Protein AF-0000000084770650 (afdb_homodimer)

Foldseek 3Di:
DLLVVLVVCLVVCVLLVLLCQLAPPPDVVSNVVSLVVLVVLLDCVVLVPDDLLNLLSSLSVLLSNLVSQQVVHPPRCSCVDPSSVSSLLSSLVSCLVRVVSDDLVVLLVRLLVVLLVLLVQQVVQVVVVHHDDPSSLVSNLSSLVSNLVSLLVVVVVVVVCVVPPDPDDPDPCVVSLVSVLVSLVSLLVVLLVLLVPQDQPAGDQSSLVSNLSSLLSSVSSCSSPVDVVSVVSNVVSLQVSLVSVQSSLVNHDLVRLCDPSNLVCLLVSQVSHDLVSLLSSLLSQFAAADDPPDDDPQPDAQEQEAEPVCLQVSLLVSVLPDDLCNLRRHHYFYDYPPDPDDPFRLLVVLLSLLVNLCVLQPCVLQQWAAFDVGRLETAGGLVLCPVPPVSLSSLLVNLQSVLSCLNSLHANQHAYQLLLLQLQLDLDNQDQDQDDLVSCCRRCVPLSVVLVCLQPQPQPPPDPQQSPDQPPDDLDVVDDSDRDGNVCSVVSSRSNCSVVRPVSCSSSSVSNLQSNLSRTPHSSSRNSSSSSDDSVSVCQSHNADPDAADLVVLVVLEAEAQDDCPDPQNVLQSVLLVVDDSLLVLLLQCQQQVRSHAHPVHQVSSVAGAYEYEDPDQDQQDAWHYDNSRSYIHHYDHDDSVSNNVSSSVSSPPVD/DLLVVLVVCLVVCVLLVLLCQLAVPPDVVSNVVSLVVLVVLLPVVVLVPDDLLNLLSSLSVLLSNLVSQQVVHPPSCSCVDPSSVSSLLSSLVSCLVRVVSDDLVVLLVRLLVVLLVLLVQQVVQVVVVHHDDPSSLVSNLSSLVSNLVSLLVVVVVVVVCVVPPDPDDPDPCVVSLVSVLVSLVSLLVVLLVLLVPQDQPAGDQSSLVSNLSSLLSSVSSCSSPVDVVSVVSNVVSLQVSLVSVQSSLVNHDLVRLCDPSNLVCLLVSQVSHDLVSLLSSLLSQFAAADDPPDDDPQPDAQEQEAEPVCLQVSLLVSVVPDDLCNLRRHHYFYDYPPDPDDPFRLLVVLLSLLVNLCVLQPCVQQQWAAFDVGRLETAGGLVLCPVPPVSLSSLLVNLQSLLSCLNSLHANQHAYQLLLLQLQLDLDNQDQDQDDLVSCCRRDVPLSVVLVCLQPQPQPPPDPQQSPDQPPDDLDDVDDSPRDGNVCSVVSSRSNCSVVRPVSCSSSSVSNLQSNLSRTPHSSSRNSSSSSDDSVSVCQSHNADPDQADLVVLVVQEAEAQDDCPDPQNVLQSVLLVVDDSLLVLLLQCQQAVRSHAHPVHQVSSVAGAYEYEDPDQDQQDAWHYDNSNSYIHHYDHDDSVSNNVSSSVSSPPVD

Sequence (1312 aa):
MVGEFLDVFVRSGLARLLVRLYLLSTWPVHHYRAKAAMECFLDSSAIVRMPLHVKAWTAPLCLSFCQAMVSDYPGNNGREDPLYKDIRGRLAVVIALHGQLLPKEWVINHLTPFAVETANEVIANYNAGFLPETDALLEFKKFFSALCREMAHVWQQADNLSLLPSRHRQPQPLQQTIVLTLTAIELLMLVDQLLSRLPPLPPSEHMVNTLWVLLATVDSWTDVRSDHILLAGLRETIRARAARLNALVLGTGAARSRQEDVVRLSPRLKRVLWFDARRHLAAAMLPMPLSGSDSEHLPQPFELLVDRTRLLENSFVCVSRASRHELLNCKLTVRFLHEEASHSQAGVTREWLVLVCRALFDPQLTLFCPCPHNRRRFFLNEASAANHRLNLQYLNFAGRIIGLALMYNVQVGVLFDRTLFVQLAMDDITEDPLLALDDIADADPLLHASCRQILEMEPVVVGSGVLGLTPTRQVSPGGRNVAVNSLNRRHFVDQLITNIFVNSTKEQLVSFAEGFSSMLVDPGMRGAFFRTLYLEDLDKMLGGSVGAIDVEEWKGNVEYRGYNEEDEQIKWFWEAVESMTAEEQRRLLFFWTSVEYLPLDGFRGLGFGLIISRALDETSDHLPSSSTCLNLLNLPSYTSFAMTLSRLKIIAQEHVMVGEFLDVFVRSGLARLLVRLYLLSTWPVHHYRAKAAMECFLDSSAIVRMPLHVKAWTAPLCLSFCQAMVSDYPGNNGREDPLYKDIRGRLAVVIALHGQLLPKEWVINHLTPFAVETANEVIANYNAGFLPETDALLEFKKFFSALCREMAHVWQQADNLSLLPSRHRQPQPLQQTIVLTLTAIELLMLVDQLLSRLPPLPPSEHMVNTLWVLLATVDSWTDVRSDHILLAGLRETIRARAARLNALVLGTGAARSRQEDVVRLSPRLKRVLWFDARRHLAAAMLPMPLSGSDSEHLPQPFELLVDRTRLLENSFVCVSRASRHELLNCKLTVRFLHEEASHSQAGVTREWLVLVCRALFDPQLTLFCPCPHNRRRFFLNEASAANHRLNLQYLNFAGRIIGLALMYNVQVGVLFDRTLFVQLAMDDITEDPLLALDDIADADPLLHASCRQILEMEPVVVGSGVLGLTPTRQVSPGGRNVAVNSLNRRHFVDQLITNIFVNSTKEQLVSFAEGFSSMLVDPGMRGAFFRTLYLEDLDKMLGGSVGAIDVEEWKGNVEYRGYNEEDEQIKWFWEAVESMTAEEQRRLLFFWTSVEYLPLDGFRGLGFGLIISRALDETSDHLPSSSTCLNLLNLPSYTSFAMTLSRLKIIAQEHV

Organism: Brachypodium distachyon (NCBI:txid15368)

Secondary structure (DSSP, 8-state):
-HHHHHHHHHHHTHHHHHHHHHHH-SSHHHHHHHHHHHHHHH-HHHHHTS-HHHHHTHHHHHHHHHHHHHHSSGGG-GGG-HHHHHHHHHHHHHHHHHGGGS-HHHHHHHHHHHHHHHHHHHHHHHHTT-PPPHHHHHHHHHHHHHHHHHHHHHHHHHHHHHTS---S---STHHHHHHHHHHHHHHHHHHHHHHHT--SSPPPHHHHHHHHHHHHHHHHHHHH---HHHHHHHHHHHHHTHHHHHHHHHTS-HHHHTSHHHHHHTGGGTTTS-HHHHHHHHHHTSPPP--TTS-S-PPPPEEEEE-GGGHHHHHHHHHHHS-HHHHHHS-EEEEETTS---S-HHHHHHHHHHHHHHHHT-GGG-SEEE-SS-TTEEEE-GGGGTTHHHHHHHHHHHHHHHHHHHHTT---S-EE-HHHHHHHT-SSTTS-----GGGGTTT-HHHHHHHHHHHH-----STT-B-S----S-SSTT------BTTTHHHHHHHHHHHHHTGGGHHHHHHHHHHHHTTSSSGGGHHHHHHHS-HHHHIIIII-B-S---HHHHHHTEEEESS-TTSHHHHHHHHHHHHS-HHHHHHHHHHHHS-SSB-TTGGGGGSS-EEEEE-SS--TTSPPEEEGGGTEEEE---S-HHHHHHHHHHHHHHT-/-HHHHHHHHHHHTHHHHHHHHHHH-SSHHHHHHHHHHHHHHH-HHHHHTS-HHHHHHHHHHHHHHHHHHHHSSGGG-GGG-HHHHHHHHHHHHHHHHHGGGS-HHHHHHHHHHHHHHHHHHHHHHHHTT-PPPHHHHHHHHHHHHHHHHHHHHHHHHHHHHHTS---S---STHHHHHHHHHHHHHHHHHHHHHHHT--SSPPPHHHHHHHHHHHHHHHHHHHH---HHHHHHHHHHHHHTHHHHHHHHHTS-HHHHTSHHHHHHTGGGTTTS-HHHHHHHHHHTSPPP--TTS-S-PPPPEEEEE-GGGHHHHHHHHHHHS-HHHHHHS-EEEEETTS---S-HHHHHHHHHHHHHHHHT-GGG-SEEE-SS-TTEEEE-GGGGTTHHHHHHHHHHHHHHHHHHHHTT---S-EE-HHHHHHHT-SSTTSPP---GGGGTTT-HHHHHHHHHHHH-----STT-B-S----S-SSTT------BTTTHHHHHHHHHHHHHTGGGHHHHHHHHHHHHTTSSSGGGHHHHHHHS-HHHHIIIII-B-S---HHHHHHTEEEESS-TTSHHHHHHHHHHHHS-HHHHHHHHHHHHS-SSB-TTGGGGGSS-EEEEE-SS--TTSPPEEEGGGTEEEE---S-HHHHHHHHHHHHHHT-

InterPro domains:
  IPR000569 HECT domain [PF00632] (355-652)
  IPR000569 HECT domain [PS50237] (324-656)
  IPR000569 HECT domain [SM00119] (322-654)
  IPR035983 HECT, E3 ligase catalytic domain [SSF56204] (298-649)
  IPR050409 E3 ubiquitin-protein ligase [PTHR11254] (231-654)

Structure (mmCIF, N/CA/C/O backbone):
data_AF-0000000084770650-model_v1
#
loop_
_entity.id
_entity.type
_entity.pdbx_description
1 polymer 'HECT-type E3 ubiquitin transferase'
#
loop_
_atom_site.group_PDB
_atom_site.id
_atom_site.type_symbol
_atom_site.label_atom_id
_atom_site.label_alt_id
_atom_site.label_comp_id
_atom_site.label_asym_id
_atom_site.label_entity_id
_atom_site.label_seq_id
_atom_site.pdbx_PDB_ins_code
_atom_site.Cartn_x
_atom_site.Cartn_y
_atom_site.Cartn_z
_atom_site.occupancy
_atom_site.B_iso_or_equiv
_atom_site.auth_seq_id
_atom_site.auth_comp_id
_atom_site.auth_asym_id
_atom_site.auth_atom_id
_atom_site.pdbx_PDB_model_num
ATOM 1 N N . MET A 1 1 ? 23.5 -6.016 -48.969 1 49.47 1 MET A N 1
ATOM 2 C CA . MET A 1 1 ? 22.984 -5.566 -50.281 1 49.47 1 MET A CA 1
ATOM 3 C C . MET A 1 1 ? 21.5 -5.23 -50.188 1 49.47 1 MET A C 1
ATOM 5 O O . MET A 1 1 ? 21.094 -4.113 -50.5 1 49.47 1 MET A O 1
ATOM 9 N N . VAL A 1 2 ? 20.719 -6.227 -49.812 1 53.16 2 VAL A N 1
ATOM 10 C CA . VAL A 1 2 ? 19.281 -6.008 -49.812 1 53.16 2 VAL A CA 1
ATOM 11 C C . VAL A 1 2 ? 18.922 -4.973 -48.75 1 53.16 2 VAL A C 1
ATOM 13 O O . VAL A 1 2 ? 18.078 -4.113 -48.969 1 53.16 2 VAL A O 1
ATOM 16 N N . GLY A 1 3 ? 19.688 -4.965 -47.688 1 56.78 3 GLY A N 1
ATOM 17 C CA . GLY A 1 3 ? 19.469 -3.969 -46.656 1 56.78 3 GLY A CA 1
ATOM 18 C C . GLY A 1 3 ? 19.703 -2.549 -47.125 1 56.78 3 GLY A C 1
ATOM 19 O O . GLY A 1 3 ? 18.938 -1.64 -46.812 1 56.78 3 GLY A O 1
ATOM 20 N N . GLU A 1 4 ? 20.672 -2.467 -48 1 61.75 4 GLU A N 1
ATOM 21 C CA . GLU A 1 4 ? 21.016 -1.161 -48.562 1 61.75 4 GLU A CA 1
ATOM 22 C C . GLU A 1 4 ? 19.938 -0.668 -49.531 1 61.75 4 GLU A C 1
ATOM 24 O O . GLU A 1 4 ? 19.625 0.523 -49.562 1 61.75 4 GLU A O 1
ATOM 29 N N . PHE A 1 5 ? 19.375 -1.653 -50.25 1 61.75 5 PHE A N 1
ATOM 30 C CA . PHE A 1 5 ? 18.344 -1.279 -51.219 1 61.75 5 PHE A CA 1
ATOM 31 C C . PHE A 1 5 ? 17.078 -0.841 -50.5 1 61.75 5 PHE A C 1
ATOM 33 O O . PHE A 1 5 ? 16.391 0.091 -50.938 1 61.75 5 PHE A O 1
ATOM 40 N N . LEU A 1 6 ? 16.828 -1.498 -49.438 1 67.5 6 LEU A N 1
ATOM 41 C CA . LEU A 1 6 ? 15.641 -1.128 -48.656 1 67.5 6 LEU A CA 1
ATOM 42 C C . LEU A 1 6 ? 15.805 0.264 -48.062 1 67.5 6 LEU A C 1
ATOM 44 O O . LEU A 1 6 ? 14.844 1.037 -48.031 1 67.5 6 LEU A O 1
ATOM 48 N N . ASP A 1 7 ? 17.016 0.504 -47.781 1 68.75 7 ASP A N 1
ATOM 49 C CA . ASP A 1 7 ? 17.297 1.833 -47.25 1 68.75 7 ASP A CA 1
ATOM 50 C C . ASP A 1 7 ? 17.094 2.908 -48.312 1 68.75 7 ASP A C 1
ATOM 52 O O . ASP A 1 7 ? 16.562 3.98 -48.031 1 68.75 7 ASP A O 1
ATOM 56 N N . VAL A 1 8 ? 17.516 2.537 -49.5 1 69.94 8 VAL A N 1
ATOM 57 C CA . VAL A 1 8 ? 17.359 3.469 -50.625 1 69.94 8 VAL A CA 1
ATOM 58 C C . VAL A 1 8 ? 15.867 3.674 -50.906 1 69.94 8 VAL A C 1
ATOM 60 O O . VAL A 1 8 ? 15.438 4.797 -51.188 1 69.94 8 VAL A O 1
ATOM 63 N N . PHE A 1 9 ? 15.188 2.652 -50.844 1 73 9 PHE A N 1
ATOM 64 C CA . PHE A 1 9 ? 13.75 2.719 -51.094 1 73 9 PHE A CA 1
ATOM 65 C C . PHE A 1 9 ? 13.078 3.619 -50.062 1 73 9 PHE A C 1
ATOM 67 O O . PHE A 1 9 ? 12.242 4.457 -50.406 1 73 9 PHE A O 1
ATOM 74 N N . VAL A 1 10 ? 13.461 3.545 -48.844 1 71.88 10 VAL A N 1
ATOM 75 C CA . VAL A 1 10 ? 12.852 4.301 -47.75 1 71.88 10 VAL A CA 1
ATOM 76 C C . VAL A 1 10 ? 13.219 5.781 -47.875 1 71.88 10 VAL A C 1
ATOM 78 O O . VAL A 1 10 ? 12.367 6.656 -47.656 1 71.88 10 VAL A O 1
ATOM 81 N N . ARG A 1 11 ? 14.367 6.023 -48.344 1 70.88 11 ARG A N 1
ATOM 82 C CA . ARG A 1 11 ? 14.844 7.398 -48.406 1 70.88 11 ARG A CA 1
ATOM 83 C C . ARG A 1 11 ? 14.305 8.102 -49.656 1 70.88 11 ARG A C 1
ATOM 85 O O . ARG A 1 11 ? 14.211 9.328 -49.688 1 70.88 11 ARG A O 1
ATOM 92 N N . SER A 1 12 ? 14.023 7.301 -50.688 1 73.88 12 SER A N 1
ATOM 93 C CA . SER A 1 12 ? 13.594 7.863 -51.969 1 73.88 12 SER A CA 1
ATOM 94 C C . SER A 1 12 ? 12.18 8.43 -51.875 1 73.88 12 SER A C 1
ATOM 96 O O . SER A 1 12 ? 11.758 9.188 -52.75 1 73.88 12 SER A O 1
ATOM 98 N N . GLY A 1 13 ? 11.469 8.148 -50.844 1 77.88 13 GLY A N 1
ATOM 99 C CA . GLY A 1 13 ? 10.102 8.625 -50.688 1 77.88 13 GLY A CA 1
ATOM 100 C C . GLY A 1 13 ? 9.094 7.801 -51.469 1 77.88 13 GLY A C 1
ATOM 101 O O . GLY A 1 13 ? 7.922 8.164 -51.562 1 77.88 13 GLY A O 1
ATOM 102 N N . LEU A 1 14 ? 9.57 6.738 -52.125 1 80.38 14 LEU A N 1
ATOM 103 C CA . LEU A 1 14 ? 8.711 5.891 -52.938 1 80.38 14 LEU A CA 1
ATOM 104 C C . LEU A 1 14 ? 7.566 5.309 -52.125 1 80.38 14 LEU A C 1
ATOM 106 O O . LEU A 1 14 ? 6.461 5.109 -52.625 1 80.38 14 LEU A O 1
ATOM 110 N N . ALA A 1 15 ? 7.867 4.957 -50.906 1 83.38 15 ALA A N 1
ATOM 111 C CA . ALA A 1 15 ? 6.812 4.426 -50.031 1 83.38 15 ALA A CA 1
ATOM 112 C C . ALA A 1 15 ? 5.648 5.406 -49.938 1 83.38 15 ALA A C 1
ATOM 114 O O . ALA A 1 15 ? 4.484 5.012 -50.031 1 83.38 15 ALA A O 1
ATOM 115 N N . ARG A 1 16 ? 5.934 6.645 -49.75 1 85.12 16 ARG A N 1
ATOM 116 C CA . ARG A 1 16 ? 4.898 7.668 -49.656 1 85.12 16 ARG A CA 1
ATOM 117 C C . ARG A 1 16 ? 4.129 7.824 -50.938 1 85.12 16 ARG A C 1
ATOM 119 O O . ARG A 1 16 ? 2.918 8.055 -50.938 1 85.12 16 ARG A O 1
ATOM 126 N N . LEU A 1 17 ? 4.867 7.652 -52.031 1 84.38 17 LEU A N 1
ATOM 127 C CA . LEU A 1 17 ? 4.234 7.766 -53.344 1 84.38 17 LEU A CA 1
ATOM 128 C C . LEU A 1 17 ? 3.248 6.625 -53.562 1 84.38 17 LEU A C 1
ATOM 130 O O . LEU A 1 17 ? 2.168 6.836 -54.125 1 84.38 17 LEU A O 1
ATOM 134 N N . LEU A 1 18 ? 3.68 5.488 -53.219 1 86.12 18 LEU A N 1
ATOM 135 C CA . LEU A 1 18 ? 2.797 4.336 -53.344 1 86.12 18 LEU A CA 1
ATOM 136 C C . LEU A 1 18 ? 1.536 4.508 -52.5 1 86.12 18 LEU A C 1
ATOM 138 O O . LEU A 1 18 ? 0.438 4.164 -52.969 1 86.12 18 LEU A O 1
ATOM 142 N N . VAL A 1 19 ? 1.672 5.07 -51.344 1 87.94 19 VAL A N 1
ATOM 143 C CA . VAL A 1 19 ? 0.54 5.281 -50.438 1 87.94 19 VAL A CA 1
ATOM 144 C C . VAL A 1 19 ? -0.391 6.34 -51.031 1 87.94 19 VAL A C 1
ATOM 146 O O . VAL A 1 19 ? -1.614 6.203 -50.969 1 87.94 19 VAL A O 1
ATOM 149 N N . ARG A 1 20 ? 0.183 7.332 -51.562 1 85 20 ARG A N 1
ATOM 150 C CA . ARG A 1 20 ? -0.626 8.383 -52.188 1 85 20 ARG A CA 1
ATOM 151 C C . ARG A 1 20 ? -1.434 7.844 -53.344 1 85 20 ARG A C 1
ATOM 153 O O . ARG A 1 20 ? -2.59 8.227 -53.531 1 85 20 ARG A O 1
ATOM 160 N N . LEU A 1 21 ? -0.774 6.996 -54.125 1 85.06 21 LEU A N 1
ATOM 161 C CA . LEU A 1 21 ? -1.467 6.367 -55.25 1 85.06 21 LEU A CA 1
ATOM 162 C C . LEU A 1 21 ? -2.598 5.473 -54.75 1 85.06 21 LEU A C 1
ATOM 164 O O . LEU A 1 21 ? -3.658 5.398 -55.375 1 85.06 21 LEU A O 1
ATOM 168 N N . TYR A 1 22 ? -2.4 4.82 -53.688 1 88.25 22 TYR A N 1
ATOM 169 C CA . TYR A 1 22 ? -3.393 3.936 -53.062 1 88.25 22 TYR A CA 1
ATOM 170 C C . TYR A 1 22 ? -4.566 4.734 -52.531 1 88.25 22 TYR A C 1
ATOM 172 O O . TYR A 1 22 ? -5.727 4.344 -52.688 1 88.25 22 TYR A O 1
ATOM 180 N N . LEU A 1 23 ? -4.297 5.906 -51.906 1 83.38 23 LEU A N 1
ATOM 181 C CA . LEU A 1 23 ? -5.332 6.629 -51.188 1 83.38 23 LEU A CA 1
ATOM 182 C C . LEU A 1 23 ? -6.055 7.613 -52.094 1 83.38 23 LEU A C 1
ATOM 184 O O . LEU A 1 23 ? -7.27 7.785 -52 1 83.38 23 LEU A O 1
ATOM 188 N N . LEU A 1 24 ? -5.301 8.328 -52.969 1 78.38 24 LEU A N 1
ATOM 189 C CA . LEU A 1 24 ? -5.855 9.5 -53.625 1 78.38 24 LEU A CA 1
ATOM 190 C C . LEU A 1 24 ? -6.188 9.195 -55.094 1 78.38 24 LEU A C 1
ATOM 192 O O . LEU A 1 24 ? -6.883 9.969 -55.75 1 78.38 24 LEU A O 1
ATOM 196 N N . SER A 1 25 ? -5.758 8.031 -55.594 1 75.75 25 SER A N 1
ATOM 197 C CA . SER A 1 25 ? -5.961 7.801 -57 1 75.75 25 SER A CA 1
ATOM 198 C C . SER A 1 25 ? -7.441 7.609 -57.344 1 75.75 25 SER A C 1
ATOM 200 O O . SER A 1 25 ? -8.148 6.883 -56.625 1 75.75 25 SER A O 1
ATOM 202 N N . THR A 1 26 ? -7.891 8.352 -58.219 1 78.62 26 THR A N 1
ATOM 203 C CA . THR A 1 26 ? -9.266 8.258 -58.688 1 78.62 26 THR A CA 1
ATOM 204 C C . THR A 1 26 ? -9.438 7.066 -59.656 1 78.62 26 THR A C 1
ATOM 206 O O . THR A 1 26 ? -10.555 6.617 -59.906 1 78.62 26 THR A O 1
ATOM 209 N N . TRP A 1 27 ? -8.273 6.512 -60.25 1 80 27 TRP A N 1
ATOM 210 C CA . TRP A 1 27 ? -8.328 5.348 -61.125 1 80 27 TRP A CA 1
ATOM 211 C C . TRP A 1 27 ? -8.164 4.059 -60.312 1 80 27 TRP A C 1
ATOM 213 O O . TRP A 1 27 ? -7.121 3.826 -59.719 1 80 27 TRP A O 1
ATOM 223 N N . PRO A 1 28 ? -9.078 3.223 -60.375 1 84.62 28 PRO A N 1
ATOM 224 C CA . PRO A 1 28 ? -9.047 1.991 -59.594 1 84.62 28 PRO A CA 1
ATOM 225 C C . PRO A 1 28 ? -7.832 1.121 -59.875 1 84.62 28 PRO A C 1
ATOM 227 O O . PRO A 1 28 ? -7.324 0.429 -59 1 84.62 28 PRO A O 1
ATOM 230 N N . VAL A 1 29 ? -7.344 1.263 -61.125 1 84.25 29 VAL A N 1
ATOM 231 C CA . VAL A 1 29 ? -6.207 0.438 -61.531 1 84.25 29 VAL A CA 1
ATOM 232 C C . VAL A 1 29 ? -4.969 0.85 -60.75 1 84.25 29 VAL A C 1
ATOM 234 O O . VAL A 1 29 ? -4.195 -0.001 -60.281 1 84.25 29 VAL A O 1
ATOM 237 N N . HIS A 1 30 ? -4.852 2.129 -60.625 1 82.06 30 HIS A N 1
ATOM 238 C CA . HIS A 1 30 ? -3.699 2.625 -59.875 1 82.06 30 HIS A CA 1
ATOM 239 C C . HIS A 1 30 ? -3.801 2.268 -58.375 1 82.06 30 HIS A C 1
ATOM 241 O O . HIS A 1 30 ? -2.793 1.957 -57.75 1 82.06 30 HIS A O 1
ATOM 247 N N . HIS A 1 31 ? -4.996 2.215 -57.906 1 85.81 31 HIS A N 1
ATOM 248 C CA . HIS A 1 31 ? -5.23 1.816 -56.5 1 85.81 31 HIS A CA 1
ATOM 249 C C . HIS A 1 31 ? -4.848 0.357 -56.281 1 85.81 31 HIS A C 1
ATOM 251 O O . HIS A 1 31 ? -4.141 0.038 -55.344 1 85.81 31 HIS A O 1
ATOM 257 N N . TYR A 1 32 ? -5.188 -0.38 -57.219 1 87.56 32 TYR A N 1
ATOM 258 C CA . TYR A 1 32 ? -4.945 -1.812 -57.094 1 87.56 32 TYR A CA 1
ATOM 259 C C . TYR A 1 32 ? -3.465 -2.131 -57.25 1 87.56 32 TYR A C 1
ATOM 261 O O . TYR A 1 32 ? -2.924 -3.002 -56.562 1 87.56 32 TYR A O 1
ATOM 269 N N . ARG A 1 33 ? -2.812 -1.401 -58.156 1 85.5 33 ARG A N 1
ATOM 270 C CA . ARG A 1 33 ? -1.392 -1.646 -58.375 1 85.5 33 ARG A CA 1
ATOM 271 C C . ARG A 1 33 ? -0.557 -1.186 -57.188 1 85.5 33 ARG A C 1
ATOM 273 O O . ARG A 1 33 ? 0.43 -1.83 -56.844 1 85.5 33 ARG A O 1
ATOM 280 N N . ALA A 1 34 ? -0.962 -0.124 -56.719 1 87.25 34 ALA A N 1
ATOM 281 C CA . ALA A 1 34 ? -0.25 0.379 -55.531 1 87.25 34 ALA A CA 1
ATOM 282 C C . ALA A 1 34 ? -0.408 -0.569 -54.344 1 87.25 34 ALA A C 1
ATOM 284 O O . ALA A 1 34 ? 0.556 -0.838 -53.625 1 87.25 34 ALA A O 1
ATOM 285 N N . LYS A 1 35 ? -1.616 -1.038 -54.156 1 88.69 35 LYS A N 1
ATOM 286 C CA . LYS A 1 35 ? -1.879 -2.006 -53.094 1 88.69 35 LYS A CA 1
ATOM 287 C C . LYS A 1 35 ? -1.054 -3.273 -53.281 1 88.69 35 LYS A C 1
ATOM 289 O O . LYS A 1 35 ? -0.43 -3.766 -52.344 1 88.69 35 LYS A O 1
ATOM 294 N N . ALA A 1 36 ? -1.021 -3.689 -54.469 1 86.5 36 ALA A N 1
ATOM 295 C CA . ALA A 1 36 ? -0.278 -4.906 -54.781 1 86.5 36 ALA A CA 1
ATOM 296 C C . ALA A 1 36 ? 1.218 -4.711 -54.562 1 86.5 36 ALA A C 1
ATOM 298 O O . ALA A 1 36 ? 1.906 -5.621 -54.094 1 86.5 36 ALA A O 1
ATOM 299 N N . ALA A 1 37 ? 1.667 -3.594 -54.938 1 84.62 37 ALA A N 1
ATOM 300 C CA . ALA A 1 37 ? 3.084 -3.289 -54.75 1 84.62 37 ALA A CA 1
ATOM 301 C C . ALA A 1 37 ? 3.457 -3.268 -53.281 1 84.62 37 ALA A C 1
ATOM 303 O O . ALA A 1 37 ? 4.512 -3.779 -52.906 1 84.62 37 ALA A O 1
ATOM 304 N N . MET A 1 38 ? 2.623 -2.732 -52.5 1 84.88 38 MET A N 1
ATOM 305 C CA . MET A 1 38 ? 2.891 -2.666 -51.062 1 84.88 38 MET A CA 1
ATOM 306 C C . MET A 1 38 ? 2.807 -4.051 -50.406 1 84.88 38 MET A C 1
ATOM 308 O O . MET A 1 38 ? 3.623 -4.398 -49.562 1 84.88 38 MET A O 1
ATOM 312 N N . GLU A 1 39 ? 1.879 -4.816 -50.906 1 85.19 39 GLU A N 1
ATOM 313 C CA . GLU A 1 39 ? 1.684 -6.16 -50.375 1 85.19 39 GLU A CA 1
ATOM 314 C C . GLU A 1 39 ? 2.848 -7.074 -50.75 1 85.19 39 GLU A C 1
ATOM 316 O O . GLU A 1 39 ? 3.143 -8.039 -50.031 1 85.19 39 GLU A O 1
ATOM 321 N N . CYS A 1 40 ? 3.477 -6.723 -51.812 1 78.56 40 CYS A N 1
ATOM 322 C CA . CYS A 1 40 ? 4.629 -7.512 -52.219 1 78.56 40 CYS A CA 1
ATOM 323 C C . CYS A 1 40 ? 5.766 -7.395 -51.219 1 78.56 40 CYS A C 1
ATOM 325 O O . CYS A 1 40 ? 6.52 -8.344 -51.031 1 78.56 40 CYS A O 1
ATOM 327 N N . PHE A 1 41 ? 5.832 -6.262 -50.656 1 73.69 41 PHE A N 1
ATOM 328 C CA . PHE A 1 41 ? 6.887 -6.047 -49.656 1 73.69 41 PHE A CA 1
ATOM 329 C C . PHE A 1 41 ? 6.566 -6.766 -48.375 1 73.69 41 PHE A C 1
ATOM 331 O O . PHE A 1 41 ? 7.453 -7.004 -47.562 1 73.69 41 PHE A O 1
ATOM 338 N N . LEU A 1 42 ? 5.25 -7.09 -48.219 1 73.62 42 LEU A N 1
ATOM 339 C CA . LEU A 1 42 ? 4.797 -7.688 -46.969 1 73.62 42 LEU A CA 1
ATOM 340 C C . LEU A 1 42 ? 4.809 -9.211 -47.062 1 73.62 42 LEU A C 1
ATOM 342 O O . LEU A 1 42 ? 4.648 -9.898 -46.031 1 73.62 42 LEU A O 1
ATOM 346 N N . ASP A 1 43 ? 4.965 -9.688 -48.219 1 69.88 43 ASP A N 1
ATOM 347 C CA . ASP A 1 43 ? 4.891 -11.125 -48.438 1 69.88 43 ASP A CA 1
ATOM 348 C C . ASP A 1 43 ? 6 -11.859 -47.688 1 69.88 43 ASP A C 1
ATOM 350 O O . ASP A 1 43 ? 7.184 -11.625 -47.938 1 69.88 43 ASP A O 1
ATOM 354 N N . SER A 1 44 ? 5.605 -12.625 -46.656 1 65.44 44 SER A N 1
ATOM 355 C CA . SER A 1 44 ? 6.449 -13.367 -45.719 1 65.44 44 SER A CA 1
ATOM 356 C C . SER A 1 44 ? 7.301 -14.398 -46.469 1 65.44 44 SER A C 1
ATOM 358 O O . SER A 1 44 ? 8.422 -14.703 -46.031 1 65.44 44 SER A O 1
ATOM 360 N N . SER A 1 45 ? 6.781 -14.898 -47.531 1 64.44 45 SER A N 1
ATOM 361 C CA . SER A 1 45 ? 7.496 -15.953 -48.219 1 64.44 45 SER A CA 1
ATOM 362 C C . SER A 1 45 ? 8.812 -15.445 -48.812 1 64.44 45 SER A C 1
ATOM 364 O O . SER A 1 45 ? 9.82 -16.156 -48.812 1 64.44 45 SER A O 1
ATOM 366 N N . ALA A 1 46 ? 8.82 -14.219 -49.219 1 61.66 46 ALA A N 1
ATOM 367 C CA . ALA A 1 46 ? 10.047 -13.648 -49.781 1 61.66 46 ALA A CA 1
ATOM 368 C C . ALA A 1 46 ? 11.008 -13.227 -48.656 1 61.66 46 ALA A C 1
ATOM 370 O O . ALA A 1 46 ? 12.227 -13.344 -48.812 1 61.66 46 ALA A O 1
ATOM 371 N N . ILE A 1 47 ? 10.422 -12.844 -47.531 1 66.06 47 ILE A N 1
ATOM 372 C CA . ILE A 1 47 ? 11.227 -12.289 -46.469 1 66.06 47 ILE A CA 1
ATOM 373 C C . ILE A 1 47 ? 11.906 -13.422 -45.688 1 66.06 47 ILE A C 1
ATOM 375 O O . ILE A 1 47 ? 13.039 -13.273 -45.219 1 66.06 47 ILE A O 1
ATOM 379 N N . VAL A 1 48 ? 11.156 -14.562 -45.594 1 63.94 48 VAL A N 1
ATOM 380 C CA . VAL A 1 48 ? 11.664 -15.688 -44.812 1 63.94 48 VAL A CA 1
ATOM 381 C C . VAL A 1 48 ? 13 -16.156 -45.375 1 63.94 48 VAL A C 1
ATOM 383 O O . VAL A 1 48 ? 13.875 -16.609 -44.625 1 63.94 48 VAL A O 1
ATOM 386 N N . ARG A 1 49 ? 13.227 -15.938 -46.688 1 68.12 49 ARG A N 1
ATOM 387 C CA . ARG A 1 49 ? 14.43 -16.438 -47.344 1 68.12 49 ARG A CA 1
ATOM 388 C C . ARG A 1 49 ? 15.555 -15.414 -47.281 1 68.12 49 ARG A C 1
ATOM 390 O O . ARG A 1 49 ? 16.703 -15.711 -47.656 1 68.12 49 ARG A O 1
ATOM 397 N N . MET A 1 50 ? 15.273 -14.367 -46.781 1 72.62 50 MET A N 1
ATOM 398 C CA . MET A 1 50 ? 16.266 -13.297 -46.719 1 72.62 50 MET A CA 1
ATOM 399 C C . MET A 1 50 ? 17.156 -13.438 -45.5 1 72.62 50 MET A C 1
ATOM 401 O O . MET A 1 50 ? 16.781 -14.07 -44.531 1 72.62 50 MET A O 1
ATOM 405 N N . PRO A 1 51 ? 18.375 -13.078 -45.625 1 74.19 51 PRO A N 1
ATOM 406 C CA . PRO A 1 51 ? 19.266 -13.094 -44.469 1 74.19 51 PRO A CA 1
ATOM 407 C C . PRO A 1 51 ? 18.688 -12.312 -43.281 1 74.19 51 PRO A C 1
ATOM 409 O O . PRO A 1 51 ? 17.844 -11.43 -43.469 1 74.19 51 PRO A O 1
ATOM 412 N N . LEU A 1 52 ? 19.109 -12.664 -42.156 1 73.94 52 LEU A N 1
ATOM 413 C CA . LEU A 1 52 ? 18.578 -12.164 -40.906 1 73.94 52 LEU A CA 1
ATOM 414 C C . LEU A 1 52 ? 18.656 -10.641 -40.844 1 73.94 52 LEU A C 1
ATOM 416 O O . LEU A 1 52 ? 17.719 -9.984 -40.375 1 73.94 52 LEU A O 1
ATOM 420 N N . HIS A 1 53 ? 19.734 -10.086 -41.312 1 70.38 53 HIS A N 1
ATOM 421 C CA . HIS A 1 53 ? 19.938 -8.648 -41.25 1 70.38 53 HIS A CA 1
ATOM 422 C C . HIS A 1 53 ? 18.984 -7.898 -42.156 1 70.38 53 HIS A C 1
ATOM 424 O O . HIS A 1 53 ? 18.578 -6.773 -41.844 1 70.38 53 HIS A O 1
ATOM 430 N N . VAL A 1 54 ? 18.641 -8.578 -43.219 1 74.44 54 VAL A N 1
ATOM 431 C CA . VAL A 1 54 ? 17.703 -7.965 -44.156 1 74.44 54 VAL A CA 1
ATOM 432 C C . VAL A 1 54 ? 16.281 -8.031 -43.594 1 74.44 54 VAL A C 1
ATOM 434 O O . VAL A 1 54 ? 15.5 -7.094 -43.781 1 74.44 54 VAL A O 1
ATOM 437 N N . LYS A 1 55 ? 16.047 -9.047 -42.875 1 77.38 55 LYS A N 1
ATOM 438 C CA . LYS A 1 55 ? 14.719 -9.211 -42.281 1 77.38 55 LYS A CA 1
ATOM 439 C C . LYS A 1 55 ? 14.414 -8.109 -41.281 1 77.38 55 LYS A C 1
ATOM 441 O O . LYS A 1 55 ? 13.312 -7.562 -41.281 1 77.38 55 LYS A O 1
ATOM 446 N N . ALA A 1 56 ? 15.383 -7.73 -40.594 1 79.81 56 ALA A N 1
ATOM 447 C CA . ALA A 1 56 ? 15.203 -6.695 -39.562 1 79.81 56 ALA A CA 1
ATOM 448 C C . ALA A 1 56 ? 14.953 -5.336 -40.219 1 79.81 56 ALA A C 1
ATOM 450 O O . ALA A 1 56 ? 14.195 -4.52 -39.688 1 79.81 56 ALA A O 1
ATOM 451 N N . TRP A 1 57 ? 15.484 -5.191 -41.375 1 76.75 57 TRP A N 1
ATOM 452 C CA . TRP A 1 57 ? 15.445 -3.859 -41.969 1 76.75 57 TRP A CA 1
ATOM 453 C C . TRP A 1 57 ? 14.172 -3.67 -42.812 1 76.75 57 TRP A C 1
ATOM 455 O O . TRP A 1 57 ? 13.93 -2.586 -43.344 1 76.75 57 TRP A O 1
ATOM 465 N N . THR A 1 58 ? 13.359 -4.715 -42.781 1 83.44 58 THR A N 1
ATOM 466 C CA . THR A 1 58 ? 12.031 -4.523 -43.375 1 83.44 58 THR A CA 1
ATOM 467 C C . THR A 1 58 ? 11.156 -3.684 -42.438 1 83.44 58 THR A C 1
ATOM 469 O O . THR A 1 58 ? 10.133 -3.143 -42.844 1 83.44 58 THR A O 1
ATOM 472 N N . ALA A 1 59 ? 11.602 -3.543 -41.25 1 87.81 59 ALA A N 1
ATOM 473 C CA . ALA A 1 59 ? 10.836 -2.799 -40.25 1 87.81 59 ALA A CA 1
ATOM 474 C C . ALA A 1 59 ? 10.766 -1.318 -40.594 1 87.81 59 ALA A C 1
ATOM 476 O O . ALA A 1 59 ? 9.68 -0.726 -40.594 1 87.81 59 ALA A O 1
ATOM 477 N N . PRO A 1 60 ? 11.852 -0.681 -41 1 85.19 60 PRO A N 1
ATOM 478 C CA . PRO A 1 60 ? 11.773 0.729 -41.406 1 85.19 60 PRO A CA 1
ATOM 479 C C . PRO A 1 60 ? 10.867 0.953 -42.594 1 85.19 60 PRO A C 1
ATOM 481 O O . PRO A 1 60 ? 10.227 2.002 -42.719 1 85.19 60 PRO A O 1
ATOM 484 N N . LEU A 1 61 ? 10.859 -0.092 -43.438 1 84.81 61 LEU A N 1
ATOM 485 C CA . LEU A 1 61 ? 9.984 0.003 -44.594 1 84.81 61 LEU A CA 1
ATOM 486 C C . LEU A 1 61 ? 8.516 -0.015 -44.188 1 84.81 61 LEU A C 1
ATOM 488 O O . LEU A 1 61 ? 7.727 0.814 -44.625 1 84.81 61 LEU A O 1
ATOM 492 N N . CYS A 1 62 ? 8.172 -0.948 -43.406 1 88.62 62 CYS A N 1
ATOM 493 C CA . CYS A 1 62 ? 6.809 -1.024 -42.875 1 88.62 62 CYS A CA 1
ATOM 494 C C . CYS A 1 62 ? 6.434 0.251 -42.125 1 88.62 62 CYS A C 1
ATOM 496 O O . CYS A 1 62 ? 5.301 0.73 -42.25 1 88.62 62 CYS A O 1
ATOM 498 N N . LEU A 1 63 ? 7.387 0.797 -41.406 1 90.25 63 LEU A N 1
ATOM 499 C CA . LEU A 1 63 ? 7.16 2.025 -40.656 1 90.25 63 LEU A CA 1
ATOM 500 C C . LEU A 1 63 ? 6.844 3.188 -41.594 1 90.25 63 LEU A C 1
ATOM 502 O O . LEU A 1 63 ? 5.938 3.98 -41.312 1 90.25 63 LEU A O 1
ATOM 506 N N . SER A 1 64 ? 7.566 3.254 -42.656 1 87.12 64 SER A N 1
ATOM 507 C CA . SER A 1 64 ? 7.363 4.328 -43.625 1 87.12 64 SER A CA 1
ATOM 508 C C . SER A 1 64 ? 5.973 4.25 -44.25 1 87.12 64 SER A C 1
ATOM 510 O O . SER A 1 64 ? 5.332 5.277 -44.469 1 87.12 64 SER A O 1
ATOM 512 N N . PHE A 1 65 ? 5.559 3.012 -44.531 1 88.12 65 PHE A N 1
ATOM 513 C CA . PHE A 1 65 ? 4.219 2.82 -45.094 1 88.12 65 PHE A CA 1
ATOM 514 C C . PHE A 1 65 ? 3.16 3.264 -44.094 1 88.12 65 PHE A C 1
ATOM 516 O O . PHE A 1 65 ? 2.219 3.977 -44.438 1 88.12 65 PHE A O 1
ATOM 523 N N . CYS A 1 66 ? 3.348 2.896 -42.812 1 89.69 66 CYS A N 1
ATOM 524 C CA . CYS A 1 66 ? 2.377 3.219 -41.781 1 89.69 66 CYS A CA 1
ATOM 525 C C . CYS A 1 66 ? 2.295 4.727 -41.562 1 89.69 66 CYS A C 1
ATOM 527 O O . CYS A 1 66 ? 1.201 5.281 -41.469 1 89.69 66 CYS A O 1
ATOM 529 N N . GLN A 1 67 ? 3.416 5.355 -41.5 1 86.75 67 GLN A N 1
ATOM 530 C CA . GLN A 1 67 ? 3.453 6.793 -41.25 1 86.75 67 GLN A CA 1
ATOM 531 C C . GLN A 1 67 ? 2.791 7.562 -42.406 1 86.75 67 GLN A C 1
ATOM 533 O O . GLN A 1 67 ? 2.051 8.523 -42.156 1 86.75 67 GLN A O 1
ATOM 538 N N . ALA A 1 68 ? 3.047 7.094 -43.562 1 86 68 ALA A N 1
ATOM 539 C CA . ALA A 1 68 ? 2.471 7.746 -44.75 1 86 68 ALA A CA 1
ATOM 540 C C . ALA A 1 68 ? 0.957 7.555 -44.781 1 86 68 ALA A C 1
ATOM 542 O O . ALA A 1 68 ? 0.22 8.469 -45.156 1 86 68 ALA A O 1
ATOM 543 N N . MET A 1 69 ? 0.553 6.418 -44.406 1 87.5 69 MET A N 1
ATOM 544 C CA . MET A 1 69 ? -0.875 6.117 -44.438 1 87.5 69 MET A CA 1
ATOM 545 C C . MET A 1 69 ? -1.632 6.945 -43.406 1 87.5 69 MET A C 1
ATOM 547 O O . MET A 1 69 ? -2.795 7.297 -43.625 1 87.5 69 MET A O 1
ATOM 551 N N . VAL A 1 70 ? -1.007 7.305 -42.312 1 85.12 70 VAL A N 1
ATOM 552 C CA . VAL A 1 70 ? -1.658 8.078 -41.25 1 85.12 70 VAL A CA 1
ATOM 553 C C . VAL A 1 70 ? -1.623 9.562 -41.625 1 85.12 70 VAL A C 1
ATOM 555 O O . VAL A 1 70 ? -2.617 10.273 -41.438 1 85.12 70 VAL A O 1
ATOM 558 N N . SER A 1 71 ? -0.503 10.039 -42.094 1 79.75 71 SER A N 1
ATOM 559 C CA . SER A 1 71 ? -0.322 11.469 -42.344 1 79.75 71 SER A CA 1
ATOM 560 C C . SER A 1 71 ? -1.094 11.898 -43.594 1 79.75 71 SER A C 1
ATOM 562 O O . SER A 1 71 ? -1.644 13 -43.625 1 79.75 71 SER A O 1
ATOM 564 N N . ASP A 1 72 ? -1.167 10.992 -44.594 1 75.56 72 ASP A N 1
ATOM 565 C CA . ASP A 1 72 ? -1.682 11.422 -45.875 1 75.56 72 ASP A CA 1
ATOM 566 C C . ASP A 1 72 ? -3.133 10.992 -46.062 1 75.56 72 ASP A C 1
ATOM 568 O O . ASP A 1 72 ? -3.75 11.289 -47.094 1 75.56 72 ASP A O 1
ATOM 572 N N . TYR A 1 73 ? -3.652 10.312 -45.062 1 71.25 73 TYR A N 1
ATOM 573 C CA . TYR A 1 73 ? -5.027 9.852 -45.188 1 71.25 73 TYR A CA 1
ATOM 574 C C . TYR A 1 73 ? -6.008 11.008 -45.094 1 71.25 73 TYR A C 1
ATOM 576 O O . TYR A 1 73 ? -5.914 11.828 -44.156 1 71.25 73 TYR A O 1
ATOM 584 N N . PRO A 1 74 ? -6.871 11.062 -46 1 64.88 74 PRO A N 1
ATOM 585 C CA . PRO A 1 74 ? -7.895 12.102 -45.906 1 64.88 74 PRO A CA 1
ATOM 586 C C . PRO A 1 74 ? -8.836 11.891 -44.719 1 64.88 74 PRO A C 1
ATOM 588 O O . PRO A 1 74 ? -9.32 10.773 -44.5 1 64.88 74 PRO A O 1
ATOM 591 N N . GLY A 1 75 ? -9.219 12.82 -43.844 1 60.12 75 GLY A N 1
ATOM 592 C CA . GLY A 1 75 ? -10.172 12.789 -42.75 1 60.12 75 GLY A CA 1
ATOM 593 C C . GLY A 1 75 ? -9.641 12.102 -41.5 1 60.12 75 GLY A C 1
ATOM 594 O O . GLY A 1 75 ? -10.406 11.734 -40.594 1 60.12 75 GLY A O 1
ATOM 595 N N . ASN A 1 76 ? -8.375 11.797 -41.344 1 61.16 76 ASN A N 1
ATOM 596 C CA . ASN A 1 76 ? -7.691 11.242 -40.156 1 61.16 76 ASN A CA 1
ATOM 597 C C . ASN A 1 76 ? -8.164 9.828 -39.844 1 61.16 76 ASN A C 1
ATOM 599 O O . ASN A 1 76 ? -8.219 9.43 -38.688 1 61.16 76 ASN A O 1
ATOM 603 N N . ASN A 1 77 ? -8.633 9.102 -40.906 1 70.31 77 ASN A N 1
ATOM 604 C CA . ASN A 1 77 ? -9.141 7.754 -40.688 1 70.31 77 ASN A CA 1
ATOM 605 C C . ASN A 1 77 ? -8.164 6.699 -41.219 1 70.31 77 ASN A C 1
ATOM 607 O O . ASN A 1 77 ? -8.57 5.578 -41.531 1 70.31 77 ASN A O 1
ATOM 611 N N . GLY A 1 78 ? -6.996 7.086 -41.375 1 77.06 78 GLY A N 1
ATOM 612 C CA . GLY A 1 78 ? -5.996 6.172 -41.906 1 77.06 78 GLY A CA 1
ATOM 613 C C . GLY A 1 78 ? -5.77 4.957 -41.031 1 77.06 78 GLY A C 1
ATOM 614 O O . GLY A 1 78 ? -5.449 3.875 -41.531 1 77.06 78 GLY A O 1
ATOM 615 N N . ARG A 1 79 ? -6.082 5.035 -39.875 1 84.81 79 ARG A N 1
ATOM 616 C CA . ARG A 1 79 ? -5.805 3.963 -38.906 1 84.81 79 ARG A CA 1
ATOM 617 C C . ARG A 1 79 ? -6.867 2.871 -39 1 84.81 79 ARG A C 1
ATOM 619 O O . ARG A 1 79 ? -6.652 1.752 -38.531 1 84.81 79 ARG A O 1
ATOM 626 N N . GLU A 1 80 ? -7.918 3.172 -39.688 1 84.81 80 GLU A N 1
ATOM 627 C CA . GLU A 1 80 ? -9 2.195 -39.812 1 84.81 80 GLU A CA 1
ATOM 628 C C . GLU A 1 80 ? -8.914 1.433 -41.125 1 84.81 80 GLU A C 1
ATOM 630 O O . GLU A 1 80 ? -9.648 0.467 -41.344 1 84.81 80 GLU A O 1
ATOM 635 N N . ASP A 1 81 ? -7.941 1.803 -41.969 1 87.81 81 ASP A N 1
ATOM 636 C CA . ASP A 1 81 ? -7.758 1.127 -43.25 1 87.81 81 ASP A CA 1
ATOM 637 C C . ASP A 1 81 ? -7.23 -0.292 -43.062 1 87.81 81 ASP A C 1
ATOM 639 O O . ASP A 1 81 ? -6.301 -0.511 -42.281 1 87.81 81 ASP A O 1
ATOM 643 N N . PRO A 1 82 ? -7.82 -1.244 -43.781 1 87.94 82 PRO A N 1
ATOM 644 C CA . PRO A 1 82 ? -7.391 -2.635 -43.625 1 87.94 82 PRO A CA 1
ATOM 645 C C . PRO A 1 82 ? -5.934 -2.852 -44.031 1 87.94 82 PRO A C 1
ATOM 647 O O . PRO A 1 82 ? -5.242 -3.682 -43.438 1 87.94 82 PRO A O 1
ATOM 650 N N . LEU A 1 83 ? -5.488 -2.139 -45.031 1 88.81 83 LEU A N 1
ATOM 651 C CA . LEU A 1 83 ? -4.102 -2.297 -45.438 1 88.81 83 LEU A CA 1
ATOM 652 C C . LEU A 1 83 ? -3.145 -1.77 -44.375 1 88.81 83 LEU A C 1
ATOM 654 O O . LEU A 1 83 ? -2.059 -2.322 -44.188 1 88.81 83 LEU A O 1
ATOM 658 N N . TYR A 1 84 ? -3.521 -0.681 -43.75 1 91.69 84 TYR A N 1
ATOM 659 C CA . TYR A 1 84 ? -2.725 -0.161 -42.656 1 91.69 84 TYR A CA 1
ATOM 660 C C . TYR A 1 84 ? -2.572 -1.204 -41.562 1 91.69 84 TYR A C 1
ATOM 662 O O . TYR A 1 84 ? -1.468 -1.427 -41.062 1 91.69 84 TYR A O 1
ATOM 670 N N . LYS A 1 85 ? -3.645 -1.898 -41.25 1 91.5 85 LYS A N 1
ATOM 671 C CA . LYS A 1 85 ? -3.637 -2.895 -40.188 1 91.5 85 LYS A CA 1
ATOM 672 C C . LYS A 1 85 ? -2.768 -4.094 -40.562 1 91.5 85 LYS A C 1
ATOM 674 O O . LYS A 1 85 ? -2.086 -4.66 -39.688 1 91.5 85 LYS A O 1
ATOM 679 N N . ASP A 1 86 ? -2.791 -4.391 -41.812 1 90.25 86 ASP A N 1
ATOM 680 C CA . ASP A 1 86 ? -1.971 -5.504 -42.281 1 90.25 86 ASP A CA 1
ATOM 681 C C . ASP A 1 86 ? -0.484 -5.172 -42.188 1 90.25 86 ASP A C 1
ATOM 683 O O . ASP A 1 86 ? 0.322 -6.016 -41.781 1 90.25 86 ASP A O 1
ATOM 687 N N . ILE A 1 87 ? -0.169 -3.992 -42.594 1 91 87 ILE A N 1
ATOM 688 C CA . ILE A 1 87 ? 1.228 -3.57 -42.562 1 91 87 ILE A CA 1
ATOM 689 C C . ILE A 1 87 ? 1.703 -3.445 -41.125 1 91 87 ILE A C 1
ATOM 691 O O . ILE A 1 87 ? 2.822 -3.846 -40.812 1 91 87 ILE A O 1
ATOM 695 N N . ARG A 1 88 ? 0.862 -2.893 -40.312 1 93.31 88 ARG A N 1
ATOM 696 C CA . ARG A 1 88 ? 1.201 -2.771 -38.906 1 93.31 88 ARG A CA 1
ATOM 697 C C . ARG A 1 88 ? 1.422 -4.145 -38.281 1 93.31 88 ARG A C 1
ATOM 699 O O . ARG A 1 88 ? 2.344 -4.324 -37.469 1 93.31 88 ARG A O 1
ATOM 706 N N . GLY A 1 89 ? 0.534 -5.094 -38.656 1 92 89 GLY A N 1
ATOM 707 C CA . GLY A 1 89 ? 0.69 -6.453 -38.156 1 92 89 GLY A CA 1
ATOM 708 C C . GLY A 1 89 ? 2.008 -7.086 -38.562 1 92 89 GLY A C 1
ATOM 709 O O . GLY A 1 89 ? 2.635 -7.789 -37.781 1 92 89 GLY A O 1
ATOM 710 N N . ARG A 1 90 ? 2.402 -6.785 -39.75 1 89.69 90 ARG A N 1
ATOM 711 C CA . ARG A 1 90 ? 3.682 -7.293 -40.219 1 89.69 90 ARG A CA 1
ATOM 712 C C . ARG A 1 90 ? 4.844 -6.648 -39.469 1 89.69 90 ARG A C 1
ATOM 714 O O . ARG A 1 90 ? 5.867 -7.293 -39.219 1 89.69 90 ARG A O 1
ATOM 721 N N . LEU A 1 91 ? 4.719 -5.367 -39.312 1 91.19 91 LEU A N 1
ATOM 722 C CA . LEU A 1 91 ? 5.738 -4.664 -38.531 1 91.19 91 LEU A CA 1
ATOM 723 C C . LEU A 1 91 ? 5.895 -5.293 -37.156 1 91.19 91 LEU A C 1
ATOM 725 O O . LEU A 1 91 ? 7.016 -5.484 -36.688 1 91.19 91 LEU A O 1
ATOM 729 N N . ALA A 1 92 ? 4.77 -5.652 -36.5 1 93.31 92 ALA A N 1
ATOM 730 C CA . ALA A 1 92 ? 4.789 -6.258 -35.188 1 93.31 92 ALA A CA 1
ATOM 731 C C . ALA A 1 92 ? 5.539 -7.586 -35.188 1 93.31 92 ALA A C 1
ATOM 733 O O . ALA A 1 92 ? 6.324 -7.871 -34.281 1 93.31 92 ALA A O 1
ATOM 734 N N . VAL A 1 93 ? 5.336 -8.375 -36.219 1 89.38 93 VAL A N 1
ATOM 735 C CA . VAL A 1 93 ? 5.961 -9.688 -36.312 1 89.38 93 VAL A CA 1
ATOM 736 C C . VAL A 1 93 ? 7.469 -9.531 -36.5 1 89.38 93 VAL A C 1
ATOM 738 O O . VAL A 1 93 ? 8.258 -10.242 -35.875 1 89.38 93 VAL A O 1
ATOM 741 N N . VAL A 1 94 ? 7.867 -8.602 -37.344 1 88 94 VAL A N 1
ATOM 742 C CA . VAL A 1 94 ? 9.281 -8.391 -37.625 1 88 94 VAL A CA 1
ATOM 743 C C . VAL A 1 94 ? 10 -7.914 -36.375 1 88 94 VAL A C 1
ATOM 745 O O . VAL A 1 94 ? 11.117 -8.352 -36.094 1 88 94 VAL A O 1
ATOM 748 N N . ILE A 1 95 ? 9.32 -7.074 -35.688 1 90.62 95 ILE A N 1
ATOM 749 C CA . ILE A 1 95 ? 9.938 -6.508 -34.5 1 90.62 95 ILE A CA 1
ATOM 750 C C . ILE A 1 95 ? 10.047 -7.586 -33.406 1 90.62 95 ILE A C 1
ATOM 752 O O . ILE A 1 95 ? 11.023 -7.617 -32.656 1 90.62 95 ILE A O 1
ATOM 756 N N . ALA A 1 96 ? 9.086 -8.43 -33.281 1 89.44 96 ALA A N 1
ATOM 757 C CA . ALA A 1 96 ? 9.102 -9.492 -32.25 1 89.44 96 ALA A CA 1
ATOM 758 C C . ALA A 1 96 ? 10.234 -10.477 -32.531 1 89.44 96 ALA A C 1
ATOM 760 O O . ALA A 1 96 ? 10.875 -10.969 -31.594 1 89.44 96 ALA A O 1
ATOM 761 N N . LEU A 1 97 ? 10.5 -10.68 -33.75 1 85.81 97 LEU A N 1
ATOM 762 C CA . LEU A 1 97 ? 11.461 -11.711 -34.125 1 85.81 97 LEU A CA 1
ATOM 763 C C . LEU A 1 97 ? 12.867 -11.125 -34.25 1 85.81 97 LEU A C 1
ATOM 765 O O . LEU A 1 97 ? 13.852 -11.773 -33.875 1 85.81 97 LEU A O 1
ATOM 769 N N . HIS A 1 98 ? 12.945 -9.859 -34.781 1 85.25 98 HIS A N 1
ATOM 770 C CA . HIS A 1 98 ? 14.258 -9.352 -35.156 1 85.25 98 HIS A CA 1
ATOM 771 C C . HIS A 1 98 ? 14.5 -7.961 -34.594 1 85.25 98 HIS A C 1
ATOM 773 O O . HIS A 1 98 ? 15.453 -7.285 -34.969 1 85.25 98 HIS A O 1
ATOM 779 N N . GLY A 1 99 ? 13.695 -7.52 -33.75 1 84.69 99 GLY A N 1
ATOM 780 C CA . GLY A 1 99 ? 13.797 -6.172 -33.219 1 84.69 99 GLY A CA 1
ATOM 781 C C . GLY A 1 99 ? 15.125 -5.906 -32.531 1 84.69 99 GLY A C 1
ATOM 782 O O . GLY A 1 99 ? 15.578 -4.762 -32.438 1 84.69 99 GLY A O 1
ATOM 783 N N . GLN A 1 100 ? 15.781 -6.949 -32.031 1 84.69 100 GLN A N 1
ATOM 784 C CA . GLN A 1 100 ? 17.031 -6.801 -31.281 1 84.69 100 GLN A CA 1
ATOM 785 C C . GLN A 1 100 ? 18.172 -6.359 -32.188 1 84.69 100 GLN A C 1
ATOM 787 O O . GLN A 1 100 ? 19.188 -5.836 -31.719 1 84.69 100 GLN A O 1
ATOM 792 N N . LEU A 1 101 ? 17.953 -6.539 -33.531 1 84.5 101 LEU A N 1
ATOM 793 C CA . LEU A 1 101 ? 19 -6.211 -34.469 1 84.5 101 LEU A CA 1
ATOM 794 C C . LEU A 1 101 ? 18.938 -4.738 -34.875 1 84.5 101 LEU A C 1
ATOM 796 O O . LEU A 1 101 ? 19.828 -4.234 -35.562 1 84.5 101 LEU A O 1
ATOM 800 N N . LEU A 1 102 ? 17.938 -4.039 -34.469 1 86.12 102 LEU A N 1
ATOM 801 C CA . LEU A 1 102 ? 17.766 -2.621 -34.75 1 86.12 102 LEU A CA 1
ATOM 802 C C . LEU A 1 102 ? 18.312 -1.766 -33.625 1 86.12 102 LEU A C 1
ATOM 804 O O . LEU A 1 102 ? 18.422 -2.236 -32.5 1 86.12 102 LEU A O 1
ATOM 808 N N . PRO A 1 103 ? 18.734 -0.525 -33.938 1 84.44 103 PRO A N 1
ATOM 809 C CA . PRO A 1 103 ? 19.172 0.35 -32.844 1 84.44 103 PRO A CA 1
ATOM 810 C C . PRO A 1 103 ? 18.078 0.576 -31.797 1 84.44 103 PRO A C 1
ATOM 812 O O . PRO A 1 103 ? 16.922 0.837 -32.156 1 84.44 103 PRO A O 1
ATOM 815 N N . LYS A 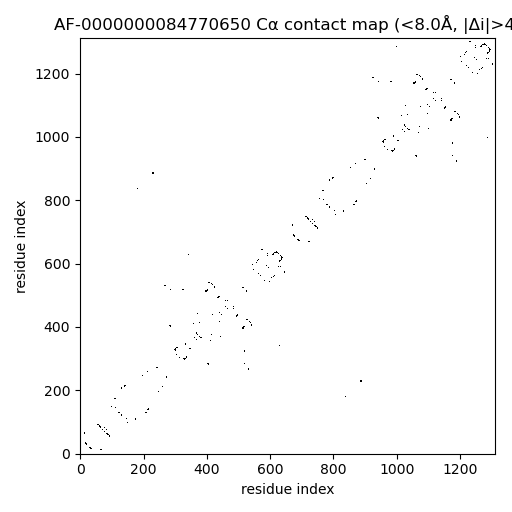1 104 ? 18.484 0.504 -30.594 1 85.62 104 LYS A N 1
ATOM 816 C CA . LYS A 1 104 ? 17.547 0.56 -29.469 1 85.62 104 LYS A CA 1
ATOM 817 C C . LYS A 1 104 ? 16.781 1.879 -29.453 1 85.62 104 LYS A C 1
ATOM 819 O O . LYS A 1 104 ? 15.578 1.897 -29.234 1 85.62 104 LYS A O 1
ATOM 824 N N . GLU A 1 105 ? 17.406 2.977 -29.734 1 82.88 105 GLU A N 1
ATOM 825 C CA . GLU A 1 105 ? 16.766 4.285 -29.719 1 82.88 105 GLU A CA 1
ATOM 826 C C . GLU A 1 105 ? 15.734 4.406 -30.844 1 82.88 105 GLU A C 1
ATOM 828 O O . GLU A 1 105 ? 14.695 5.047 -30.672 1 82.88 105 GLU A O 1
ATOM 833 N N . TRP A 1 106 ? 16.094 3.779 -31.891 1 85.5 106 TRP A N 1
ATOM 834 C CA . TRP A 1 106 ? 15.164 3.787 -33.031 1 85.5 106 TRP A CA 1
ATOM 835 C C . TRP A 1 106 ? 13.875 3.049 -32.656 1 85.5 106 TRP A C 1
ATOM 837 O O . TRP A 1 106 ? 12.773 3.537 -32.938 1 85.5 106 TRP A O 1
ATOM 847 N N . VAL A 1 107 ? 14.039 1.911 -32.094 1 87.5 107 VAL A N 1
ATOM 848 C CA . VAL A 1 107 ? 12.898 1.07 -31.734 1 87.5 107 VAL A CA 1
ATOM 849 C C . VAL A 1 107 ? 12.008 1.804 -30.734 1 87.5 107 VAL A C 1
ATOM 851 O O . VAL A 1 107 ? 10.789 1.854 -30.891 1 87.5 107 VAL A O 1
ATOM 854 N N . ILE A 1 108 ? 12.586 2.416 -29.781 1 88.88 108 ILE A N 1
ATOM 855 C CA . ILE A 1 108 ? 11.844 3.07 -28.703 1 88.88 108 ILE A CA 1
ATOM 856 C C . ILE A 1 108 ? 11.078 4.266 -29.266 1 88.88 108 ILE A C 1
ATOM 858 O O . ILE A 1 108 ? 9.883 4.426 -29.016 1 88.88 108 ILE A O 1
ATOM 862 N N . ASN A 1 109 ? 11.672 5.039 -30.078 1 87.31 109 ASN A N 1
ATOM 863 C CA . ASN A 1 109 ? 11.07 6.273 -30.578 1 87.31 109 ASN A CA 1
ATOM 864 C C . ASN A 1 109 ? 9.977 5.992 -31.594 1 87.31 109 ASN A C 1
ATOM 866 O O . ASN A 1 109 ? 8.938 6.652 -31.594 1 87.31 109 ASN A O 1
ATOM 870 N N . HIS A 1 110 ? 10.219 4.969 -32.344 1 88.75 110 HIS A N 1
ATOM 871 C CA . HIS A 1 110 ? 9.312 4.773 -33.469 1 88.75 110 HIS A CA 1
ATOM 872 C C . HIS A 1 110 ? 8.211 3.775 -33.125 1 88.75 110 HIS A C 1
ATOM 874 O O . HIS A 1 110 ? 7.152 3.77 -33.75 1 88.75 110 HIS A O 1
ATOM 880 N N . LEU A 1 111 ? 8.422 2.936 -32.188 1 92 111 LEU A N 1
ATOM 881 C CA . LEU A 1 111 ? 7.445 1.89 -31.906 1 92 111 LEU A CA 1
ATOM 882 C C . LEU A 1 111 ? 6.504 2.305 -30.781 1 92 111 LEU A C 1
ATOM 884 O O . LEU A 1 111 ? 5.441 1.707 -30.594 1 92 111 LEU A O 1
ATOM 888 N N . THR A 1 112 ? 6.801 3.314 -29.984 1 92.06 112 THR A N 1
ATOM 889 C CA . THR A 1 112 ? 5.996 3.74 -28.859 1 92.06 112 THR A CA 1
ATOM 890 C C . THR A 1 112 ? 4.586 4.117 -29.297 1 92.06 112 THR A C 1
ATOM 892 O O . THR A 1 112 ? 3.6 3.672 -28.703 1 92.06 112 THR A O 1
ATOM 895 N N . PRO A 1 113 ? 4.488 4.859 -30.406 1 91.62 113 PRO A N 1
ATOM 896 C CA . PRO A 1 113 ? 3.131 5.219 -30.828 1 91.62 113 PRO A CA 1
ATOM 897 C C . PRO A 1 113 ? 2.291 4.008 -31.219 1 91.62 113 PRO A C 1
ATOM 899 O O . PRO A 1 113 ? 1.076 3.998 -31.016 1 91.62 113 PRO A O 1
ATOM 902 N N . PHE A 1 114 ? 2.947 3.002 -31.75 1 93.75 114 PHE A N 1
ATOM 903 C CA . PHE A 1 114 ? 2.227 1.803 -32.156 1 93.75 114 PHE A CA 1
ATOM 904 C C . PHE A 1 114 ? 1.794 0.987 -30.953 1 93.75 114 PHE A C 1
ATOM 906 O O . PHE A 1 114 ? 0.72 0.381 -30.953 1 93.75 114 PHE A O 1
ATOM 913 N N . ALA A 1 115 ? 2.668 0.942 -29.984 1 94.06 115 ALA A N 1
ATOM 914 C CA . ALA A 1 115 ? 2.299 0.255 -28.75 1 94.06 115 ALA A CA 1
ATOM 915 C C . ALA A 1 115 ? 1.09 0.918 -28.094 1 94.06 115 ALA A C 1
ATOM 917 O O . ALA A 1 115 ? 0.182 0.234 -27.609 1 94.06 115 ALA A O 1
ATOM 918 N N . VAL A 1 116 ? 1.054 2.26 -28.109 1 93.38 116 VAL A N 1
ATOM 919 C CA . VAL A 1 116 ? -0.046 3.014 -27.516 1 93.38 116 VAL A CA 1
ATOM 920 C C . VAL A 1 116 ? -1.315 2.812 -28.344 1 93.38 116 VAL A C 1
ATOM 922 O O . VAL A 1 116 ? -2.398 2.611 -27.781 1 93.38 116 VAL A O 1
ATOM 925 N N . GLU A 1 117 ? -1.114 2.854 -29.625 1 92.88 117 GLU A N 1
ATOM 926 C CA . GLU A 1 117 ? -2.25 2.682 -30.531 1 92.88 117 GLU A CA 1
ATOM 927 C C . GLU A 1 117 ? -2.896 1.312 -30.344 1 92.88 117 GLU A C 1
ATOM 929 O O . GLU A 1 117 ? -4.121 1.203 -30.281 1 92.88 117 GLU A O 1
ATOM 934 N N . THR A 1 118 ? -2.123 0.302 -30.344 1 94.56 118 THR A N 1
ATOM 935 C CA . THR A 1 118 ? -2.654 -1.05 -30.219 1 94.56 118 THR A CA 1
ATOM 936 C C . THR A 1 118 ? -3.246 -1.264 -28.828 1 94.56 118 THR A C 1
ATOM 938 O O . THR A 1 118 ? -4.227 -1.993 -28.672 1 94.56 118 THR A O 1
ATOM 941 N N . ALA A 1 119 ? -2.656 -0.694 -27.766 1 94.44 119 ALA A N 1
ATOM 942 C CA . ALA A 1 119 ? -3.236 -0.752 -26.438 1 94.44 119 ALA A CA 1
ATOM 943 C C . ALA A 1 119 ? -4.613 -0.099 -26.406 1 94.44 119 ALA A C 1
ATOM 945 O O . ALA A 1 119 ? -5.551 -0.636 -25.812 1 94.44 119 ALA A O 1
ATOM 946 N N . ASN A 1 120 ? -4.691 1.047 -27.047 1 91.56 120 ASN A N 1
ATOM 947 C CA . ASN A 1 120 ? -5.961 1.762 -27.109 1 91.56 120 ASN A CA 1
ATOM 948 C C . ASN A 1 120 ? -7.031 0.944 -27.828 1 91.56 120 ASN A C 1
ATOM 950 O O . ASN A 1 120 ? -8.211 1.024 -27.5 1 91.56 120 ASN A O 1
ATOM 954 N N . GLU A 1 121 ? -6.605 0.25 -28.844 1 91.62 121 GLU A N 1
ATOM 955 C CA . GLU A 1 121 ? -7.547 -0.617 -29.531 1 91.62 121 GLU A CA 1
ATOM 956 C C . GLU A 1 121 ? -8.094 -1.697 -28.609 1 91.62 121 GLU A C 1
ATOM 958 O O . GLU A 1 121 ? -9.289 -2.008 -28.641 1 91.62 121 GLU A O 1
ATOM 963 N N . VAL A 1 122 ? -7.219 -2.271 -27.812 1 92.75 122 VAL A N 1
ATOM 964 C CA . VAL A 1 122 ? -7.625 -3.295 -26.859 1 92.75 122 VAL A CA 1
ATOM 965 C C . VAL A 1 122 ? -8.617 -2.703 -25.859 1 92.75 122 VAL A C 1
ATOM 967 O O . VAL A 1 122 ? -9.648 -3.307 -25.562 1 92.75 122 VAL A O 1
ATOM 970 N N . ILE A 1 123 ? -8.367 -1.5 -25.422 1 89.62 123 ILE A N 1
ATOM 971 C CA . ILE A 1 123 ? -9.195 -0.828 -24.422 1 89.62 123 ILE A CA 1
ATOM 972 C C . ILE A 1 123 ? -10.531 -0.419 -25.047 1 89.62 123 ILE A C 1
ATOM 974 O O . ILE A 1 123 ? -11.586 -0.578 -24.438 1 89.62 123 ILE A O 1
ATOM 978 N N . ALA A 1 124 ? -10.453 0.052 -26.266 1 87.38 124 ALA A N 1
ATOM 979 C CA . ALA A 1 124 ? -11.656 0.485 -26.969 1 87.38 124 ALA A CA 1
ATOM 980 C C . ALA A 1 124 ? -12.609 -0.686 -27.203 1 87.38 124 ALA A C 1
ATOM 982 O O . ALA A 1 124 ? -13.828 -0.529 -27.125 1 87.38 124 ALA A O 1
ATOM 983 N N . ASN A 1 125 ? -12.07 -1.862 -27.516 1 86.69 125 ASN A N 1
ATOM 984 C CA . ASN A 1 125 ? -12.891 -3.055 -27.703 1 86.69 125 ASN A CA 1
ATOM 985 C C . ASN A 1 125 ? -13.672 -3.402 -26.438 1 86.69 125 ASN A C 1
ATOM 987 O O . ASN A 1 125 ? -14.867 -3.693 -26.5 1 86.69 125 ASN A O 1
ATOM 991 N N . TYR A 1 126 ? -13.023 -3.27 -25.375 1 85.69 126 TYR A N 1
ATOM 992 C CA . TYR A 1 126 ? -13.672 -3.588 -24.109 1 85.69 126 TYR A CA 1
ATOM 993 C C . TYR A 1 126 ? -14.758 -2.562 -23.781 1 85.69 126 TYR A C 1
ATOM 995 O O . TYR A 1 126 ? -15.836 -2.922 -23.312 1 85.69 126 TYR A O 1
ATOM 1003 N N . ASN A 1 127 ? -14.453 -1.303 -24.016 1 78.5 127 ASN A N 1
ATOM 1004 C CA . ASN A 1 127 ? -15.414 -0.245 -23.75 1 78.5 127 ASN A CA 1
ATOM 1005 C C . ASN A 1 127 ? -16.656 -0.385 -24.609 1 78.5 127 ASN A C 1
ATOM 1007 O O . ASN A 1 127 ? -17.75 0.048 -24.219 1 78.5 127 ASN A O 1
ATOM 1011 N N . ALA A 1 128 ? -16.406 -0.986 -25.734 1 79.81 128 ALA A N 1
ATOM 1012 C CA . ALA A 1 128 ? -17.531 -1.243 -26.625 1 79.81 128 ALA A CA 1
ATOM 1013 C C . ALA A 1 128 ? -18.312 -2.475 -26.172 1 79.81 128 ALA A C 1
ATOM 1015 O O . ALA A 1 128 ? -19.328 -2.82 -26.766 1 79.81 128 ALA A O 1
ATOM 1016 N N . GLY A 1 129 ? -17.891 -3.148 -25.125 1 81.75 129 GLY A N 1
ATOM 1017 C CA . GLY A 1 129 ? -18.594 -4.285 -24.578 1 81.75 129 GLY A CA 1
ATOM 1018 C C . GLY A 1 129 ? -18.047 -5.621 -25.031 1 81.75 129 GLY A C 1
ATOM 1019 O O . GLY A 1 129 ? -18.656 -6.664 -24.781 1 81.75 129 GLY A O 1
ATOM 1020 N N . PHE A 1 130 ? -16.875 -5.566 -25.734 1 86.31 130 PHE A N 1
ATOM 1021 C CA . PHE A 1 130 ? -16.312 -6.797 -26.281 1 86.31 130 PHE A CA 1
ATOM 1022 C C . PHE A 1 130 ? -14.953 -7.094 -25.672 1 86.31 130 PHE A C 1
ATOM 1024 O O . PHE A 1 130 ? -14.258 -6.184 -25.219 1 86.31 130 PHE A O 1
ATOM 1031 N N . LEU A 1 131 ? -14.664 -8.406 -25.641 1 87.88 131 LEU A N 1
ATOM 1032 C CA . LEU A 1 131 ? -13.273 -8.758 -25.375 1 87.88 131 LEU A CA 1
ATOM 1033 C C . LEU A 1 131 ? -12.391 -8.461 -26.578 1 87.88 131 LEU A C 1
ATOM 1035 O O . LEU A 1 131 ? -12.844 -8.562 -27.719 1 87.88 131 LEU A O 1
ATOM 1039 N N . PRO A 1 132 ? -11.227 -8.031 -26.312 1 89.31 132 PRO A N 1
ATOM 1040 C CA . PRO A 1 132 ? -10.336 -7.773 -27.453 1 89.31 132 PRO A CA 1
ATOM 1041 C C . PRO A 1 132 ? -10.094 -9.008 -28.312 1 89.31 132 PRO A C 1
ATOM 1043 O O . PRO A 1 132 ? -9.992 -10.125 -27.781 1 89.31 132 PRO A O 1
ATOM 1046 N N . GLU A 1 133 ? -10.039 -8.836 -29.609 1 88.88 133 GLU A N 1
ATOM 1047 C CA . GLU A 1 133 ? -9.734 -9.93 -30.531 1 88.88 133 GLU A CA 1
ATOM 1048 C C . GLU A 1 133 ? -8.344 -10.5 -30.25 1 88.88 133 GLU A C 1
ATOM 1050 O O . GLU A 1 133 ? -7.434 -9.766 -29.859 1 88.88 133 GLU A O 1
ATOM 1055 N N . THR A 1 134 ? -8.156 -11.742 -30.469 1 90.25 134 THR A N 1
ATOM 1056 C CA . THR A 1 134 ? -6.898 -12.43 -30.188 1 90.25 134 THR A CA 1
ATOM 1057 C C . THR A 1 134 ? -5.758 -11.82 -30.984 1 90.25 134 THR A C 1
ATOM 1059 O O . THR A 1 134 ? -4.648 -11.648 -30.469 1 90.25 134 THR A O 1
ATOM 1062 N N . ASP A 1 135 ? -6.062 -11.453 -32.25 1 89.25 135 ASP A N 1
ATOM 1063 C CA . ASP A 1 135 ? -5.02 -10.891 -33.094 1 89.25 135 ASP A CA 1
ATOM 1064 C C . ASP A 1 135 ? -4.574 -9.523 -32.562 1 89.25 135 ASP A C 1
ATOM 1066 O O . ASP A 1 135 ? -3.383 -9.203 -32.594 1 89.25 135 ASP A O 1
ATOM 1070 N N . ALA A 1 136 ? -5.559 -8.758 -32.219 1 90.88 136 ALA A N 1
ATOM 1071 C CA . ALA A 1 136 ? -5.246 -7.434 -31.672 1 90.88 136 ALA A CA 1
ATOM 1072 C C . ALA A 1 136 ? -4.434 -7.543 -30.391 1 90.88 136 ALA A C 1
ATOM 1074 O O . ALA A 1 136 ? -3.498 -6.77 -30.172 1 90.88 136 ALA A O 1
ATOM 1075 N N . LEU A 1 137 ? -4.781 -8.508 -29.625 1 93.44 137 LEU A N 1
ATOM 1076 C CA . LEU A 1 137 ? -4.086 -8.727 -28.359 1 93.44 137 LEU A CA 1
ATOM 1077 C C . LEU A 1 137 ? -2.645 -9.164 -28.609 1 93.44 137 LEU A C 1
ATOM 1079 O O . LEU A 1 137 ? -1.725 -8.688 -27.938 1 93.44 137 LEU A O 1
ATOM 1083 N N . LEU A 1 138 ? -2.482 -10.031 -29.516 1 92.88 138 LEU A N 1
ATOM 1084 C CA . LEU A 1 138 ? -1.151 -10.539 -29.828 1 92.88 138 LEU A CA 1
ATOM 1085 C C . LEU A 1 138 ? -0.276 -9.445 -30.422 1 92.88 138 LEU A C 1
ATOM 1087 O O . LEU A 1 138 ? 0.924 -9.383 -30.156 1 92.88 138 LEU A O 1
ATOM 1091 N N . GLU A 1 139 ? -0.858 -8.703 -31.312 1 93.81 139 GLU A N 1
ATOM 1092 C CA . GLU A 1 139 ? -0.134 -7.582 -31.906 1 93.81 139 GLU A CA 1
ATOM 1093 C C . GLU A 1 139 ? 0.335 -6.605 -30.828 1 93.81 139 GLU A C 1
ATOM 1095 O O . GLU A 1 139 ? 1.488 -6.168 -30.844 1 93.81 139 GLU A O 1
ATOM 1100 N N . PHE A 1 140 ? -0.555 -6.305 -29.984 1 94.19 140 PHE A N 1
ATOM 1101 C CA . PHE A 1 140 ? -0.215 -5.422 -28.875 1 94.19 140 PHE A CA 1
ATOM 1102 C C . PHE A 1 140 ? 0.93 -6.004 -28.047 1 94.19 140 PHE A C 1
ATOM 1104 O O . PHE A 1 140 ? 1.896 -5.305 -27.734 1 94.19 140 PHE A O 1
ATOM 1111 N N . LYS A 1 141 ? 0.778 -7.215 -27.703 1 94 141 LYS A N 1
ATOM 1112 C CA . LYS A 1 141 ? 1.788 -7.887 -26.891 1 94 141 LYS A CA 1
ATOM 1113 C C . LYS A 1 141 ? 3.162 -7.816 -27.562 1 94 141 LYS A C 1
ATOM 1115 O O . LYS A 1 141 ? 4.172 -7.598 -26.891 1 94 141 LYS A O 1
ATOM 1120 N N . LYS A 1 142 ? 3.227 -7.953 -28.844 1 94.12 142 LYS A N 1
ATOM 1121 C CA . LYS A 1 142 ? 4.492 -7.941 -29.562 1 94.12 142 LYS A CA 1
ATOM 1122 C C . LYS A 1 142 ? 5.164 -6.574 -29.484 1 94.12 142 LYS A C 1
ATOM 1124 O O . LYS A 1 142 ? 6.359 -6.484 -29.188 1 94.12 142 LYS A O 1
ATOM 1129 N N . PHE A 1 143 ? 4.406 -5.539 -29.719 1 94.56 143 PHE A N 1
ATOM 1130 C CA . PHE A 1 143 ? 4.965 -4.195 -29.656 1 94.56 143 PHE A CA 1
ATOM 1131 C C . PHE A 1 143 ? 5.438 -3.871 -28.25 1 94.56 143 PHE A C 1
ATOM 1133 O O . PHE A 1 143 ? 6.555 -3.389 -28.062 1 94.56 143 PHE A O 1
ATOM 1140 N N . PHE A 1 144 ? 4.555 -4.148 -27.344 1 93.38 144 PHE A N 1
ATOM 1141 C CA . PHE A 1 144 ? 4.832 -3.742 -25.969 1 93.38 144 PHE A CA 1
ATOM 1142 C C . PHE A 1 144 ? 6.008 -4.527 -25.406 1 93.38 144 PHE A C 1
ATOM 1144 O O . PHE A 1 144 ? 6.859 -3.963 -24.719 1 93.38 144 PHE A O 1
ATOM 1151 N N . SER A 1 145 ? 6.07 -5.844 -25.672 1 91.44 145 SER A N 1
ATOM 1152 C CA . SER A 1 145 ? 7.16 -6.68 -25.172 1 91.44 145 SER A CA 1
ATOM 1153 C C . SER A 1 145 ? 8.5 -6.23 -25.75 1 91.44 145 SER A C 1
ATOM 1155 O O . SER A 1 145 ? 9.516 -6.227 -25.047 1 91.44 145 SER A O 1
ATOM 1157 N N . ALA A 1 146 ? 8.516 -5.918 -27 1 91.81 146 ALA A N 1
ATOM 1158 C CA . ALA A 1 146 ? 9.742 -5.434 -27.625 1 91.81 146 ALA A CA 1
ATOM 1159 C C . ALA A 1 146 ? 10.211 -4.133 -26.984 1 91.81 146 ALA A C 1
ATOM 1161 O O . ALA A 1 146 ? 11.414 -3.945 -26.766 1 91.81 146 ALA A O 1
ATOM 1162 N N . LEU A 1 147 ? 9.281 -3.293 -26.766 1 91.38 147 LEU A N 1
ATOM 1163 C CA . LEU A 1 147 ? 9.617 -2.016 -26.141 1 91.38 147 LEU A CA 1
ATOM 1164 C C . LEU A 1 147 ? 10.156 -2.221 -24.734 1 91.38 147 LEU A C 1
ATOM 1166 O O . LEU A 1 147 ? 11.109 -1.558 -24.328 1 91.38 147 LEU A O 1
ATOM 1170 N N . CYS A 1 148 ? 9.523 -3.102 -23.969 1 90.12 148 CYS A N 1
ATOM 1171 C CA . CYS A 1 148 ? 9.977 -3.387 -22.609 1 90.12 148 CYS A CA 1
ATOM 1172 C C . CYS A 1 148 ? 11.414 -3.881 -22.609 1 90.12 148 CYS A C 1
ATOM 1174 O O . CYS A 1 148 ? 12.219 -3.455 -21.781 1 90.12 148 CYS A O 1
ATOM 1176 N N . ARG A 1 149 ? 11.711 -4.656 -23.516 1 88.62 149 ARG A N 1
ATOM 1177 C CA . ARG A 1 149 ? 13.055 -5.215 -23.594 1 88.62 149 ARG A CA 1
ATOM 1178 C C . ARG A 1 149 ? 14.086 -4.125 -23.859 1 88.62 149 ARG A C 1
ATOM 1180 O O . ARG A 1 149 ? 15.125 -4.062 -23.203 1 88.62 149 ARG A O 1
ATOM 1187 N N . GLU A 1 150 ? 13.734 -3.344 -24.812 1 87.88 150 GLU A N 1
ATOM 1188 C CA . GLU A 1 150 ? 14.68 -2.301 -25.203 1 87.88 150 GLU A CA 1
ATOM 1189 C C . GLU A 1 150 ? 14.789 -1.228 -24.125 1 87.88 150 GLU A C 1
ATOM 1191 O O . GLU A 1 150 ? 15.883 -0.721 -23.844 1 87.88 150 GLU A O 1
ATOM 1196 N N . MET A 1 151 ? 13.719 -0.918 -23.578 1 87.62 151 MET A N 1
ATOM 1197 C CA . MET A 1 151 ? 13.719 0.111 -22.547 1 87.62 151 MET A CA 1
ATOM 1198 C C . MET A 1 151 ? 14.445 -0.373 -21.297 1 87.62 151 MET A C 1
ATOM 1200 O O . MET A 1 151 ? 15.094 0.415 -20.609 1 87.62 151 MET A O 1
ATOM 1204 N N . ALA A 1 152 ? 14.273 -1.657 -20.969 1 86.19 152 ALA A N 1
ATOM 1205 C CA . ALA A 1 152 ? 14.992 -2.232 -19.828 1 86.19 152 ALA A CA 1
ATOM 1206 C C . ALA A 1 152 ? 16.5 -2.09 -20.016 1 86.19 152 ALA A C 1
ATOM 1208 O O . ALA A 1 152 ? 17.219 -1.774 -19.062 1 86.19 152 ALA A O 1
ATOM 1209 N N . HIS A 1 153 ? 16.906 -2.254 -21.172 1 82.5 153 HIS A N 1
ATOM 1210 C CA . HIS A 1 153 ? 18.328 -2.137 -21.484 1 82.5 153 HIS A CA 1
ATOM 1211 C C . HIS A 1 153 ? 18.812 -0.698 -21.328 1 82.5 153 HIS A C 1
ATOM 1213 O O . HIS A 1 153 ? 19.906 -0.455 -20.797 1 82.5 153 HIS A O 1
ATOM 1219 N N . VAL A 1 154 ? 18.062 0.207 -21.797 1 78.44 154 VAL A N 1
ATOM 1220 C CA . VAL A 1 154 ? 18.438 1.618 -21.75 1 78.44 154 VAL A CA 1
ATOM 1221 C C . VAL A 1 154 ? 18.5 2.096 -20.312 1 78.44 154 VAL A C 1
ATOM 1223 O O . VAL A 1 154 ? 19.422 2.814 -19.922 1 78.44 154 VAL A O 1
ATOM 1226 N N . TRP A 1 155 ? 17.562 1.728 -19.531 1 78.75 155 TRP A N 1
ATOM 1227 C CA . TRP A 1 155 ? 17.516 2.16 -18.141 1 78.75 155 TRP A CA 1
ATOM 1228 C C . TRP A 1 155 ? 18.609 1.498 -17.328 1 78.75 155 TRP A C 1
ATOM 1230 O O . TRP A 1 155 ? 19.172 2.109 -16.406 1 78.75 155 TRP A O 1
ATOM 1240 N N . GLN A 1 156 ? 18.922 0.235 -17.609 1 76.94 156 GLN A N 1
ATOM 1241 C CA . GLN A 1 156 ? 20.031 -0.434 -16.938 1 76.94 156 GLN A CA 1
ATOM 1242 C C . GLN A 1 156 ? 21.359 0.281 -17.219 1 76.94 156 GLN A C 1
ATOM 1244 O O . GLN A 1 156 ? 22.203 0.416 -16.344 1 76.94 156 GLN A O 1
ATOM 1249 N N . GLN A 1 157 ? 21.453 0.766 -18.391 1 75.44 157 GLN A N 1
ATOM 1250 C CA . GLN A 1 157 ? 22.656 1.502 -18.75 1 75.44 157 GLN A CA 1
ATOM 1251 C C . GLN A 1 157 ? 22.703 2.857 -18.062 1 75.44 157 GLN A C 1
ATOM 1253 O O . GLN A 1 157 ? 23.781 3.301 -17.625 1 75.44 157 GLN A O 1
ATOM 1258 N N . ALA A 1 158 ? 21.547 3.463 -17.953 1 73.62 158 ALA A N 1
ATOM 1259 C CA . ALA A 1 158 ? 21.484 4.762 -17.297 1 73.62 158 ALA A CA 1
ATOM 1260 C C . ALA A 1 158 ? 21.812 4.633 -15.812 1 73.62 158 ALA A C 1
ATOM 1262 O O . ALA A 1 158 ? 22.5 5.48 -15.242 1 73.62 158 ALA A O 1
ATOM 1263 N N . ASP A 1 159 ? 21.281 3.609 -15.141 1 70.5 159 ASP A N 1
ATOM 1264 C CA . ASP A 1 159 ? 21.547 3.371 -13.727 1 70.5 159 ASP A CA 1
ATOM 1265 C C . ASP A 1 159 ? 23.031 3.072 -13.484 1 70.5 159 ASP A C 1
ATOM 1267 O O . ASP A 1 159 ? 23.594 3.488 -12.469 1 70.5 159 ASP A O 1
ATOM 1271 N N . ASN A 1 160 ? 23.516 2.412 -14.43 1 62.84 160 ASN A N 1
ATOM 1272 C CA . ASN A 1 160 ? 24.953 2.125 -14.328 1 62.84 160 ASN A CA 1
ATOM 1273 C C . ASN A 1 160 ? 25.797 3.387 -14.508 1 62.84 160 ASN A C 1
ATOM 1275 O O . ASN A 1 160 ? 26.828 3.541 -13.875 1 62.84 160 ASN A O 1
ATOM 1279 N N . LEU A 1 161 ? 25.203 4.355 -15.266 1 56.06 161 LEU A N 1
ATOM 1280 C CA . LEU A 1 161 ? 25.922 5.594 -15.531 1 56.06 161 LEU A CA 1
ATOM 1281 C C . LEU A 1 161 ? 25.734 6.582 -14.383 1 56.06 161 LEU A C 1
ATOM 1283 O O . LEU A 1 161 ? 26.641 7.383 -14.102 1 56.06 161 LEU A O 1
ATOM 1287 N N . SER A 1 162 ? 24.438 6.812 -13.875 1 55.56 162 SER A N 1
ATOM 1288 C CA . SER A 1 162 ? 24.188 7.723 -12.758 1 55.56 162 SER A CA 1
ATOM 1289 C C . SER A 1 162 ? 25.094 7.395 -11.57 1 55.56 162 SER A C 1
ATOM 1291 O O . SER A 1 162 ? 25.375 8.266 -10.75 1 55.56 162 SER A O 1
ATOM 1293 N N . LEU A 1 163 ? 25.484 6.105 -11.305 1 47.88 163 LEU A N 1
ATOM 1294 C CA . LEU A 1 163 ? 26.516 5.809 -10.312 1 47.88 163 LEU A CA 1
ATOM 1295 C C . LEU A 1 163 ? 27.812 6.543 -10.648 1 47.88 163 LEU A C 1
ATOM 1297 O O . LEU A 1 163 ? 28.703 6.656 -9.797 1 47.88 163 LEU A O 1
ATOM 1301 N N . LEU A 1 164 ? 27.859 6.961 -11.773 1 40.66 164 LEU A N 1
ATOM 1302 C CA . LEU A 1 164 ? 29.016 7.789 -12.109 1 40.66 164 LEU A CA 1
ATOM 1303 C C . LEU A 1 164 ? 28.688 9.266 -11.922 1 40.66 164 LEU A C 1
ATOM 1305 O O . LEU A 1 164 ? 27.562 9.703 -12.18 1 40.66 164 LEU A O 1
ATOM 1309 N N . PRO A 1 165 ? 29.484 10.055 -10.945 1 37.84 165 PRO A N 1
ATOM 1310 C CA . PRO A 1 165 ? 29.328 11.461 -10.57 1 37.84 165 PRO A CA 1
ATOM 1311 C C . PRO A 1 165 ? 28.969 12.352 -11.758 1 37.84 165 PRO A C 1
ATOM 1313 O O . PRO A 1 165 ? 29.031 13.578 -11.656 1 37.84 165 PRO A O 1
ATOM 1316 N N . SER A 1 166 ? 29.047 11.961 -12.938 1 40.41 166 SER A N 1
ATOM 1317 C CA . SER A 1 166 ? 29.016 13.023 -13.938 1 40.41 166 SER A CA 1
ATOM 1318 C C . SER A 1 166 ? 27.641 13.703 -13.977 1 40.41 166 SER A C 1
ATOM 1320 O O . SER A 1 166 ? 26.609 13.047 -13.836 1 40.41 166 SER A O 1
ATOM 1322 N N . ARG A 1 167 ? 27.656 15.125 -13.906 1 40.31 167 ARG A N 1
ATOM 1323 C CA . ARG A 1 167 ? 26.719 16.234 -13.727 1 40.31 167 ARG A CA 1
ATOM 1324 C C . ARG A 1 167 ? 25.453 16.016 -14.547 1 40.31 167 ARG A C 1
ATOM 1326 O O . ARG A 1 167 ? 24.344 16.281 -14.078 1 40.31 167 ARG A O 1
ATOM 1333 N N . HIS A 1 168 ? 25.422 16.375 -15.961 1 40.59 168 HIS A N 1
ATOM 1334 C CA . HIS A 1 168 ? 24.438 17.109 -16.766 1 40.59 168 HIS A CA 1
ATOM 1335 C C . HIS A 1 168 ? 23.281 16.203 -17.156 1 40.59 168 HIS A C 1
ATOM 1337 O O . HIS A 1 168 ? 22.188 16.703 -17.5 1 40.59 168 HIS A O 1
ATOM 1343 N N . ARG A 1 169 ? 23.531 15.094 -18.125 1 41.72 169 ARG A N 1
ATOM 1344 C CA . ARG A 1 169 ? 22.5 14.82 -19.109 1 41.72 169 ARG A CA 1
ATOM 1345 C C . ARG A 1 169 ? 21.438 13.891 -18.547 1 41.72 169 ARG A C 1
ATOM 1347 O O . ARG A 1 169 ? 21.719 12.727 -18.25 1 41.72 169 ARG A O 1
ATOM 1354 N N . GLN A 1 170 ? 20.547 14.328 -17.781 1 45.69 170 GLN A N 1
ATOM 1355 C CA . GLN A 1 170 ? 19.359 13.562 -17.438 1 45.69 170 GLN A CA 1
ATOM 1356 C C . GLN A 1 170 ? 18.875 12.734 -18.625 1 45.69 170 GLN A C 1
ATOM 1358 O O . GLN A 1 170 ? 18.656 13.266 -19.719 1 45.69 170 GLN A O 1
ATOM 1363 N N . PRO A 1 171 ? 19.078 11.531 -18.891 1 47.69 171 PRO A N 1
ATOM 1364 C CA . PRO A 1 171 ? 18.703 10.742 -20.062 1 47.69 171 PRO A CA 1
ATOM 1365 C C . PRO A 1 171 ? 17.328 11.125 -20.625 1 47.69 171 PRO A C 1
ATOM 1367 O O . PRO A 1 171 ? 16.469 11.586 -19.875 1 47.69 171 PRO A O 1
ATOM 1370 N N . GLN A 1 172 ? 17.016 11.453 -21.969 1 51.44 172 GLN A N 1
ATOM 1371 C CA . GLN A 1 172 ? 15.984 11.766 -22.953 1 51.44 172 GLN A CA 1
ATOM 1372 C C . GLN A 1 172 ? 14.742 10.898 -22.734 1 51.44 172 GLN A C 1
ATOM 1374 O O . GLN A 1 172 ? 13.688 11.172 -23.312 1 51.44 172 GLN A O 1
ATOM 1379 N N . PRO A 1 173 ? 14.844 9.469 -22.453 1 58.28 173 PRO A N 1
ATOM 1380 C CA . PRO A 1 173 ? 13.695 8.578 -22.656 1 58.28 173 PRO A CA 1
ATOM 1381 C C . PRO A 1 173 ? 12.555 8.875 -21.688 1 58.28 173 PRO A C 1
ATOM 1383 O O . PRO A 1 173 ? 11.578 8.117 -21.641 1 58.28 173 PRO A O 1
ATOM 1386 N N . LEU A 1 174 ? 12.5 10.016 -21.234 1 68.06 174 LEU A N 1
ATOM 1387 C CA . LEU A 1 174 ? 11.617 10.242 -20.094 1 68.06 174 LEU A CA 1
ATOM 1388 C C . LEU A 1 174 ? 10.164 10.383 -20.562 1 68.06 174 LEU A C 1
ATOM 1390 O O . LEU A 1 174 ? 9.258 9.828 -19.953 1 68.06 174 LEU A O 1
ATOM 1394 N N . GLN A 1 175 ? 10.023 10.945 -21.828 1 77.25 175 GLN A N 1
ATOM 1395 C CA . GLN A 1 175 ? 8.641 11.148 -22.25 1 77.25 175 GLN A CA 1
ATOM 1396 C C . GLN A 1 175 ? 7.977 9.828 -22.609 1 77.25 175 GLN A C 1
ATOM 1398 O O . GLN A 1 175 ? 6.812 9.602 -22.281 1 77.25 175 GLN A O 1
ATOM 1403 N N . GLN A 1 176 ? 8.859 8.992 -23.297 1 83.94 176 GLN A N 1
ATOM 1404 C CA . GLN A 1 176 ? 8.312 7.699 -23.688 1 83.94 176 GLN A CA 1
ATOM 1405 C C . GLN A 1 176 ? 8.008 6.84 -22.453 1 83.94 176 GLN A C 1
ATOM 1407 O O . GLN A 1 176 ? 7.047 6.07 -22.453 1 83.94 176 GLN A O 1
ATOM 1412 N N . THR A 1 177 ? 8.844 7.039 -21.422 1 85.19 177 THR A N 1
ATOM 1413 C CA . THR A 1 177 ? 8.625 6.27 -20.203 1 85.19 177 THR A CA 1
ATOM 1414 C C . THR A 1 177 ? 7.316 6.676 -19.531 1 85.19 177 THR A C 1
ATOM 1416 O O . THR A 1 177 ? 6.582 5.824 -19.031 1 85.19 177 THR A O 1
ATOM 1419 N N . ILE A 1 178 ? 7.016 7.953 -19.609 1 81.88 178 ILE A N 1
ATOM 1420 C CA . ILE A 1 178 ? 5.793 8.453 -19 1 81.88 178 ILE A CA 1
ATOM 1421 C C . ILE A 1 178 ? 4.578 7.93 -19.766 1 81.88 178 ILE A C 1
ATOM 1423 O O . ILE A 1 178 ? 3.609 7.461 -19.156 1 81.88 178 ILE A O 1
ATOM 1427 N N . VAL A 1 179 ? 4.676 8.008 -21.062 1 85.56 179 VAL A N 1
ATOM 1428 C CA . VAL A 1 179 ? 3.561 7.594 -21.906 1 85.56 179 VAL A CA 1
ATOM 1429 C C . VAL A 1 179 ? 3.291 6.102 -21.719 1 85.56 179 VAL A C 1
ATOM 1431 O O . VAL A 1 179 ? 2.137 5.684 -21.609 1 85.56 179 VAL A O 1
ATOM 1434 N N . LEU A 1 180 ? 4.348 5.324 -21.719 1 89.81 180 LEU A N 1
ATOM 1435 C CA . LEU A 1 180 ? 4.18 3.883 -21.578 1 89.81 180 LEU A CA 1
ATOM 1436 C C . LEU A 1 180 ? 3.703 3.52 -20.172 1 89.81 180 LEU A C 1
ATOM 1438 O O . LEU A 1 180 ? 2.947 2.561 -20 1 89.81 180 LEU A O 1
ATOM 1442 N N . THR A 1 181 ? 4.141 4.262 -19.156 1 89.88 181 THR A N 1
ATOM 1443 C CA . THR A 1 181 ? 3.664 4.031 -17.797 1 89.88 181 THR A CA 1
ATOM 1444 C C . THR A 1 181 ? 2.172 4.332 -17.688 1 89.88 181 THR A C 1
ATOM 1446 O O . THR A 1 181 ? 1.426 3.582 -17.062 1 89.88 181 THR A O 1
ATOM 1449 N N . LEU A 1 182 ? 1.748 5.395 -18.328 1 88.06 182 LEU A N 1
ATOM 1450 C CA . LEU A 1 182 ? 0.331 5.738 -18.312 1 88.06 182 LEU A CA 1
ATOM 1451 C C . LEU A 1 182 ? -0.491 4.68 -19.047 1 88.06 182 LEU A C 1
ATOM 1453 O O . LEU A 1 182 ? -1.599 4.348 -18.609 1 88.06 182 LEU A O 1
ATOM 1457 N N . THR A 1 183 ? 0.09 4.227 -20.125 1 91.19 183 THR A N 1
ATOM 1458 C CA . THR A 1 183 ? -0.574 3.145 -20.859 1 91.19 183 THR A CA 1
ATOM 1459 C C . THR A 1 183 ? -0.695 1.902 -19.969 1 91.19 183 THR A C 1
ATOM 1461 O O . THR A 1 183 ? -1.74 1.249 -19.953 1 91.19 183 THR A O 1
ATOM 1464 N N . ALA A 1 184 ? 0.376 1.573 -19.297 1 93.06 184 ALA A N 1
ATOM 1465 C CA . ALA A 1 184 ? 0.359 0.421 -18.391 1 93.06 184 ALA A CA 1
ATOM 1466 C C . ALA A 1 184 ? -0.688 0.594 -17.297 1 93.06 184 ALA A C 1
ATOM 1468 O O . ALA A 1 184 ? -1.352 -0.37 -16.906 1 93.06 184 ALA A O 1
ATOM 1469 N N . ILE A 1 185 ? -0.847 1.782 -16.797 1 91.94 185 ILE A N 1
ATOM 1470 C CA . ILE A 1 185 ? -1.829 2.053 -15.758 1 91.94 185 ILE A CA 1
ATOM 1471 C C . ILE A 1 185 ? -3.238 1.874 -16.312 1 91.94 185 ILE A C 1
ATOM 1473 O O . ILE A 1 185 ? -4.113 1.316 -15.648 1 91.94 185 ILE A O 1
ATOM 1477 N N . GLU A 1 186 ? -3.484 2.369 -17.5 1 90.75 186 GLU A N 1
ATOM 1478 C CA . GLU A 1 186 ? -4.785 2.18 -18.125 1 90.75 186 GLU A CA 1
ATOM 1479 C C . GLU A 1 186 ? -5.098 0.697 -18.312 1 90.75 186 GLU A C 1
ATOM 1481 O O . GLU A 1 186 ? -6.246 0.276 -18.156 1 90.75 186 GLU A O 1
ATOM 1486 N N . LEU A 1 187 ? -4.07 0 -18.734 1 93.44 187 LEU A N 1
ATOM 1487 C CA . LEU A 1 187 ? -4.25 -1.439 -18.891 1 93.44 187 LEU A CA 1
ATOM 1488 C C . LEU A 1 187 ? -4.543 -2.098 -17.547 1 93.44 187 LEU A C 1
ATOM 1490 O O . LEU A 1 187 ? -5.328 -3.045 -17.469 1 93.44 187 LEU A O 1
ATOM 1494 N N . LEU A 1 188 ? -3.873 -1.647 -16.5 1 94.31 188 LEU A N 1
ATOM 1495 C CA . LEU A 1 188 ? -4.133 -2.168 -15.172 1 94.31 188 LEU A CA 1
ATOM 1496 C C . LEU A 1 188 ? -5.578 -1.913 -14.758 1 94.31 188 LEU A C 1
ATOM 1498 O O . LEU A 1 188 ? -6.207 -2.766 -14.125 1 94.31 188 LEU A O 1
ATOM 1502 N N . MET A 1 189 ? -6.074 -0.739 -15.078 1 89.75 189 MET A N 1
ATOM 1503 C CA . MET A 1 189 ? -7.477 -0.435 -14.797 1 89.75 189 MET A CA 1
ATOM 1504 C C . MET A 1 189 ? -8.398 -1.401 -15.531 1 89.75 189 MET A C 1
ATOM 1506 O O . MET A 1 189 ? -9.414 -1.833 -14.984 1 89.75 189 MET A O 1
ATOM 1510 N N . LEU A 1 190 ? -8.039 -1.674 -16.781 1 90.94 190 LEU A N 1
ATOM 1511 C CA . LEU A 1 190 ? -8.805 -2.645 -17.547 1 90.94 190 LEU A CA 1
ATOM 1512 C C . LEU A 1 190 ? -8.773 -4.016 -16.891 1 90.94 190 LEU A C 1
ATOM 1514 O O . LEU A 1 190 ? -9.797 -4.695 -16.797 1 90.94 190 LEU A O 1
ATOM 1518 N N . VAL A 1 191 ? -7.582 -4.457 -16.422 1 94.06 191 VAL A N 1
ATOM 1519 C CA . VAL A 1 191 ? -7.438 -5.738 -15.742 1 94.06 191 VAL A CA 1
ATOM 1520 C C . VAL A 1 191 ? -8.352 -5.781 -14.523 1 94.06 191 VAL A C 1
ATOM 1522 O O . VAL A 1 191 ? -9.023 -6.789 -14.273 1 94.06 191 VAL A O 1
ATOM 1525 N N . ASP A 1 192 ? -8.398 -4.73 -13.766 1 91.5 192 ASP A N 1
ATOM 1526 C CA . ASP A 1 192 ? -9.242 -4.648 -12.578 1 91.5 192 ASP A CA 1
ATOM 1527 C C . ASP A 1 192 ? -10.711 -4.828 -12.938 1 91.5 192 ASP A C 1
ATOM 1529 O O . ASP A 1 192 ? -11.445 -5.531 -12.234 1 91.5 192 ASP A O 1
ATOM 1533 N N . GLN A 1 193 ? -11.07 -4.152 -13.992 1 87.38 193 GLN A N 1
ATOM 1534 C CA . GLN A 1 193 ? -12.461 -4.258 -14.438 1 87.38 193 GLN A CA 1
ATOM 1535 C C . GLN A 1 193 ? -12.781 -5.676 -14.898 1 87.38 193 GLN A C 1
ATOM 1537 O O . GLN A 1 193 ? -13.844 -6.215 -14.57 1 87.38 193 GLN A O 1
ATOM 1542 N N . LEU A 1 194 ? -11.914 -6.254 -15.688 1 91 194 LEU A N 1
ATOM 1543 C CA . LEU A 1 194 ? -12.125 -7.602 -16.203 1 91 194 LEU A CA 1
ATOM 1544 C C . LEU A 1 194 ? -12.18 -8.617 -15.062 1 91 194 LEU A C 1
ATOM 1546 O O . LEU A 1 194 ? -13.023 -9.516 -15.062 1 91 194 LEU A O 1
ATOM 1550 N N . LEU A 1 195 ? -11.281 -8.484 -14.086 1 91.62 195 LEU A N 1
ATOM 1551 C CA . LEU A 1 195 ? -11.273 -9.391 -12.938 1 91.62 195 LEU A CA 1
ATOM 1552 C C . LEU A 1 195 ? -12.555 -9.25 -12.125 1 91.62 195 LEU A C 1
ATOM 1554 O O . LEU A 1 195 ? -13.086 -10.242 -11.625 1 91.62 195 LEU A O 1
ATOM 1558 N N . SER A 1 196 ? -13.031 -8.008 -11.984 1 86.75 196 SER A N 1
ATOM 1559 C CA . SER A 1 196 ? -14.242 -7.781 -11.203 1 86.75 196 SER A CA 1
ATOM 1560 C C . SER A 1 196 ? -15.453 -8.438 -11.852 1 86.75 196 SER A C 1
ATOM 1562 O O . SER A 1 196 ? -16.406 -8.797 -11.164 1 86.75 196 SER A O 1
ATOM 1564 N N . ARG A 1 197 ? -15.367 -8.711 -13.094 1 84.38 197 ARG A N 1
ATOM 1565 C CA . ARG A 1 197 ? -16.5 -9.266 -13.836 1 84.38 197 ARG A CA 1
ATOM 1566 C C . ARG A 1 197 ? -16.297 -10.742 -14.125 1 84.38 197 ARG A C 1
ATOM 1568 O O . ARG A 1 197 ? -17.094 -11.359 -14.828 1 84.38 197 ARG A O 1
ATOM 1575 N N . LEU A 1 198 ? -15.172 -11.289 -13.664 1 86.5 198 LEU A N 1
ATOM 1576 C CA . LEU A 1 198 ? -14.891 -12.703 -13.922 1 86.5 198 LEU A CA 1
ATOM 1577 C C . LEU A 1 198 ? -15.93 -13.594 -13.258 1 86.5 198 LEU A C 1
ATOM 1579 O O . LEU A 1 198 ? -16.172 -13.484 -12.047 1 86.5 198 LEU A O 1
ATOM 1583 N N . PRO A 1 199 ? -16.641 -14.297 -13.984 1 76.38 199 PRO A N 1
ATOM 1584 C CA . PRO A 1 199 ? -17.656 -15.195 -13.406 1 76.38 199 PRO A CA 1
ATOM 1585 C C . PRO A 1 199 ? -17.031 -16.312 -12.562 1 76.38 199 PRO A C 1
ATOM 1587 O O . PRO A 1 199 ? -15.859 -16.641 -12.75 1 76.38 199 PRO A O 1
ATOM 1590 N N . PRO A 1 200 ? -17.609 -16.781 -11.305 1 63.84 200 PRO A N 1
ATOM 1591 C CA . PRO A 1 200 ? -17.094 -17.875 -10.477 1 63.84 200 PRO A CA 1
ATOM 1592 C C . PRO A 1 200 ? -16.875 -19.172 -11.258 1 63.84 200 PRO A C 1
ATOM 1594 O O . PRO A 1 200 ? -16.016 -19.969 -10.906 1 63.84 200 PRO A O 1
ATOM 1597 N N . LEU A 1 201 ? -17.781 -19.625 -12.109 1 63.53 201 LEU A N 1
ATOM 1598 C CA . LEU A 1 201 ? -17.625 -20.969 -12.688 1 63.53 201 LEU A CA 1
ATOM 1599 C C . LEU A 1 201 ? -17.266 -20.875 -14.164 1 63.53 201 LEU A C 1
ATOM 1601 O O . LEU A 1 201 ? -17.797 -20.031 -14.891 1 63.53 201 LEU A O 1
ATOM 1605 N N . PRO A 1 202 ? -16.516 -21.766 -14.953 1 73.31 202 PRO A N 1
ATOM 1606 C CA . PRO A 1 202 ? -15.18 -21.609 -15.547 1 73.31 202 PRO A CA 1
ATOM 1607 C C . PRO A 1 202 ? -15.109 -20.438 -16.531 1 73.31 202 PRO A C 1
ATOM 1609 O O . PRO A 1 202 ? -15.977 -20.297 -17.391 1 73.31 202 PRO A O 1
ATOM 1612 N N . PRO A 1 203 ? -14.266 -19.516 -16.359 1 83.06 203 PRO A N 1
ATOM 1613 C CA . PRO A 1 203 ? -14.148 -18.406 -17.312 1 83.06 203 PRO A CA 1
ATOM 1614 C C . PRO A 1 203 ? -13.773 -18.875 -18.719 1 83.06 203 PRO A C 1
ATOM 1616 O O . PRO A 1 203 ? -13.234 -19.969 -18.891 1 83.06 203 PRO A O 1
ATOM 1619 N N . SER A 1 204 ? -14.227 -18.25 -19.75 1 87.31 204 SER A N 1
ATOM 1620 C CA . SER A 1 204 ? -13.859 -18.594 -21.109 1 87.31 204 SER A CA 1
ATOM 1621 C C . SER A 1 204 ? -12.352 -18.531 -21.312 1 87.31 204 SER A C 1
ATOM 1623 O O . SER A 1 204 ? -11.664 -17.75 -20.656 1 87.31 204 SER A O 1
ATOM 1625 N N . GLU A 1 205 ? -11.891 -19.375 -22.203 1 89 205 GLU A N 1
ATOM 1626 C CA . GLU A 1 205 ? -10.461 -19.422 -22.5 1 89 205 GLU A CA 1
ATOM 1627 C C . GLU A 1 205 ? -9.961 -18.078 -23.016 1 89 205 GLU A C 1
ATOM 1629 O O . GLU A 1 205 ? -8.828 -17.672 -22.734 1 89 205 GLU A O 1
ATOM 1634 N N . HIS A 1 206 ? -10.836 -17.453 -23.766 1 90.56 206 HIS A N 1
ATOM 1635 C CA . HIS A 1 206 ? -10.461 -16.156 -24.328 1 90.56 206 HIS A CA 1
ATOM 1636 C C . HIS A 1 206 ? -10.281 -15.117 -23.234 1 90.56 206 HIS A C 1
ATOM 1638 O O . HIS A 1 206 ? -9.344 -14.312 -23.281 1 90.56 206 HIS A O 1
ATOM 1644 N N . MET A 1 207 ? -11.148 -15.164 -22.328 1 91.38 207 MET A N 1
ATOM 1645 C CA . MET A 1 207 ? -11.062 -14.234 -21.203 1 91.38 207 MET A CA 1
ATOM 1646 C C . MET A 1 207 ? -9.82 -14.516 -20.359 1 91.38 207 MET A C 1
ATOM 1648 O O . MET A 1 207 ? -9.117 -13.586 -19.969 1 91.38 207 MET A O 1
ATOM 1652 N N . VAL A 1 208 ? -9.586 -15.742 -20.156 1 92.88 208 VAL A N 1
ATOM 1653 C CA . VAL A 1 208 ? -8.43 -16.156 -19.375 1 92.88 208 VAL A CA 1
ATOM 1654 C C . VAL A 1 208 ? -7.145 -15.703 -20.062 1 92.88 208 VAL A C 1
ATOM 1656 O O . VAL A 1 208 ? -6.266 -15.117 -19.438 1 92.88 208 VAL A O 1
ATOM 1659 N N . ASN A 1 209 ? -7.086 -15.953 -21.312 1 93.62 209 ASN A N 1
ATOM 1660 C CA . ASN A 1 209 ? -5.906 -15.562 -22.078 1 93.62 209 ASN A CA 1
ATOM 1661 C C . ASN A 1 209 ? -5.703 -14.055 -22.078 1 93.62 209 ASN A C 1
ATOM 1663 O O . ASN A 1 209 ? -4.582 -13.57 -21.922 1 93.62 209 ASN A O 1
ATOM 1667 N N . THR A 1 210 ? -6.801 -13.328 -22.281 1 94.19 210 THR A N 1
ATOM 1668 C CA . THR A 1 210 ? -6.738 -11.867 -22.281 1 94.19 210 THR A CA 1
ATOM 1669 C C . THR A 1 210 ? -6.203 -11.344 -20.953 1 94.19 210 THR A C 1
ATOM 1671 O O . THR A 1 210 ? -5.316 -10.492 -20.922 1 94.19 210 THR A O 1
ATOM 1674 N N . LEU A 1 211 ? -6.691 -11.875 -19.906 1 95.12 211 LEU A N 1
ATOM 1675 C CA . LEU A 1 211 ? -6.301 -11.414 -18.578 1 95.12 211 LEU A CA 1
ATOM 1676 C C . LEU A 1 211 ? -4.828 -11.711 -18.312 1 95.12 211 LEU A C 1
ATOM 1678 O O . LEU A 1 211 ? -4.102 -10.852 -17.812 1 95.12 211 LEU A O 1
ATOM 1682 N N . TRP A 1 212 ? -4.375 -12.883 -18.656 1 95.75 212 TRP A N 1
ATOM 1683 C CA . TRP A 1 212 ? -2.982 -13.242 -18.422 1 95.75 212 TRP A CA 1
ATOM 1684 C C . TRP A 1 212 ? -2.043 -12.359 -19.234 1 95.75 212 TRP A C 1
ATOM 1686 O O . TRP A 1 212 ? -1.009 -11.906 -18.734 1 95.75 212 TRP A O 1
ATOM 1696 N N . VAL A 1 213 ? -2.42 -12.117 -20.5 1 95.12 213 VAL A N 1
ATOM 1697 C CA . VAL A 1 213 ? -1.578 -11.297 -21.359 1 95.12 213 VAL A CA 1
ATOM 1698 C C . VAL A 1 213 ? -1.478 -9.883 -20.797 1 95.12 213 VAL A C 1
ATOM 1700 O O . VAL A 1 213 ? -0.384 -9.32 -20.703 1 95.12 213 VAL A O 1
ATOM 1703 N N . LEU A 1 214 ? -2.607 -9.32 -20.406 1 95.81 214 LEU A N 1
ATOM 1704 C CA . LEU A 1 214 ? -2.629 -7.957 -19.891 1 95.81 214 LEU A CA 1
ATOM 1705 C C . LEU A 1 214 ? -1.876 -7.867 -18.562 1 95.81 214 LEU A C 1
ATOM 1707 O O . LEU A 1 214 ? -1.062 -6.965 -18.359 1 95.81 214 LEU A O 1
ATOM 1711 N N . LEU A 1 215 ? -2.131 -8.789 -17.688 1 95.88 215 LEU A N 1
ATOM 1712 C CA . LEU A 1 215 ? -1.478 -8.789 -16.391 1 95.88 215 LEU A CA 1
ATOM 1713 C C . LEU A 1 215 ? 0.033 -8.945 -16.531 1 95.88 215 LEU A C 1
ATOM 1715 O O . LEU A 1 215 ? 0.801 -8.258 -15.852 1 95.88 215 LEU A O 1
ATOM 1719 N N . ALA A 1 216 ? 0.432 -9.828 -17.391 1 95 216 ALA A N 1
ATOM 1720 C CA . ALA A 1 216 ? 1.856 -10.062 -17.609 1 95 216 ALA A CA 1
ATOM 1721 C C . ALA A 1 216 ? 2.535 -8.836 -18.203 1 95 216 ALA A C 1
ATOM 1723 O O . ALA A 1 216 ? 3.688 -8.539 -17.875 1 95 216 ALA A O 1
ATOM 1724 N N . THR A 1 217 ? 1.812 -8.188 -19.094 1 93.44 217 THR A N 1
ATOM 1725 C CA . THR A 1 217 ? 2.361 -6.992 -19.719 1 93.44 217 THR A CA 1
ATOM 1726 C C . THR A 1 217 ? 2.574 -5.891 -18.688 1 93.44 217 THR A C 1
ATOM 1728 O O . THR A 1 217 ? 3.621 -5.238 -18.688 1 93.44 217 THR A O 1
ATOM 1731 N N . VAL A 1 218 ? 1.613 -5.652 -17.859 1 94 218 VAL A N 1
ATOM 1732 C CA . VAL A 1 218 ? 1.719 -4.629 -16.828 1 94 218 VAL A CA 1
ATOM 1733 C C . VAL A 1 218 ? 2.855 -4.977 -15.875 1 94 218 VAL A C 1
ATOM 1735 O O . VAL A 1 218 ? 3.664 -4.117 -15.516 1 94 218 VAL A O 1
ATOM 1738 N N . ASP A 1 219 ? 2.957 -6.207 -15.5 1 93.5 219 ASP A N 1
ATOM 1739 C CA . ASP A 1 219 ? 3.998 -6.66 -14.578 1 93.5 219 ASP A CA 1
ATOM 1740 C C . ASP A 1 219 ? 5.387 -6.492 -15.195 1 93.5 219 ASP A C 1
ATOM 1742 O O . ASP A 1 219 ? 6.332 -6.102 -14.508 1 93.5 219 ASP A O 1
ATOM 1746 N N . SER A 1 220 ? 5.469 -6.82 -16.469 1 91.75 220 SER A N 1
ATOM 1747 C CA . SER A 1 220 ? 6.754 -6.688 -17.156 1 91.75 220 SER A CA 1
ATOM 1748 C C . SER A 1 220 ? 7.23 -5.242 -17.156 1 91.75 220 SER A C 1
ATOM 1750 O O . SER A 1 220 ? 8.43 -4.977 -17.047 1 91.75 220 SER A O 1
ATOM 1752 N N . TRP A 1 221 ? 6.277 -4.371 -17.312 1 92.31 221 TRP A N 1
ATOM 1753 C CA . TRP A 1 221 ? 6.648 -2.959 -17.344 1 92.31 221 TRP A CA 1
ATOM 1754 C C . TRP A 1 221 ? 7.164 -2.504 -15.984 1 92.31 221 TRP A C 1
ATOM 1756 O O . TRP A 1 221 ? 8.047 -1.65 -15.898 1 92.31 221 TRP A O 1
ATOM 1766 N N . THR A 1 222 ? 6.641 -3.049 -14.922 1 90.06 222 THR A N 1
ATOM 1767 C CA . THR A 1 222 ? 7.102 -2.672 -13.594 1 90.06 222 THR A CA 1
ATOM 1768 C C . THR A 1 222 ? 8.562 -3.064 -13.391 1 90.06 222 THR A C 1
ATOM 1770 O O . THR A 1 222 ? 9.266 -2.461 -12.578 1 90.06 222 THR A O 1
ATOM 1773 N N . ASP A 1 223 ? 9.07 -4.008 -14.133 1 86.44 223 ASP A N 1
ATOM 1774 C CA . ASP A 1 223 ? 10.469 -4.418 -14.055 1 86.44 223 ASP A CA 1
ATOM 1775 C C . ASP A 1 223 ? 11.375 -3.426 -14.781 1 86.44 223 ASP A C 1
ATOM 1777 O O . ASP A 1 223 ? 12.562 -3.309 -14.461 1 86.44 223 ASP A O 1
ATOM 1781 N N . VAL A 1 224 ? 10.781 -2.852 -15.859 1 84.69 224 VAL A N 1
ATOM 1782 C CA . VAL A 1 224 ? 11.539 -1.894 -16.656 1 84.69 224 VAL A CA 1
ATOM 1783 C C . VAL A 1 224 ? 11.766 -0.614 -15.852 1 84.69 224 VAL A C 1
ATOM 1785 O O . VAL A 1 224 ? 12.883 -0.107 -15.781 1 84.69 224 VAL A O 1
ATOM 1788 N N . ARG A 1 225 ? 10.609 -0.121 -15.289 1 74.94 225 ARG A N 1
ATOM 1789 C CA . ARG A 1 225 ? 10.703 1.087 -14.477 1 74.94 225 ARG A CA 1
ATOM 1790 C C . ARG A 1 225 ? 9.883 0.956 -13.195 1 74.94 225 ARG A C 1
ATOM 1792 O O . ARG A 1 225 ? 8.672 0.735 -13.25 1 74.94 225 ARG A O 1
ATOM 1799 N N . SER A 1 226 ? 10.664 0.977 -12.18 1 67.44 226 SER A N 1
ATOM 1800 C CA . SER A 1 226 ? 9.992 0.842 -10.891 1 67.44 226 SER A CA 1
ATOM 1801 C C . SER A 1 226 ? 9.25 2.121 -10.516 1 67.44 226 SER A C 1
ATOM 1803 O O . SER A 1 226 ? 9.672 2.852 -9.617 1 67.44 226 SER A O 1
ATOM 1805 N N . ASP A 1 227 ? 8.18 2.365 -11.344 1 80.25 227 ASP A N 1
ATOM 1806 C CA . ASP A 1 227 ? 7.293 3.465 -10.977 1 80.25 227 ASP A CA 1
ATOM 1807 C C . ASP A 1 227 ? 6.449 3.105 -9.75 1 80.25 227 ASP A C 1
ATOM 1809 O O . ASP A 1 227 ? 5.699 2.127 -9.773 1 80.25 227 ASP A O 1
ATOM 1813 N N . HIS A 1 228 ? 6.613 3.85 -8.75 1 83.62 228 HIS A N 1
ATOM 1814 C CA . HIS A 1 228 ? 6.023 3.463 -7.473 1 83.62 228 HIS A CA 1
ATOM 1815 C C . HIS A 1 228 ? 4.5 3.535 -7.527 1 83.62 228 HIS A C 1
ATOM 1817 O O . HIS A 1 228 ? 3.814 2.814 -6.797 1 83.62 228 HIS A O 1
ATOM 1823 N N . ILE A 1 229 ? 3.938 4.402 -8.383 1 86.5 229 ILE A N 1
ATOM 1824 C CA . ILE A 1 229 ? 2.486 4.52 -8.484 1 86.5 229 ILE A CA 1
ATOM 1825 C C . ILE A 1 229 ? 1.913 3.27 -9.148 1 86.5 229 ILE A C 1
ATOM 1827 O O . ILE A 1 229 ? 0.956 2.676 -8.648 1 86.5 229 ILE A O 1
ATOM 1831 N N . LEU A 1 230 ? 2.531 2.934 -10.273 1 90.44 230 LEU A N 1
ATOM 1832 C CA . LEU A 1 230 ? 2.082 1.737 -10.977 1 90.44 230 LEU A CA 1
ATOM 1833 C C . LEU A 1 230 ? 2.27 0.496 -10.109 1 90.44 230 LEU A C 1
ATOM 1835 O O . LEU A 1 230 ? 1.38 -0.356 -10.039 1 90.44 230 LEU A O 1
ATOM 1839 N N . LEU A 1 231 ? 3.445 0.404 -9.508 1 92.12 231 LEU A N 1
ATOM 1840 C CA . LEU A 1 231 ? 3.744 -0.753 -8.672 1 92.12 231 LEU A CA 1
ATOM 1841 C C . LEU A 1 231 ? 2.758 -0.856 -7.512 1 92.12 231 LEU A C 1
ATOM 1843 O O . LEU A 1 231 ? 2.266 -1.944 -7.203 1 92.12 231 LEU A O 1
ATOM 1847 N N . ALA A 1 232 ? 2.473 0.243 -6.867 1 91.88 232 ALA A N 1
ATOM 1848 C CA . ALA A 1 232 ? 1.509 0.259 -5.77 1 91.88 232 ALA A CA 1
ATOM 1849 C C . ALA A 1 232 ? 0.112 -0.107 -6.262 1 91.88 232 ALA A C 1
ATOM 1851 O O . ALA A 1 232 ? -0.617 -0.841 -5.59 1 91.88 232 ALA A O 1
ATOM 1852 N N . GLY A 1 233 ? -0.227 0.481 -7.363 1 91.38 233 GLY A N 1
ATOM 1853 C CA . GLY A 1 233 ? -1.518 0.153 -7.945 1 91.38 233 GLY A CA 1
ATOM 1854 C C . GLY A 1 233 ? -1.666 -1.32 -8.273 1 91.38 233 GLY A C 1
ATOM 1855 O O . GLY A 1 233 ? -2.725 -1.91 -8.047 1 91.38 233 GLY A O 1
ATOM 1856 N N . LEU A 1 234 ? -0.603 -1.878 -8.852 1 93.94 234 LEU A N 1
ATOM 1857 C CA . LEU A 1 234 ? -0.621 -3.293 -9.203 1 93.94 234 LEU A CA 1
ATOM 1858 C C . LEU A 1 234 ? -0.764 -4.164 -7.957 1 93.94 234 LEU A C 1
ATOM 1860 O O . LEU A 1 234 ? -1.584 -5.082 -7.93 1 93.94 234 LEU A O 1
ATOM 1864 N N . ARG A 1 235 ? 0.032 -3.908 -6.973 1 92.88 235 ARG A N 1
ATOM 1865 C CA . ARG A 1 235 ? -0.023 -4.66 -5.727 1 92.88 235 ARG A CA 1
ATOM 1866 C C . ARG A 1 235 ? -1.408 -4.574 -5.094 1 92.88 235 ARG A C 1
ATOM 1868 O O . ARG A 1 235 ? -1.941 -5.578 -4.613 1 92.88 235 ARG A O 1
ATOM 1875 N N . GLU A 1 236 ? -2.004 -3.391 -5.113 1 92.06 236 GLU A N 1
ATOM 1876 C CA . GLU A 1 236 ? -3.33 -3.195 -4.535 1 92.06 236 GLU A CA 1
ATOM 1877 C C . GLU A 1 236 ? -4.395 -3.939 -5.336 1 92.06 236 GLU A C 1
ATOM 1879 O O . GLU A 1 236 ? -5.328 -4.508 -4.762 1 92.06 236 GLU A O 1
ATOM 1884 N N . THR A 1 237 ? -4.285 -3.881 -6.613 1 92.94 237 THR A N 1
ATOM 1885 C CA . THR A 1 237 ? -5.242 -4.578 -7.461 1 92.94 237 THR A CA 1
ATOM 1886 C C . THR A 1 237 ? -5.199 -6.082 -7.203 1 92.94 237 THR A C 1
ATOM 1888 O O . THR A 1 237 ? -6.242 -6.727 -7.078 1 92.94 237 THR A O 1
ATOM 1891 N N . ILE A 1 238 ? -3.986 -6.648 -7.141 1 93.94 238 ILE A N 1
ATOM 1892 C CA . ILE A 1 238 ? -3.799 -8.07 -6.887 1 93.94 238 ILE A CA 1
ATOM 1893 C C . ILE A 1 238 ? -4.398 -8.438 -5.531 1 93.94 238 ILE A C 1
ATOM 1895 O O . ILE A 1 238 ? -5.094 -9.453 -5.406 1 93.94 238 ILE A O 1
ATOM 1899 N N . ARG A 1 239 ? -4.199 -7.621 -4.559 1 93.75 239 ARG A N 1
ATOM 1900 C CA . ARG A 1 239 ? -4.734 -7.867 -3.225 1 93.75 239 ARG A CA 1
ATOM 1901 C C . ARG A 1 239 ? -6.254 -7.762 -3.217 1 93.75 239 ARG A C 1
ATOM 1903 O O . ARG A 1 239 ? -6.941 -8.617 -2.656 1 93.75 239 ARG A O 1
ATOM 1910 N N . ALA A 1 240 ? -6.785 -6.699 -3.787 1 90.69 240 ALA A N 1
ATOM 1911 C CA . ALA A 1 240 ? -8.219 -6.434 -3.799 1 90.69 240 ALA A CA 1
ATOM 1912 C C . ALA A 1 240 ? -8.969 -7.516 -4.57 1 90.69 240 ALA A C 1
ATOM 1914 O O . ALA A 1 240 ? -10.109 -7.852 -4.234 1 90.69 240 ALA A O 1
ATOM 1915 N N . ARG A 1 241 ? -8.312 -8.094 -5.59 1 93.5 241 ARG A N 1
ATOM 1916 C CA . ARG A 1 241 ? -8.977 -9.07 -6.445 1 93.5 241 ARG A CA 1
ATOM 1917 C C . ARG A 1 241 ? -8.438 -10.477 -6.191 1 93.5 241 ARG A C 1
ATOM 1919 O O . ARG A 1 241 ? -8.406 -11.312 -7.098 1 93.5 241 ARG A O 1
ATOM 1926 N N . ALA A 1 242 ? -7.984 -10.758 -5.039 1 94.25 242 ALA A N 1
ATOM 1927 C CA . ALA A 1 242 ? -7.336 -12.023 -4.699 1 94.25 242 ALA A CA 1
ATOM 1928 C C . ALA A 1 242 ? -8.25 -13.211 -5.008 1 94.25 242 ALA A C 1
ATOM 1930 O O . ALA A 1 242 ? -7.82 -14.188 -5.629 1 94.25 242 ALA A O 1
ATOM 1931 N N . ALA A 1 243 ? -9.531 -13.125 -4.629 1 93.31 243 ALA A N 1
ATOM 1932 C CA . ALA A 1 243 ? -10.461 -14.227 -4.84 1 93.31 243 ALA A CA 1
ATOM 1933 C C . ALA A 1 243 ? -10.648 -14.508 -6.328 1 93.31 243 ALA A C 1
ATOM 1935 O O . ALA A 1 243 ? -10.664 -15.672 -6.75 1 93.31 243 ALA A O 1
ATOM 1936 N N . ARG A 1 244 ? -10.781 -13.43 -7.109 1 93.25 244 ARG A N 1
ATOM 1937 C CA . ARG A 1 244 ? -10.984 -13.57 -8.547 1 93.25 244 ARG A CA 1
ATOM 1938 C C . ARG A 1 244 ? -9.727 -14.07 -9.234 1 93.25 244 ARG A C 1
ATOM 1940 O O . ARG A 1 244 ? -9.797 -14.797 -10.234 1 93.25 244 ARG A O 1
ATOM 1947 N N . LEU A 1 245 ? -8.617 -13.672 -8.742 1 94.75 245 LEU A N 1
ATOM 1948 C CA . LEU A 1 245 ? -7.352 -14.148 -9.305 1 94.75 245 LEU A CA 1
ATOM 1949 C C . LEU A 1 245 ? -7.184 -15.648 -9.078 1 94.75 245 LEU A C 1
ATOM 1951 O O . LEU A 1 245 ? -6.668 -16.359 -9.945 1 94.75 245 LEU A O 1
ATOM 1955 N N . ASN A 1 246 ? -7.602 -16.141 -7.871 1 94.81 246 ASN A N 1
ATOM 1956 C CA . ASN A 1 246 ? -7.578 -17.578 -7.621 1 94.81 246 ASN A CA 1
ATOM 1957 C C . ASN A 1 246 ? -8.484 -18.328 -8.594 1 94.81 246 ASN A C 1
ATOM 1959 O O . ASN A 1 246 ? -8.117 -19.375 -9.109 1 94.81 246 ASN A O 1
ATOM 1963 N N . ALA A 1 247 ? -9.609 -17.734 -8.859 1 93.06 247 ALA A N 1
ATOM 1964 C CA . ALA A 1 247 ? -10.523 -18.328 -9.828 1 93.06 247 ALA A CA 1
ATOM 1965 C C . ALA A 1 247 ? -9.906 -18.344 -11.227 1 93.06 247 ALA A C 1
ATOM 1967 O O . ALA A 1 247 ? -10.094 -19.297 -11.984 1 93.06 247 ALA A O 1
ATOM 1968 N N . LEU A 1 248 ? -9.219 -17.281 -11.539 1 94.56 248 LEU A N 1
ATOM 1969 C CA . LEU A 1 248 ? -8.547 -17.203 -12.836 1 94.56 248 LEU A CA 1
ATOM 1970 C C . LEU A 1 248 ? -7.52 -18.312 -12.984 1 94.56 248 LEU A C 1
ATOM 1972 O O . LEU A 1 248 ? -7.477 -18.984 -14.016 1 94.56 248 LEU A O 1
ATOM 1976 N N . VAL A 1 249 ? -6.719 -18.547 -11.938 1 95.25 249 VAL A N 1
ATOM 1977 C CA . VAL A 1 249 ? -5.676 -19.562 -11.977 1 95.25 249 VAL A CA 1
ATOM 1978 C C . VAL A 1 249 ? -6.305 -20.938 -12.094 1 95.25 249 VAL A C 1
ATOM 1980 O O . VAL A 1 249 ? -5.887 -21.75 -12.922 1 95.25 249 VAL A O 1
ATOM 1983 N N . LEU A 1 250 ? -7.344 -21.203 -11.305 1 93.19 250 LEU A N 1
ATOM 1984 C CA . LEU A 1 250 ? -7.992 -22.5 -11.305 1 93.19 250 LEU A CA 1
ATOM 1985 C C . LEU A 1 250 ? -8.727 -22.75 -12.625 1 93.19 250 LEU A C 1
ATOM 1987 O O . LEU A 1 250 ? -8.914 -23.906 -13.031 1 93.19 250 LEU A O 1
ATOM 1991 N N . GLY A 1 251 ? -9.07 -21.625 -13.258 1 91.25 251 GLY A N 1
ATOM 1992 C CA . GLY A 1 251 ? -9.742 -21.734 -14.539 1 91.25 251 GLY A CA 1
ATOM 1993 C C . GLY A 1 251 ? -8.773 -21.766 -15.711 1 91.25 251 GLY A C 1
ATOM 1994 O O . GLY A 1 251 ? -9.195 -21.938 -16.859 1 91.25 251 GLY A O 1
ATOM 1995 N N . THR A 1 252 ? -7.516 -21.688 -15.492 1 94 252 THR A N 1
ATOM 1996 C CA . THR A 1 252 ? -6.496 -21.719 -16.547 1 94 252 THR A CA 1
ATOM 1997 C C . THR A 1 252 ? -6.078 -23.156 -16.859 1 94 252 THR A C 1
ATOM 1999 O O . THR A 1 252 ? -5.715 -23.906 -15.953 1 94 252 THR A O 1
ATOM 2002 N N . GLY A 1 253 ? -6.141 -23.562 -18.062 1 91.88 253 GLY A N 1
ATOM 2003 C CA . GLY A 1 253 ? -5.727 -24.891 -18.469 1 91.88 253 GLY A CA 1
ATOM 2004 C C . GLY A 1 253 ? -4.246 -25.141 -18.266 1 91.88 253 GLY A C 1
ATOM 2005 O O . GLY A 1 253 ? -3.467 -24.203 -18.094 1 91.88 253 GLY A O 1
ATOM 2006 N N . ALA A 1 254 ? -3.83 -26.359 -18.266 1 90.81 254 ALA A N 1
ATOM 2007 C CA . ALA A 1 254 ? -2.447 -26.766 -18.016 1 90.81 254 ALA A CA 1
ATOM 2008 C C . ALA A 1 254 ? -1.519 -26.203 -19.094 1 90.81 254 ALA A C 1
ATOM 2010 O O . ALA A 1 254 ? -0.418 -25.734 -18.797 1 90.81 254 ALA A O 1
ATOM 2011 N N . ALA A 1 255 ? -1.942 -26.266 -20.297 1 91.06 255 ALA A N 1
ATOM 2012 C CA . ALA A 1 255 ? -1.123 -25.781 -21.406 1 91.06 255 ALA A CA 1
ATOM 2013 C C . ALA A 1 255 ? -0.845 -24.281 -21.266 1 91.06 255 ALA A C 1
ATOM 2015 O O . ALA A 1 255 ? 0.283 -23.844 -21.484 1 91.06 255 ALA A O 1
ATOM 2016 N N . ARG A 1 256 ? -1.883 -23.531 -20.969 1 93.38 256 ARG A N 1
ATOM 2017 C CA . ARG A 1 256 ? -1.733 -22.094 -20.812 1 93.38 256 ARG A CA 1
ATOM 2018 C C . ARG A 1 256 ? -0.899 -21.75 -19.578 1 93.38 256 ARG A C 1
ATOM 2020 O O . ARG A 1 256 ? -0.141 -20.781 -19.578 1 93.38 256 ARG A O 1
ATOM 2027 N N . SER A 1 257 ? -1.021 -22.547 -18.531 1 93.31 257 SER A N 1
ATOM 2028 C CA . SER A 1 257 ? -0.307 -22.328 -17.281 1 93.31 257 SER A CA 1
ATOM 2029 C C . SER A 1 257 ? 1.197 -22.5 -17.469 1 93.31 257 SER A C 1
ATOM 2031 O O . SER A 1 257 ? 1.988 -21.969 -16.688 1 93.31 257 SER A O 1
ATOM 2033 N N . ARG A 1 258 ? 1.574 -23.172 -18.594 1 92.44 258 ARG A N 1
ATOM 2034 C CA . ARG A 1 258 ? 2.984 -23.469 -18.828 1 92.44 258 ARG A CA 1
ATOM 2035 C C . ARG A 1 258 ? 3.635 -22.375 -19.656 1 92.44 258 ARG A C 1
ATOM 2037 O O . ARG A 1 258 ? 4.852 -22.375 -19.859 1 92.44 258 ARG A O 1
ATOM 2044 N N . GLN A 1 259 ? 2.818 -21.531 -20.062 1 92.69 259 GLN A N 1
ATOM 2045 C CA . GLN A 1 259 ? 3.369 -20.484 -20.906 1 92.69 259 GLN A CA 1
ATOM 2046 C C . GLN A 1 259 ? 4.234 -19.516 -20.094 1 92.69 259 GLN A C 1
ATOM 2048 O O . GLN A 1 259 ? 4.027 -19.359 -18.891 1 92.69 259 GLN A O 1
ATOM 2053 N N . GLU A 1 260 ? 5.109 -18.922 -20.719 1 90.5 260 GLU A N 1
ATOM 2054 C CA . GLU A 1 260 ? 6.164 -18.141 -20.094 1 90.5 260 GLU A CA 1
ATOM 2055 C C . GLU A 1 260 ? 5.578 -17.016 -19.234 1 90.5 260 GLU A C 1
ATOM 2057 O O . GLU A 1 260 ? 6.09 -16.734 -18.156 1 90.5 260 GLU A O 1
ATOM 2062 N N . ASP A 1 261 ? 4.562 -16.375 -19.734 1 91.88 261 ASP A N 1
ATOM 2063 C CA . ASP A 1 261 ? 4.012 -15.234 -19 1 91.88 261 ASP A CA 1
ATOM 2064 C C . ASP A 1 261 ? 3.389 -15.672 -17.688 1 91.88 261 ASP A C 1
ATOM 2066 O O . ASP A 1 261 ? 3.578 -15.016 -16.656 1 91.88 261 ASP A O 1
ATOM 2070 N N . VAL A 1 262 ? 2.721 -16.797 -17.672 1 95 262 VAL A N 1
ATOM 2071 C CA . VAL A 1 262 ? 2.096 -17.281 -16.453 1 95 262 VAL A CA 1
ATOM 2072 C C . VAL A 1 262 ? 3.168 -17.781 -15.484 1 95 262 VAL A C 1
ATOM 2074 O O . VAL A 1 262 ? 3.117 -17.5 -14.281 1 95 262 VAL A O 1
ATOM 2077 N N . VAL A 1 263 ? 4.18 -18.516 -16.031 1 94.5 263 VAL A N 1
ATOM 2078 C CA . VAL A 1 263 ? 5.246 -19.094 -15.219 1 94.5 263 VAL A CA 1
ATOM 2079 C C . VAL A 1 263 ? 6.035 -17.984 -14.531 1 94.5 263 VAL A C 1
ATOM 2081 O O . VAL A 1 263 ? 6.41 -18.109 -13.359 1 94.5 263 VAL A O 1
ATOM 2084 N N . ARG A 1 264 ? 6.25 -16.969 -15.219 1 91.88 264 ARG A N 1
ATOM 2085 C CA . ARG A 1 264 ? 7 -15.836 -14.672 1 91.88 264 ARG A CA 1
ATOM 2086 C C . ARG A 1 264 ? 6.203 -15.133 -13.578 1 91.88 264 ARG A C 1
ATOM 2088 O O . ARG A 1 264 ? 6.777 -14.664 -12.594 1 91.88 264 ARG A O 1
ATOM 2095 N N . LEU A 1 265 ? 4.906 -15.031 -13.742 1 94.12 265 LEU A N 1
ATOM 2096 C CA . LEU A 1 265 ? 4.055 -14.273 -12.828 1 94.12 265 LEU A CA 1
ATOM 2097 C C . LEU A 1 265 ? 3.695 -15.102 -11.602 1 94.12 265 LEU A C 1
ATOM 2099 O O . LEU A 1 265 ? 3.34 -14.555 -10.555 1 94.12 265 LEU A O 1
ATOM 2103 N N . SER A 1 266 ? 3.723 -16.406 -11.695 1 94.5 266 SER A N 1
ATOM 2104 C CA . SER A 1 266 ? 3.24 -17.312 -10.664 1 94.5 266 SER A CA 1
ATOM 2105 C C . SER A 1 266 ? 3.902 -17.016 -9.32 1 94.5 266 SER A C 1
ATOM 2107 O O . SER A 1 266 ? 3.223 -16.875 -8.305 1 94.5 266 SER A O 1
ATOM 2109 N N . PRO A 1 267 ? 5.285 -16.859 -9.32 1 93.69 267 PRO A N 1
ATOM 2110 C CA . PRO A 1 267 ? 5.918 -16.594 -8.023 1 93.69 267 PRO A CA 1
ATOM 2111 C C . PRO A 1 267 ? 5.527 -15.234 -7.441 1 93.69 267 PRO A C 1
ATOM 2113 O O . PRO A 1 267 ? 5.488 -15.07 -6.219 1 93.69 267 PRO A O 1
ATOM 2116 N N . ARG A 1 268 ? 5.207 -14.336 -8.25 1 92.31 268 ARG A N 1
ATOM 2117 C CA . ARG A 1 268 ? 4.879 -12.984 -7.801 1 92.31 268 ARG A CA 1
ATOM 2118 C C . ARG A 1 268 ? 3.471 -12.922 -7.219 1 92.31 268 ARG A C 1
ATOM 2120 O O . ARG A 1 268 ? 3.158 -12.039 -6.422 1 92.31 268 ARG A O 1
ATOM 2127 N N . LEU A 1 269 ? 2.654 -13.797 -7.633 1 95.44 269 LEU A N 1
ATOM 2128 C CA . LEU A 1 269 ? 1.273 -13.844 -7.168 1 95.44 269 LEU A CA 1
ATOM 2129 C C . LEU A 1 269 ? 1.136 -14.773 -5.965 1 95.44 269 LEU A C 1
ATOM 2131 O O . LEU A 1 269 ? 0.043 -14.922 -5.414 1 95.44 269 LEU A O 1
ATOM 2135 N N . LYS A 1 270 ? 2.217 -15.344 -5.5 1 94.38 270 LYS A N 1
ATOM 2136 C CA . LYS A 1 270 ? 2.25 -16.422 -4.508 1 94.38 270 LYS A CA 1
ATOM 2137 C C . LYS A 1 270 ? 1.537 -16 -3.225 1 94.38 270 LYS A C 1
ATOM 2139 O O . LYS A 1 270 ? 0.801 -16.797 -2.631 1 94.38 270 LYS A O 1
ATOM 2144 N N . ARG A 1 271 ? 1.618 -14.852 -2.736 1 93.06 271 ARG A N 1
ATOM 2145 C CA . ARG A 1 271 ? 1.122 -14.375 -1.448 1 93.06 271 ARG A CA 1
ATOM 2146 C C . ARG A 1 271 ? -0.401 -14.305 -1.44 1 93.06 271 ARG A C 1
ATOM 2148 O O . ARG A 1 271 ? -1.027 -14.422 -0.385 1 93.06 271 ARG A O 1
ATOM 2155 N N . VAL A 1 272 ? -0.936 -14.102 -2.633 1 95.12 272 VAL A N 1
ATOM 2156 C CA . VAL A 1 272 ? -2.381 -13.906 -2.678 1 95.12 272 VAL A CA 1
ATOM 2157 C C . VAL A 1 272 ? -3.062 -15.188 -3.145 1 95.12 272 VAL A C 1
ATOM 2159 O O . VAL A 1 272 ? -4.277 -15.352 -2.982 1 95.12 272 VAL A O 1
ATOM 2162 N N . LEU A 1 273 ? -2.33 -16.109 -3.662 1 96.38 273 LEU A N 1
ATOM 2163 C CA . LEU A 1 273 ? -2.902 -17.359 -4.16 1 96.38 273 LEU A CA 1
ATOM 2164 C C . LEU A 1 273 ? -3.125 -18.344 -3.023 1 96.38 273 LEU A C 1
ATOM 2166 O O . LEU A 1 273 ? -2.303 -18.453 -2.111 1 96.38 273 LEU A O 1
ATOM 2170 N N . TRP A 1 274 ? -4.195 -19.047 -3.154 1 95.31 274 TRP A N 1
ATOM 2171 C CA . TRP A 1 274 ? -4.492 -20.141 -2.227 1 95.31 274 TRP A CA 1
ATOM 2172 C C . TRP A 1 274 ? -3.688 -21.391 -2.574 1 95.31 274 TRP A C 1
ATOM 2174 O O . TRP A 1 274 ? -3.143 -21.5 -3.676 1 95.31 274 TRP A O 1
ATOM 2184 N N . PHE A 1 275 ? -3.656 -22.344 -1.708 1 94.12 275 PHE A N 1
ATOM 2185 C CA . PHE A 1 275 ? -2.883 -23.562 -1.899 1 94.12 275 PHE A CA 1
ATOM 2186 C C . PHE A 1 275 ? -3.301 -24.266 -3.182 1 94.12 275 PHE A C 1
ATOM 2188 O O . PHE A 1 275 ? -2.449 -24.688 -3.977 1 94.12 275 PHE A O 1
ATOM 2195 N N . ASP A 1 276 ? -4.559 -24.406 -3.361 1 92.88 276 ASP A N 1
ATOM 2196 C CA . ASP A 1 276 ? -5.051 -25.141 -4.531 1 92.88 276 ASP A CA 1
ATOM 2197 C C . ASP A 1 276 ? -4.574 -24.484 -5.824 1 92.88 276 ASP A C 1
ATOM 2199 O O . ASP A 1 276 ? -4.258 -25.172 -6.797 1 92.88 276 ASP A O 1
ATOM 2203 N N . ALA A 1 277 ? -4.566 -23.156 -5.832 1 95.69 277 ALA A N 1
ATOM 2204 C CA . ALA A 1 277 ? -4.129 -22.422 -7.016 1 95.69 277 ALA A CA 1
ATOM 2205 C C . ALA A 1 277 ? -2.627 -22.578 -7.238 1 95.69 277 ALA A C 1
ATOM 2207 O O . ALA A 1 277 ? -2.18 -22.781 -8.367 1 95.69 277 ALA A O 1
ATOM 2208 N N . ARG A 1 278 ? -1.858 -22.5 -6.168 1 97.19 278 ARG A N 1
ATOM 2209 C CA . ARG A 1 278 ? -0.417 -22.688 -6.285 1 97.19 278 ARG A CA 1
ATOM 2210 C C . ARG A 1 278 ? -0.094 -24.109 -6.762 1 97.19 278 ARG A C 1
ATOM 2212 O O . ARG A 1 278 ? 0.744 -24.281 -7.648 1 97.19 278 ARG A O 1
ATOM 2219 N N . ARG A 1 279 ? -0.785 -25.047 -6.148 1 94.75 279 ARG A N 1
ATOM 2220 C CA . ARG A 1 279 ? -0.612 -26.438 -6.555 1 94.75 279 ARG A CA 1
ATOM 2221 C C . ARG A 1 279 ? -0.967 -26.625 -8.023 1 94.75 279 ARG A C 1
ATOM 2223 O O . ARG A 1 279 ? -0.284 -27.359 -8.742 1 94.75 279 ARG A O 1
ATOM 2230 N N . HIS A 1 280 ? -2.037 -25.953 -8.453 1 94.56 280 HIS A N 1
ATOM 2231 C CA . HIS A 1 280 ? -2.479 -26.031 -9.844 1 94.56 280 HIS A CA 1
ATOM 2232 C C . HIS A 1 280 ? -1.392 -25.562 -10.797 1 94.56 280 HIS A C 1
ATOM 2234 O O . HIS A 1 280 ? -1.118 -26.203 -11.812 1 94.56 280 HIS A O 1
ATOM 2240 N N . LEU A 1 281 ? -0.806 -24.469 -10.5 1 96.56 281 LEU A N 1
ATOM 2241 C CA . LEU A 1 281 ? 0.247 -23.906 -11.336 1 96.56 281 LEU A CA 1
ATOM 2242 C C . LEU A 1 281 ? 1.481 -24.797 -11.336 1 96.56 281 LEU A C 1
ATOM 2244 O O . LEU A 1 281 ? 2.064 -25.047 -12.398 1 96.56 281 LEU A O 1
ATOM 2248 N N . ALA A 1 282 ? 1.837 -25.281 -10.164 1 95.94 282 ALA A N 1
ATOM 2249 C CA . ALA A 1 282 ? 3.002 -26.156 -10.062 1 95.94 282 ALA A CA 1
ATOM 2250 C C . ALA A 1 282 ? 2.766 -27.469 -10.797 1 95.94 282 ALA A C 1
ATOM 2252 O O . ALA A 1 282 ? 3.65 -27.969 -11.508 1 95.94 282 ALA A O 1
ATOM 2253 N N . ALA A 1 283 ? 1.602 -28.078 -10.594 1 93.25 283 ALA A N 1
ATOM 2254 C CA . ALA A 1 283 ? 1.252 -29.344 -11.242 1 93.25 283 ALA A CA 1
ATOM 2255 C C . ALA A 1 283 ? 1.288 -29.203 -12.758 1 93.25 283 ALA A C 1
ATOM 2257 O O . ALA A 1 283 ? 1.618 -30.156 -13.469 1 93.25 283 ALA A O 1
ATOM 2258 N N . ALA A 1 284 ? 0.973 -28 -13.258 1 94.38 284 ALA A N 1
ATOM 2259 C CA . ALA A 1 284 ? 0.955 -27.766 -14.695 1 94.38 284 ALA A CA 1
ATOM 2260 C C . ALA A 1 284 ? 2.363 -27.828 -15.281 1 94.38 284 ALA A C 1
ATOM 2262 O O . ALA A 1 284 ? 2.535 -28.047 -16.484 1 94.38 284 ALA A O 1
ATOM 2263 N N . MET A 1 285 ? 3.336 -27.625 -14.461 1 94.94 285 MET A N 1
ATOM 2264 C CA . MET A 1 285 ? 4.719 -27.656 -14.938 1 94.94 285 MET A CA 1
ATOM 2265 C C . MET A 1 285 ? 5.227 -29.094 -15.039 1 94.94 285 MET A C 1
ATOM 2267 O O . MET A 1 285 ? 6.309 -29.328 -15.578 1 94.94 285 MET A O 1
ATOM 2271 N N . LEU A 1 286 ? 4.43 -30.031 -14.492 1 93.81 286 LEU A N 1
ATOM 2272 C CA . LEU A 1 286 ? 4.684 -31.453 -14.617 1 93.81 286 LEU A CA 1
ATOM 2273 C C . LEU A 1 286 ? 3.811 -32.062 -15.703 1 93.81 286 LEU A C 1
ATOM 2275 O O . LEU A 1 286 ? 2.717 -31.578 -15.984 1 93.81 286 LEU A O 1
ATOM 2279 N N . PRO A 1 287 ? 4.34 -33.125 -16.297 1 89.81 287 PRO A N 1
ATOM 2280 C CA . PRO A 1 287 ? 3.492 -33.781 -17.297 1 89.81 287 PRO A CA 1
ATOM 2281 C C . PRO A 1 287 ? 2.254 -34.406 -16.672 1 89.81 287 PRO A C 1
ATOM 2283 O O . PRO A 1 287 ? 2.266 -34.781 -15.5 1 89.81 287 PRO A O 1
ATOM 2286 N N . MET A 1 288 ? 1.168 -34.406 -17.422 1 79.81 288 MET A N 1
ATOM 2287 C CA . MET A 1 288 ? -0.039 -35.094 -16.984 1 79.81 288 MET A CA 1
ATOM 2288 C C . MET A 1 288 ? 0.057 -36.594 -17.281 1 79.81 288 MET A C 1
ATOM 2290 O O . MET A 1 288 ? 0.384 -36.969 -18.406 1 79.81 288 MET A O 1
ATOM 2294 N N . PRO A 1 289 ? -0.198 -37.312 -16.109 1 70.81 289 PRO A N 1
ATOM 2295 C CA . PRO A 1 289 ? -0.131 -38.75 -16.375 1 70.81 289 PRO A CA 1
ATOM 2296 C C . PRO A 1 289 ? -1.2 -39.219 -17.359 1 70.81 289 PRO A C 1
ATOM 2298 O O . PRO A 1 289 ? -2.305 -38.656 -17.391 1 70.81 289 PRO A O 1
ATOM 2301 N N . LEU A 1 290 ? -0.886 -39.875 -18.469 1 59.66 290 LEU A N 1
ATOM 2302 C CA . LEU A 1 290 ? -1.816 -40.406 -19.469 1 59.66 290 LEU A CA 1
ATOM 2303 C C . LEU A 1 290 ? -2.844 -41.344 -18.828 1 59.66 290 LEU A C 1
ATOM 2305 O O . LEU A 1 290 ? -2.486 -42.219 -18.031 1 59.66 290 LEU A O 1
ATOM 2309 N N . SER A 1 291 ? -4.102 -40.875 -18.453 1 53.59 291 SER A N 1
ATOM 2310 C CA . SER A 1 291 ? -5.168 -41.75 -18 1 53.59 291 SER A CA 1
ATOM 2311 C C . SER A 1 291 ? -5.566 -42.75 -19.109 1 53.59 291 SER A C 1
ATOM 2313 O O . SER A 1 291 ? -5.352 -42.469 -20.281 1 53.59 291 SER A O 1
ATOM 2315 N N . GLY A 1 292 ? -5.883 -44 -18.703 1 46.03 292 GLY A N 1
ATOM 2316 C CA . GLY A 1 292 ? -6.23 -45.188 -19.5 1 46.03 292 GLY A CA 1
ATOM 2317 C C . GLY A 1 292 ? -7.137 -44.844 -20.672 1 46.03 292 GLY A C 1
ATOM 2318 O O . GLY A 1 292 ? -7.465 -45.719 -21.469 1 46.03 292 GLY A O 1
ATOM 2319 N N . SER A 1 293 ? -8.164 -44.031 -20.391 1 41.19 293 SER A N 1
ATOM 2320 C CA . SER A 1 293 ? -9.258 -44.312 -21.328 1 41.19 293 SER A CA 1
ATOM 2321 C C . SER A 1 293 ? -8.875 -43.875 -22.75 1 41.19 293 SER A C 1
ATOM 2323 O O . SER A 1 293 ? -9.695 -43.969 -23.656 1 41.19 293 SER A O 1
ATOM 2325 N N . ASP A 1 294 ? -8.188 -42.875 -22.844 1 43.62 294 ASP A N 1
ATOM 2326 C CA . ASP A 1 294 ? -8.289 -42.438 -24.219 1 43.62 294 ASP A CA 1
ATOM 2327 C C . ASP A 1 294 ? -7.676 -43.438 -25.188 1 43.62 294 ASP A C 1
ATOM 2329 O O . ASP A 1 294 ? -6.82 -44.25 -24.781 1 43.62 294 ASP A O 1
ATOM 2333 N N . SER A 1 295 ? -8.008 -43.281 -26.578 1 42.41 295 SER A N 1
ATOM 2334 C CA . SER A 1 295 ? -8.102 -44.156 -27.75 1 42.41 295 SER A CA 1
ATOM 2335 C C . SER A 1 295 ? -6.801 -44.906 -27.984 1 42.41 295 SER A C 1
ATOM 2337 O O . SER A 1 295 ? -5.781 -44.625 -27.359 1 42.41 295 SER A O 1
ATOM 2339 N N . GLU A 1 296 ? -6.621 -45.281 -29.266 1 46.59 296 GLU A N 1
ATOM 2340 C CA . GLU A 1 296 ? -5.992 -46.156 -30.25 1 46.59 296 GLU A CA 1
ATOM 2341 C C . GLU A 1 296 ? -4.473 -46.031 -30.188 1 46.59 296 GLU A C 1
ATOM 2343 O O . GLU A 1 296 ? -3.76 -47 -30.453 1 46.59 296 GLU A O 1
ATOM 2348 N N . HIS A 1 297 ? -3.896 -44.75 -30.188 1 51.12 297 HIS A N 1
ATOM 2349 C CA . HIS A 1 297 ? -2.475 -44.594 -30.484 1 51.12 297 HIS A CA 1
ATOM 2350 C C . HIS A 1 297 ? -1.676 -44.375 -29.203 1 51.12 297 HIS A C 1
ATOM 2352 O O . HIS A 1 297 ? -0.793 -43.5 -29.172 1 51.12 297 HIS A O 1
ATOM 2358 N N . LEU A 1 298 ? -2.074 -44.906 -28.109 1 57.66 298 LEU A N 1
ATOM 2359 C CA . LEU A 1 298 ? -1.312 -44.688 -26.875 1 57.66 298 LEU A CA 1
ATOM 2360 C C . LEU A 1 298 ? 0.058 -45.375 -26.969 1 57.66 298 LEU A C 1
ATOM 2362 O O . LEU A 1 298 ? 0.167 -46.5 -27.391 1 57.66 298 LEU A O 1
ATOM 2366 N N . PRO A 1 299 ? 1.117 -44.562 -26.781 1 66 299 PRO A N 1
ATOM 2367 C CA . PRO A 1 299 ? 2.455 -45.156 -26.766 1 66 299 PRO A CA 1
ATOM 2368 C C . PRO A 1 299 ? 2.555 -46.344 -25.828 1 66 299 PRO A C 1
ATOM 2370 O O . PRO A 1 299 ? 1.722 -46.5 -24.938 1 66 299 PRO A O 1
ATOM 2373 N N . GLN A 1 300 ? 3.332 -47.312 -26.219 1 75.38 300 GLN A N 1
ATOM 2374 C CA . GLN A 1 300 ? 3.607 -48.5 -25.406 1 75.38 300 GLN A CA 1
ATOM 2375 C C . GLN A 1 300 ? 3.996 -48.125 -23.984 1 75.38 300 GLN A C 1
ATOM 2377 O O . GLN A 1 300 ? 4.789 -47.219 -23.766 1 75.38 300 GLN A O 1
ATOM 2382 N N . PRO A 1 301 ? 3.291 -48.625 -22.984 1 83.06 301 PRO A N 1
ATOM 2383 C CA . PRO A 1 301 ? 3.627 -48.344 -21.594 1 83.06 301 PRO A CA 1
ATOM 2384 C C . PRO A 1 301 ? 5.082 -48.656 -21.266 1 83.06 301 PRO A C 1
ATOM 2386 O O . PRO A 1 301 ? 5.707 -49.469 -21.922 1 83.06 301 PRO A O 1
ATOM 2389 N N . PHE A 1 302 ? 5.645 -47.844 -20.453 1 87.44 302 PHE A N 1
ATOM 2390 C CA . PHE A 1 302 ? 6.973 -48.125 -19.922 1 87.44 302 PHE A CA 1
ATOM 2391 C C . PHE A 1 302 ? 6.898 -49.094 -18.75 1 87.44 302 PHE A C 1
ATOM 2393 O O . PHE A 1 302 ? 6.406 -48.719 -17.672 1 87.44 302 PHE A O 1
ATOM 2400 N N . GLU A 1 303 ? 7.332 -50.219 -18.969 1 87.31 303 GLU A N 1
ATOM 2401 C CA . GLU A 1 303 ? 7.227 -51.281 -17.953 1 87.31 303 GLU A CA 1
ATOM 2402 C C . GLU A 1 303 ? 8.539 -51.438 -17.188 1 87.31 303 GLU A C 1
ATOM 2404 O O . GLU A 1 303 ? 9.602 -51.594 -17.797 1 87.31 303 GLU A O 1
ATOM 2409 N N . LEU A 1 304 ? 8.453 -51.344 -15.898 1 89.12 304 LEU A N 1
ATOM 2410 C CA . LEU A 1 304 ? 9.586 -51.594 -15.008 1 89.12 304 LEU A CA 1
ATOM 2411 C C . LEU A 1 304 ? 9.461 -52.938 -14.297 1 89.12 304 LEU A C 1
ATOM 2413 O O . LEU A 1 304 ? 8.453 -53.188 -13.633 1 89.12 304 LEU A O 1
ATOM 2417 N N . LEU A 1 305 ? 10.359 -53.75 -14.578 1 88 305 LEU A N 1
ATOM 2418 C CA . LEU A 1 305 ? 10.438 -55.031 -13.867 1 88 305 LEU A CA 1
ATOM 2419 C C . LEU A 1 305 ? 11.43 -54.969 -12.711 1 88 305 LEU A C 1
ATOM 2421 O O . LEU A 1 305 ? 12.625 -54.781 -12.93 1 88 305 LEU A O 1
ATOM 2425 N N . VAL A 1 306 ? 10.93 -55.062 -11.477 1 90.94 306 VAL A N 1
ATOM 2426 C CA . VAL A 1 306 ? 11.781 -54.844 -10.312 1 90.94 306 VAL A CA 1
ATOM 2427 C C . VAL A 1 306 ? 11.68 -56.031 -9.359 1 90.94 306 VAL A C 1
ATOM 2429 O O . VAL A 1 306 ? 10.609 -56.594 -9.172 1 90.94 306 VAL A O 1
ATOM 2432 N N . ASP A 1 307 ? 12.852 -56.438 -8.852 1 90 307 ASP A N 1
ATOM 2433 C CA . ASP A 1 307 ? 12.93 -57.406 -7.773 1 90 307 ASP A CA 1
ATOM 2434 C C . ASP A 1 307 ? 12.867 -56.719 -6.41 1 90 307 ASP A C 1
ATOM 2436 O O . ASP A 1 307 ? 13.719 -55.906 -6.094 1 90 307 ASP A O 1
ATOM 2440 N N . ARG A 1 308 ? 11.953 -57.125 -5.531 1 85.38 308 ARG A N 1
ATOM 2441 C CA . ARG A 1 308 ? 11.758 -56.469 -4.234 1 85.38 308 ARG A CA 1
ATOM 2442 C C . ARG A 1 308 ? 13.031 -56.562 -3.391 1 85.38 308 ARG A C 1
ATOM 2444 O O . ARG A 1 308 ? 13.312 -55.656 -2.598 1 85.38 308 ARG A O 1
ATOM 2451 N N . THR A 1 309 ? 13.812 -57.625 -3.598 1 86.62 309 THR A N 1
ATOM 2452 C CA . THR A 1 309 ? 15.023 -57.844 -2.814 1 86.62 309 THR A CA 1
ATOM 2453 C C . THR A 1 309 ? 16.125 -56.875 -3.275 1 86.62 309 THR A C 1
ATOM 2455 O O . THR A 1 309 ? 17.062 -56.594 -2.521 1 86.62 309 THR A O 1
ATOM 2458 N N . ARG A 1 310 ? 16.062 -56.531 -4.453 1 92.94 310 ARG A N 1
ATOM 2459 C CA . ARG A 1 310 ? 17 -55.562 -5.023 1 92.94 310 ARG A CA 1
ATOM 2460 C C . ARG A 1 310 ? 16.281 -54.344 -5.57 1 92.94 310 ARG A C 1
ATOM 2462 O O . ARG A 1 310 ? 16.531 -53.938 -6.703 1 92.94 310 ARG A O 1
ATOM 2469 N N . LEU A 1 311 ? 15.406 -53.875 -4.781 1 93 311 LEU A N 1
ATOM 2470 C CA . LEU A 1 311 ? 14.469 -52.844 -5.18 1 93 311 LEU A CA 1
ATOM 2471 C C . LEU A 1 311 ? 15.211 -51.594 -5.664 1 93 311 LEU A C 1
ATOM 2473 O O . LEU A 1 311 ? 14.961 -51.094 -6.77 1 93 311 LEU A O 1
ATOM 2477 N N . LEU A 1 312 ? 16.125 -51.031 -4.891 1 94.12 312 LEU A N 1
ATOM 2478 C CA . LEU A 1 312 ? 16.797 -49.781 -5.188 1 94.12 312 LEU A CA 1
ATOM 2479 C C . LEU A 1 312 ? 17.703 -49.938 -6.402 1 94.12 312 LEU A C 1
ATOM 2481 O O . LEU A 1 312 ? 17.688 -49.094 -7.301 1 94.12 312 LEU A O 1
ATOM 2485 N N . GLU A 1 313 ? 18.453 -50.969 -6.469 1 93.25 313 GLU A N 1
ATOM 2486 C CA . GLU A 1 313 ? 19.422 -51.188 -7.551 1 93.25 313 GLU A CA 1
ATOM 2487 C C . GLU A 1 313 ? 18.703 -51.375 -8.883 1 93.25 313 GLU A C 1
ATOM 2489 O O . GLU A 1 313 ? 19.094 -50.781 -9.898 1 93.25 313 GLU A O 1
ATOM 2494 N N . ASN A 1 314 ? 17.672 -52.219 -8.875 1 94.19 314 ASN A N 1
ATOM 2495 C CA . ASN A 1 314 ? 16.938 -52.469 -10.109 1 94.19 314 ASN A CA 1
ATOM 2496 C C . ASN A 1 314 ? 16.25 -51.188 -10.602 1 94.19 314 ASN A C 1
ATOM 2498 O O . ASN A 1 314 ? 16.281 -50.875 -11.797 1 94.19 314 ASN A O 1
ATOM 2502 N N . SER A 1 315 ? 15.648 -50.5 -9.68 1 95.75 315 SER A N 1
ATOM 2503 C CA . SER A 1 315 ? 14.961 -49.281 -10.039 1 95.75 315 SER A CA 1
ATOM 2504 C C . SER A 1 315 ? 15.938 -48.25 -10.57 1 95.75 315 SER A C 1
ATOM 2506 O O . SER A 1 315 ? 15.617 -47.5 -11.516 1 95.75 315 SER A O 1
ATOM 2508 N N . PHE A 1 316 ? 17.125 -48.125 -9.953 1 95.62 316 PHE A N 1
ATOM 2509 C CA . PHE A 1 316 ? 18.156 -47.188 -10.367 1 95.62 316 PHE A CA 1
ATOM 2510 C C . PHE A 1 316 ? 18.562 -47.438 -11.812 1 95.62 316 PHE A C 1
ATOM 2512 O O . PHE A 1 316 ? 18.625 -46.5 -12.617 1 95.62 316 PHE A O 1
ATOM 2519 N N . VAL A 1 317 ? 18.75 -48.625 -12.125 1 93.56 317 VAL A N 1
ATOM 2520 C CA . VAL A 1 317 ? 19.203 -49 -13.461 1 93.56 317 VAL A CA 1
ATOM 2521 C C . VAL A 1 317 ? 18.094 -48.719 -14.477 1 93.56 317 VAL A C 1
ATOM 2523 O O . VAL A 1 317 ? 18.359 -48.125 -15.531 1 93.56 317 VAL A O 1
ATOM 2526 N N . CYS A 1 318 ? 16.906 -49.031 -14.172 1 92.25 318 CYS A N 1
ATOM 2527 C CA . CYS A 1 318 ? 15.781 -48.906 -15.086 1 92.25 318 CYS A CA 1
ATOM 2528 C C . CYS A 1 318 ? 15.477 -47.438 -15.352 1 92.25 318 CYS A C 1
ATOM 2530 O O . CYS A 1 318 ? 15.344 -47.031 -16.5 1 92.25 318 CYS A O 1
ATOM 2532 N N . VAL A 1 319 ? 15.438 -46.656 -14.367 1 93.81 319 VAL A N 1
ATOM 2533 C CA . VAL A 1 319 ? 15.039 -45.25 -14.484 1 93.81 319 VAL A CA 1
ATOM 2534 C C . VAL A 1 319 ? 16.188 -44.438 -15.086 1 93.81 319 VAL A C 1
ATOM 2536 O O . VAL A 1 319 ? 15.953 -43.5 -15.852 1 93.81 319 VAL A O 1
ATOM 2539 N N . SER A 1 320 ? 17.391 -44.75 -14.695 1 91.38 320 SER A N 1
ATOM 2540 C CA . SER A 1 320 ? 18.547 -44 -15.227 1 91.38 320 SER A CA 1
ATOM 2541 C C . SER A 1 320 ? 18.703 -44.25 -16.719 1 91.38 320 SER A C 1
ATOM 2543 O O . SER A 1 320 ? 19.172 -43.344 -17.438 1 91.38 320 SER A O 1
ATOM 2545 N N . ARG A 1 321 ? 18.266 -45.438 -17.188 1 89.62 321 ARG A N 1
ATOM 2546 C CA . ARG A 1 321 ? 18.406 -45.75 -18.609 1 89.62 321 ARG A CA 1
ATOM 2547 C C . ARG A 1 321 ? 17.188 -45.281 -19.406 1 89.62 321 ARG A C 1
ATOM 2549 O O . ARG A 1 321 ? 17.25 -45.188 -20.625 1 89.62 321 ARG A O 1
ATOM 2556 N N . ALA A 1 322 ? 16.188 -45.031 -18.719 1 91.81 322 ALA A N 1
ATOM 2557 C CA . ALA A 1 322 ? 14.945 -44.656 -19.391 1 91.81 322 ALA A CA 1
ATOM 2558 C C . ALA A 1 322 ? 15.086 -43.25 -20.016 1 91.81 322 ALA A C 1
ATOM 2560 O O . ALA A 1 322 ? 15.711 -42.375 -19.438 1 91.81 322 ALA A O 1
ATOM 2561 N N . SER A 1 323 ? 14.602 -43.094 -21.203 1 88.94 323 SER A N 1
ATOM 2562 C CA . SER A 1 323 ? 14.594 -41.812 -21.875 1 88.94 323 SER A CA 1
ATOM 2563 C C . SER A 1 323 ? 13.539 -40.875 -21.266 1 88.94 323 SER A C 1
ATOM 2565 O O . SER A 1 323 ? 12.602 -41.344 -20.609 1 88.94 323 SER A O 1
ATOM 2567 N N . ARG A 1 324 ? 13.766 -39.656 -21.5 1 88.62 324 ARG A N 1
ATOM 2568 C CA . ARG A 1 324 ? 12.82 -38.656 -21.031 1 88.62 324 ARG A CA 1
ATOM 2569 C C . ARG A 1 324 ? 11.422 -38.906 -21.578 1 88.62 324 ARG A C 1
ATOM 2571 O O . ARG A 1 324 ? 10.43 -38.781 -20.859 1 88.62 324 ARG A O 1
ATOM 2578 N N . HIS A 1 325 ? 11.344 -39.281 -22.766 1 86.81 325 HIS A N 1
ATOM 2579 C CA . HIS A 1 325 ? 10.062 -39.562 -23.422 1 86.81 325 HIS A CA 1
ATOM 2580 C C . HIS A 1 325 ? 9.344 -40.719 -22.734 1 86.81 325 HIS A C 1
ATOM 2582 O O . HIS A 1 325 ? 8.133 -40.656 -22.531 1 86.81 325 HIS A O 1
ATOM 2588 N N . GLU A 1 326 ? 10.078 -41.75 -22.344 1 87.5 326 GLU A N 1
ATOM 2589 C CA . GLU A 1 326 ? 9.484 -42.938 -21.703 1 87.5 326 GLU A CA 1
ATOM 2590 C C . GLU A 1 326 ? 8.914 -42.594 -20.328 1 87.5 326 GLU A C 1
ATOM 2592 O O . GLU A 1 326 ? 7.824 -43.031 -19.984 1 87.5 326 GLU A O 1
ATOM 2597 N N . LEU A 1 327 ? 9.609 -41.781 -19.703 1 87.56 327 LEU A N 1
ATOM 2598 C CA . LEU A 1 327 ? 9.219 -41.469 -18.328 1 87.56 327 LEU A CA 1
ATOM 2599 C C . LEU A 1 327 ? 8.07 -40.469 -18.297 1 87.56 327 LEU A C 1
ATOM 2601 O O . LEU A 1 327 ? 7.195 -40.531 -17.438 1 87.56 327 LEU A O 1
ATOM 2605 N N . LEU A 1 328 ? 8.078 -39.531 -19.25 1 87.81 328 LEU A N 1
ATOM 2606 C CA . LEU A 1 328 ? 7.148 -38.406 -19.156 1 87.81 328 LEU A CA 1
ATOM 2607 C C . LEU A 1 328 ? 5.906 -38.688 -20 1 87.81 328 LEU A C 1
ATOM 2609 O O . LEU A 1 328 ? 4.82 -38.188 -19.688 1 87.81 328 LEU A O 1
ATOM 2613 N N . ASN A 1 329 ? 6.059 -39.375 -21.078 1 85.88 329 ASN A N 1
ATOM 2614 C CA . ASN A 1 329 ? 4.965 -39.438 -22.047 1 85.88 329 ASN A CA 1
ATOM 2615 C C . ASN A 1 329 ? 4.344 -40.844 -22.078 1 85.88 329 ASN A C 1
ATOM 2617 O O . ASN A 1 329 ? 3.297 -41.031 -22.703 1 85.88 329 ASN A O 1
ATOM 2621 N N . CYS A 1 330 ? 4.992 -41.812 -21.344 1 84.12 330 CYS A N 1
ATOM 2622 C CA . CYS A 1 330 ? 4.453 -43.156 -21.297 1 84.12 330 CYS A CA 1
ATOM 2623 C C . CYS A 1 330 ? 3.914 -43.469 -19.906 1 84.12 330 CYS A C 1
ATOM 2625 O O . CYS A 1 330 ? 4.41 -42.969 -18.906 1 84.12 330 CYS A O 1
ATOM 2627 N N . LYS A 1 331 ? 2.875 -44.281 -20.016 1 84.75 331 LYS A N 1
ATOM 2628 C CA . LYS A 1 331 ? 2.34 -44.75 -18.734 1 84.75 331 LYS A CA 1
ATOM 2629 C C . LYS A 1 331 ? 3.318 -45.688 -18.031 1 84.75 331 LYS A C 1
ATOM 2631 O O . LYS A 1 331 ? 3.783 -46.656 -18.625 1 84.75 331 LYS A O 1
ATOM 2636 N N . LEU A 1 332 ? 3.646 -45.406 -16.859 1 86.88 332 LEU A N 1
ATOM 2637 C CA . LEU A 1 332 ? 4.57 -46.219 -16.078 1 86.88 332 LEU A CA 1
ATOM 2638 C C . LEU A 1 332 ? 3.848 -47.375 -15.43 1 86.88 332 LEU A C 1
ATOM 2640 O O . LEU A 1 332 ? 2.854 -47.188 -14.727 1 86.88 332 LEU A O 1
ATOM 2644 N N . THR A 1 333 ? 4.238 -48.531 -15.781 1 85.88 333 THR A N 1
ATOM 2645 C CA . THR A 1 333 ? 3.715 -49.75 -15.18 1 85.88 333 THR A CA 1
ATOM 2646 C C . THR A 1 333 ? 4.832 -50.531 -14.5 1 85.88 333 THR A C 1
ATOM 2648 O O . THR A 1 333 ? 5.844 -50.844 -15.125 1 85.88 333 THR A O 1
ATOM 2651 N N . VAL A 1 334 ? 4.625 -50.812 -13.234 1 88.94 334 VAL A N 1
ATOM 2652 C CA . VAL A 1 334 ? 5.637 -51.5 -12.469 1 88.94 334 VAL A CA 1
ATOM 2653 C C . VAL A 1 334 ? 5.152 -52.938 -12.172 1 88.94 334 VAL A C 1
ATOM 2655 O O . VAL A 1 334 ? 3.975 -53.156 -11.883 1 88.94 334 VAL A O 1
ATOM 2658 N N . ARG A 1 335 ? 6.027 -53.938 -12.391 1 87.31 335 ARG A N 1
ATOM 2659 C CA . ARG A 1 335 ? 5.762 -55.312 -12.039 1 87.31 335 ARG A CA 1
ATOM 2660 C C . ARG A 1 335 ? 6.855 -55.875 -11.141 1 87.31 335 ARG A C 1
ATOM 2662 O O . ARG A 1 335 ? 8.047 -55.688 -11.414 1 87.31 335 ARG A O 1
ATOM 2669 N N . PHE A 1 336 ? 6.445 -56.438 -10.016 1 86.75 336 PHE A N 1
ATOM 2670 C CA . PHE A 1 336 ? 7.402 -57.094 -9.133 1 86.75 336 PHE A CA 1
ATOM 2671 C C . PHE A 1 336 ? 7.629 -58.531 -9.57 1 86.75 336 PHE A C 1
ATOM 2673 O O . PHE A 1 336 ? 6.672 -59.25 -9.852 1 86.75 336 PHE A O 1
ATOM 2680 N N . LEU A 1 337 ? 8.867 -58.844 -9.586 1 84.25 337 LEU A N 1
ATOM 2681 C CA . LEU A 1 337 ? 9.211 -60.188 -10.008 1 84.25 337 LEU A CA 1
ATOM 2682 C C . LEU A 1 337 ? 8.656 -61.219 -9.031 1 84.25 337 LEU A C 1
ATOM 2684 O O . LEU A 1 337 ? 8.719 -61.031 -7.812 1 84.25 337 LEU A O 1
ATOM 2688 N N . HIS A 1 338 ? 8.07 -62.312 -9.453 1 76.38 338 HIS A N 1
ATOM 2689 C CA . HIS A 1 338 ? 7.621 -63.469 -8.695 1 76.38 338 HIS A CA 1
ATOM 2690 C C . HIS A 1 338 ? 6.309 -63.188 -7.977 1 76.38 338 HIS A C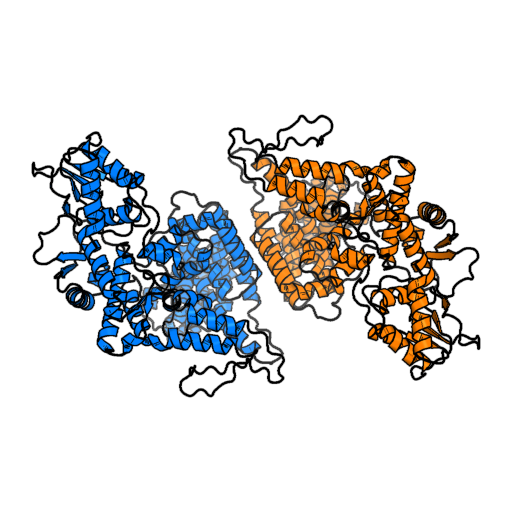 1
ATOM 2692 O O . HIS A 1 338 ? 5.977 -63.844 -6.992 1 76.38 338 HIS A O 1
ATOM 2698 N N . GLU A 1 339 ? 5.793 -62.094 -8.227 1 74.69 339 GLU A N 1
ATOM 2699 C CA . GLU A 1 339 ? 4.492 -61.781 -7.629 1 74.69 339 GLU A CA 1
ATOM 2700 C C . GLU A 1 339 ? 3.385 -61.812 -8.68 1 74.69 339 GLU A C 1
ATOM 2702 O O . GLU A 1 339 ? 3.643 -61.594 -9.867 1 74.69 339 GLU A O 1
ATOM 2707 N N . GLU A 1 340 ? 2.258 -62.312 -8.344 1 63.41 340 GLU A N 1
ATOM 2708 C CA . GLU A 1 340 ? 1.126 -62.375 -9.266 1 63.41 340 GLU A CA 1
ATOM 2709 C C . GLU A 1 340 ? 0.698 -60.969 -9.711 1 63.41 340 GLU A C 1
ATOM 2711 O O . GLU A 1 340 ? 0.756 -60.031 -8.938 1 63.41 340 GLU A O 1
ATOM 2716 N N . ALA A 1 341 ? 0.568 -60.906 -11.07 1 58.59 341 ALA A N 1
ATOM 2717 C CA . ALA A 1 341 ? 0.179 -59.625 -11.695 1 58.59 341 ALA A CA 1
ATOM 2718 C C . ALA A 1 341 ? -1.079 -59.062 -11.039 1 58.59 341 ALA A C 1
ATOM 2720 O O . ALA A 1 341 ? -2.066 -59.781 -10.859 1 58.59 341 ALA A O 1
ATOM 2721 N N . SER A 1 342 ? -0.844 -58 -10.328 1 59.12 342 SER A N 1
ATOM 2722 C CA . SER A 1 342 ? -1.978 -57.375 -9.672 1 59.12 342 SER A CA 1
ATOM 2723 C C . SER A 1 342 ? -2.857 -56.625 -10.68 1 59.12 342 SER A C 1
ATOM 2725 O O . SER A 1 342 ? -2.381 -56.219 -11.727 1 59.12 342 SER A O 1
ATOM 2727 N N . HIS A 1 343 ? -4.156 -56.688 -10.508 1 56.44 343 HIS A N 1
ATOM 2728 C CA . HIS A 1 343 ? -5.188 -56.094 -11.352 1 56.44 343 HIS A CA 1
ATOM 2729 C C . HIS A 1 343 ? -5.055 -54.562 -11.367 1 56.44 343 HIS A C 1
ATOM 2731 O O . HIS A 1 343 ? -5.512 -53.906 -12.305 1 56.44 343 HIS A O 1
ATOM 2737 N N . SER A 1 344 ? -4.422 -54.031 -10.312 1 65.31 344 SER A N 1
ATOM 2738 C CA . SER A 1 344 ? -4.355 -52.594 -10.305 1 65.31 344 SER A CA 1
ATOM 2739 C C . SER A 1 344 ? -2.93 -52.094 -10.523 1 65.31 344 SER A C 1
ATOM 2741 O O . SER A 1 344 ? -2.125 -52.062 -9.594 1 65.31 344 SER A O 1
ATOM 2743 N N . GLN A 1 345 ? -2.629 -51.75 -11.648 1 70.75 345 GLN A N 1
ATOM 2744 C CA . GLN A 1 345 ? -1.308 -51.281 -12.031 1 70.75 345 GLN A CA 1
ATOM 2745 C C . GLN A 1 345 ? -0.974 -49.969 -11.312 1 70.75 345 GLN A C 1
ATOM 2747 O O . GLN A 1 345 ? 0.177 -49.75 -10.93 1 70.75 345 GLN A O 1
ATOM 2752 N N . ALA A 1 346 ? -1.951 -49.156 -10.977 1 74.75 346 ALA A N 1
ATOM 2753 C CA . ALA A 1 346 ? -1.739 -47.906 -10.297 1 74.75 346 ALA A CA 1
ATOM 2754 C C . ALA A 1 346 ? -1.308 -48.094 -8.852 1 74.75 346 ALA A C 1
ATOM 2756 O O . ALA A 1 346 ? -0.469 -47.375 -8.336 1 74.75 346 ALA A O 1
ATOM 2757 N N . GLY A 1 347 ? -1.843 -49.031 -8.234 1 76.44 347 GLY A N 1
ATOM 2758 C CA . GLY A 1 347 ? -1.477 -49.344 -6.863 1 76.44 347 GLY A CA 1
ATOM 2759 C C . GLY A 1 347 ? -0.047 -49.844 -6.723 1 76.44 347 GLY A C 1
ATOM 2760 O O . GLY A 1 347 ? 0.654 -49.469 -5.781 1 76.44 347 GLY A O 1
ATOM 2761 N N . VAL A 1 348 ? 0.33 -50.656 -7.656 1 80.69 348 VAL A N 1
ATOM 2762 C CA . VAL A 1 348 ? 1.684 -51.188 -7.617 1 80.69 348 VAL A CA 1
ATOM 2763 C C . VAL A 1 348 ? 2.697 -50.062 -7.848 1 80.69 348 VAL A C 1
ATOM 2765 O O . VAL A 1 348 ? 3.748 -50.031 -7.207 1 80.69 348 VAL A O 1
ATOM 2768 N N . THR A 1 349 ? 2.414 -49.25 -8.789 1 84.56 349 THR A N 1
ATOM 2769 C CA . THR A 1 349 ? 3.291 -48.125 -9.078 1 84.56 349 THR A CA 1
ATOM 2770 C C . THR A 1 349 ? 3.43 -47.219 -7.848 1 84.56 349 THR A C 1
ATOM 2772 O O . THR A 1 349 ? 4.523 -46.75 -7.543 1 84.56 349 THR A O 1
ATOM 2775 N N . ARG A 1 350 ? 2.361 -46.969 -7.184 1 84.19 350 ARG A N 1
ATOM 2776 C CA . ARG A 1 350 ? 2.383 -46.156 -5.969 1 84.19 350 ARG A CA 1
ATOM 2777 C C . ARG A 1 350 ? 3.246 -46.812 -4.895 1 84.19 350 ARG A C 1
ATOM 2779 O O . ARG A 1 350 ? 4.043 -46.156 -4.238 1 84.19 350 ARG A O 1
ATOM 2786 N N . GLU A 1 351 ? 2.984 -48.031 -4.746 1 81.81 351 GLU A N 1
ATOM 2787 C CA . GLU A 1 351 ? 3.773 -48.75 -3.764 1 81.81 351 GLU A CA 1
ATOM 2788 C C . GLU A 1 351 ? 5.262 -48.719 -4.102 1 81.81 351 GLU A C 1
ATOM 2790 O O . GLU A 1 351 ? 6.098 -48.531 -3.217 1 81.81 351 GLU A O 1
ATOM 2795 N N . TRP A 1 352 ? 5.504 -48.969 -5.305 1 88.5 352 TRP A N 1
ATOM 2796 C CA . TRP A 1 352 ? 6.887 -48.938 -5.77 1 88.5 352 TRP A CA 1
ATOM 2797 C C . TRP A 1 352 ? 7.531 -47.594 -5.457 1 88.5 352 TRP A C 1
ATOM 2799 O O . TRP A 1 352 ? 8.641 -47.531 -4.93 1 88.5 352 TRP A O 1
ATOM 2809 N N . LEU A 1 353 ? 6.891 -46.531 -5.773 1 91.12 353 LEU A N 1
ATOM 2810 C CA . LEU A 1 353 ? 7.414 -45.188 -5.547 1 91.12 353 LEU A CA 1
ATOM 2811 C C . LEU A 1 353 ? 7.676 -44.938 -4.062 1 91.12 353 LEU A C 1
ATOM 2813 O O . LEU A 1 353 ? 8.703 -44.375 -3.695 1 91.12 353 LEU A O 1
ATOM 2817 N N . VAL A 1 354 ? 6.77 -45.375 -3.268 1 86.69 354 VAL A N 1
ATOM 2818 C CA . VAL A 1 354 ? 6.906 -45.188 -1.826 1 86.69 354 VAL A CA 1
ATOM 2819 C C . VAL A 1 354 ? 8.117 -45.969 -1.319 1 86.69 354 VAL A C 1
ATOM 2821 O O . VAL A 1 354 ? 8.93 -45.438 -0.559 1 86.69 354 VAL A O 1
ATOM 2824 N N . LEU A 1 355 ? 8.242 -47.156 -1.776 1 87.88 355 LEU A N 1
ATOM 2825 C CA . LEU A 1 355 ? 9.328 -48.031 -1.323 1 87.88 355 LEU A CA 1
ATOM 2826 C C . LEU A 1 355 ? 10.68 -47.5 -1.802 1 87.88 355 LEU A C 1
ATOM 2828 O O . LEU A 1 355 ? 11.656 -47.531 -1.049 1 87.88 355 LEU A O 1
ATOM 2832 N N . VAL A 1 356 ? 10.734 -47.125 -2.982 1 93.88 356 VAL A N 1
ATOM 2833 C CA . VAL A 1 356 ? 11.984 -46.625 -3.539 1 93.88 356 VAL A CA 1
ATOM 2834 C C . VAL A 1 356 ? 12.398 -45.344 -2.812 1 93.88 356 VAL A C 1
ATOM 2836 O O . VAL A 1 356 ? 13.57 -45.156 -2.488 1 93.88 356 VAL A O 1
ATOM 2839 N N . CYS A 1 357 ? 11.438 -44.469 -2.604 1 92.75 357 CYS A N 1
ATOM 2840 C CA . CYS A 1 357 ? 11.727 -43.219 -1.899 1 92.75 357 CYS A CA 1
ATOM 2841 C C . CYS A 1 357 ? 12.219 -43.5 -0.485 1 92.75 357 CYS A C 1
ATOM 2843 O O . CYS A 1 357 ? 13.164 -42.875 -0.017 1 92.75 357 CYS A O 1
ATOM 2845 N N . ARG A 1 358 ? 11.602 -44.375 0.157 1 87.94 358 ARG A N 1
ATOM 2846 C CA . ARG A 1 358 ? 12.031 -44.781 1.497 1 87.94 358 ARG A CA 1
ATOM 2847 C C . ARG A 1 358 ? 13.477 -45.281 1.485 1 87.94 358 ARG A C 1
ATOM 2849 O O . ARG A 1 358 ? 14.258 -44.938 2.385 1 87.94 358 ARG A O 1
ATOM 2856 N N . ALA A 1 359 ? 13.781 -46.031 0.479 1 92.44 359 ALA A N 1
ATOM 2857 C CA . ALA A 1 359 ? 15.133 -46.562 0.356 1 92.44 359 ALA A CA 1
ATOM 2858 C C . ALA A 1 359 ? 16.141 -45.438 0.06 1 92.44 359 ALA A C 1
ATOM 2860 O O . ALA A 1 359 ? 17.25 -45.438 0.596 1 92.44 359 ALA A O 1
ATOM 2861 N N . LEU A 1 360 ? 15.797 -44.531 -0.72 1 94.69 360 LEU A N 1
ATOM 2862 C CA . LEU A 1 360 ? 16.688 -43.469 -1.133 1 94.69 360 LEU A CA 1
ATOM 2863 C C . LEU A 1 360 ? 16.984 -42.531 0.037 1 94.69 360 LEU A C 1
ATOM 2865 O O . LEU A 1 360 ? 18.094 -42 0.143 1 94.69 360 LEU A O 1
ATOM 2869 N N . PHE A 1 361 ? 16 -42.344 0.891 1 93.88 361 PHE A N 1
ATOM 2870 C CA . PHE A 1 361 ? 16.156 -41.375 1.968 1 93.88 361 PHE A CA 1
ATOM 2871 C C . PHE A 1 361 ? 16.516 -42.062 3.277 1 93.88 361 PHE A C 1
ATOM 2873 O O . PHE A 1 361 ? 16.5 -41.438 4.34 1 93.88 361 PHE A O 1
ATOM 2880 N N . ASP A 1 362 ? 16.812 -43.281 3.133 1 90.38 362 ASP A N 1
ATOM 2881 C CA . ASP A 1 362 ? 17.344 -44 4.277 1 90.38 362 ASP A CA 1
ATOM 2882 C C . ASP A 1 362 ? 18.703 -43.438 4.699 1 90.38 362 ASP A C 1
ATOM 2884 O O . ASP A 1 362 ? 19.609 -43.312 3.869 1 90.38 362 ASP A O 1
ATOM 2888 N N . PRO A 1 363 ? 18.812 -43.156 5.934 1 87.81 363 PRO A N 1
ATOM 2889 C CA . PRO A 1 363 ? 20.062 -42.562 6.41 1 87.81 363 PRO A CA 1
ATOM 2890 C C . PRO A 1 363 ? 21.266 -43.438 6.156 1 87.81 363 PRO A C 1
ATOM 2892 O O . PRO A 1 363 ? 22.406 -42.938 6.082 1 87.81 363 PRO A O 1
ATOM 2895 N N . GLN A 1 364 ? 21.062 -44.656 5.973 1 85.56 364 GLN A N 1
ATOM 2896 C CA . GLN A 1 364 ? 22.156 -45.594 5.742 1 85.56 364 GLN A CA 1
ATOM 2897 C C . GLN A 1 364 ? 22.797 -45.375 4.375 1 85.56 364 GLN A C 1
ATOM 2899 O O . GLN A 1 364 ? 23.969 -45.688 4.172 1 85.56 364 GLN A O 1
ATOM 2904 N N . LEU A 1 365 ? 22.109 -44.906 3.443 1 88.5 365 LEU A N 1
ATOM 2905 C CA . LEU A 1 365 ? 22.641 -44.625 2.113 1 88.5 365 LEU A CA 1
ATOM 2906 C C . LEU A 1 365 ? 23.484 -43.344 2.115 1 88.5 365 LEU A C 1
ATOM 2908 O O . LEU A 1 365 ? 24.234 -43.094 1.167 1 88.5 365 LEU A O 1
ATOM 2912 N N . THR A 1 366 ? 23.438 -42.469 3.105 1 87.88 366 THR A N 1
ATOM 2913 C CA . THR A 1 366 ? 24.25 -41.281 3.387 1 87.88 366 THR A CA 1
ATOM 2914 C C . THR A 1 366 ? 24.016 -40.219 2.328 1 87.88 366 THR A C 1
ATOM 2916 O O . THR A 1 366 ? 24.891 -39.375 2.1 1 87.88 366 THR A O 1
ATOM 2919 N N . LEU A 1 367 ? 22.953 -40.312 1.564 1 93.44 367 LEU A N 1
ATOM 2920 C CA . LEU A 1 367 ? 22.641 -39.281 0.575 1 93.44 367 LEU A CA 1
ATOM 2921 C C . LEU A 1 367 ? 22.031 -38.062 1.238 1 93.44 367 LEU A C 1
ATOM 2923 O O . LEU A 1 367 ? 22.359 -36.906 0.885 1 93.44 367 LEU A O 1
ATOM 2927 N N . PHE A 1 368 ? 21.109 -38.281 2.195 1 94.94 368 PHE A N 1
ATOM 2928 C CA . PHE A 1 368 ? 20.375 -37.219 2.883 1 94.94 368 PHE A CA 1
ATOM 2929 C C . PHE A 1 368 ? 20.484 -37.375 4.395 1 94.94 368 PHE A C 1
ATOM 2931 O O . PHE A 1 368 ? 20.766 -38.469 4.895 1 94.94 368 PHE A O 1
ATOM 2938 N N . CYS A 1 369 ? 20.391 -36.25 5.035 1 92.19 369 CYS A N 1
ATOM 2939 C CA . CYS A 1 369 ? 20.406 -36.25 6.492 1 92.19 369 CYS A CA 1
ATOM 2940 C C . CYS A 1 369 ? 19.031 -35.844 7.043 1 92.19 369 CYS A C 1
ATOM 2942 O O . CYS A 1 369 ? 18.469 -34.844 6.637 1 92.19 369 CYS A O 1
ATOM 2944 N N . PRO A 1 370 ? 18.484 -36.719 7.898 1 93.94 370 PRO A N 1
ATOM 2945 C CA . PRO A 1 370 ? 17.219 -36.312 8.539 1 93.94 370 PRO A CA 1
ATOM 2946 C C . PRO A 1 370 ? 17.406 -35.188 9.555 1 93.94 370 PRO A C 1
ATOM 2948 O O . PRO A 1 370 ? 18.422 -35.156 10.258 1 93.94 370 PRO A O 1
ATOM 2951 N N . CYS A 1 371 ? 16.453 -34.281 9.594 1 93.69 371 CYS A N 1
ATOM 2952 C CA . CYS A 1 371 ? 16.484 -33.25 10.602 1 93.69 371 CYS A CA 1
ATOM 2953 C C . CYS A 1 371 ? 16.266 -33.812 12 1 93.69 371 CYS A C 1
ATOM 2955 O O . CYS A 1 371 ? 15.555 -34.812 12.164 1 93.69 371 CYS A O 1
ATOM 2957 N N . PRO A 1 372 ? 16.812 -33.188 12.953 1 89.75 372 PRO A N 1
ATOM 2958 C CA . PRO A 1 372 ? 16.766 -33.75 14.312 1 89.75 372 PRO A CA 1
ATOM 2959 C C . PRO A 1 372 ? 15.359 -33.781 14.898 1 89.75 372 PRO A C 1
ATOM 2961 O O . PRO A 1 372 ? 14.984 -34.75 15.555 1 89.75 372 PRO A O 1
ATOM 2964 N N . HIS A 1 373 ? 14.555 -32.812 14.719 1 88.06 373 HIS A N 1
ATOM 2965 C CA . HIS A 1 373 ? 13.25 -32.719 15.375 1 88.06 373 HIS A CA 1
ATOM 2966 C C . HIS A 1 373 ? 12.164 -33.375 14.539 1 88.06 373 HIS A C 1
ATOM 2968 O O . HIS A 1 373 ? 11.125 -33.781 15.07 1 88.06 373 HIS A O 1
ATOM 2974 N N . ASN A 1 374 ? 12.281 -33.375 13.258 1 88.5 374 ASN A N 1
ATOM 2975 C CA . ASN A 1 374 ? 11.391 -34.031 12.32 1 88.5 374 ASN A CA 1
ATOM 2976 C C . ASN A 1 374 ? 12.148 -34.969 11.383 1 88.5 374 ASN A C 1
ATOM 2978 O O . ASN A 1 374 ? 12.617 -34.531 10.32 1 88.5 374 ASN A O 1
ATOM 2982 N N . ARG A 1 375 ? 12.117 -36.156 11.617 1 89.12 375 ARG A N 1
ATOM 2983 C CA . ARG A 1 375 ? 12.977 -37.125 10.945 1 89.12 375 ARG A CA 1
ATOM 2984 C C . ARG A 1 375 ? 12.484 -37.406 9.531 1 89.12 375 ARG A C 1
ATOM 2986 O O . ARG A 1 375 ? 13.18 -38.031 8.742 1 89.12 375 ARG A O 1
ATOM 2993 N N . ARG A 1 376 ? 11.336 -36.875 9.164 1 89 376 ARG A N 1
ATOM 2994 C CA . ARG A 1 376 ? 10.852 -37.031 7.797 1 89 376 ARG A CA 1
ATOM 2995 C C . ARG A 1 376 ? 11.383 -35.906 6.895 1 89 376 ARG A C 1
ATOM 2997 O O . ARG A 1 376 ? 11.211 -35.969 5.676 1 89 376 ARG A O 1
ATOM 3004 N N . ARG A 1 377 ? 11.906 -34.906 7.527 1 93.94 377 ARG A N 1
ATOM 3005 C CA . ARG A 1 377 ? 12.445 -33.75 6.793 1 93.94 377 ARG A CA 1
ATOM 3006 C C . ARG A 1 377 ? 13.938 -33.938 6.52 1 93.94 377 ARG A C 1
ATOM 3008 O O . ARG A 1 377 ? 14.711 -34.219 7.434 1 93.94 377 ARG A O 1
ATOM 3015 N N . PHE A 1 378 ? 14.328 -33.812 5.277 1 95.38 378 PHE A N 1
ATOM 3016 C CA . PHE A 1 378 ? 15.688 -34.188 4.906 1 95.38 378 PHE A CA 1
ATOM 3017 C C . PHE A 1 378 ? 16.406 -33.031 4.211 1 95.38 378 PHE A C 1
ATOM 3019 O O . PHE A 1 378 ? 15.758 -32.188 3.564 1 95.38 378 PHE A O 1
ATOM 3026 N N . PHE A 1 379 ? 17.719 -32.906 4.387 1 94.81 379 PHE A N 1
ATOM 3027 C CA . PHE A 1 379 ? 18.625 -32.062 3.631 1 94.81 379 PHE A CA 1
ATOM 3028 C C . PHE A 1 379 ? 19.812 -32.844 3.105 1 94.81 379 PHE A C 1
ATOM 3030 O O . PHE A 1 379 ? 19.953 -34.031 3.402 1 94.81 379 PHE A O 1
ATOM 3037 N N . LEU A 1 380 ? 20.562 -32.281 2.27 1 93.69 380 LEU A N 1
ATOM 3038 C CA . LEU A 1 380 ? 21.656 -33 1.615 1 93.69 380 LEU A CA 1
ATOM 3039 C C . LEU A 1 380 ? 22.766 -33.312 2.604 1 93.69 380 LEU A C 1
ATOM 3041 O O . LEU A 1 380 ? 23.109 -32.469 3.443 1 93.69 380 LEU A O 1
ATOM 3045 N N . ASN A 1 381 ? 23.219 -34.438 2.494 1 91 381 ASN A N 1
ATOM 3046 C CA . ASN A 1 381 ? 24.328 -34.875 3.352 1 91 381 ASN A CA 1
ATOM 3047 C C . ASN A 1 381 ? 25.672 -34.562 2.74 1 91 381 ASN A C 1
ATOM 3049 O O . ASN A 1 381 ? 25.984 -35 1.627 1 91 381 ASN A O 1
ATOM 3053 N N . GLU A 1 382 ? 26.516 -33.906 3.449 1 86.56 382 GLU A N 1
ATOM 3054 C CA . GLU A 1 382 ? 27.844 -33.562 2.971 1 86.56 382 GLU A CA 1
ATOM 3055 C C . GLU A 1 382 ? 28.734 -34.781 2.789 1 86.56 382 GLU A C 1
ATOM 3057 O O . GLU A 1 382 ? 29.594 -34.812 1.911 1 86.56 382 GLU A O 1
ATOM 3062 N N . ALA A 1 383 ? 28.484 -35.75 3.57 1 79.75 383 ALA A N 1
ATOM 3063 C CA . ALA A 1 383 ? 29.312 -36.938 3.566 1 79.75 383 ALA A CA 1
ATOM 3064 C C . ALA A 1 383 ? 29.094 -37.75 2.293 1 79.75 383 ALA A C 1
ATOM 3066 O O . ALA A 1 383 ? 29.844 -38.688 2.006 1 79.75 383 ALA A O 1
ATOM 3067 N N . SER A 1 384 ? 28.172 -37.469 1.562 1 77.31 384 SER A N 1
ATOM 3068 C CA . SER A 1 384 ? 27.859 -38.188 0.335 1 77.31 384 SER A CA 1
ATOM 3069 C C . SER A 1 384 ? 28.922 -37.938 -0.734 1 77.31 384 SER A C 1
ATOM 3071 O O . SER A 1 384 ? 28.922 -38.594 -1.774 1 77.31 384 SER A O 1
ATOM 3073 N N . ALA A 1 385 ? 29.844 -37.062 -0.486 1 71.38 385 ALA A N 1
ATOM 3074 C CA . ALA A 1 385 ? 30.922 -36.75 -1.411 1 71.38 385 ALA A CA 1
ATOM 3075 C C . ALA A 1 385 ? 31.953 -37.906 -1.469 1 71.38 385 ALA A C 1
ATOM 3077 O O . ALA A 1 385 ? 32.688 -38.031 -2.445 1 71.38 385 ALA A O 1
ATOM 3078 N N . ALA A 1 386 ? 32.188 -38.844 -0.479 1 60.72 386 ALA A N 1
ATOM 3079 C CA . ALA A 1 386 ? 33.188 -39.906 -0.378 1 60.72 386 ALA A CA 1
ATOM 3080 C C . ALA A 1 386 ? 33.125 -40.844 -1.575 1 60.72 386 ALA A C 1
ATOM 3082 O O . ALA A 1 386 ? 34.156 -41.125 -2.205 1 60.72 386 ALA A O 1
ATOM 3083 N N . ASN A 1 387 ? 32.094 -41.656 -1.751 1 64.69 387 ASN A N 1
ATOM 3084 C CA . ASN A 1 387 ? 31.875 -42.469 -2.926 1 64.69 387 ASN A CA 1
ATOM 3085 C C . ASN A 1 387 ? 31.219 -41.688 -4.066 1 64.69 387 ASN A C 1
ATOM 3087 O O . ASN A 1 387 ? 30.109 -42 -4.488 1 64.69 387 ASN A O 1
ATOM 3091 N N . HIS A 1 388 ? 31.953 -40.812 -4.605 1 73.69 388 HIS A N 1
ATOM 3092 C CA . HIS A 1 388 ? 31.547 -39.531 -5.191 1 73.69 388 HIS A CA 1
ATOM 3093 C C . HIS A 1 388 ? 30.734 -39.75 -6.465 1 73.69 388 HIS A C 1
ATOM 3095 O O . HIS A 1 388 ? 29.625 -39.219 -6.578 1 73.69 388 HIS A O 1
ATOM 3101 N N . ARG A 1 389 ? 31.109 -40.688 -7.238 1 84.56 389 ARG A N 1
ATOM 3102 C CA . ARG A 1 389 ? 30.469 -40.75 -8.539 1 84.56 389 ARG A CA 1
ATOM 3103 C C . ARG A 1 389 ? 29.125 -41.469 -8.453 1 84.56 389 ARG A C 1
ATOM 3105 O O . ARG A 1 389 ? 28.125 -40.969 -8.984 1 84.56 389 ARG A O 1
ATOM 3112 N N . LEU A 1 390 ? 29.062 -42.5 -7.723 1 88.75 390 LEU A N 1
ATOM 3113 C CA . LEU A 1 390 ? 27.844 -43.281 -7.59 1 88.75 390 LEU A CA 1
ATOM 3114 C C . LEU A 1 390 ? 26.781 -42.5 -6.805 1 88.75 390 LEU A C 1
ATOM 3116 O O . LEU A 1 390 ? 25.609 -42.531 -7.148 1 88.75 390 LEU A O 1
ATOM 3120 N N . ASN A 1 391 ? 27.219 -41.875 -5.84 1 91.38 391 ASN A N 1
ATOM 3121 C CA . ASN A 1 391 ? 26.297 -41.094 -5.023 1 91.38 391 ASN A CA 1
ATOM 3122 C C . ASN A 1 391 ? 25.656 -39.969 -5.824 1 91.38 391 ASN A C 1
ATOM 3124 O O . ASN A 1 391 ? 24.484 -39.656 -5.637 1 91.38 391 ASN A O 1
ATOM 3128 N N . LEU A 1 392 ? 26.438 -39.344 -6.68 1 93.75 392 LEU A N 1
ATOM 3129 C CA . LEU A 1 392 ? 25.906 -38.312 -7.527 1 93.75 392 LEU A CA 1
ATOM 3130 C C . LEU A 1 392 ? 24.844 -38.844 -8.469 1 93.75 392 LEU A C 1
ATOM 3132 O O . LEU A 1 392 ? 23.828 -38.188 -8.719 1 93.75 392 LEU A O 1
ATOM 3136 N N . GLN A 1 393 ? 25.078 -40.031 -8.891 1 94.56 393 GLN A N 1
ATOM 3137 C CA . GLN A 1 393 ? 24.094 -40.656 -9.758 1 94.56 393 GLN A CA 1
ATOM 3138 C C . GLN A 1 393 ? 22.812 -41 -8.992 1 94.56 393 GLN A C 1
ATOM 3140 O O . GLN A 1 393 ? 21.719 -40.875 -9.523 1 94.56 393 GLN A O 1
ATOM 3145 N N . TYR A 1 394 ? 23.047 -41.469 -7.816 1 94.62 394 TYR A N 1
ATOM 3146 C CA . TYR A 1 394 ? 21.891 -41.781 -6.98 1 94.62 394 TYR A CA 1
ATOM 3147 C C . TYR A 1 394 ? 21.094 -40.5 -6.668 1 94.62 394 TYR A C 1
ATOM 3149 O O . TYR A 1 394 ? 19.875 -40.531 -6.562 1 94.62 394 TYR A O 1
ATOM 3157 N N . LEU A 1 395 ? 21.797 -39.438 -6.52 1 95.88 395 LEU A N 1
ATOM 3158 C CA . LEU A 1 395 ? 21.125 -38.188 -6.254 1 95.88 395 LEU A CA 1
ATOM 3159 C C . LEU A 1 395 ? 20.328 -37.719 -7.473 1 95.88 395 LEU A C 1
ATOM 3161 O O . LEU A 1 395 ? 19.219 -37.219 -7.34 1 95.88 395 LEU A O 1
ATOM 3165 N N . ASN A 1 396 ? 20.922 -37.844 -8.594 1 96.12 396 ASN A N 1
ATOM 3166 C CA . ASN A 1 396 ? 20.172 -37.562 -9.82 1 96.12 396 ASN A CA 1
ATOM 3167 C C . ASN A 1 396 ? 18.922 -38.438 -9.93 1 96.12 396 ASN A C 1
ATOM 3169 O O . ASN A 1 396 ? 17.844 -37.938 -10.266 1 96.12 396 ASN A O 1
ATOM 3173 N N . PHE A 1 397 ? 19.172 -39.656 -9.625 1 96.88 397 PHE A N 1
ATOM 3174 C CA . PHE A 1 397 ? 18.078 -40.625 -9.602 1 96.88 397 PHE A CA 1
ATOM 3175 C C . PHE A 1 397 ? 17.016 -40.219 -8.602 1 96.88 397 PHE A C 1
ATOM 3177 O O . PHE A 1 397 ? 15.812 -40.281 -8.891 1 96.88 397 PHE A O 1
ATOM 3184 N N . ALA A 1 398 ? 17.391 -39.781 -7.473 1 97.12 398 ALA A N 1
ATOM 3185 C CA . ALA A 1 398 ? 16.453 -39.312 -6.453 1 97.12 398 ALA A CA 1
ATOM 3186 C C . ALA A 1 398 ? 15.617 -38.156 -6.969 1 97.12 398 ALA A C 1
ATOM 3188 O O . ALA A 1 398 ? 14.414 -38.062 -6.719 1 97.12 398 ALA A O 1
ATOM 3189 N N . GLY A 1 399 ? 16.297 -37.219 -7.66 1 97.38 399 GLY A N 1
ATOM 3190 C CA . GLY A 1 399 ? 15.562 -36.125 -8.266 1 97.38 399 GLY A CA 1
ATOM 3191 C C . GLY A 1 399 ? 14.477 -36.594 -9.219 1 97.38 399 GLY A C 1
ATOM 3192 O O . GLY A 1 399 ? 13.367 -36.062 -9.211 1 97.38 399 GLY A O 1
ATOM 3193 N N . ARG A 1 400 ? 14.727 -37.594 -9.984 1 97 400 ARG A N 1
ATOM 3194 C CA . ARG A 1 400 ? 13.766 -38.125 -10.938 1 97 400 ARG A CA 1
ATOM 3195 C C . ARG A 1 400 ? 12.602 -38.781 -10.219 1 97 400 ARG A C 1
ATOM 3197 O O . ARG A 1 400 ? 11.445 -38.656 -10.625 1 97 400 ARG A O 1
ATOM 3204 N N . ILE A 1 401 ? 12.93 -39.5 -9.195 1 96.12 401 ILE A N 1
ATOM 3205 C CA . ILE A 1 401 ? 11.906 -40.219 -8.445 1 96.12 401 ILE A CA 1
ATOM 3206 C C . ILE A 1 401 ? 10.945 -39.219 -7.797 1 96.12 401 ILE A C 1
ATOM 3208 O O . ILE A 1 401 ? 9.734 -39.438 -7.785 1 96.12 401 ILE A O 1
ATOM 3212 N N . ILE A 1 402 ? 11.508 -38.188 -7.27 1 96.81 402 ILE A N 1
ATOM 3213 C CA . ILE A 1 402 ? 10.664 -37.156 -6.668 1 96.81 402 ILE A CA 1
ATOM 3214 C C . ILE A 1 402 ? 9.773 -36.531 -7.734 1 96.81 402 ILE A C 1
ATOM 3216 O O . ILE A 1 402 ? 8.594 -36.25 -7.488 1 96.81 402 ILE A O 1
ATOM 3220 N N . GLY A 1 403 ? 10.336 -36.219 -8.875 1 96.19 403 GLY A N 1
ATOM 3221 C CA . GLY A 1 403 ? 9.539 -35.719 -9.984 1 96.19 403 GLY A CA 1
ATOM 3222 C C . GLY A 1 403 ? 8.391 -36.656 -10.352 1 96.19 403 GLY A C 1
ATOM 3223 O O . GLY A 1 403 ? 7.27 -36.188 -10.586 1 96.19 403 GLY A O 1
ATOM 3224 N N . LEU A 1 404 ? 8.664 -38 -10.375 1 94 404 LEU A N 1
ATOM 3225 C CA . LEU A 1 404 ? 7.645 -39 -10.68 1 94 404 LEU A CA 1
ATOM 3226 C C . LEU A 1 404 ? 6.566 -39 -9.594 1 94 404 LEU A C 1
ATOM 3228 O O . LEU A 1 404 ? 5.379 -39.125 -9.898 1 94 404 LEU A O 1
ATOM 3232 N N . ALA A 1 405 ? 6.992 -38.938 -8.391 1 92.75 405 ALA A N 1
ATOM 3233 C CA . ALA A 1 405 ? 6.043 -38.906 -7.285 1 92.75 405 ALA A CA 1
ATOM 3234 C C . ALA A 1 405 ? 5.066 -37.75 -7.41 1 92.75 405 ALA A C 1
ATOM 3236 O O . ALA A 1 405 ? 3.863 -37.906 -7.191 1 92.75 405 ALA A O 1
ATOM 3237 N N . LEU A 1 406 ? 5.586 -36.625 -7.727 1 93.69 406 LEU A N 1
ATOM 3238 C CA . LEU A 1 406 ? 4.746 -35.438 -7.871 1 93.69 406 LEU A CA 1
ATOM 3239 C C . LEU A 1 406 ? 3.844 -35.562 -9.094 1 93.69 406 LEU A C 1
ATOM 3241 O O . LEU A 1 406 ? 2.678 -35.188 -9.055 1 93.69 406 LEU A O 1
ATOM 3245 N N . MET A 1 407 ? 4.395 -36.094 -10.156 1 92.06 407 MET A N 1
ATOM 3246 C CA . MET A 1 407 ? 3.637 -36.281 -11.391 1 92.06 407 MET A CA 1
ATOM 3247 C C . MET A 1 407 ? 2.43 -37.188 -11.156 1 92.06 407 MET A C 1
ATOM 3249 O O . MET A 1 407 ? 1.336 -36.906 -11.648 1 92.06 407 MET A O 1
ATOM 3253 N N . TYR A 1 408 ? 2.625 -38.25 -10.383 1 86.69 408 TYR A N 1
ATOM 3254 C CA . TYR A 1 408 ? 1.572 -39.219 -10.133 1 86.69 408 TYR A CA 1
ATOM 3255 C C . TYR A 1 408 ? 0.801 -38.875 -8.859 1 86.69 408 TYR A C 1
ATOM 3257 O O . TYR A 1 408 ? -0.091 -39.625 -8.453 1 86.69 408 TYR A O 1
ATOM 3265 N N . ASN A 1 409 ? 1.139 -37.75 -8.25 1 86.19 409 ASN A N 1
ATOM 3266 C CA . ASN A 1 409 ? 0.484 -37.281 -7.035 1 86.19 409 ASN A CA 1
ATOM 3267 C C . ASN A 1 409 ? 0.524 -38.344 -5.93 1 86.19 409 ASN A C 1
ATOM 3269 O O . ASN A 1 409 ? -0.51 -38.656 -5.352 1 86.19 409 ASN A O 1
ATOM 3273 N N . VAL A 1 410 ? 1.683 -38.875 -5.738 1 86.38 410 VAL A N 1
ATOM 3274 C CA . VAL A 1 410 ? 1.886 -39.875 -4.695 1 86.38 410 VAL A CA 1
ATOM 3275 C C . VAL A 1 410 ? 2.613 -39.25 -3.51 1 86.38 410 VAL A C 1
ATOM 3277 O O . VAL A 1 410 ? 3.688 -38.688 -3.672 1 86.38 410 VAL A O 1
ATOM 3280 N N . GLN A 1 411 ? 2.012 -39.375 -2.354 1 88.12 411 GLN A N 1
ATOM 3281 C CA . GLN A 1 411 ? 2.641 -38.844 -1.14 1 88.12 411 GLN A CA 1
ATOM 3282 C C . GLN A 1 411 ? 3.621 -39.875 -0.562 1 88.12 411 GLN A C 1
ATOM 3284 O O . GLN A 1 411 ? 3.211 -40.844 0.071 1 88.12 411 GLN A O 1
ATOM 3289 N N . VAL A 1 412 ? 4.848 -39.625 -0.663 1 89.12 412 VAL A N 1
ATOM 3290 C CA . VAL A 1 412 ? 5.895 -40.594 -0.338 1 89.12 412 VAL A CA 1
ATOM 3291 C C . VAL A 1 412 ? 6.348 -40.406 1.106 1 89.12 412 VAL A C 1
ATOM 3293 O O . VAL A 1 412 ? 7.18 -41.156 1.61 1 89.12 412 VAL A O 1
ATOM 3296 N N . GLY A 1 413 ? 5.957 -39.375 1.812 1 86.69 413 GLY A N 1
ATOM 3297 C CA . GLY A 1 413 ? 6.23 -39.188 3.229 1 86.69 413 GLY A CA 1
ATOM 3298 C C . GLY A 1 413 ? 7.547 -38.469 3.494 1 86.69 413 GLY A C 1
ATOM 3299 O O . GLY A 1 413 ? 8.055 -38.5 4.617 1 86.69 413 GLY A O 1
ATOM 3300 N N . VAL A 1 414 ? 8.078 -37.969 2.482 1 91.69 414 VAL A N 1
ATOM 3301 C CA . VAL A 1 414 ? 9.344 -37.281 2.602 1 91.69 414 VAL A CA 1
ATOM 3302 C C . VAL A 1 414 ? 9.102 -35.75 2.537 1 91.69 414 VAL A C 1
ATOM 3304 O O . VAL A 1 414 ? 8.242 -35.312 1.783 1 91.69 414 VAL A O 1
ATOM 3307 N N . LEU A 1 415 ? 9.789 -35.062 3.42 1 94.38 415 LEU A N 1
ATOM 3308 C CA . LEU A 1 415 ? 9.742 -33.625 3.416 1 94.38 415 LEU A CA 1
ATOM 3309 C C . LEU A 1 415 ? 11.117 -33.031 3.139 1 94.38 415 LEU A C 1
ATOM 3311 O O . LEU A 1 415 ? 12.133 -33.562 3.561 1 94.38 415 LEU A O 1
ATOM 3315 N N . PHE A 1 416 ? 11.117 -31.922 2.43 1 96.25 416 PHE A N 1
ATOM 3316 C CA . PHE A 1 416 ? 12.367 -31.219 2.174 1 96.25 416 PHE A CA 1
ATOM 3317 C C . PHE A 1 416 ? 12.617 -30.172 3.252 1 96.25 416 PHE A C 1
ATOM 3319 O O . PHE A 1 416 ? 11.688 -29.5 3.701 1 96.25 416 PHE A O 1
ATOM 3326 N N . ASP A 1 417 ? 13.828 -30.141 3.625 1 95.75 417 ASP A N 1
ATOM 3327 C CA . ASP A 1 417 ? 14.203 -29.047 4.516 1 95.75 417 ASP A CA 1
ATOM 3328 C C . ASP A 1 417 ? 14.266 -27.719 3.762 1 95.75 417 ASP A C 1
ATOM 3330 O O . ASP A 1 417 ? 14.359 -27.703 2.531 1 95.75 417 ASP A O 1
ATOM 3334 N N . ARG A 1 418 ? 14.156 -26.672 4.531 1 95.19 418 ARG A N 1
ATOM 3335 C CA . ARG A 1 418 ? 14.156 -25.328 3.951 1 95.19 418 ARG A CA 1
ATOM 3336 C C . ARG A 1 418 ? 15.453 -25.062 3.195 1 95.19 418 ARG A C 1
ATOM 3338 O O . ARG A 1 418 ? 15.453 -24.375 2.17 1 95.19 418 ARG A O 1
ATOM 3345 N N . THR A 1 419 ? 16.609 -25.516 3.672 1 93.81 419 THR A N 1
ATOM 3346 C CA . THR A 1 419 ? 17.906 -25.312 3.012 1 93.81 419 THR A CA 1
ATOM 3347 C C . THR A 1 419 ? 17.891 -25.906 1.606 1 93.81 419 THR A C 1
ATOM 3349 O O . THR A 1 419 ? 18.406 -25.297 0.664 1 93.81 419 THR A O 1
ATOM 3352 N N . LEU A 1 420 ? 17.328 -27.078 1.52 1 94.62 420 LEU A N 1
ATOM 3353 C CA . LEU A 1 420 ? 17.203 -27.734 0.221 1 94.62 420 LEU A CA 1
ATOM 3354 C C . LEU A 1 420 ? 16.188 -27.016 -0.662 1 94.62 420 LEU A C 1
ATOM 3356 O O . LEU A 1 420 ? 16.453 -26.75 -1.837 1 94.62 420 LEU A O 1
ATOM 3360 N N . PHE A 1 421 ? 15.086 -26.656 -0.107 1 96.31 421 PHE A N 1
ATOM 3361 C CA . PHE A 1 421 ? 13.984 -26.016 -0.816 1 96.31 421 PHE A CA 1
ATOM 3362 C C . PHE A 1 421 ? 14.43 -24.688 -1.422 1 96.31 421 PHE A C 1
ATOM 3364 O O . PHE A 1 421 ? 14.164 -24.422 -2.598 1 96.31 421 PHE A O 1
ATOM 3371 N N . VAL A 1 422 ? 15.094 -23.828 -0.659 1 94.56 422 VAL A N 1
ATOM 3372 C CA . VAL A 1 422 ? 15.5 -22.484 -1.087 1 94.56 422 VAL A CA 1
ATOM 3373 C C . VAL A 1 422 ? 16.516 -22.594 -2.223 1 94.56 422 VAL A C 1
ATOM 3375 O O . VAL A 1 422 ? 16.484 -21.812 -3.17 1 94.56 422 VAL A O 1
ATOM 3378 N N . GLN A 1 423 ? 17.359 -23.562 -2.113 1 93.5 423 GLN A N 1
ATOM 3379 C CA . GLN A 1 423 ? 18.375 -23.734 -3.139 1 93.5 423 GLN A CA 1
ATOM 3380 C C . GLN A 1 423 ? 17.766 -24.219 -4.449 1 93.5 423 GLN A C 1
ATOM 3382 O O . GLN A 1 423 ? 18.172 -23.797 -5.527 1 93.5 423 GLN A O 1
ATOM 3387 N N . LEU A 1 424 ? 16.812 -25.125 -4.352 1 95.19 424 LEU A N 1
ATOM 3388 C CA . LEU A 1 424 ? 16.156 -25.641 -5.547 1 95.19 424 LEU A CA 1
ATOM 3389 C C . LEU A 1 424 ? 15.328 -24.562 -6.234 1 95.19 424 LEU A C 1
ATOM 3391 O O . LEU A 1 424 ? 15.031 -24.672 -7.426 1 95.19 424 LEU A O 1
ATOM 3395 N N . ALA A 1 425 ? 14.945 -23.547 -5.504 1 94.44 425 ALA A N 1
ATOM 3396 C CA . ALA A 1 425 ? 14.109 -22.469 -6.016 1 94.44 425 ALA A CA 1
ATOM 3397 C C . ALA A 1 425 ? 14.938 -21.469 -6.816 1 94.44 425 ALA A C 1
ATOM 3399 O O . ALA A 1 425 ? 14.383 -20.625 -7.52 1 94.44 425 ALA A O 1
ATOM 3400 N N . MET A 1 426 ? 16.172 -21.625 -6.797 1 90.62 426 MET A N 1
ATOM 3401 C CA . MET A 1 426 ? 17.031 -20.703 -7.535 1 90.62 426 MET A CA 1
ATOM 3402 C C . MET A 1 426 ? 16.969 -20.969 -9.031 1 90.62 426 MET A C 1
ATOM 3404 O O . MET A 1 426 ? 16.891 -22.125 -9.453 1 90.62 426 MET A O 1
ATOM 3408 N N . ASP A 1 427 ? 16.969 -19.922 -9.719 1 83.62 427 ASP A N 1
ATOM 3409 C CA . ASP A 1 427 ? 16.984 -20.094 -11.164 1 83.62 427 ASP A CA 1
ATOM 3410 C C . ASP A 1 427 ? 18.297 -20.719 -11.625 1 83.62 427 ASP A C 1
ATOM 3412 O O . ASP A 1 427 ? 18.297 -21.656 -12.438 1 83.62 427 ASP A O 1
ATOM 3416 N N . ASP A 1 428 ? 19.312 -20.109 -11.086 1 82.88 428 ASP A N 1
ATOM 3417 C CA . ASP A 1 428 ? 20.641 -20.672 -11.352 1 82.88 428 ASP A CA 1
ATOM 3418 C C . ASP A 1 428 ? 21.172 -21.422 -10.125 1 82.88 428 ASP A C 1
ATOM 3420 O O . ASP A 1 428 ? 21.578 -20.797 -9.141 1 82.88 428 ASP A O 1
ATOM 3424 N N . ILE A 1 429 ? 21.188 -22.719 -10.273 1 79.38 429 ILE A N 1
ATOM 3425 C CA . ILE A 1 429 ? 21.531 -23.594 -9.164 1 79.38 429 ILE A CA 1
ATOM 3426 C C . ILE A 1 429 ? 23 -23.391 -8.773 1 79.38 429 ILE A C 1
ATOM 3428 O O . ILE A 1 429 ? 23.406 -23.734 -7.668 1 79.38 429 ILE A O 1
ATOM 3432 N N . THR A 1 430 ? 23.672 -22.719 -9.695 1 74.06 430 THR A N 1
ATOM 3433 C CA . THR A 1 430 ? 25.109 -22.531 -9.445 1 74.06 430 THR A CA 1
ATOM 3434 C C . THR A 1 430 ? 25.359 -21.266 -8.633 1 74.06 430 THR A C 1
ATOM 3436 O O . THR A 1 430 ? 26.453 -21.078 -8.094 1 74.06 430 THR A O 1
ATOM 3439 N N . GLU A 1 431 ? 24.328 -20.5 -8.508 1 75.88 431 GLU A N 1
ATOM 3440 C CA . GLU A 1 431 ? 24.469 -19.266 -7.738 1 75.88 431 GLU A CA 1
ATOM 3441 C C . GLU A 1 431 ? 24.297 -19.516 -6.246 1 75.88 431 GLU A C 1
ATOM 3443 O O . GLU A 1 431 ? 23.578 -20.438 -5.852 1 75.88 431 GLU A O 1
ATOM 3448 N N . ASP A 1 432 ? 25.016 -18.812 -5.492 1 73.19 432 ASP A N 1
ATOM 3449 C CA . ASP A 1 432 ? 24.922 -18.984 -4.047 1 73.19 432 ASP A CA 1
ATOM 3450 C C . ASP A 1 432 ? 23.703 -18.266 -3.488 1 73.19 432 ASP A C 1
ATOM 3452 O O . ASP A 1 432 ? 23.578 -17.047 -3.617 1 73.19 432 ASP A O 1
ATOM 3456 N N . PRO A 1 433 ? 22.859 -19.109 -2.99 1 74.5 433 PRO A N 1
ATOM 3457 C CA . PRO A 1 433 ? 21.703 -18.438 -2.369 1 74.5 433 PRO A CA 1
ATOM 3458 C C . PRO A 1 433 ? 22.062 -17.766 -1.046 1 74.5 433 PRO A C 1
ATOM 3460 O O . PRO A 1 433 ? 23.062 -18.141 -0.412 1 74.5 433 PRO A O 1
ATOM 3463 N N . LEU A 1 434 ? 21.375 -16.766 -0.733 1 79.19 434 LEU A N 1
ATOM 3464 C CA . LEU A 1 434 ? 21.5 -16.219 0.608 1 79.19 434 LEU A CA 1
ATOM 3465 C C . LEU A 1 434 ? 20.531 -16.891 1.572 1 79.19 434 LEU A C 1
ATOM 3467 O O . LEU A 1 434 ? 19.328 -16.625 1.521 1 79.19 434 LEU A O 1
ATOM 3471 N N . LEU A 1 435 ? 21.094 -17.922 2.309 1 86.06 435 LEU A N 1
ATOM 3472 C CA . LEU A 1 435 ? 20.266 -18.562 3.332 1 86.06 435 LEU A CA 1
ATOM 3473 C C . LEU A 1 435 ? 20.188 -17.703 4.582 1 86.06 435 LEU A C 1
ATOM 3475 O O . LEU A 1 435 ? 21.188 -17.156 5.035 1 86.06 435 LEU A O 1
ATOM 3479 N N . ALA A 1 436 ? 19.016 -17.547 5.066 1 87.31 436 ALA A N 1
ATOM 3480 C CA . ALA A 1 436 ? 18.797 -16.797 6.309 1 87.31 436 ALA A CA 1
ATOM 3481 C C . ALA A 1 436 ? 19 -17.703 7.523 1 87.31 436 ALA A C 1
ATOM 3483 O O . ALA A 1 436 ? 18.984 -18.938 7.402 1 87.31 436 ALA A O 1
ATOM 3484 N N . LEU A 1 437 ? 19.234 -17.141 8.648 1 89.75 437 LEU A N 1
ATOM 3485 C CA . LEU A 1 437 ? 19.438 -17.875 9.898 1 89.75 437 LEU A CA 1
ATOM 3486 C C . LEU A 1 437 ? 18.266 -18.812 10.172 1 89.75 437 LEU A C 1
ATOM 3488 O O . LEU A 1 437 ? 18.469 -19.969 10.555 1 89.75 437 LEU A O 1
ATOM 3492 N N . ASP A 1 438 ? 17.109 -18.406 9.867 1 90.75 438 ASP A N 1
ATOM 3493 C CA . ASP A 1 438 ? 15.922 -19.203 10.188 1 90.75 438 ASP A CA 1
ATOM 3494 C C . ASP A 1 438 ? 15.773 -20.391 9.234 1 90.75 438 ASP A C 1
ATOM 3496 O O . ASP A 1 438 ? 15.039 -21.328 9.523 1 90.75 438 ASP A O 1
ATOM 3500 N N . ASP A 1 439 ? 16.438 -20.375 8.164 1 90.75 439 ASP A N 1
ATOM 3501 C CA . ASP A 1 439 ? 16.344 -21.453 7.188 1 90.75 439 ASP A CA 1
ATOM 3502 C C . ASP A 1 439 ? 17.031 -22.719 7.703 1 90.75 439 ASP A C 1
ATOM 3504 O O . ASP A 1 439 ? 16.766 -23.828 7.227 1 90.75 439 ASP A O 1
ATOM 3508 N N . ILE A 1 440 ? 17.969 -22.578 8.625 1 92.81 440 ILE A N 1
ATOM 3509 C CA . ILE A 1 440 ? 18.734 -23.734 9.086 1 92.81 440 ILE A CA 1
ATOM 3510 C C . ILE A 1 440 ? 18.188 -24.203 10.43 1 92.81 440 ILE A C 1
ATOM 3512 O O . ILE A 1 440 ? 18.766 -25.109 11.055 1 92.81 440 ILE A O 1
ATOM 3516 N N . ALA A 1 441 ? 17.141 -23.578 10.898 1 92.31 441 ALA A N 1
ATOM 3517 C CA . ALA A 1 441 ? 16.609 -23.859 12.234 1 92.31 441 ALA A CA 1
ATOM 3518 C C . ALA A 1 441 ? 16.25 -25.328 12.398 1 92.31 441 ALA A C 1
ATOM 3520 O O . ALA A 1 441 ? 16.484 -25.922 13.453 1 92.31 441 ALA A O 1
ATOM 3521 N N . ASP A 1 442 ? 15.711 -26 11.367 1 90.19 442 ASP A N 1
ATOM 3522 C CA . ASP A 1 442 ? 15.305 -27.391 11.438 1 90.19 442 ASP A CA 1
ATOM 3523 C C . ASP A 1 442 ? 16.484 -28.328 11.156 1 90.19 442 ASP A C 1
ATOM 3525 O O . ASP A 1 442 ? 16.625 -29.375 11.797 1 90.19 442 ASP A O 1
ATOM 3529 N N . ALA A 1 443 ? 17.312 -27.969 10.242 1 90.62 443 ALA A N 1
ATOM 3530 C CA . ALA A 1 443 ? 18.422 -28.812 9.82 1 90.62 443 ALA A CA 1
ATOM 3531 C C . ALA A 1 443 ? 19.469 -28.938 10.93 1 90.62 443 ALA A C 1
ATOM 3533 O O . ALA A 1 443 ? 20 -30.016 11.172 1 90.62 443 ALA A O 1
ATOM 3534 N N . ASP A 1 444 ? 19.781 -27.766 11.547 1 92 444 ASP A N 1
ATOM 3535 C CA . ASP A 1 444 ? 20.766 -27.734 12.625 1 92 444 ASP A CA 1
ATOM 3536 C C . ASP A 1 444 ? 20.359 -26.75 13.711 1 92 444 ASP A C 1
ATOM 3538 O O . ASP A 1 444 ? 20.891 -25.625 13.766 1 92 444 ASP A O 1
ATOM 3542 N N . PRO A 1 445 ? 19.531 -27.219 14.586 1 91.56 445 PRO A N 1
ATOM 3543 C CA . PRO A 1 445 ? 19.047 -26.328 15.648 1 91.56 445 PRO A CA 1
ATOM 3544 C C . PRO A 1 445 ? 20.172 -25.797 16.531 1 91.56 445 PRO A C 1
ATOM 3546 O O . PRO A 1 445 ? 20.094 -24.672 17.016 1 91.56 445 PRO A O 1
ATOM 3549 N N . LEU A 1 446 ? 21.188 -26.594 16.719 1 88.38 446 LEU A N 1
ATOM 3550 C CA . LEU A 1 446 ? 22.312 -26.188 17.562 1 88.38 446 LEU A CA 1
ATOM 3551 C C . LEU A 1 446 ? 23.078 -25.031 16.922 1 88.38 446 LEU A C 1
ATOM 3553 O O . LEU A 1 446 ? 23.391 -24.047 17.578 1 88.38 446 LEU A O 1
ATOM 3557 N N . LEU A 1 447 ? 23.391 -25.266 15.711 1 89.75 447 LEU A N 1
ATOM 3558 C CA . LEU A 1 447 ? 24.062 -24.188 15 1 89.75 447 LEU A CA 1
ATOM 3559 C C . LEU A 1 447 ? 23.203 -22.938 14.953 1 89.75 447 LEU A C 1
ATOM 3561 O O . LEU A 1 447 ? 23.719 -21.828 15.062 1 89.75 447 LEU A O 1
ATOM 3565 N N . HIS A 1 448 ? 21.891 -23.062 14.688 1 91.94 448 HIS A N 1
ATOM 3566 C CA . HIS A 1 448 ? 20.953 -21.953 14.656 1 91.94 448 HIS A CA 1
ATOM 3567 C C . HIS A 1 448 ? 21 -21.156 15.953 1 91.94 448 HIS A C 1
ATOM 3569 O O . HIS A 1 448 ? 21.078 -19.922 15.93 1 91.94 448 HIS A O 1
ATOM 3575 N N . ALA A 1 449 ? 21 -21.828 17.062 1 87.62 449 ALA A N 1
ATOM 3576 C CA . ALA A 1 449 ? 21.031 -21.172 18.375 1 87.62 449 ALA A CA 1
ATOM 3577 C C . ALA A 1 449 ? 22.344 -20.438 18.594 1 87.62 449 ALA A C 1
ATOM 3579 O O . ALA A 1 449 ? 22.359 -19.328 19.109 1 87.62 449 ALA A O 1
ATOM 3580 N N . SER A 1 450 ? 23.422 -21.109 18.203 1 85.94 450 SER A N 1
ATOM 3581 C CA . SER A 1 450 ? 24.75 -20.516 18.344 1 85.94 450 SER A CA 1
ATOM 3582 C C . SER A 1 450 ? 24.859 -19.234 17.516 1 85.94 450 SER A C 1
ATOM 3584 O O . SER A 1 450 ? 25.391 -18.219 18 1 85.94 450 SER A O 1
ATOM 3586 N N . CYS A 1 451 ? 24.438 -19.328 16.328 1 89 451 CYS A N 1
ATOM 3587 C CA . CYS A 1 451 ? 24.484 -18.172 15.438 1 89 451 CYS A CA 1
ATOM 3588 C C . CYS A 1 451 ? 23.594 -17.047 15.945 1 89 451 CYS A C 1
ATOM 3590 O O . CYS A 1 451 ? 23.953 -15.875 15.852 1 89 451 CYS A O 1
ATOM 3592 N N . ARG A 1 452 ? 22.422 -17.312 16.422 1 88.94 452 ARG A N 1
ATOM 3593 C CA . ARG A 1 452 ? 21.531 -16.328 17 1 88.94 452 ARG A CA 1
ATOM 3594 C C . ARG A 1 452 ? 22.172 -15.594 18.156 1 88.94 452 ARG A C 1
ATOM 3596 O O . ARG A 1 452 ? 22.031 -14.375 18.297 1 88.94 452 ARG A O 1
ATOM 3603 N N . GLN A 1 453 ? 22.875 -16.344 18.938 1 81.06 453 GLN A N 1
ATOM 3604 C CA . GLN A 1 453 ? 23.578 -15.766 20.078 1 81.06 453 GLN A CA 1
ATOM 3605 C C . GLN A 1 453 ? 24.656 -14.797 19.609 1 81.06 453 GLN A C 1
ATOM 3607 O O . GLN A 1 453 ? 24.844 -13.734 20.219 1 81.06 453 GLN A O 1
ATOM 3612 N N . ILE A 1 454 ? 25.312 -15.219 18.594 1 81.44 454 ILE A N 1
ATOM 3613 C CA . ILE A 1 454 ? 26.359 -14.367 18.047 1 81.44 454 ILE A CA 1
ATOM 3614 C C . ILE A 1 454 ? 25.75 -13.062 17.547 1 81.44 454 ILE A C 1
ATOM 3616 O O . ILE A 1 454 ? 26.328 -11.984 17.766 1 81.44 454 ILE A O 1
ATOM 3620 N N . LEU A 1 455 ? 24.625 -13.094 16.922 1 85.75 455 LEU A N 1
ATOM 3621 C CA . LEU A 1 455 ? 23.984 -11.922 16.328 1 85.75 455 LEU A CA 1
ATOM 3622 C C . LEU A 1 455 ? 23.391 -11.023 17.406 1 85.75 455 LEU A C 1
ATOM 3624 O O . LEU A 1 455 ? 23.328 -9.805 17.234 1 85.75 455 LEU A O 1
ATOM 3628 N N . GLU A 1 456 ? 22.922 -11.562 18.531 1 78.75 456 GLU A N 1
ATOM 3629 C CA . GLU A 1 456 ? 22.281 -10.797 19.578 1 78.75 456 GLU A CA 1
ATOM 3630 C C . GLU A 1 456 ? 23.281 -10.352 20.641 1 78.75 456 GLU A C 1
ATOM 3632 O O . GLU A 1 456 ? 22.938 -9.594 21.547 1 78.75 456 GLU A O 1
ATOM 3637 N N . MET A 1 457 ? 24.406 -10.805 20.547 1 69 457 MET A N 1
ATOM 3638 C CA . MET A 1 457 ? 25.406 -10.5 21.562 1 69 457 MET A CA 1
ATOM 3639 C C . MET A 1 457 ? 25.688 -9 21.625 1 69 457 MET A C 1
ATOM 3641 O O . MET A 1 457 ? 25.828 -8.352 20.578 1 69 457 MET A O 1
ATOM 3645 N N . GLU A 1 458 ? 25.359 -8.32 22.828 1 63.41 458 GLU A N 1
ATOM 3646 C CA . GLU A 1 458 ? 25.672 -6.914 23.047 1 63.41 458 GLU A CA 1
ATOM 3647 C C . GLU A 1 458 ? 27.188 -6.668 22.969 1 63.41 458 GLU A C 1
ATOM 3649 O O . GLU A 1 458 ? 27.969 -7.52 23.375 1 63.41 458 GLU A O 1
ATOM 3654 N N . PRO A 1 459 ? 27.484 -5.645 22.172 1 54.5 459 PRO A N 1
ATOM 3655 C CA . PRO A 1 459 ? 28.922 -5.344 22.109 1 54.5 459 PRO A CA 1
ATOM 3656 C C . PRO A 1 459 ? 29.562 -5.223 23.484 1 54.5 459 PRO A C 1
ATOM 3658 O O . PRO A 1 459 ? 28.969 -4.648 24.406 1 54.5 459 PRO A O 1
ATOM 3661 N N . VAL A 1 460 ? 30.094 -6.219 24.047 1 49.59 460 VAL A N 1
ATOM 3662 C CA . VAL A 1 460 ? 30.844 -5.988 25.281 1 49.59 460 VAL A CA 1
ATOM 3663 C C . VAL A 1 460 ? 31.688 -4.719 25.156 1 49.59 460 VAL A C 1
ATOM 3665 O O . VAL A 1 460 ? 32.375 -4.535 24.156 1 49.59 460 VAL A O 1
ATOM 3668 N N . VAL A 1 461 ? 31.25 -3.695 25.844 1 42.62 461 VAL A N 1
ATOM 3669 C CA . VAL A 1 461 ? 31.938 -2.418 26 1 42.62 461 VAL A CA 1
ATOM 3670 C C . VAL A 1 461 ? 33.438 -2.652 26.141 1 42.62 461 VAL A C 1
ATOM 3672 O O . VAL A 1 461 ? 34.062 -2.168 27.094 1 42.62 461 VAL A O 1
ATOM 3675 N N . VAL A 1 462 ? 34.062 -3.918 26.125 1 39.47 462 VAL A N 1
ATOM 3676 C CA . VAL A 1 462 ? 35.5 -3.629 26.172 1 39.47 462 VAL A CA 1
ATOM 3677 C C . VAL A 1 462 ? 35.906 -2.865 24.906 1 39.47 462 VAL A C 1
ATOM 3679 O O . VAL A 1 462 ? 35.281 -2.988 23.859 1 39.47 462 VAL A O 1
ATOM 3682 N N . GLY A 1 463 ? 36.875 -2.027 24.953 1 37.34 463 GLY A N 1
ATOM 3683 C CA . GLY A 1 463 ? 37.406 -1.159 23.922 1 37.34 463 GLY A CA 1
ATOM 3684 C C . GLY A 1 463 ? 37.219 -1.699 22.516 1 37.34 463 GLY A C 1
ATOM 3685 O O . GLY A 1 463 ? 36.969 -0.936 21.578 1 37.34 463 GLY A O 1
ATOM 3686 N N . SER A 1 464 ? 37.812 -2.982 22.25 1 40.47 464 SER A N 1
ATOM 3687 C CA . SER A 1 464 ? 38.188 -3.326 20.891 1 40.47 464 SER A CA 1
ATOM 3688 C C . SER A 1 464 ? 37 -3.969 20.156 1 40.47 464 SER A C 1
ATOM 3690 O O . SER A 1 464 ? 37.156 -4.418 19.016 1 40.47 464 SER A O 1
ATOM 3692 N N . GLY A 1 465 ? 35.75 -3.717 20.312 1 43.41 465 GLY A N 1
ATOM 3693 C CA . GLY A 1 465 ? 34.625 -4.133 19.484 1 43.41 465 GLY A CA 1
ATOM 3694 C C . GLY A 1 465 ? 34.562 -5.637 19.281 1 43.41 465 GLY A C 1
ATOM 3695 O O . GLY A 1 465 ? 33.812 -6.121 18.438 1 43.41 465 GLY A O 1
ATOM 3696 N N . VAL A 1 466 ? 35.625 -6.41 19.719 1 44.94 466 VAL A N 1
ATOM 3697 C CA . VAL A 1 466 ? 35.75 -7.824 19.375 1 44.94 466 VAL A CA 1
ATOM 3698 C C . VAL A 1 466 ? 34.719 -8.625 20.188 1 44.94 466 VAL A C 1
ATOM 3700 O O . VAL A 1 466 ? 34.562 -8.414 21.391 1 44.94 466 VAL A O 1
ATOM 3703 N N . LEU A 1 467 ? 33.688 -9.172 19.641 1 51.38 467 LEU A N 1
ATOM 3704 C CA . LEU A 1 467 ? 32.656 -10.008 20.25 1 51.38 467 LEU A CA 1
ATOM 3705 C C . LEU A 1 467 ? 33.281 -11.195 20.969 1 51.38 467 LEU A C 1
ATOM 3707 O O . LEU A 1 467 ? 32.562 -11.961 21.641 1 51.38 467 LEU A O 1
ATOM 3711 N N . GLY A 1 468 ? 34.594 -11.086 21.391 1 46.84 468 GLY A N 1
ATOM 3712 C CA . GLY A 1 468 ? 35.281 -12.156 22.078 1 46.84 468 GLY A CA 1
ATOM 3713 C C . GLY A 1 468 ? 35.094 -13.508 21.422 1 46.84 468 GLY A C 1
ATOM 3714 O O . GLY A 1 468 ? 35.469 -14.539 22 1 46.84 468 GLY A O 1
ATOM 3715 N N . LEU A 1 469 ? 34.156 -13.773 20.625 1 46.91 469 LEU A N 1
ATOM 3716 C CA . LEU A 1 469 ? 34.031 -15.133 20.109 1 46.91 469 LEU A CA 1
ATOM 3717 C C . LEU A 1 469 ? 35.062 -15.406 19.031 1 46.91 469 LEU A C 1
ATOM 3719 O O . LEU A 1 469 ? 35.25 -14.594 18.125 1 46.91 469 LEU A O 1
ATOM 3723 N N . THR A 1 470 ? 36.25 -16 19.344 1 43.06 470 THR A N 1
ATOM 3724 C CA . THR A 1 470 ? 37.156 -16.516 18.344 1 43.06 470 THR A CA 1
ATOM 3725 C C . THR A 1 470 ? 36.594 -17.766 17.688 1 43.06 470 THR A C 1
ATOM 3727 O O . THR A 1 470 ? 36.438 -18.797 18.328 1 43.06 470 THR A O 1
ATOM 3730 N N . PRO A 1 471 ? 35.875 -17.656 16.656 1 45.38 471 PRO A N 1
ATOM 3731 C CA . PRO A 1 471 ? 35.344 -18.828 15.984 1 45.38 471 PRO A CA 1
ATOM 3732 C C . PRO A 1 471 ? 36.406 -19.828 15.555 1 45.38 471 PRO A C 1
ATOM 3734 O O . PRO A 1 471 ? 37.438 -19.422 15.047 1 45.38 471 PRO A O 1
ATOM 3737 N N . THR A 1 472 ? 36.562 -20.906 16.25 1 44.22 472 THR A N 1
ATOM 3738 C CA . THR A 1 472 ? 37.531 -21.953 15.852 1 44.22 472 THR A CA 1
ATOM 3739 C C . THR A 1 472 ? 37.219 -22.438 14.438 1 44.22 472 THR A C 1
ATOM 3741 O O . THR A 1 472 ? 38.031 -23.172 13.844 1 44.22 472 THR A O 1
ATOM 3744 N N . ARG A 1 473 ? 36 -22.531 14.008 1 45.75 473 ARG A N 1
ATOM 3745 C CA . ARG A 1 473 ? 35.812 -23.203 12.727 1 45.75 473 ARG A CA 1
ATOM 3746 C C . ARG A 1 473 ? 36.094 -22.266 11.562 1 45.75 473 ARG A C 1
ATOM 3748 O O . ARG A 1 473 ? 35.656 -21.109 11.555 1 45.75 473 ARG A O 1
ATOM 3755 N N . GLN A 1 474 ? 37.125 -22.672 10.742 1 44.06 474 GLN A N 1
ATOM 3756 C CA . GLN A 1 474 ? 37.594 -21.984 9.539 1 44.06 474 GLN A CA 1
ATOM 3757 C C . GLN A 1 474 ? 36.406 -21.719 8.586 1 44.06 474 GLN A C 1
ATOM 3759 O O . GLN A 1 474 ? 35.688 -22.625 8.211 1 44.06 474 GLN A O 1
ATOM 3764 N N . VAL A 1 475 ? 35.844 -20.609 8.586 1 47.09 475 VAL A N 1
ATOM 3765 C CA . VAL A 1 475 ? 34.719 -20.219 7.727 1 47.09 475 VAL A CA 1
ATOM 3766 C C . VAL A 1 475 ? 35.094 -20.422 6.262 1 47.09 475 VAL A C 1
ATOM 3768 O O . VAL A 1 475 ? 34.25 -20.844 5.453 1 47.09 475 VAL A O 1
ATOM 3771 N N . SER A 1 476 ? 36.312 -19.781 5.691 1 45.62 476 SER A N 1
ATOM 3772 C CA . SER A 1 476 ? 36.781 -19.953 4.324 1 45.62 476 SER A CA 1
ATOM 3773 C C . SER A 1 476 ? 38.094 -20.703 4.301 1 45.62 476 SER A C 1
ATOM 3775 O O . SER A 1 476 ? 38.875 -20.656 5.266 1 45.62 476 SER A O 1
ATOM 3777 N N . PRO A 1 477 ? 38.312 -21.688 3.311 1 40.41 477 PRO A N 1
ATOM 3778 C CA . PRO A 1 477 ? 39.688 -22.188 3.082 1 40.41 477 PRO A CA 1
ATOM 3779 C C . PRO A 1 477 ? 40.688 -21.062 2.891 1 40.41 477 PRO A C 1
ATOM 3781 O O . PRO A 1 477 ? 40.5 -20.203 2.033 1 40.41 477 PRO A O 1
ATOM 3784 N N . GLY A 1 478 ? 41.625 -20.812 3.9 1 45.78 478 GLY A N 1
ATOM 3785 C CA . GLY A 1 478 ? 42.688 -19.828 3.953 1 45.78 478 GLY A CA 1
ATOM 3786 C C . GLY A 1 478 ? 42.344 -18.594 4.754 1 45.78 478 GLY A C 1
ATOM 3787 O O . GLY A 1 478 ? 43.062 -17.578 4.719 1 45.78 478 GLY A O 1
ATOM 3788 N N . GLY A 1 479 ? 41.125 -18.391 5.051 1 45.59 479 GLY A N 1
ATOM 3789 C CA . GLY A 1 479 ? 40.781 -17.109 5.629 1 45.59 479 GLY A CA 1
ATOM 3790 C C . GLY A 1 479 ? 41.281 -16.922 7.043 1 45.59 479 GLY A C 1
ATOM 3791 O O . GLY A 1 479 ? 41.438 -17.891 7.785 1 45.59 479 GLY A O 1
ATOM 3792 N N . ARG A 1 480 ? 41.938 -15.875 7.246 1 47.5 480 ARG A N 1
ATOM 3793 C CA . ARG A 1 480 ? 42.531 -15.375 8.492 1 47.5 480 ARG A CA 1
ATOM 3794 C C . ARG A 1 480 ? 41.469 -15.25 9.578 1 47.5 480 ARG A C 1
ATOM 3796 O O . ARG A 1 480 ? 40.281 -15.125 9.273 1 47.5 480 ARG A O 1
ATOM 3803 N N . ASN A 1 481 ? 41.781 -15.625 10.805 1 51.06 481 ASN A N 1
ATOM 3804 C CA . ASN A 1 481 ? 41.062 -15.406 12.062 1 51.06 481 ASN A CA 1
ATOM 3805 C C . ASN A 1 481 ? 40.469 -14 12.125 1 51.06 481 ASN A C 1
ATOM 3807 O O . ASN A 1 481 ? 41.219 -13.023 12.305 1 51.06 481 ASN A O 1
ATOM 3811 N N . VAL A 1 482 ? 39.469 -13.953 11.273 1 55.94 482 VAL A N 1
ATOM 3812 C CA . VAL A 1 482 ? 38.906 -12.609 11.414 1 55.94 482 VAL A CA 1
ATOM 3813 C C . VAL A 1 482 ? 38.125 -12.516 12.711 1 55.94 482 VAL A C 1
ATOM 3815 O O . VAL A 1 482 ? 37.312 -13.406 13.023 1 55.94 482 VAL A O 1
ATOM 3818 N N . ALA A 1 483 ? 38.625 -11.711 13.602 1 61.16 483 ALA A N 1
ATOM 3819 C CA . ALA A 1 483 ? 37.906 -11.414 14.836 1 61.16 483 ALA A CA 1
ATOM 3820 C C . ALA A 1 483 ? 36.5 -10.93 14.539 1 61.16 483 ALA A C 1
ATOM 3822 O O . ALA A 1 483 ? 36.281 -10.141 13.625 1 61.16 483 ALA A O 1
ATOM 3823 N N . VAL A 1 484 ? 35.469 -11.766 15.031 1 65.06 484 VAL A N 1
ATOM 3824 C CA . VAL A 1 484 ? 34.062 -11.406 14.828 1 65.06 484 VAL A CA 1
ATOM 3825 C C . VAL A 1 484 ? 33.719 -10.234 15.734 1 65.06 484 VAL A C 1
ATOM 3827 O O . VAL A 1 484 ? 33.969 -10.258 16.938 1 65.06 484 VAL A O 1
ATOM 3830 N N . ASN A 1 485 ? 33.406 -9.102 15.164 1 67.75 485 ASN A N 1
ATOM 3831 C CA . ASN A 1 485 ? 32.938 -7.938 15.898 1 67.75 485 ASN A CA 1
ATOM 3832 C C . ASN A 1 485 ? 31.484 -7.578 15.531 1 67.75 485 ASN A C 1
ATOM 3834 O O . ASN A 1 485 ? 30.844 -8.305 14.773 1 67.75 485 ASN A O 1
ATOM 3838 N N . SER A 1 486 ? 30.906 -6.562 16.188 1 66.69 486 SER A N 1
ATOM 3839 C CA . SER A 1 486 ? 29.516 -6.145 16 1 66.69 486 SER A CA 1
ATOM 3840 C C . SER A 1 486 ? 29.266 -5.715 14.562 1 66.69 486 SER A C 1
ATOM 3842 O O . SER A 1 486 ? 28.125 -5.812 14.078 1 66.69 486 SER A O 1
ATOM 3844 N N . LEU A 1 487 ? 30.312 -5.359 13.867 1 66.75 487 LEU A N 1
ATOM 3845 C CA . LEU A 1 487 ? 30.125 -4.832 12.516 1 66.75 487 LEU A CA 1
ATOM 3846 C C . LEU A 1 487 ? 30.141 -5.957 11.484 1 66.75 487 LEU A C 1
ATOM 3848 O O . LEU A 1 487 ? 29.5 -5.844 10.438 1 66.75 487 LEU A O 1
ATOM 3852 N N . ASN A 1 488 ? 30.844 -7 11.891 1 79.31 488 ASN A N 1
ATOM 3853 C CA . ASN A 1 488 ? 31.016 -8.031 10.875 1 79.31 488 ASN A CA 1
ATOM 3854 C C . ASN A 1 488 ? 30.297 -9.32 11.266 1 79.31 488 ASN A C 1
ATOM 3856 O O . ASN A 1 488 ? 30.375 -10.32 10.547 1 79.31 488 ASN A O 1
ATOM 3860 N N . ARG A 1 489 ? 29.688 -9.367 12.406 1 81.06 489 ARG A N 1
ATOM 3861 C CA . ARG A 1 489 ? 29.062 -10.586 12.922 1 81.06 489 ARG A CA 1
ATOM 3862 C C . ARG A 1 489 ? 28.031 -11.125 11.938 1 81.06 489 ARG A C 1
ATOM 3864 O O . ARG A 1 489 ? 27.906 -12.336 11.766 1 81.06 489 ARG A O 1
ATOM 3871 N N . ARG A 1 490 ? 27.266 -10.227 11.375 1 84.69 490 ARG A N 1
ATOM 3872 C CA . ARG A 1 490 ? 26.266 -10.68 10.422 1 84.69 490 ARG A CA 1
ATOM 3873 C C . ARG A 1 490 ? 26.922 -11.359 9.219 1 84.69 490 ARG A C 1
ATOM 3875 O O . ARG A 1 490 ? 26.469 -12.414 8.781 1 84.69 490 ARG A O 1
ATOM 3882 N N . HIS A 1 491 ? 27.938 -10.781 8.711 1 85 491 HIS A N 1
ATOM 3883 C CA . HIS A 1 491 ? 28.656 -11.344 7.578 1 85 491 HIS A CA 1
ATOM 3884 C C . HIS A 1 491 ? 29.281 -12.688 7.941 1 85 491 HIS A C 1
ATOM 3886 O O . HIS A 1 491 ? 29.297 -13.609 7.125 1 85 491 HIS A O 1
ATOM 3892 N N . PHE A 1 492 ? 29.828 -12.742 9.125 1 82.12 492 PHE A N 1
ATOM 3893 C CA . PHE A 1 492 ? 30.438 -13.984 9.594 1 82.12 492 PHE A CA 1
ATOM 3894 C C . PHE A 1 492 ? 29.406 -15.102 9.641 1 82.12 492 PHE A C 1
ATOM 3896 O O . PHE A 1 492 ? 29.656 -16.203 9.148 1 82.12 492 PHE A O 1
ATOM 3903 N N . VAL A 1 493 ? 28.281 -14.859 10.258 1 86.25 493 VAL A N 1
ATOM 3904 C CA . VAL A 1 493 ? 27.219 -15.852 10.391 1 86.25 493 VAL A CA 1
ATOM 3905 C C . VAL A 1 493 ? 26.734 -16.281 9.008 1 86.25 493 VAL A C 1
ATOM 3907 O O . VAL A 1 493 ? 26.562 -17.484 8.75 1 86.25 493 VAL A O 1
ATOM 3910 N N . ASP A 1 494 ? 26.609 -15.391 8.062 1 88 494 ASP A N 1
ATOM 3911 C CA . ASP A 1 494 ? 26.156 -15.695 6.707 1 88 494 ASP A CA 1
ATOM 3912 C C . ASP A 1 494 ? 27.156 -16.594 5.988 1 88 494 ASP A C 1
ATOM 3914 O O . ASP A 1 494 ? 26.75 -17.547 5.293 1 88 494 ASP A O 1
ATOM 3918 N N . GLN A 1 495 ? 28.406 -16.328 6.172 1 85.88 495 GLN A N 1
ATOM 3919 C CA . GLN A 1 495 ? 29.438 -17.141 5.531 1 85.88 495 GLN A CA 1
ATOM 3920 C C . GLN A 1 495 ? 29.484 -18.547 6.121 1 85.88 495 GLN A C 1
ATOM 3922 O O . GLN A 1 495 ? 29.703 -19.516 5.395 1 85.88 495 GLN A O 1
ATOM 3927 N N . LEU A 1 496 ? 29.359 -18.562 7.398 1 85.81 496 LEU A N 1
ATOM 3928 C CA . LEU A 1 496 ? 29.359 -19.859 8.078 1 85.81 496 LEU A CA 1
ATOM 3929 C C . LEU A 1 496 ? 28.234 -20.734 7.562 1 85.81 496 LEU A C 1
ATOM 3931 O O . LEU A 1 496 ? 28.453 -21.906 7.234 1 85.81 496 LEU A O 1
ATOM 3935 N N . ILE A 1 497 ? 27.047 -20.219 7.465 1 89.38 497 ILE A N 1
ATOM 3936 C CA . ILE A 1 497 ? 25.875 -20.953 7.012 1 89.38 497 ILE A CA 1
ATOM 3937 C C . ILE A 1 497 ? 26.062 -21.375 5.559 1 89.38 497 ILE A C 1
ATOM 3939 O O . ILE A 1 497 ? 25.781 -22.516 5.199 1 89.38 497 ILE A O 1
ATOM 3943 N N . THR A 1 498 ? 26.547 -20.484 4.738 1 88.62 498 THR A N 1
ATOM 3944 C CA . THR A 1 498 ? 26.766 -20.766 3.322 1 88.62 498 THR A CA 1
ATOM 3945 C C . THR A 1 498 ? 27.781 -21.875 3.135 1 88.62 498 THR A C 1
ATOM 3947 O O . THR A 1 498 ? 27.609 -22.75 2.285 1 88.62 498 THR A O 1
ATOM 3950 N N . ASN A 1 499 ? 28.797 -21.891 3.885 1 85.62 499 ASN A N 1
ATOM 3951 C CA . ASN A 1 499 ? 29.844 -22.906 3.766 1 85.62 499 ASN A CA 1
ATOM 3952 C C . ASN A 1 499 ? 29.344 -24.281 4.176 1 85.62 499 ASN A C 1
ATOM 3954 O O . ASN A 1 499 ? 29.672 -25.281 3.529 1 85.62 499 ASN A O 1
ATOM 3958 N N . ILE A 1 500 ? 28.594 -24.312 5.172 1 86.56 500 ILE A N 1
ATOM 3959 C CA . ILE A 1 500 ? 28.156 -25.578 5.746 1 86.56 500 ILE A CA 1
ATOM 3960 C C . ILE A 1 500 ? 27.031 -26.172 4.902 1 86.56 500 ILE A C 1
ATOM 3962 O O . ILE A 1 500 ? 27 -27.375 4.645 1 86.56 500 ILE A O 1
ATOM 3966 N N . PHE A 1 501 ? 26.141 -25.344 4.395 1 89.19 501 PHE A N 1
ATOM 3967 C CA . PHE A 1 501 ? 24.906 -25.891 3.822 1 89.19 501 PHE A CA 1
ATOM 3968 C C . PHE A 1 501 ? 24.891 -25.703 2.311 1 89.19 501 PHE A C 1
ATOM 3970 O O . PHE A 1 501 ? 24.094 -26.328 1.613 1 89.19 501 PHE A O 1
ATOM 3977 N N . VAL A 1 502 ? 25.703 -24.891 1.74 1 89.5 502 VAL A N 1
ATOM 3978 C CA . VAL A 1 502 ? 25.656 -24.625 0.307 1 89.5 502 VAL A CA 1
ATOM 3979 C C . VAL A 1 502 ? 26.922 -25.125 -0.365 1 89.5 502 VAL A C 1
ATOM 3981 O O . VAL A 1 502 ? 26.875 -26.062 -1.164 1 89.5 502 VAL A O 1
ATOM 3984 N N . ASN A 1 503 ? 28.062 -24.672 0.101 1 87.06 503 ASN A N 1
ATOM 3985 C CA . ASN A 1 503 ? 29.312 -25 -0.556 1 87.06 503 ASN A CA 1
ATOM 3986 C C . ASN A 1 503 ? 29.688 -26.469 -0.363 1 87.06 503 ASN A C 1
ATOM 3988 O O . ASN A 1 503 ? 30.281 -27.078 -1.249 1 87.06 503 ASN A O 1
ATOM 3992 N N . SER A 1 504 ? 29.344 -26.969 0.735 1 87 504 SER A N 1
ATOM 3993 C CA . SER A 1 504 ? 29.734 -28.344 1.069 1 87 504 SER A CA 1
ATOM 3994 C C . SER A 1 504 ? 28.922 -29.359 0.265 1 87 504 SER A C 1
ATOM 3996 O O . SER A 1 504 ? 29.344 -30.5 0.11 1 87 504 SER A O 1
ATOM 3998 N N . THR A 1 505 ? 27.797 -28.984 -0.282 1 90.25 505 THR A N 1
ATOM 3999 C CA . THR A 1 505 ? 26.938 -29.938 -0.971 1 90.25 505 THR A CA 1
ATOM 4000 C C . THR A 1 505 ? 26.547 -29.422 -2.354 1 90.25 505 THR A C 1
ATOM 4002 O O . THR A 1 505 ? 25.484 -29.75 -2.873 1 90.25 505 THR A O 1
ATOM 4005 N N . LYS A 1 506 ? 27.344 -28.656 -3.002 1 90 506 LYS A N 1
ATOM 4006 C CA . LYS A 1 506 ? 27.016 -28 -4.262 1 90 506 LYS A CA 1
ATOM 4007 C C . LYS A 1 506 ? 26.859 -29.016 -5.391 1 90 506 LYS A C 1
ATOM 4009 O O . LYS A 1 506 ? 25.891 -28.953 -6.152 1 90 506 LYS A O 1
ATOM 4014 N N . GLU A 1 507 ? 27.797 -29.922 -5.484 1 91.06 507 GLU A N 1
ATOM 4015 C CA . GLU A 1 507 ? 27.734 -30.922 -6.539 1 91.06 507 GLU A CA 1
ATOM 4016 C C . GLU A 1 507 ? 26.531 -31.844 -6.355 1 91.06 507 GLU A C 1
ATOM 4018 O O . GLU A 1 507 ? 25.891 -32.219 -7.332 1 91.06 507 GLU A O 1
ATOM 4023 N N . GLN A 1 508 ? 26.344 -32.188 -5.125 1 92.94 508 GLN A N 1
ATOM 4024 C CA . GLN A 1 508 ? 25.203 -33.031 -4.797 1 92.94 508 GLN A CA 1
ATOM 4025 C C . GLN A 1 508 ? 23.891 -32.375 -5.184 1 92.94 508 GLN A C 1
ATOM 4027 O O . GLN A 1 508 ? 23 -33 -5.766 1 92.94 508 GLN A O 1
ATOM 4032 N N . LEU A 1 509 ? 23.828 -31.125 -4.918 1 93.81 509 LEU A N 1
ATOM 4033 C CA . LEU A 1 509 ? 22.641 -30.359 -5.23 1 93.81 509 LEU A CA 1
ATOM 4034 C C . LEU A 1 509 ? 22.406 -30.281 -6.734 1 93.81 509 LEU A C 1
ATOM 4036 O O . LEU A 1 509 ? 21.281 -30.438 -7.203 1 93.81 509 LEU A O 1
ATOM 4040 N N . VAL A 1 510 ? 23.438 -30.016 -7.453 1 93.62 510 VAL A N 1
ATOM 4041 C CA . VAL A 1 510 ? 23.344 -29.875 -8.898 1 93.62 510 VAL A CA 1
ATOM 4042 C C . VAL A 1 510 ? 22.828 -31.188 -9.508 1 93.62 510 VAL A C 1
ATOM 4044 O O . VAL A 1 510 ? 21.969 -31.172 -10.391 1 93.62 510 VAL A O 1
ATOM 4047 N N . SER A 1 511 ? 23.328 -32.281 -9 1 94.56 511 SER A N 1
ATOM 4048 C CA . SER A 1 511 ? 22.922 -33.562 -9.523 1 94.56 511 SER A CA 1
ATOM 4049 C C . SER A 1 511 ? 21.453 -33.844 -9.234 1 94.56 511 SER A C 1
ATOM 4051 O O . SER A 1 511 ? 20.719 -34.312 -10.117 1 94.56 511 SER A O 1
ATOM 4053 N N . PHE A 1 512 ? 21.078 -33.656 -8.086 1 96.25 512 PHE A N 1
ATOM 4054 C CA . PHE A 1 512 ? 19.672 -33.844 -7.719 1 96.25 512 PHE A CA 1
ATOM 4055 C C . PHE A 1 512 ? 18.781 -32.938 -8.555 1 96.25 512 PHE A C 1
ATOM 4057 O O . PHE A 1 512 ? 17.75 -33.375 -9.07 1 96.25 512 PHE A O 1
ATOM 4064 N N . ALA A 1 513 ? 19.141 -31.672 -8.648 1 96.75 513 ALA A N 1
ATOM 4065 C CA . ALA A 1 513 ? 18.375 -30.672 -9.375 1 96.75 513 ALA A CA 1
ATOM 4066 C C . ALA A 1 513 ? 18.234 -31.062 -10.852 1 96.75 513 ALA A C 1
ATOM 4068 O O . ALA A 1 513 ? 17.188 -30.844 -11.453 1 96.75 513 ALA A O 1
ATOM 4069 N N . GLU A 1 514 ? 19.281 -31.547 -11.367 1 95.69 514 GLU A N 1
ATOM 4070 C CA . GLU A 1 514 ? 19.25 -31.969 -12.758 1 95.69 514 GLU A CA 1
ATOM 4071 C C . GLU A 1 514 ? 18.25 -33.125 -12.961 1 95.69 514 GLU A C 1
ATOM 4073 O O . GLU A 1 514 ? 17.516 -33.125 -13.953 1 95.69 514 GLU A O 1
ATOM 4078 N N . GLY A 1 515 ? 18.328 -34.062 -12.078 1 96.56 515 GLY A N 1
ATOM 4079 C CA . GLY A 1 515 ? 17.359 -35.156 -12.133 1 96.56 515 GLY A CA 1
ATOM 4080 C C . GLY A 1 515 ? 15.922 -34.688 -12.062 1 96.56 515 GLY A C 1
ATOM 4081 O O . GLY A 1 515 ? 15.086 -35.094 -12.867 1 96.56 515 GLY A O 1
ATOM 4082 N N . PHE A 1 516 ? 15.672 -33.812 -11.219 1 97.25 516 PHE A N 1
ATOM 4083 C CA . PHE A 1 516 ? 14.32 -33.281 -11.055 1 97.25 516 PHE A CA 1
ATOM 4084 C C . PHE A 1 516 ? 13.914 -32.469 -12.281 1 97.25 516 PHE A C 1
ATOM 4086 O O . PHE A 1 516 ? 12.781 -32.594 -12.766 1 97.25 516 PHE A O 1
ATOM 4093 N N . SER A 1 517 ? 14.781 -31.609 -12.719 1 96.19 517 SER A N 1
ATOM 4094 C CA . SER A 1 517 ? 14.508 -30.734 -13.867 1 96.19 517 SER A CA 1
ATOM 4095 C C . SER A 1 517 ? 14.125 -31.562 -15.094 1 96.19 517 SER A C 1
ATOM 4097 O O . SER A 1 517 ? 13.305 -31.125 -15.906 1 96.19 517 SER A O 1
ATOM 4099 N N . SER A 1 518 ? 14.695 -32.719 -15.195 1 95.38 518 SER A N 1
ATOM 4100 C CA . SER A 1 518 ? 14.438 -33.562 -16.344 1 95.38 518 SER A CA 1
ATOM 4101 C C . SER A 1 518 ? 13.008 -34.094 -16.328 1 95.38 518 SER A C 1
ATOM 4103 O O . SER A 1 518 ? 12.492 -34.562 -17.359 1 95.38 518 SER A O 1
ATOM 4105 N N . MET A 1 519 ? 12.383 -34.031 -15.227 1 95.06 519 MET A N 1
ATOM 4106 C CA . MET A 1 519 ? 11.031 -34.562 -15.086 1 95.06 519 MET A CA 1
ATOM 4107 C C . MET A 1 519 ? 9.984 -33.5 -15.383 1 95.06 519 MET A C 1
ATOM 4109 O O . MET A 1 519 ? 8.789 -33.781 -15.438 1 95.06 519 MET A O 1
ATOM 4113 N N . LEU A 1 520 ? 10.383 -32.312 -15.57 1 95.56 520 LEU A N 1
ATOM 4114 C CA . LEU A 1 520 ? 9.477 -31.219 -15.891 1 95.56 520 LEU A CA 1
ATOM 4115 C C . LEU A 1 520 ? 9.219 -31.125 -17.391 1 95.56 520 LEU A C 1
ATOM 4117 O O . LEU A 1 520 ? 10.023 -31.625 -18.188 1 95.56 520 LEU A O 1
ATOM 4121 N N . VAL A 1 521 ? 8.047 -30.578 -17.75 1 93.56 521 VAL A N 1
ATOM 4122 C CA . VAL A 1 521 ? 7.746 -30.391 -19.172 1 93.56 521 VAL A CA 1
ATOM 4123 C C . VAL A 1 521 ? 8.867 -29.594 -19.844 1 93.56 521 VAL A C 1
ATOM 4125 O O . VAL A 1 521 ? 9.312 -29.938 -20.938 1 93.56 521 VAL A O 1
ATOM 4128 N N . ASP A 1 522 ? 9.273 -28.516 -19.172 1 93.5 522 ASP A N 1
ATOM 4129 C CA . ASP A 1 522 ? 10.445 -27.719 -19.516 1 93.5 522 ASP A CA 1
ATOM 4130 C C . ASP A 1 522 ? 11.438 -27.672 -18.375 1 93.5 522 ASP A C 1
ATOM 4132 O O . ASP A 1 522 ? 11.148 -27.109 -17.312 1 93.5 522 ASP A O 1
ATOM 4136 N N . PRO A 1 523 ? 12.617 -28.266 -18.609 1 92.81 523 PRO A N 1
ATOM 4137 C CA . PRO A 1 523 ? 13.609 -28.344 -17.531 1 92.81 523 PRO A CA 1
ATOM 4138 C C . PRO A 1 523 ? 13.977 -26.984 -16.969 1 92.81 523 PRO A C 1
ATOM 4140 O O . PRO A 1 523 ? 14.391 -26.875 -15.812 1 92.81 523 PRO A O 1
ATOM 4143 N N . GLY A 1 524 ? 13.773 -25.969 -17.781 1 92.5 524 GLY A N 1
ATOM 4144 C CA . GLY A 1 524 ? 14.117 -24.625 -17.344 1 92.5 524 GLY A CA 1
ATOM 4145 C C . GLY A 1 524 ? 13.133 -24.062 -16.328 1 92.5 524 GLY A C 1
ATOM 4146 O O . GLY A 1 524 ? 13.398 -23.031 -15.711 1 92.5 524 GLY A O 1
ATOM 4147 N N . MET A 1 525 ? 12.109 -24.797 -15.969 1 94.38 525 MET A N 1
ATOM 4148 C CA . MET A 1 525 ? 11.047 -24.297 -15.109 1 94.38 525 MET A CA 1
ATOM 4149 C C . MET A 1 525 ? 11.266 -24.719 -13.664 1 94.38 525 MET A C 1
ATOM 4151 O O . MET A 1 525 ? 10.43 -24.453 -12.797 1 94.38 525 MET A O 1
ATOM 4155 N N . ARG A 1 526 ? 12.344 -25.359 -13.398 1 95 526 ARG A N 1
ATOM 4156 C CA . ARG A 1 526 ? 12.578 -25.891 -12.055 1 95 526 ARG A CA 1
ATOM 4157 C C . ARG A 1 526 ? 12.484 -24.781 -11.016 1 95 526 ARG A C 1
ATOM 4159 O O . ARG A 1 526 ? 11.766 -24.906 -10.023 1 95 526 ARG A O 1
ATOM 4166 N N . GLY A 1 527 ? 13.211 -23.703 -11.273 1 94.44 527 GLY A N 1
ATOM 4167 C CA . GLY A 1 527 ? 13.188 -22.578 -10.336 1 94.44 527 GLY A CA 1
ATOM 4168 C C . GLY A 1 527 ? 11.797 -22.047 -10.086 1 94.44 527 GLY A C 1
ATOM 4169 O O . GLY A 1 527 ? 11.406 -21.812 -8.945 1 94.44 527 GLY A O 1
ATOM 4170 N N . ALA A 1 528 ? 11.055 -21.891 -11.141 1 95.12 528 ALA A N 1
ATOM 4171 C CA . ALA A 1 528 ? 9.695 -21.359 -11.047 1 95.12 528 ALA A CA 1
ATOM 4172 C C . ALA A 1 528 ? 8.789 -22.312 -10.273 1 95.12 528 ALA A C 1
ATOM 4174 O O . ALA A 1 528 ? 7.91 -21.875 -9.531 1 95.12 528 ALA A O 1
ATOM 4175 N N . PHE A 1 529 ? 8.961 -23.672 -10.477 1 96.81 529 PHE A N 1
ATOM 4176 C CA . PHE A 1 529 ? 8.172 -24.672 -9.773 1 96.81 529 PHE A CA 1
ATOM 4177 C C . PHE A 1 529 ? 8.266 -24.484 -8.266 1 96.81 529 PHE A C 1
ATOM 4179 O O . PHE A 1 529 ? 7.246 -24.375 -7.582 1 96.81 529 PHE A O 1
ATOM 4186 N N . PHE A 1 530 ? 9.453 -24.312 -7.809 1 97.06 530 PHE A N 1
ATOM 4187 C CA . PHE A 1 530 ? 9.664 -24.219 -6.367 1 97.06 530 PHE A CA 1
ATOM 4188 C C . PHE A 1 530 ? 9.32 -22.828 -5.855 1 97.06 530 PHE A C 1
ATOM 4190 O O . PHE A 1 530 ? 8.852 -22.672 -4.727 1 97.06 530 PHE A O 1
ATOM 4197 N N . ARG A 1 531 ? 9.461 -21.859 -6.672 1 95.88 531 ARG A N 1
ATOM 4198 C CA . ARG A 1 531 ? 9.172 -20.484 -6.238 1 95.88 531 ARG A CA 1
ATOM 4199 C C . ARG A 1 531 ? 7.672 -20.234 -6.164 1 95.88 531 ARG A C 1
ATOM 4201 O O . ARG A 1 531 ? 7.219 -19.344 -5.445 1 95.88 531 ARG A O 1
ATOM 4208 N N . THR A 1 532 ? 6.992 -20.969 -6.91 1 96.88 532 THR A N 1
ATOM 4209 C CA . THR A 1 532 ? 5.539 -20.828 -6.914 1 96.88 532 THR A CA 1
ATOM 4210 C C . THR A 1 532 ? 4.938 -21.375 -5.621 1 96.88 532 THR A C 1
ATOM 4212 O O . THR A 1 532 ? 3.848 -20.969 -5.219 1 96.88 532 THR A O 1
ATOM 4215 N N . LEU A 1 533 ? 5.676 -22.219 -4.945 1 97.38 533 LEU A N 1
ATOM 4216 C CA . LEU A 1 533 ? 5.16 -22.922 -3.777 1 97.38 533 LEU A CA 1
ATOM 4217 C C . LEU A 1 533 ? 5.805 -22.391 -2.498 1 97.38 533 LEU A C 1
ATOM 4219 O O . LEU A 1 533 ? 6.922 -21.875 -2.529 1 97.38 533 LEU A O 1
ATOM 4223 N N . TYR A 1 534 ? 5.047 -22.469 -1.443 1 95.94 534 TYR A N 1
ATOM 4224 C CA . TYR A 1 534 ? 5.652 -22.422 -0.118 1 95.94 534 TYR A CA 1
ATOM 4225 C C . TYR A 1 534 ? 6.145 -23.797 0.309 1 95.94 534 TYR A C 1
ATOM 4227 O O . TYR A 1 534 ? 5.707 -24.812 -0.232 1 95.94 534 TYR A O 1
ATOM 4235 N N . LEU A 1 535 ? 7.082 -23.797 1.217 1 95.75 535 LEU A N 1
ATOM 4236 C CA . LEU A 1 535 ? 7.586 -25.078 1.719 1 95.75 535 LEU A CA 1
ATOM 4237 C C . LEU A 1 535 ? 6.441 -25.953 2.227 1 95.75 535 LEU A C 1
ATOM 4239 O O . LEU A 1 535 ? 6.43 -27.156 1.987 1 95.75 535 LEU A O 1
ATOM 4243 N N . GLU A 1 536 ? 5.496 -25.359 2.906 1 93.75 536 GLU A N 1
ATOM 4244 C CA . GLU A 1 536 ? 4.359 -26.094 3.463 1 93.75 536 GLU A CA 1
ATOM 4245 C C . GLU A 1 536 ? 3.52 -26.734 2.361 1 93.75 536 GLU A C 1
ATOM 4247 O O . GLU A 1 536 ? 2.92 -27.781 2.564 1 93.75 536 GLU A O 1
ATOM 4252 N N . ASP A 1 537 ? 3.439 -26.062 1.242 1 94.75 537 ASP A N 1
ATOM 4253 C CA . ASP A 1 537 ? 2.711 -26.625 0.107 1 94.75 537 ASP A CA 1
ATOM 4254 C C . ASP A 1 537 ? 3.359 -27.906 -0.382 1 94.75 537 ASP A C 1
ATOM 4256 O O . ASP A 1 537 ? 2.67 -28.906 -0.636 1 94.75 537 ASP A O 1
ATOM 4260 N N . LEU A 1 538 ? 4.648 -27.844 -0.523 1 95.38 538 LEU A N 1
ATOM 4261 C CA . LEU A 1 538 ? 5.379 -29.031 -0.956 1 95.38 538 LEU A CA 1
ATOM 4262 C C . LEU A 1 538 ? 5.242 -30.156 0.065 1 95.38 538 LEU A C 1
ATOM 4264 O O . LEU A 1 538 ? 5.176 -31.328 -0.305 1 95.38 538 LEU A O 1
ATOM 4268 N N . ASP A 1 539 ? 5.285 -29.781 1.349 1 93.12 539 ASP A N 1
ATOM 4269 C CA . ASP A 1 539 ? 5.059 -30.75 2.41 1 93.12 539 ASP A CA 1
ATOM 4270 C C . ASP A 1 539 ? 3.748 -31.5 2.193 1 93.12 539 ASP A C 1
ATOM 4272 O O . ASP A 1 539 ? 3.693 -32.719 2.355 1 93.12 539 ASP A O 1
ATOM 4276 N N . LYS A 1 540 ? 2.762 -30.797 1.844 1 89.88 540 LYS A N 1
ATOM 4277 C CA . LYS A 1 540 ? 1.455 -31.406 1.608 1 89.88 540 LYS A CA 1
ATOM 4278 C C . LYS A 1 540 ? 1.468 -32.281 0.347 1 89.88 540 LYS A C 1
ATOM 4280 O O . LYS A 1 540 ? 0.844 -33.344 0.307 1 89.88 540 LYS A O 1
ATOM 4285 N N . MET A 1 541 ? 2.166 -31.859 -0.625 1 91.44 541 MET A N 1
ATOM 4286 C CA . MET A 1 541 ? 2.178 -32.531 -1.912 1 91.44 541 MET A CA 1
ATOM 4287 C C . MET A 1 541 ? 2.992 -33.844 -1.832 1 91.44 541 MET A C 1
ATOM 4289 O O . MET A 1 541 ? 2.617 -34.844 -2.42 1 91.44 541 MET A O 1
ATOM 4293 N N . LEU A 1 542 ? 4.086 -33.75 -1.078 1 91.81 542 LEU A N 1
ATOM 4294 C CA . LEU A 1 542 ? 4.98 -34.906 -1.009 1 91.81 542 LEU A CA 1
ATOM 4295 C C . LEU A 1 542 ? 4.727 -35.719 0.255 1 91.81 542 LEU A C 1
ATOM 4297 O O . LEU A 1 542 ? 4.84 -36.938 0.241 1 91.81 542 LEU A O 1
ATOM 4301 N N . GLY A 1 543 ? 4.547 -35.031 1.335 1 87.69 543 GLY A N 1
ATOM 4302 C CA . GLY A 1 543 ? 4.445 -35.656 2.637 1 87.69 543 GLY A CA 1
ATOM 4303 C C . GLY A 1 543 ? 3.051 -36.188 2.938 1 87.69 543 GLY A C 1
ATOM 4304 O O . GLY A 1 543 ? 2.887 -37.125 3.705 1 87.69 543 GLY A O 1
ATOM 4305 N N . GLY A 1 544 ? 2.041 -35.625 2.402 1 77.94 544 GLY A N 1
ATOM 4306 C CA . GLY A 1 544 ? 0.679 -36.031 2.711 1 77.94 544 GLY A CA 1
ATOM 4307 C C . GLY A 1 544 ? 0.17 -35.469 4.023 1 77.94 544 GLY A C 1
ATOM 4308 O O . GLY A 1 544 ? 0.812 -34.594 4.621 1 77.94 544 GLY A O 1
ATOM 4309 N N . SER A 1 545 ? -1.019 -35.812 4.422 1 71.31 545 SER A N 1
ATOM 4310 C CA . SER A 1 545 ? -1.652 -35.312 5.629 1 71.31 545 SER A CA 1
ATOM 4311 C C . SER A 1 545 ? -1.226 -36.094 6.863 1 71.31 545 SER A C 1
ATOM 4313 O O . SER A 1 545 ? -1.187 -37.312 6.84 1 71.31 545 SER A O 1
ATOM 4315 N N . VAL A 1 546 ? -0.546 -35.375 7.809 1 63.34 546 VAL A N 1
ATOM 4316 C CA . VAL A 1 546 ? -0.156 -36.062 9.047 1 63.34 546 VAL A CA 1
ATOM 4317 C C . VAL A 1 546 ? -1.314 -36.031 10.039 1 63.34 546 VAL A C 1
ATOM 4319 O O . VAL A 1 546 ? -1.291 -36.719 11.055 1 63.34 546 VAL A O 1
ATOM 4322 N N . GLY A 1 547 ? -2.303 -35.281 9.742 1 63.47 547 GLY A N 1
ATOM 4323 C CA . GLY A 1 547 ? -3.354 -35.094 10.727 1 63.47 547 GLY A CA 1
ATOM 4324 C C . GLY A 1 547 ? -4.215 -36.344 10.914 1 63.47 547 GLY A C 1
ATOM 4325 O O . GLY A 1 547 ? -3.9 -37.406 10.398 1 63.47 547 GLY A O 1
ATOM 4326 N N . ALA A 1 548 ? -5.156 -36.219 11.828 1 68.94 548 ALA A N 1
ATOM 4327 C CA . ALA A 1 548 ? -6.121 -37.281 12.156 1 68.94 548 ALA A CA 1
ATOM 4328 C C . ALA A 1 548 ? -6.922 -37.688 10.93 1 68.94 548 ALA 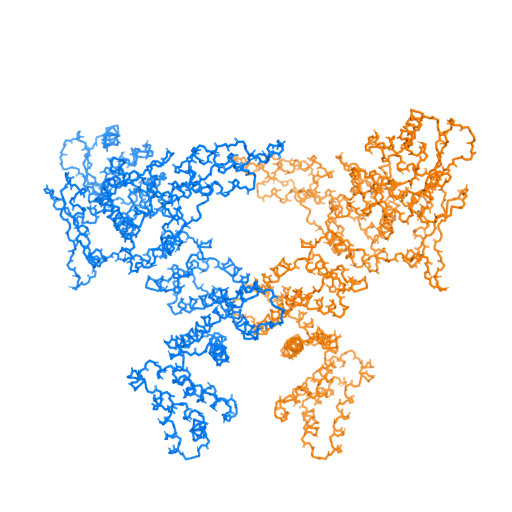A C 1
ATOM 4330 O O . ALA A 1 548 ? -7.266 -36.844 10.094 1 68.94 548 ALA A O 1
ATOM 4331 N N . ILE A 1 549 ? -6.836 -39 10.562 1 80.19 549 ILE A N 1
ATOM 4332 C CA . ILE A 1 549 ? -7.605 -39.562 9.461 1 80.19 549 ILE A CA 1
ATOM 4333 C C . ILE A 1 549 ? -9.094 -39.438 9.75 1 80.19 549 ILE A C 1
ATOM 4335 O O . ILE A 1 549 ? -9.547 -39.719 10.867 1 80.19 549 ILE A O 1
ATOM 4339 N N . ASP A 1 550 ? -9.812 -38.875 8.906 1 82.75 550 ASP A N 1
ATOM 4340 C CA . ASP A 1 550 ? -11.266 -38.812 9.016 1 82.75 550 ASP A CA 1
ATOM 4341 C C . ASP A 1 550 ? -11.906 -40.156 8.758 1 82.75 550 ASP A C 1
ATOM 4343 O O . ASP A 1 550 ? -12.102 -40.562 7.609 1 82.75 550 ASP A O 1
ATOM 4347 N N . VAL A 1 551 ? -12.359 -40.781 9.875 1 88.19 551 VAL A N 1
ATOM 4348 C CA . VAL A 1 551 ? -12.898 -42.156 9.797 1 88.19 551 VAL A CA 1
ATOM 4349 C C . VAL A 1 551 ? -14.219 -42.125 9.031 1 88.19 551 VAL A C 1
ATOM 4351 O O . VAL A 1 551 ? -14.531 -43.094 8.312 1 88.19 551 VAL A O 1
ATOM 4354 N N . GLU A 1 552 ? -14.914 -41.031 9.172 1 87.56 552 GLU A N 1
ATOM 4355 C CA . GLU A 1 552 ? -16.172 -40.938 8.438 1 87.56 552 GLU A CA 1
ATOM 4356 C C . GLU A 1 552 ? -15.93 -40.875 6.934 1 87.56 552 GLU A C 1
ATOM 4358 O O . GLU A 1 552 ? -16.656 -41.531 6.164 1 87.56 552 GLU A O 1
ATOM 4363 N N . GLU A 1 553 ? -14.969 -40.188 6.578 1 87 553 GLU A N 1
ATOM 4364 C CA . GLU A 1 553 ? -14.609 -40.156 5.16 1 87 553 GLU A CA 1
ATOM 4365 C C . GLU A 1 553 ? -14.117 -41.5 4.68 1 87 553 GLU A C 1
ATOM 4367 O O . GLU A 1 553 ? -14.43 -41.938 3.561 1 87 553 GLU A O 1
ATOM 4372 N N . TRP A 1 554 ? -13.352 -42.125 5.562 1 88.94 554 TRP A N 1
ATOM 4373 C CA . TRP A 1 554 ? -12.836 -43.469 5.258 1 88.94 554 TRP A CA 1
ATOM 4374 C C . TRP A 1 554 ? -13.977 -44.438 4.961 1 88.94 554 TRP A C 1
ATOM 4376 O O . TRP A 1 554 ? -14.008 -45.062 3.898 1 88.94 554 TRP A O 1
ATOM 4386 N N . LYS A 1 555 ? -14.953 -44.406 5.801 1 89 555 LYS A N 1
ATOM 4387 C CA . LYS A 1 555 ? -16.125 -45.25 5.691 1 89 555 LYS A CA 1
ATOM 4388 C C . LYS A 1 555 ? -16.891 -45 4.395 1 89 555 LYS A C 1
ATOM 4390 O O . LYS A 1 555 ? -17.359 -45.906 3.732 1 89 555 LYS A O 1
ATOM 4395 N N . GLY A 1 556 ? -16.906 -43.719 4.098 1 87.69 556 GLY A N 1
ATOM 4396 C CA . GLY A 1 556 ? -17.656 -43.312 2.926 1 87.69 556 GLY A CA 1
ATOM 4397 C C . GLY A 1 556 ? -17 -43.688 1.618 1 87.69 556 GLY A C 1
ATOM 4398 O O . GLY A 1 556 ? -17.656 -43.688 0.568 1 87.69 556 GLY A O 1
ATOM 4399 N N . ASN A 1 557 ? -15.766 -44.156 1.622 1 88.19 557 ASN A N 1
ATOM 4400 C CA . ASN A 1 557 ? -15.039 -44.5 0.398 1 88.19 557 ASN A CA 1
ATOM 4401 C C . ASN A 1 557 ? -14.75 -45.969 0.308 1 88.19 557 ASN A C 1
ATOM 4403 O O . ASN A 1 557 ? -13.852 -46.406 -0.429 1 88.19 557 ASN A O 1
ATOM 4407 N N . VAL A 1 558 ? -15.5 -46.75 1.117 1 91.56 558 VAL A N 1
ATOM 4408 C CA . VAL A 1 558 ? -15.25 -48.188 1.145 1 91.56 558 VAL A CA 1
ATOM 4409 C C . VAL A 1 558 ? -16.422 -48.938 0.499 1 91.56 558 VAL A C 1
ATOM 4411 O O . VAL A 1 558 ? -17.578 -48.625 0.749 1 91.56 558 VAL A O 1
ATOM 4414 N N . GLU A 1 559 ? -16.125 -49.719 -0.401 1 91.69 559 GLU A N 1
ATOM 4415 C CA . GLU A 1 559 ? -17.078 -50.656 -0.974 1 91.69 559 GLU A CA 1
ATOM 4416 C C . GLU A 1 559 ? -17 -52.031 -0.292 1 91.69 559 GLU A C 1
ATOM 4418 O O . GLU A 1 559 ? -15.898 -52.5 0.023 1 91.69 559 GLU A O 1
ATOM 4423 N N . TYR A 1 560 ? -18.172 -52.688 -0.048 1 93.12 560 TYR A N 1
ATOM 4424 C CA . TYR A 1 560 ? -18.219 -53.969 0.635 1 93.12 560 TYR A CA 1
ATOM 4425 C C . TYR A 1 560 ? -18.547 -55.094 -0.34 1 93.12 560 TYR A C 1
ATOM 4427 O O . TYR A 1 560 ? -19.5 -54.969 -1.128 1 93.12 560 TYR A O 1
ATOM 4435 N N . ARG A 1 561 ? -17.688 -56 -0.376 1 91.62 561 ARG A N 1
ATOM 4436 C CA . ARG A 1 561 ? -17.906 -57.188 -1.199 1 91.62 561 ARG A CA 1
ATOM 4437 C C . ARG A 1 561 ? -18.094 -58.406 -0.334 1 91.62 561 ARG A C 1
ATOM 4439 O O . ARG A 1 561 ? -17.172 -58.844 0.359 1 91.62 561 ARG A O 1
ATOM 4446 N N . GLY A 1 562 ? -19.188 -59.094 -0.405 1 90.38 562 GLY A N 1
ATOM 4447 C CA . GLY A 1 562 ? -19.484 -60.25 0.445 1 90.38 562 GLY A CA 1
ATOM 4448 C C . GLY A 1 562 ? -20.078 -59.844 1.788 1 90.38 562 GLY A C 1
ATOM 4449 O O . GLY A 1 562 ? -20.469 -60.719 2.582 1 90.38 562 GLY A O 1
ATOM 4450 N N . TYR A 1 563 ? -19.922 -58.688 2.094 1 91.38 563 TYR A N 1
ATOM 4451 C CA . TYR A 1 563 ? -20.531 -58.094 3.281 1 91.38 563 TYR A CA 1
ATOM 4452 C C . TYR A 1 563 ? -21.531 -57 2.898 1 91.38 563 TYR A C 1
ATOM 4454 O O . TYR A 1 563 ? -21.484 -56.469 1.783 1 91.38 563 TYR A O 1
ATOM 4462 N N . ASN A 1 564 ? -22.469 -56.781 3.693 1 90.19 564 ASN A N 1
ATOM 4463 C CA . ASN A 1 564 ? -23.328 -55.625 3.611 1 90.19 564 ASN A CA 1
ATOM 4464 C C . ASN A 1 564 ? -23.016 -54.594 4.715 1 90.19 564 ASN A C 1
ATOM 4466 O O . ASN A 1 564 ? -22.5 -54.969 5.773 1 90.19 564 ASN A O 1
ATOM 4470 N N . GLU A 1 565 ? -23.266 -53.375 4.465 1 89.19 565 GLU A N 1
ATOM 4471 C CA . GLU A 1 565 ? -22.969 -52.281 5.398 1 89.19 565 GLU A CA 1
ATOM 4472 C C . GLU A 1 565 ? -23.609 -52.531 6.758 1 89.19 565 GLU A C 1
ATOM 4474 O O . GLU A 1 565 ? -23.078 -52.125 7.789 1 89.19 565 GLU A O 1
ATOM 4479 N N . GLU A 1 566 ? -24.719 -53.312 6.742 1 90.62 566 GLU A N 1
ATOM 4480 C CA . GLU A 1 566 ? -25.484 -53.531 7.965 1 90.62 566 GLU A CA 1
ATOM 4481 C C . GLU A 1 566 ? -25.016 -54.781 8.703 1 90.62 566 GLU A C 1
ATOM 4483 O O . GLU A 1 566 ? -25.469 -55.031 9.82 1 90.62 566 GLU A O 1
ATOM 4488 N N . ASP A 1 567 ? -24.062 -55.5 8.117 1 92.94 567 ASP A N 1
ATOM 4489 C CA . ASP A 1 567 ? -23.562 -56.719 8.766 1 92.94 567 ASP A CA 1
ATOM 4490 C C . ASP A 1 567 ? -22.844 -56.375 10.062 1 92.94 567 ASP A C 1
ATOM 4492 O O . ASP A 1 567 ? -22.188 -55.344 10.164 1 92.94 567 ASP A O 1
ATOM 4496 N N . GLU A 1 568 ? -23 -57.219 11.023 1 92.44 568 GLU A N 1
ATOM 4497 C CA . GLU A 1 568 ? -22.406 -57 12.336 1 92.44 568 GLU A CA 1
ATOM 4498 C C . GLU A 1 568 ? -20.875 -56.875 12.227 1 92.44 568 GLU A C 1
ATOM 4500 O O . GLU A 1 568 ? -20.266 -56.094 12.945 1 92.44 568 GLU A O 1
ATOM 4505 N N . GLN A 1 569 ? -20.359 -57.656 11.383 1 91.75 569 GLN A N 1
ATOM 4506 C CA . GLN A 1 569 ? -18.906 -57.656 11.227 1 91.75 569 GLN A CA 1
ATOM 4507 C C . GLN A 1 569 ? -18.406 -56.281 10.766 1 91.75 569 GLN A C 1
ATOM 4509 O O . GLN A 1 569 ? -17.344 -55.844 11.195 1 91.75 569 GLN A O 1
ATOM 4514 N N . ILE A 1 570 ? -19.125 -55.688 9.922 1 94.44 570 ILE A N 1
ATOM 4515 C CA . ILE A 1 570 ? -18.734 -54.375 9.398 1 94.44 570 ILE A CA 1
ATOM 4516 C C . ILE A 1 570 ? -18.922 -53.312 10.477 1 94.44 570 ILE A C 1
ATOM 4518 O O . ILE A 1 570 ? -18.109 -52.406 10.617 1 94.44 570 ILE A O 1
ATOM 4522 N N . LYS A 1 571 ? -19.984 -53.406 11.195 1 94.38 571 LYS A N 1
ATOM 4523 C CA . LYS A 1 571 ? -20.203 -52.469 12.297 1 94.38 571 LYS A CA 1
ATOM 4524 C C . LYS A 1 571 ? -19.094 -52.594 13.336 1 94.38 571 LYS A C 1
ATOM 4526 O O . LYS A 1 571 ? -18.562 -51.562 13.797 1 94.38 571 LYS A O 1
ATOM 4531 N N . TRP A 1 572 ? -18.781 -53.844 13.625 1 94.25 572 TRP A N 1
ATOM 4532 C CA . TRP A 1 572 ? -17.688 -54.062 14.57 1 94.25 572 TRP A CA 1
ATOM 4533 C C . TRP A 1 572 ? -16.375 -53.5 14.031 1 94.25 572 TRP A C 1
ATOM 4535 O O . TRP A 1 572 ? -15.578 -52.938 14.781 1 94.25 572 TRP A O 1
ATOM 4545 N N . PHE A 1 573 ? -16.188 -53.625 12.758 1 94.88 573 PHE A N 1
ATOM 4546 C CA . PHE A 1 573 ? -14.961 -53.156 12.125 1 94.88 573 PHE A CA 1
ATOM 4547 C C . PHE A 1 573 ? -14.797 -51.656 12.312 1 94.88 573 PHE A C 1
ATOM 4549 O O . PHE A 1 573 ? -13.766 -51.188 12.797 1 94.88 573 PHE A O 1
ATOM 4556 N N . TRP A 1 574 ? -15.758 -50.969 11.977 1 94.69 574 TRP A N 1
ATOM 4557 C CA . TRP A 1 574 ? -15.664 -49.5 12.023 1 94.69 574 TRP A CA 1
ATOM 4558 C C . TRP A 1 574 ? -15.656 -49 13.461 1 94.69 574 TRP A C 1
ATOM 4560 O O . TRP A 1 574 ? -15.008 -48 13.781 1 94.69 574 TRP A O 1
ATOM 4570 N N . GLU A 1 575 ? -16.359 -49.625 14.273 1 93.69 575 GLU A N 1
ATOM 4571 C CA . GLU A 1 575 ? -16.297 -49.312 15.695 1 93.69 575 GLU A CA 1
ATOM 4572 C C . GLU A 1 575 ? -14.883 -49.5 16.234 1 93.69 575 GLU A C 1
ATOM 4574 O O . GLU A 1 575 ? -14.406 -48.719 17.062 1 93.69 575 GLU A O 1
ATOM 4579 N N . ALA A 1 576 ? -14.32 -50.562 15.797 1 94.06 576 ALA A N 1
ATOM 4580 C CA . ALA A 1 576 ? -12.938 -50.812 16.203 1 94.06 576 ALA A CA 1
ATOM 4581 C C . ALA A 1 576 ? -12 -49.719 15.672 1 94.06 576 ALA A C 1
ATOM 4583 O O . ALA A 1 576 ? -11.156 -49.219 16.422 1 94.06 576 ALA A O 1
ATOM 4584 N N . VAL A 1 577 ? -12.141 -49.406 14.43 1 93.56 577 VAL A N 1
ATOM 4585 C CA . VAL A 1 577 ? -11.297 -48.406 13.812 1 93.56 577 VAL A CA 1
ATOM 4586 C C . VAL A 1 577 ? -11.461 -47.062 14.555 1 93.56 577 VAL A C 1
ATOM 4588 O O . VAL A 1 577 ? -10.477 -46.375 14.805 1 93.56 577 VAL A O 1
ATOM 4591 N N . GLU A 1 578 ? -12.617 -46.719 14.914 1 91.81 578 GLU A N 1
ATOM 4592 C CA . GLU A 1 578 ? -12.906 -45.469 15.617 1 91.81 578 GLU A CA 1
ATOM 4593 C C . GLU A 1 578 ? -12.266 -45.438 17 1 91.81 578 GLU A C 1
ATOM 4595 O O . GLU A 1 578 ? -11.914 -44.375 17.516 1 91.81 578 GLU A O 1
ATOM 4600 N N . SER A 1 579 ? -12.133 -46.594 17.516 1 90.44 579 SER A N 1
ATOM 4601 C CA . SER A 1 579 ? -11.578 -46.688 18.859 1 90.44 579 SER A CA 1
ATOM 4602 C C . SER A 1 579 ? -10.055 -46.656 18.844 1 90.44 579 SER A C 1
ATOM 4604 O O . SER A 1 579 ? -9.414 -46.5 19.875 1 90.44 579 SER A O 1
ATOM 4606 N N . MET A 1 580 ? -9.453 -46.781 17.719 1 89.25 580 MET A N 1
ATOM 4607 C CA . MET A 1 580 ? -8 -46.812 17.547 1 89.25 580 MET A CA 1
ATOM 4608 C C . MET A 1 580 ? -7.398 -45.406 17.641 1 89.25 580 MET A C 1
ATOM 4610 O O . MET A 1 580 ? -8.086 -44.438 17.391 1 89.25 580 MET A O 1
ATOM 4614 N N . THR A 1 581 ? -6.133 -45.438 18.062 1 86.69 581 THR A N 1
ATOM 4615 C CA . THR A 1 581 ? -5.395 -44.156 18.047 1 86.69 581 THR A CA 1
ATOM 4616 C C . THR A 1 581 ? -5.066 -43.75 16.609 1 86.69 581 THR A C 1
ATOM 4618 O O . THR A 1 581 ? -5.164 -44.562 15.688 1 86.69 581 THR A O 1
ATOM 4621 N N . ALA A 1 582 ? -4.715 -42.531 16.469 1 82.81 582 ALA A N 1
ATOM 4622 C CA . ALA A 1 582 ? -4.371 -42.031 15.141 1 82.81 582 ALA A CA 1
ATOM 4623 C C . ALA A 1 582 ? -3.23 -42.812 14.516 1 82.81 582 ALA A C 1
ATOM 4625 O O . ALA A 1 582 ? -3.24 -43.094 13.312 1 82.81 582 ALA A O 1
ATOM 4626 N N . GLU A 1 583 ? -2.34 -43.188 15.352 1 81.75 583 GLU A N 1
ATOM 4627 C CA . GLU A 1 583 ? -1.2 -43.969 14.883 1 81.75 583 GLU A CA 1
ATOM 4628 C C . GLU A 1 583 ? -1.634 -45.375 14.43 1 81.75 583 GLU A C 1
ATOM 4630 O O . GLU A 1 583 ? -1.163 -45.875 13.406 1 81.75 583 GLU A O 1
ATOM 4635 N N . GLU A 1 584 ? -2.52 -45.938 15.172 1 85.25 584 GLU A N 1
ATOM 4636 C CA . GLU A 1 584 ? -3.029 -47.25 14.82 1 85.25 584 GLU A CA 1
ATOM 4637 C C . GLU A 1 584 ? -3.852 -47.219 13.531 1 85.25 584 GLU A C 1
ATOM 4639 O O . GLU A 1 584 ? -3.777 -48.125 12.703 1 85.25 584 GLU A O 1
ATOM 4644 N N . GLN A 1 585 ? -4.621 -46.188 13.438 1 88 585 GLN A N 1
ATOM 4645 C CA . GLN A 1 585 ? -5.398 -46.031 12.211 1 88 585 GLN A CA 1
ATOM 4646 C C . GLN A 1 585 ? -4.488 -45.906 10.992 1 88 585 GLN A C 1
ATOM 4648 O O . GLN A 1 585 ? -4.77 -46.5 9.945 1 88 585 GLN A O 1
ATOM 4653 N N . ARG A 1 586 ? -3.416 -45.188 11.109 1 84.38 586 ARG A N 1
ATOM 4654 C CA . ARG A 1 586 ? -2.461 -45.031 10.016 1 84.38 586 ARG A CA 1
ATOM 4655 C C . ARG A 1 586 ? -1.824 -46.375 9.641 1 84.38 586 ARG A C 1
ATOM 4657 O O . ARG A 1 586 ? -1.63 -46.656 8.453 1 84.38 586 ARG A O 1
ATOM 4664 N N . ARG A 1 587 ? -1.562 -47.094 10.641 1 84.88 587 ARG A N 1
ATOM 4665 C CA . ARG A 1 587 ? -0.956 -48.406 10.398 1 84.88 587 ARG A CA 1
ATOM 4666 C C . ARG A 1 587 ? -1.939 -49.344 9.711 1 84.88 587 ARG A C 1
ATOM 4668 O O . ARG A 1 587 ? -1.55 -50.125 8.852 1 84.88 587 ARG A O 1
ATOM 4675 N N . LEU A 1 588 ? -3.107 -49.25 10.172 1 88.31 588 LEU A N 1
ATOM 4676 C CA . LEU A 1 588 ? -4.133 -50.062 9.523 1 88.31 588 LEU A CA 1
ATOM 4677 C C . LEU A 1 588 ? -4.301 -49.656 8.062 1 88.31 588 LEU A C 1
ATOM 4679 O O . LEU A 1 588 ? -4.422 -50.531 7.184 1 88.31 588 LEU A O 1
ATOM 4683 N N . LEU A 1 589 ? -4.305 -48.406 7.867 1 86.94 589 LEU A N 1
ATOM 4684 C CA . LEU A 1 589 ? -4.41 -47.906 6.5 1 86.94 589 LEU A CA 1
ATOM 4685 C C . LEU A 1 589 ? -3.232 -48.375 5.656 1 86.94 589 LEU A C 1
ATOM 4687 O O . LEU A 1 589 ? -3.404 -48.75 4.492 1 86.94 589 LEU A O 1
ATOM 4691 N N . PHE A 1 590 ? -2.156 -48.281 6.246 1 83.38 590 PHE A N 1
ATOM 4692 C CA . PHE A 1 590 ? -0.949 -48.75 5.566 1 83.38 590 PHE A CA 1
ATOM 4693 C C . PHE A 1 590 ? -1.045 -50.219 5.211 1 83.38 590 PHE A C 1
ATOM 4695 O O . PHE A 1 590 ? -0.662 -50.625 4.113 1 83.38 590 PHE A O 1
ATOM 4702 N N . PHE A 1 591 ? -1.514 -50.969 6.129 1 84.75 591 PHE A N 1
ATOM 4703 C CA . PHE A 1 591 ? -1.712 -52.375 5.906 1 84.75 591 PHE A CA 1
ATOM 4704 C C . PHE A 1 591 ? -2.68 -52.625 4.754 1 84.75 591 PHE A C 1
ATOM 4706 O O . PHE A 1 591 ? -2.463 -53.531 3.934 1 84.75 591 PHE A O 1
ATOM 4713 N N . TRP A 1 592 ? -3.646 -51.781 4.723 1 86.44 592 TRP A N 1
ATOM 4714 C CA . TRP A 1 592 ? -4.734 -51.938 3.76 1 86.44 592 TRP A CA 1
ATOM 4715 C C . TRP A 1 592 ? -4.305 -51.438 2.379 1 86.44 592 TRP A C 1
ATOM 4717 O O . TRP A 1 592 ? -4.633 -52.062 1.367 1 86.44 592 TRP A O 1
ATOM 4727 N N . THR A 1 593 ? -3.631 -50.312 2.238 1 80.81 593 THR A N 1
ATOM 4728 C CA . THR A 1 593 ? -3.432 -49.625 0.961 1 80.81 593 THR A CA 1
ATOM 4729 C C . THR A 1 593 ? -1.946 -49.375 0.706 1 80.81 593 THR A C 1
ATOM 4731 O O . THR A 1 593 ? -1.56 -48.969 -0.389 1 80.81 593 THR A O 1
ATOM 4734 N N . SER A 1 594 ? -1.085 -49.625 1.649 1 74.56 594 SER A N 1
ATOM 4735 C CA . SER A 1 594 ? 0.34 -49.312 1.611 1 74.56 594 SER A CA 1
ATOM 4736 C C . SER A 1 594 ? 0.576 -47.812 1.613 1 74.56 594 SER A C 1
ATOM 4738 O O . SER A 1 594 ? 1.683 -47.344 1.326 1 74.56 594 SER A O 1
ATOM 4740 N N . VAL A 1 595 ? -0.562 -47.094 1.846 1 76.56 595 VAL A N 1
ATOM 4741 C CA . VAL A 1 595 ? -0.448 -45.656 1.921 1 76.56 595 VAL A CA 1
ATOM 4742 C C . VAL A 1 595 ? -0.346 -45.219 3.381 1 76.56 595 VAL A C 1
ATOM 4744 O O . VAL A 1 595 ? -1.232 -45.5 4.188 1 76.56 595 VAL A O 1
ATOM 4747 N N . GLU A 1 596 ? 0.781 -44.656 3.637 1 72.44 596 GLU A N 1
ATOM 4748 C CA . GLU A 1 596 ? 0.975 -44.219 5.012 1 72.44 596 GLU A CA 1
ATOM 4749 C C . GLU A 1 596 ? 0.361 -42.844 5.227 1 72.44 596 GLU A C 1
ATOM 4751 O O . GLU A 1 596 ? -0.15 -42.531 6.309 1 72.44 596 GLU A O 1
ATOM 4756 N N . TYR A 1 597 ? 0.441 -42.125 4.199 1 78.56 597 TYR A N 1
ATOM 4757 C CA . TYR A 1 597 ? -0.071 -40.781 4.281 1 78.56 597 TYR A CA 1
ATOM 4758 C C . TYR A 1 597 ? -1.092 -40.5 3.18 1 78.56 597 TYR A C 1
ATOM 4760 O O . TYR A 1 597 ? -0.825 -40.75 2.004 1 78.56 597 TYR A O 1
ATOM 4768 N N . LEU A 1 598 ? -2.268 -40.031 3.609 1 78.19 598 LEU A N 1
ATOM 4769 C CA . LEU A 1 598 ? -3.334 -39.812 2.643 1 78.19 598 LEU A CA 1
ATOM 4770 C C . LEU A 1 598 ? -3.02 -38.594 1.77 1 78.19 598 LEU A C 1
ATOM 4772 O O . LEU A 1 598 ? -2.426 -37.625 2.242 1 78.19 598 LEU A O 1
ATOM 4776 N N . PRO A 1 599 ? -3.416 -38.781 0.547 1 74.81 599 PRO A N 1
ATOM 4777 C CA . PRO A 1 599 ? -3.318 -37.594 -0.326 1 74.81 599 PRO A CA 1
ATOM 4778 C C . PRO A 1 599 ? -4.152 -36.406 0.172 1 74.81 599 PRO A C 1
ATOM 4780 O O . PRO A 1 599 ? -4.98 -36.594 1.073 1 74.81 599 PRO A O 1
ATOM 4783 N N . LEU A 1 600 ? -3.861 -35.312 -0.349 1 71.44 600 LEU A N 1
ATOM 4784 C CA . LEU A 1 600 ? -4.531 -34.062 0.067 1 71.44 600 LEU A CA 1
ATOM 4785 C C . LEU A 1 600 ? -6.035 -34.156 -0.152 1 71.44 600 LEU A C 1
ATOM 4787 O O . LEU A 1 600 ? -6.82 -33.625 0.634 1 71.44 600 LEU A O 1
ATOM 4791 N N . ASP A 1 601 ? -6.371 -34.844 -1.214 1 72.19 601 ASP A N 1
ATOM 4792 C CA . ASP A 1 601 ? -7.789 -35 -1.518 1 72.19 601 ASP A CA 1
ATOM 4793 C C . ASP A 1 601 ? -8.438 -36.062 -0.638 1 72.19 601 ASP A C 1
ATOM 4795 O O . ASP A 1 601 ? -9.594 -36.438 -0.843 1 72.19 601 ASP A O 1
ATOM 4799 N N . GLY A 1 602 ? -7.668 -36.531 0.31 1 75 602 GLY A N 1
ATOM 4800 C CA . GLY A 1 602 ? -8.188 -37.562 1.193 1 75 602 GLY A CA 1
ATOM 4801 C C . GLY A 1 602 ? -8.273 -38.906 0.531 1 75 602 GLY A C 1
ATOM 4802 O O . GLY A 1 602 ? -7.395 -39.281 -0.246 1 75 602 GLY A O 1
ATOM 4803 N N . PHE A 1 603 ? -9.297 -39.625 0.87 1 79.44 603 PHE A N 1
ATOM 4804 C CA . PHE A 1 603 ? -9.461 -41 0.377 1 79.44 603 PHE A CA 1
ATOM 4805 C C . PHE A 1 603 ? -9.859 -41 -1.094 1 79.44 603 PHE A C 1
ATOM 4807 O O . PHE A 1 603 ? -9.641 -41.969 -1.802 1 79.44 603 PHE A O 1
ATOM 4814 N N . ARG A 1 604 ? -10.312 -39.812 -1.499 1 74.44 604 ARG A N 1
ATOM 4815 C CA . ARG A 1 604 ? -10.695 -39.688 -2.902 1 74.44 604 ARG A CA 1
ATOM 4816 C C . ARG A 1 604 ? -9.461 -39.656 -3.801 1 74.44 604 ARG A C 1
ATOM 4818 O O . ARG A 1 604 ? -9.539 -40 -4.977 1 74.44 604 ARG A O 1
ATOM 4825 N N . GLY A 1 605 ? -8.5 -39.312 -3.215 1 70.62 605 GLY A N 1
ATOM 4826 C CA . GLY A 1 605 ? -7.266 -39.156 -3.971 1 70.62 605 GLY A CA 1
ATOM 4827 C C . GLY A 1 605 ? -6.547 -40.5 -4.188 1 70.62 605 GLY A C 1
ATOM 4828 O O . GLY A 1 605 ? -5.574 -40.562 -4.938 1 70.62 605 GLY A O 1
ATOM 4829 N N . LEU A 1 606 ? -7.043 -41.531 -3.545 1 71.38 606 LEU A N 1
ATOM 4830 C CA . LEU A 1 606 ? -6.379 -42.812 -3.654 1 71.38 606 LEU A CA 1
ATOM 4831 C C . LEU A 1 606 ? -6.699 -43.469 -4.988 1 71.38 606 LEU A C 1
ATOM 4833 O O . LEU A 1 606 ? -6.062 -44.469 -5.367 1 71.38 606 LEU A O 1
ATOM 4837 N N . GLY A 1 607 ? -7.355 -42.688 -5.883 1 60.84 607 GLY A N 1
ATOM 4838 C CA . GLY A 1 607 ? -7.645 -43.188 -7.227 1 60.84 607 GLY A CA 1
ATOM 4839 C C . GLY A 1 607 ? -8.68 -44.281 -7.258 1 60.84 607 GLY A C 1
ATOM 4840 O O . GLY A 1 607 ? -9.5 -44.344 -8.172 1 60.84 607 GLY A O 1
ATOM 4841 N N . PHE A 1 608 ? -8.398 -45.406 -6.383 1 63.97 608 PHE A N 1
ATOM 4842 C CA . PHE A 1 608 ? -9.336 -46.531 -6.352 1 63.97 608 PHE A CA 1
ATOM 4843 C C . PHE A 1 608 ? -10.07 -46.562 -5.016 1 63.97 608 PHE A C 1
ATOM 4845 O O . PHE A 1 608 ? -9.523 -46.156 -3.986 1 63.97 608 PHE A O 1
ATOM 4852 N N . GLY A 1 609 ? -11.305 -46.75 -5.152 1 75.56 609 GLY A N 1
ATOM 4853 C CA . GLY A 1 609 ? -12.078 -46.938 -3.932 1 75.56 609 GLY A CA 1
ATOM 4854 C C . GLY A 1 609 ? -11.547 -48.062 -3.059 1 75.56 609 GLY A C 1
ATOM 4855 O O . GLY A 1 609 ? -10.766 -48.906 -3.518 1 75.56 609 GLY A O 1
ATOM 4856 N N . LEU A 1 610 ? -11.727 -48.031 -1.807 1 88 610 LEU A N 1
ATOM 4857 C CA . LEU A 1 610 ? -11.344 -49.031 -0.833 1 88 610 LEU A CA 1
ATOM 4858 C C . LEU A 1 610 ? -12.398 -50.156 -0.762 1 88 610 LEU A C 1
ATOM 4860 O O . LEU A 1 610 ? -13.586 -49.875 -0.937 1 88 610 LEU A O 1
ATOM 4864 N N . ILE A 1 611 ? -11.93 -51.438 -0.714 1 89.94 611 ILE A N 1
ATOM 4865 C CA . ILE A 1 611 ? -12.852 -52.562 -0.698 1 89.94 611 ILE A CA 1
ATOM 4866 C C . ILE A 1 611 ? -12.617 -53.406 0.551 1 89.94 611 ILE A C 1
ATOM 4868 O O . ILE A 1 611 ? -11.469 -53.688 0.905 1 89.94 611 ILE A O 1
ATOM 4872 N N . ILE A 1 612 ? -13.586 -53.719 1.255 1 93.5 612 ILE A N 1
ATOM 4873 C CA . ILE A 1 612 ? -13.555 -54.75 2.271 1 93.5 612 ILE A CA 1
ATOM 4874 C C . ILE A 1 612 ? -14.281 -56 1.755 1 93.5 612 ILE A C 1
ATOM 4876 O O . ILE A 1 612 ? -15.453 -55.938 1.382 1 93.5 612 ILE A O 1
ATOM 4880 N N . SER A 1 613 ? -13.539 -57.062 1.61 1 92.12 613 SER A N 1
ATOM 4881 C CA . SER A 1 613 ? -14.109 -58.312 1.125 1 92.12 613 SER A CA 1
ATOM 4882 C C . SER A 1 613 ? -14.164 -59.375 2.23 1 92.12 613 SER A C 1
ATOM 4884 O O . SER A 1 613 ? -13.289 -59.406 3.098 1 92.12 613 SER A O 1
ATOM 4886 N N . ARG A 1 614 ? -15.211 -60.219 2.17 1 91.56 614 ARG A N 1
ATOM 4887 C CA . ARG A 1 614 ? -15.328 -61.312 3.123 1 91.56 614 ARG A CA 1
ATOM 4888 C C . ARG A 1 614 ? -14.359 -62.438 2.787 1 91.56 614 ARG A C 1
ATOM 4890 O O . ARG A 1 614 ? -14.312 -62.906 1.646 1 91.56 614 ARG A O 1
ATOM 4897 N N . ALA A 1 615 ? -13.547 -62.781 3.738 1 86.56 615 ALA A N 1
ATOM 4898 C CA . ALA A 1 615 ? -12.594 -63.875 3.521 1 86.56 615 ALA A CA 1
ATOM 4899 C C . ALA A 1 615 ? -13.312 -65.188 3.256 1 86.56 615 ALA A C 1
ATOM 4901 O O . ALA A 1 615 ? -14.367 -65.438 3.834 1 86.56 615 ALA A O 1
ATOM 4902 N N . LEU A 1 616 ? -12.891 -65.938 2.219 1 74.31 616 LEU A N 1
ATOM 4903 C CA . LEU A 1 616 ? -13.5 -67.188 1.813 1 74.31 616 LEU A CA 1
ATOM 4904 C C . LEU A 1 616 ? -13.336 -68.25 2.896 1 74.31 616 LEU A C 1
ATOM 4906 O O . LEU A 1 616 ? -14.156 -69.188 3.02 1 74.31 616 LEU A O 1
ATOM 4910 N N . ASP A 1 617 ? -12.172 -68.188 3.596 1 65.56 617 ASP A N 1
ATOM 4911 C CA . ASP A 1 617 ? -11.906 -69.25 4.57 1 65.56 617 ASP A CA 1
ATOM 4912 C C . ASP A 1 617 ? -12.844 -69.125 5.77 1 65.56 617 ASP A C 1
ATOM 4914 O O . ASP A 1 617 ? -13.109 -68 6.258 1 65.56 617 ASP A O 1
ATOM 4918 N N . GLU A 1 618 ? -13.578 -70.188 6.094 1 61.47 618 GLU A N 1
ATOM 4919 C CA . GLU A 1 618 ? -14.617 -70.375 7.102 1 61.47 618 GLU A CA 1
ATOM 4920 C C . GLU A 1 618 ? -14.055 -70.188 8.508 1 61.47 618 GLU A C 1
ATOM 4922 O O . GLU A 1 618 ? -14.812 -70.125 9.477 1 61.47 618 GLU A O 1
ATOM 4927 N N . THR A 1 619 ? -12.711 -70.188 8.672 1 66.56 619 THR A N 1
ATOM 4928 C CA . THR A 1 619 ? -12.234 -70.125 10.047 1 66.56 619 THR A CA 1
ATOM 4929 C C . THR A 1 619 ? -12.18 -68.688 10.523 1 66.56 619 THR A C 1
ATOM 4931 O O . THR A 1 619 ? -11.555 -67.812 9.883 1 66.56 619 THR A O 1
ATOM 4934 N N . SER A 1 620 ? -12.852 -68.375 11.508 1 70.81 620 SER A N 1
ATOM 4935 C CA . SER A 1 620 ? -13.055 -67 12.07 1 70.81 620 SER A CA 1
ATOM 4936 C C . SER A 1 620 ? -11.82 -66.5 12.82 1 70.81 620 SER A C 1
ATOM 4938 O O . SER A 1 620 ? -11.734 -65.375 13.195 1 70.81 620 SER A O 1
ATOM 4940 N N . ASP A 1 621 ? -10.773 -67.312 12.891 1 78 621 ASP A N 1
ATOM 4941 C CA . ASP A 1 621 ? -9.695 -66.938 13.789 1 78 621 ASP A CA 1
ATOM 4942 C C . ASP A 1 621 ? -8.5 -66.375 13.008 1 78 621 ASP A C 1
ATOM 4944 O O . ASP A 1 621 ? -7.539 -65.875 13.602 1 78 621 ASP A O 1
ATOM 4948 N N . HIS A 1 622 ? -8.578 -66.25 11.727 1 85.12 622 HIS A N 1
ATOM 4949 C CA . HIS A 1 622 ? -7.453 -65.812 10.93 1 85.12 622 HIS A CA 1
ATOM 4950 C C . HIS A 1 622 ? -7.367 -64.312 10.945 1 85.12 622 HIS A C 1
ATOM 4952 O O . HIS A 1 622 ? -8.367 -63.594 11.203 1 85.12 622 HIS A O 1
ATOM 4958 N N . LEU A 1 623 ? -6.16 -63.812 10.836 1 88.75 623 LEU A N 1
ATOM 4959 C CA . LEU A 1 623 ? -5.953 -62.375 10.719 1 88.75 623 LEU A CA 1
ATOM 4960 C C . LEU A 1 623 ? -6.395 -61.875 9.352 1 88.75 623 LEU A C 1
ATOM 4962 O O . LEU A 1 623 ? -6.375 -62.625 8.375 1 88.75 623 LEU A O 1
ATOM 4966 N N . PRO A 1 624 ? -6.906 -60.656 9.266 1 89.81 624 PRO A N 1
ATOM 4967 C CA . PRO A 1 624 ? -7.227 -60.094 7.949 1 89.81 624 PRO A CA 1
ATOM 4968 C C . PRO A 1 624 ? -6.023 -60.062 7.012 1 89.81 624 PRO A C 1
ATOM 4970 O O . PRO A 1 624 ? -4.879 -60.031 7.469 1 89.81 624 PRO A O 1
ATOM 4973 N N . SER A 1 625 ? -6.18 -60.25 5.777 1 87.31 625 SER A N 1
ATOM 4974 C CA . SER A 1 625 ? -5.16 -60.094 4.746 1 87.31 625 SER A CA 1
ATOM 4975 C C . SER A 1 625 ? -5.508 -58.969 3.785 1 87.31 625 SER A C 1
ATOM 4977 O O . SER A 1 625 ? -6.652 -58.5 3.734 1 87.31 625 SER A O 1
ATOM 4979 N N . SER A 1 626 ? -4.488 -58.406 3.271 1 85.94 626 SER A N 1
ATOM 4980 C CA . SER A 1 626 ? -4.758 -57.281 2.391 1 85.94 626 SER A CA 1
ATOM 4981 C C . SER A 1 626 ? -4.082 -57.438 1.036 1 85.94 626 SER A C 1
ATOM 4983 O O . SER A 1 626 ? -3.084 -58.156 0.924 1 85.94 626 SER A O 1
ATOM 4985 N N . SER A 1 627 ? -4.781 -57.031 0.018 1 78.62 627 SER A N 1
ATOM 4986 C CA . SER A 1 627 ? -4.188 -56.812 -1.293 1 78.62 627 SER A CA 1
ATOM 4987 C C . SER A 1 627 ? -4.023 -55.312 -1.562 1 78.62 627 SER A C 1
ATOM 4989 O O . SER A 1 627 ? -4.918 -54.656 -2.123 1 78.62 627 SER A O 1
ATOM 4991 N N . THR A 1 628 ? -2.883 -54.781 -1.188 1 76.88 628 THR A N 1
ATOM 4992 C CA . THR A 1 628 ? -2.648 -53.312 -1.115 1 76.88 628 THR A CA 1
ATOM 4993 C C . THR A 1 628 ? -2.758 -52.688 -2.498 1 76.88 628 THR A C 1
ATOM 4995 O O . THR A 1 628 ? -3.158 -51.531 -2.625 1 76.88 628 THR A O 1
ATOM 4998 N N . CYS A 1 629 ? -2.414 -53.469 -3.471 1 70.44 629 CYS A N 1
ATOM 4999 C CA . CYS A 1 629 ? -2.469 -52.938 -4.824 1 70.44 629 CYS A CA 1
ATOM 5000 C C . CYS A 1 629 ? -3.908 -52.688 -5.25 1 70.44 629 CYS A C 1
ATOM 5002 O O . CYS A 1 629 ? -4.164 -51.844 -6.113 1 70.44 629 CYS A O 1
ATOM 5004 N N . LEU A 1 630 ? -4.855 -53.438 -4.715 1 73.19 630 LEU A N 1
ATOM 5005 C CA . LEU A 1 630 ? -6.27 -53.281 -5.039 1 73.19 630 LEU A CA 1
ATOM 5006 C C . LEU A 1 630 ? -7.008 -52.562 -3.924 1 73.19 630 LEU A C 1
ATOM 5008 O O . LEU A 1 630 ? -8.234 -52.406 -3.979 1 73.19 630 LEU A O 1
ATOM 5012 N N . ASN A 1 631 ? -6.27 -52.094 -3.059 1 82.31 631 ASN A N 1
ATOM 5013 C CA . ASN A 1 631 ? -6.875 -51.531 -1.863 1 82.31 631 ASN A CA 1
ATOM 5014 C C . ASN A 1 631 ? -7.969 -52.406 -1.298 1 82.31 631 ASN A C 1
ATOM 5016 O O . ASN A 1 631 ? -9.07 -51.938 -1.003 1 82.31 631 ASN A O 1
ATOM 5020 N N . LEU A 1 632 ? -7.676 -53.688 -1.186 1 86.88 632 LEU A N 1
ATOM 5021 C CA . LEU A 1 632 ? -8.641 -54.688 -0.745 1 86.88 632 LEU A CA 1
ATOM 5022 C C . LEU A 1 632 ? -8.242 -55.25 0.611 1 86.88 632 LEU A C 1
ATOM 5024 O O . LEU A 1 632 ? -7.09 -55.656 0.811 1 86.88 632 LEU A O 1
ATOM 5028 N N . LEU A 1 633 ? -9.109 -55.188 1.495 1 91.38 633 LEU A N 1
ATOM 5029 C CA . LEU A 1 633 ? -8.953 -55.812 2.801 1 91.38 633 LEU A CA 1
ATOM 5030 C C . LEU A 1 633 ? -9.852 -57.031 2.93 1 91.38 633 LEU A C 1
ATOM 5032 O O . LEU A 1 633 ? -11.07 -56.938 2.797 1 91.38 633 LEU A O 1
ATOM 5036 N N . ASN A 1 634 ? -9.273 -58.125 3.082 1 91.19 634 ASN A N 1
ATOM 5037 C CA . ASN A 1 634 ? -10.031 -59.344 3.344 1 91.19 634 ASN A CA 1
ATOM 5038 C C . ASN A 1 634 ? -10.305 -59.531 4.832 1 91.19 634 ASN A C 1
ATOM 5040 O O . ASN A 1 634 ? -9.398 -59.844 5.605 1 91.19 634 ASN A O 1
ATOM 5044 N N . LEU A 1 635 ? -11.539 -59.406 5.16 1 92.69 635 LEU A N 1
ATOM 5045 C CA . LEU A 1 635 ? -11.945 -59.469 6.559 1 92.69 635 LEU A CA 1
ATOM 5046 C C . LEU A 1 635 ? -12.664 -60.781 6.867 1 92.69 635 LEU A C 1
ATOM 5048 O O . LEU A 1 635 ? -13.719 -61.062 6.297 1 92.69 635 LEU A O 1
ATOM 5052 N N . PRO A 1 636 ? -12.07 -61.531 7.676 1 91.56 636 PRO A N 1
ATOM 5053 C CA . PRO A 1 636 ? -12.781 -62.75 8.086 1 91.56 636 PRO A CA 1
ATOM 5054 C C . PRO A 1 636 ? -14.078 -62.469 8.828 1 91.56 636 PRO A C 1
ATOM 5056 O O . PRO A 1 636 ? -14.297 -61.344 9.273 1 91.56 636 PRO A O 1
ATOM 5059 N N . SER A 1 637 ? -14.953 -63.469 8.945 1 90.12 637 SER A N 1
ATOM 5060 C CA . SER A 1 637 ? -16.234 -63.281 9.633 1 90.12 637 SER A CA 1
ATOM 5061 C C . SER A 1 637 ? -16.062 -63.438 11.141 1 90.12 637 SER A C 1
ATOM 5063 O O . SER A 1 637 ? -16.438 -64.5 11.703 1 90.12 637 SER A O 1
ATOM 5065 N N . TYR A 1 638 ? -15.609 -62.406 11.664 1 91.12 638 TYR A N 1
ATOM 5066 C CA . TYR A 1 638 ? -15.398 -62.438 13.109 1 91.12 638 TYR A CA 1
ATOM 5067 C C . TYR A 1 638 ? -16.719 -62.531 13.852 1 91.12 638 TYR A C 1
ATOM 5069 O O . TYR A 1 638 ? -17.766 -62.094 13.344 1 91.12 638 TYR A O 1
ATOM 5077 N N . THR A 1 639 ? -16.641 -63.031 15.109 1 89 639 THR A N 1
ATOM 5078 C CA . THR A 1 639 ? -17.875 -63.375 15.789 1 89 639 THR A CA 1
ATOM 5079 C C . THR A 1 639 ? -18.188 -62.344 16.875 1 89 639 THR A C 1
ATOM 5081 O O . THR A 1 639 ? -19.266 -62.406 17.5 1 89 639 THR A O 1
ATOM 5084 N N . SER A 1 640 ? -17.219 -61.5 17.141 1 92.06 640 SER A N 1
ATOM 5085 C CA . SER A 1 640 ? -17.469 -60.5 18.172 1 92.06 640 SER A CA 1
ATOM 5086 C C . SER A 1 640 ? -16.625 -59.25 17.938 1 92.06 640 SER A C 1
ATOM 5088 O O . SER A 1 640 ? -15.648 -59.281 17.188 1 92.06 640 SER A O 1
ATOM 5090 N N . PHE A 1 641 ? -16.984 -58.219 18.625 1 93.38 641 PHE A N 1
ATOM 5091 C CA . PHE A 1 641 ? -16.234 -56.969 18.578 1 93.38 641 PHE A CA 1
ATOM 5092 C C . PHE A 1 641 ? -14.852 -57.156 19.172 1 93.38 641 PHE A C 1
ATOM 5094 O O . PHE A 1 641 ? -13.867 -56.656 18.625 1 93.38 641 PHE A O 1
ATOM 5101 N N . ALA A 1 642 ? -14.812 -57.781 20.312 1 91.94 642 ALA A N 1
ATOM 5102 C CA . ALA A 1 642 ? -13.539 -58 21 1 91.94 642 ALA A CA 1
ATOM 5103 C C . ALA A 1 642 ? -12.547 -58.75 20.109 1 91.94 642 ALA A C 1
ATOM 5105 O O . ALA A 1 642 ? -11.359 -58.406 20.078 1 91.94 642 ALA A O 1
ATOM 5106 N N . MET A 1 643 ? -13.062 -59.688 19.453 1 91 643 MET A N 1
ATOM 5107 C CA . MET A 1 643 ? -12.219 -60.438 18.516 1 91 643 MET A CA 1
ATOM 5108 C C . MET A 1 643 ? -11.75 -59.531 17.375 1 91 643 MET A C 1
ATOM 5110 O O . MET A 1 643 ? -10.578 -59.562 17 1 91 643 MET A O 1
ATOM 5114 N N . THR A 1 644 ? -12.68 -58.781 16.828 1 93 644 THR A N 1
ATOM 5115 C CA . THR A 1 644 ? -12.344 -57.875 15.734 1 93 644 THR A CA 1
ATOM 5116 C C . THR A 1 644 ? -11.281 -56.875 16.156 1 93 644 THR A C 1
ATOM 5118 O O . THR A 1 644 ? -10.289 -56.688 15.453 1 93 644 THR A O 1
ATOM 5121 N N . LEU A 1 645 ? -11.43 -56.25 17.25 1 93 645 LEU A N 1
ATOM 5122 C CA . LEU A 1 645 ? -10.492 -55.25 17.766 1 93 645 LEU A CA 1
ATOM 5123 C C . LEU A 1 645 ? -9.117 -55.875 18 1 93 645 LEU A C 1
ATOM 5125 O O . LEU A 1 645 ? -8.094 -55.281 17.672 1 93 645 LEU A O 1
ATOM 5129 N N . SER A 1 646 ? -9.133 -56.969 18.641 1 90.62 646 SER A N 1
ATOM 5130 C CA . SER A 1 646 ? -7.879 -57.656 18.938 1 90.62 646 SER A CA 1
ATOM 5131 C C . SER A 1 646 ? -7.109 -58 17.672 1 90.62 646 SER A C 1
ATOM 5133 O O . SER A 1 646 ? -5.895 -57.812 17.609 1 90.62 646 SER A O 1
ATOM 5135 N N . ARG A 1 647 ? -7.797 -58.5 16.672 1 90.69 647 ARG A N 1
ATOM 5136 C CA . ARG A 1 647 ? -7.152 -58.906 15.414 1 90.69 647 ARG A CA 1
ATOM 5137 C C . ARG A 1 647 ? -6.648 -57.656 14.664 1 90.69 647 ARG A C 1
ATOM 5139 O O . ARG A 1 647 ? -5.559 -57.688 14.086 1 90.69 647 ARG A O 1
ATOM 5146 N N . LEU A 1 648 ? -7.402 -56.656 14.648 1 91.75 648 LEU A N 1
ATOM 5147 C CA . LEU A 1 648 ? -6.992 -55.438 13.961 1 91.75 648 LEU A CA 1
ATOM 5148 C C . LEU A 1 648 ? -5.809 -54.781 14.672 1 91.75 648 LEU A C 1
ATOM 5150 O O . LEU A 1 648 ? -4.93 -54.219 14.016 1 91.75 648 LEU A O 1
ATOM 5154 N N . LYS A 1 649 ? -5.75 -54.781 15.922 1 89.88 649 LYS A N 1
ATOM 5155 C CA . LYS A 1 649 ? -4.641 -54.219 16.688 1 89.88 649 LYS A CA 1
ATOM 5156 C C . LYS A 1 649 ? -3.34 -54.969 16.391 1 89.88 649 LYS A C 1
ATOM 5158 O O . LYS A 1 649 ? -2.266 -54.375 16.359 1 89.88 649 LYS A O 1
ATOM 5163 N N . ILE A 1 650 ? -3.459 -56.281 16.234 1 87.56 650 ILE A N 1
ATOM 5164 C CA . ILE A 1 650 ? -2.279 -57.062 15.891 1 87.56 650 ILE A CA 1
ATOM 5165 C C . ILE A 1 650 ? -1.71 -56.562 14.555 1 87.56 650 ILE A C 1
ATOM 5167 O O . ILE A 1 650 ? -0.497 -56.375 14.422 1 87.56 650 ILE A O 1
ATOM 5171 N N . ILE A 1 651 ? -2.6 -56.312 13.625 1 85.31 651 ILE A N 1
ATOM 5172 C CA . ILE A 1 651 ? -2.195 -55.844 12.312 1 85.31 651 ILE A CA 1
ATOM 5173 C C . ILE A 1 651 ? -1.576 -54.469 12.438 1 85.31 651 ILE A C 1
ATOM 5175 O O . ILE A 1 651 ? -0.567 -54.156 11.797 1 85.31 651 ILE A O 1
ATOM 5179 N N . ALA A 1 652 ? -2.168 -53.688 13.25 1 82.31 652 ALA A N 1
ATOM 5180 C CA . ALA A 1 652 ? -1.703 -52.312 13.43 1 82.31 652 ALA A CA 1
ATOM 5181 C C . ALA A 1 652 ? -0.377 -52.281 14.18 1 82.31 652 ALA A C 1
ATOM 5183 O O . ALA A 1 652 ? 0.374 -51.312 14.078 1 82.31 652 ALA A O 1
ATOM 5184 N N . GLN A 1 653 ? -0.059 -53.188 15.047 1 72.31 653 GLN A N 1
ATOM 5185 C CA . GLN A 1 653 ? 1.186 -53.25 15.805 1 72.31 653 GLN A CA 1
ATOM 5186 C C . GLN A 1 653 ? 2.307 -53.875 14.977 1 72.31 653 GLN A C 1
ATOM 5188 O O . GLN A 1 653 ? 3.465 -53.469 15.086 1 72.31 653 GLN A O 1
ATOM 5193 N N . GLU A 1 654 ? 2.098 -55.031 14.344 1 55.91 654 GLU A N 1
ATOM 5194 C CA . GLU A 1 654 ? 3.125 -55.875 13.711 1 55.91 654 GLU A CA 1
ATOM 5195 C C . GLU A 1 654 ? 3.568 -55.25 12.383 1 55.91 654 GLU A C 1
ATOM 5197 O O . GLU A 1 654 ? 4.664 -55.562 11.898 1 55.91 654 GLU A O 1
ATOM 5202 N N . HIS A 1 655 ? 2.766 -54.781 11.703 1 48.03 655 HIS A N 1
ATOM 5203 C CA . HIS A 1 655 ? 3.254 -54.406 10.375 1 48.03 655 HIS A CA 1
ATOM 5204 C C . HIS A 1 655 ? 4.23 -53.25 10.438 1 48.03 655 HIS A C 1
ATOM 5206 O O . HIS A 1 655 ? 4.453 -52.562 9.438 1 48.03 655 HIS A O 1
ATOM 5212 N N . VAL A 1 656 ? 5.02 -53.125 11.523 1 38.78 656 VAL A N 1
ATOM 5213 C CA . VAL A 1 656 ? 6.277 -52.406 11.312 1 38.78 656 VAL A CA 1
ATOM 5214 C C . VAL A 1 656 ? 7.211 -53.25 10.453 1 38.78 656 VAL A C 1
ATOM 5216 O O . VAL A 1 656 ? 7.398 -54.438 10.719 1 38.78 656 VAL A O 1
ATOM 5219 N N . MET B 1 1 ? -36.094 35.781 -18.203 1 48.88 1 MET B N 1
ATOM 5220 C CA . MET B 1 1 ? -36.062 36.531 -19.453 1 48.88 1 MET B CA 1
ATOM 5221 C C . MET B 1 1 ? -34.688 36.438 -20.109 1 48.88 1 MET B C 1
ATOM 5223 O O . MET B 1 1 ? -34.562 36 -21.25 1 48.88 1 MET B O 1
ATOM 5227 N N . VAL B 1 2 ? -33.719 36.938 -19.406 1 52.88 2 VAL B N 1
ATOM 5228 C CA . VAL B 1 2 ? -32.375 37 -20 1 52.88 2 VAL B CA 1
ATOM 5229 C C . VAL B 1 2 ? -31.859 35.562 -20.234 1 52.88 2 VAL B C 1
ATOM 5231 O O . VAL B 1 2 ? -31.25 35.281 -21.266 1 52.88 2 VAL B O 1
ATOM 5234 N N . GLY B 1 3 ? -32.25 34.688 -19.375 1 56.31 3 GLY B N 1
ATOM 5235 C CA . GLY B 1 3 ? -31.859 33.281 -19.562 1 56.31 3 GLY B CA 1
ATOM 5236 C C . GLY B 1 3 ? -32.438 32.656 -20.812 1 56.31 3 GLY B C 1
ATOM 5237 O O . GLY B 1 3 ? -31.75 31.938 -21.516 1 56.31 3 GLY B O 1
ATOM 5238 N N . GLU B 1 4 ? -33.625 33.125 -21.078 1 61.28 4 GLU B N 1
ATOM 5239 C CA . GLU B 1 4 ? -34.312 32.625 -22.266 1 61.28 4 GLU B CA 1
ATOM 5240 C C . GLU B 1 4 ? -33.688 33.156 -23.547 1 61.28 4 GLU B C 1
ATOM 5242 O O . GLU B 1 4 ? -33.562 32.438 -24.531 1 61.28 4 GLU B O 1
ATOM 5247 N N . PHE B 1 5 ? -33.25 34.438 -23.438 1 60.97 5 PHE B N 1
ATOM 5248 C CA . PHE B 1 5 ? -32.625 35.031 -24.609 1 60.97 5 PHE B CA 1
ATOM 5249 C C . PHE B 1 5 ? -31.281 34.375 -24.891 1 60.97 5 PHE B C 1
ATOM 5251 O O . PHE B 1 5 ? -30.906 34.188 -26.062 1 60.97 5 PHE B O 1
ATOM 5258 N N . LEU B 1 6 ? -30.625 34.094 -23.859 1 67.12 6 LEU B N 1
ATOM 5259 C CA . LEU B 1 6 ? -29.328 33.438 -24.031 1 67.12 6 LEU B CA 1
ATOM 5260 C C . LEU B 1 6 ? -29.484 32.031 -24.641 1 67.12 6 LEU B C 1
ATOM 5262 O O . LEU B 1 6 ? -28.688 31.625 -25.484 1 67.12 6 LEU B O 1
ATOM 5266 N N . ASP B 1 7 ? -30.578 31.5 -24.266 1 68.5 7 ASP B N 1
ATOM 5267 C CA . ASP B 1 7 ? -30.859 30.172 -24.828 1 68.5 7 ASP B CA 1
ATOM 5268 C C . ASP B 1 7 ? -31.156 30.281 -26.328 1 68.5 7 ASP B C 1
ATOM 5270 O O . ASP B 1 7 ? -30.719 29.438 -27.109 1 68.5 7 ASP B O 1
ATOM 5274 N N . VAL B 1 8 ? -31.891 31.344 -26.641 1 69.31 8 VAL B N 1
ATOM 5275 C CA . VAL B 1 8 ? -32.219 31.562 -28.047 1 69.31 8 VAL B CA 1
ATOM 5276 C C . VAL B 1 8 ? -30.938 31.844 -28.844 1 69.31 8 VAL B C 1
ATOM 5278 O O . VAL B 1 8 ? -30.781 31.359 -29.953 1 69.31 8 VAL B O 1
ATOM 5281 N N . PHE B 1 9 ? -30.141 32.594 -28.266 1 72.44 9 PHE B N 1
ATOM 5282 C CA . PHE B 1 9 ? -28.859 32.906 -28.906 1 72.44 9 PHE B CA 1
ATOM 5283 C C . PHE B 1 9 ? -28.047 31.641 -29.156 1 72.44 9 PHE B C 1
ATOM 5285 O O . PHE B 1 9 ? -27.5 31.453 -30.234 1 72.44 9 PHE B O 1
ATOM 5292 N N . VAL B 1 10 ? -28.016 30.75 -28.25 1 71.69 10 VAL B N 1
ATOM 5293 C CA . VAL B 1 10 ? -27.219 29.531 -28.328 1 71.69 10 VAL B CA 1
ATOM 5294 C C . VAL B 1 10 ? -27.812 28.594 -29.375 1 71.69 10 VAL B C 1
ATOM 5296 O O . VAL B 1 10 ? -27.094 27.969 -30.156 1 71.69 10 VAL B O 1
ATOM 5299 N N . ARG B 1 11 ? -29.078 28.609 -29.469 1 70.81 11 ARG B N 1
ATOM 5300 C CA . ARG B 1 11 ? -29.75 27.688 -30.375 1 70.81 11 ARG B CA 1
ATOM 5301 C C . ARG B 1 11 ? -29.734 28.203 -31.812 1 70.81 11 ARG B C 1
ATOM 5303 O O . ARG B 1 11 ? -29.844 27.422 -32.75 1 70.81 11 ARG B O 1
ATOM 5310 N N . SER B 1 12 ? -29.672 29.562 -31.938 1 73.56 12 SER B N 1
ATOM 5311 C CA . SER B 1 12 ? -29.75 30.188 -33.25 1 73.56 12 SER B CA 1
ATOM 5312 C C . SER B 1 12 ? -28.469 29.938 -34.062 1 73.56 12 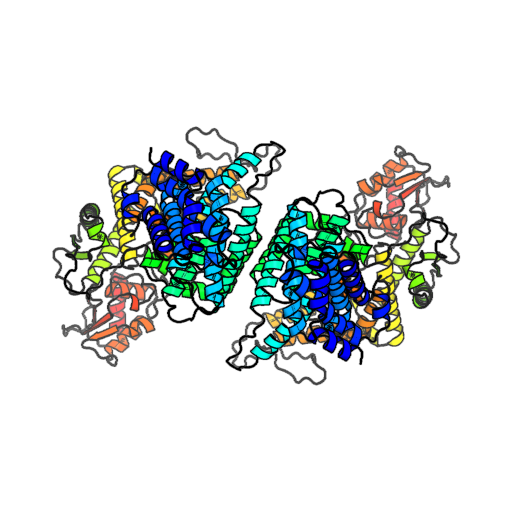SER B C 1
ATOM 5314 O O . SER B 1 12 ? -28.453 30.141 -35.281 1 73.56 12 SER B O 1
ATOM 5316 N N . GLY B 1 13 ? -27.422 29.453 -33.469 1 77.75 13 GLY B N 1
ATOM 5317 C CA . GLY B 1 13 ? -26.172 29.219 -34.156 1 77.75 13 GLY B CA 1
ATOM 5318 C C . GLY B 1 13 ? -25.344 30.469 -34.312 1 77.75 13 GLY B C 1
ATOM 5319 O O . GLY B 1 13 ? -24.328 30.453 -35.031 1 77.75 13 GLY B O 1
ATOM 5320 N N . LEU B 1 14 ? -25.844 31.609 -33.781 1 80.31 14 LEU B N 1
ATOM 5321 C CA . LEU B 1 14 ? -25.156 32.906 -33.938 1 80.31 14 LEU B CA 1
ATOM 5322 C C . LEU B 1 14 ? -23.75 32.812 -33.375 1 80.31 14 LEU B C 1
ATOM 5324 O O . LEU B 1 14 ? -22.844 33.469 -33.906 1 80.31 14 LEU B O 1
ATOM 5328 N N . ALA B 1 15 ? -23.594 32.125 -32.312 1 83.38 15 ALA B N 1
ATOM 5329 C CA . ALA B 1 15 ? -22.25 32 -31.734 1 83.38 15 ALA B CA 1
ATOM 5330 C C . ALA B 1 15 ? -21.281 31.438 -32.75 1 83.38 15 ALA B C 1
ATOM 5332 O O . ALA B 1 15 ? -20.172 31.938 -32.906 1 83.38 15 ALA B O 1
ATOM 5333 N N . ARG B 1 16 ? -21.672 30.469 -33.469 1 85.12 16 ARG B N 1
ATOM 5334 C CA . ARG B 1 16 ? -20.828 29.844 -34.5 1 85.12 16 ARG B CA 1
ATOM 5335 C C . ARG B 1 16 ? -20.531 30.797 -35.625 1 85.12 16 ARG B C 1
ATOM 5337 O O . ARG B 1 16 ? -19.438 30.812 -36.188 1 85.12 16 ARG B O 1
ATOM 5344 N N . LEU B 1 17 ? -21.531 31.609 -35.938 1 84.19 17 LEU B N 1
ATOM 5345 C CA . LEU B 1 17 ? -21.375 32.594 -37 1 84.19 17 LEU B CA 1
ATOM 5346 C C . LEU B 1 17 ? -20.359 33.656 -36.625 1 84.19 17 LEU B C 1
ATOM 5348 O O . LEU B 1 17 ? -19.547 34.062 -37.438 1 84.19 17 LEU B O 1
ATOM 5352 N N . LEU B 1 18 ? -20.484 34.062 -35.438 1 85.88 18 LEU B N 1
ATOM 5353 C CA . LEU B 1 18 ? -19.531 35.062 -34.969 1 85.88 18 LEU B CA 1
ATOM 5354 C C . LEU B 1 18 ? -18.109 34.5 -34.969 1 85.88 18 LEU B C 1
ATOM 5356 O O . LEU B 1 18 ? -17.156 35.219 -35.344 1 85.88 18 LEU B O 1
ATOM 5360 N N . VAL B 1 19 ? -17.953 33.281 -34.656 1 87.75 19 VAL B N 1
ATOM 5361 C CA . VAL B 1 19 ? -16.641 32.625 -34.625 1 87.75 19 VAL B CA 1
ATOM 5362 C C . VAL B 1 19 ? -16.109 32.469 -36.031 1 87.75 19 VAL B C 1
ATOM 5364 O O . VAL B 1 19 ? -14.922 32.688 -36.281 1 87.75 19 VAL B O 1
ATOM 5367 N N . ARG B 1 20 ? -16.969 32.156 -36.906 1 84.88 20 ARG B N 1
ATOM 5368 C CA . ARG B 1 20 ? -16.562 32 -38.312 1 84.88 20 ARG B CA 1
ATOM 5369 C C . ARG B 1 20 ? -16.094 33.344 -38.875 1 84.88 20 ARG B C 1
ATOM 5371 O O . ARG B 1 20 ? -15.125 33.375 -39.625 1 84.88 20 ARG B O 1
ATOM 5378 N N . LEU B 1 21 ? -16.812 34.375 -38.5 1 85 21 LEU B N 1
ATOM 5379 C CA . LEU B 1 21 ? -16.438 35.719 -38.938 1 85 21 LEU B CA 1
ATOM 5380 C C . LEU B 1 21 ? -15.086 36.094 -38.344 1 85 21 LEU B C 1
ATOM 5382 O O . LEU B 1 21 ? -14.273 36.75 -39 1 85 21 LEU B O 1
ATOM 5386 N N . TYR B 1 22 ? -14.836 35.719 -37.156 1 87.88 22 TYR B N 1
ATOM 5387 C CA . TYR B 1 22 ? -13.594 36 -36.469 1 87.88 22 TYR B CA 1
ATOM 5388 C C . TYR B 1 22 ? -12.43 35.25 -37.094 1 87.88 22 TYR B C 1
ATOM 5390 O O . TYR B 1 22 ? -11.344 35.781 -37.281 1 87.88 22 TYR B O 1
ATOM 5398 N N . LEU B 1 23 ? -12.648 33.969 -37.5 1 83.31 23 LEU B N 1
ATOM 5399 C CA . LEU B 1 23 ? -11.555 33.125 -37.906 1 83.31 23 LEU B CA 1
ATOM 5400 C C . LEU B 1 23 ? -11.312 33.219 -39.406 1 83.31 23 LEU B C 1
ATOM 5402 O O . LEU B 1 23 ? -10.164 33.219 -39.844 1 83.31 23 LEU B O 1
ATOM 5406 N N . LEU B 1 24 ? -12.398 33.281 -40.219 1 78.31 24 LEU B N 1
ATOM 5407 C CA . LEU B 1 24 ? -12.258 33.062 -41.656 1 78.31 24 LEU B CA 1
ATOM 5408 C C . LEU B 1 24 ? -12.359 34.375 -42.406 1 78.31 24 LEU B C 1
ATOM 5410 O O . LEU B 1 24 ? -12.023 34.438 -43.594 1 78.31 24 LEU B O 1
ATOM 5414 N N . SER B 1 25 ? -12.75 35.469 -41.719 1 75.5 25 SER B N 1
ATOM 5415 C CA . SER B 1 25 ? -12.969 36.688 -42.469 1 75.5 25 SER B CA 1
ATOM 5416 C C . SER B 1 25 ? -11.656 37.25 -43 1 75.5 25 SER B C 1
ATOM 5418 O O . SER B 1 25 ? -10.672 37.344 -42.25 1 75.5 25 SER B O 1
ATOM 5420 N N . THR B 1 26 ? -11.625 37.5 -44.219 1 78.44 26 THR B N 1
ATOM 5421 C CA . THR B 1 26 ? -10.469 38.094 -44.875 1 78.44 26 THR B CA 1
ATOM 5422 C C . THR B 1 26 ? -10.438 39.594 -44.625 1 78.44 26 THR B C 1
ATOM 5424 O O . THR B 1 26 ? -9.398 40.25 -44.781 1 78.44 26 THR B O 1
ATOM 5427 N N . TRP B 1 27 ? -11.648 40.25 -44.219 1 79.5 27 TRP B N 1
ATOM 5428 C CA . TRP B 1 27 ? -11.711 41.688 -43.906 1 79.5 27 TRP B CA 1
ATOM 5429 C C . TRP B 1 27 ? -11.422 41.938 -42.438 1 79.5 27 TRP B C 1
ATOM 5431 O O . TRP B 1 27 ? -12.172 41.5 -41.562 1 79.5 27 TRP B O 1
ATOM 5441 N N . PRO B 1 28 ? -10.461 42.656 -42.156 1 84.38 28 PRO B N 1
ATOM 5442 C CA . PRO B 1 28 ? -10.062 42.906 -40.75 1 84.38 28 PRO B CA 1
ATOM 5443 C C . PRO B 1 28 ? -11.18 43.531 -39.906 1 84.38 28 PRO B C 1
ATOM 5445 O O . PRO B 1 28 ? -11.273 43.25 -38.719 1 84.38 28 PRO B O 1
ATOM 5448 N N . VAL B 1 29 ? -12.047 44.281 -40.625 1 84.06 29 VAL B N 1
ATOM 5449 C CA . VAL B 1 29 ? -13.117 44.938 -39.906 1 84.06 29 VAL B CA 1
ATOM 5450 C C . VAL B 1 29 ? -14.086 43.906 -39.344 1 84.06 29 VAL B C 1
ATOM 5452 O O . VAL B 1 29 ? -14.547 44.031 -38.219 1 84.06 29 VAL B O 1
ATOM 5455 N N . HIS B 1 30 ? -14.336 42.938 -40.156 1 81.94 30 HIS B N 1
ATOM 5456 C CA . HIS B 1 30 ? -15.258 41.906 -39.719 1 81.94 30 HIS B CA 1
ATOM 5457 C C . HIS B 1 30 ? -14.641 41.062 -38.594 1 81.94 30 HIS B C 1
ATOM 5459 O O . HIS B 1 30 ? -15.336 40.656 -37.656 1 81.94 30 HIS B O 1
ATOM 5465 N N . HIS B 1 31 ? -13.352 40.906 -38.625 1 85.56 31 HIS B N 1
ATOM 5466 C CA . HIS B 1 31 ? -12.641 40.219 -37.594 1 85.56 31 HIS B CA 1
ATOM 5467 C C . HIS B 1 31 ? -12.711 40.969 -36.25 1 85.56 31 HIS B C 1
ATOM 5469 O O . HIS B 1 31 ? -13.023 40.375 -35.219 1 85.56 31 HIS B O 1
ATOM 5475 N N . TYR B 1 32 ? -12.586 42.188 -36.406 1 87.5 32 TYR B N 1
ATOM 5476 C CA . TYR B 1 32 ? -12.57 43 -35.188 1 87.5 32 TYR B CA 1
ATOM 5477 C C . TYR B 1 32 ? -13.969 43.125 -34.594 1 87.5 32 TYR B C 1
ATOM 5479 O O . TYR B 1 32 ? -14.125 43.125 -33.375 1 87.5 32 TYR B O 1
ATOM 5487 N N . ARG B 1 33 ? -14.961 43.219 -35.469 1 85.38 33 ARG B N 1
ATOM 5488 C CA . ARG B 1 33 ? -16.328 43.344 -34.969 1 85.38 33 ARG B CA 1
ATOM 5489 C C . ARG B 1 33 ? -16.797 42.031 -34.312 1 85.38 33 ARG B C 1
ATOM 5491 O O . ARG B 1 33 ? -17.516 42.062 -33.312 1 85.38 33 ARG B O 1
ATOM 5498 N N . ALA B 1 34 ? -16.422 41.031 -34.938 1 87.06 34 ALA B N 1
ATOM 5499 C CA . ALA B 1 34 ? -16.781 39.75 -34.375 1 87.06 34 ALA B CA 1
ATOM 5500 C C . ALA B 1 34 ? -16.125 39.531 -33 1 87.06 34 ALA B C 1
ATOM 5502 O O . ALA B 1 34 ? -16.75 39.031 -32.062 1 87.06 34 ALA B O 1
ATOM 5503 N N . LYS B 1 35 ? -14.852 39.875 -32.906 1 88.75 35 LYS B N 1
ATOM 5504 C CA . LYS B 1 35 ? -14.133 39.781 -31.656 1 88.75 35 LYS B CA 1
ATOM 5505 C C . LYS B 1 35 ? -14.781 40.656 -30.578 1 88.75 35 LYS B C 1
ATOM 5507 O O . LYS B 1 35 ? -15 40.188 -29.453 1 88.75 35 LYS B O 1
ATOM 5512 N N . ALA B 1 36 ? -15.133 41.781 -30.984 1 86.5 36 ALA B N 1
ATOM 5513 C CA . ALA B 1 36 ? -15.75 42.719 -30.047 1 86.5 36 ALA B CA 1
ATOM 5514 C C . ALA B 1 36 ? -17.109 42.219 -29.578 1 86.5 36 ALA B C 1
ATOM 5516 O O . ALA B 1 36 ? -17.469 42.375 -28.406 1 86.5 36 ALA B O 1
ATOM 5517 N N . ALA B 1 37 ? -17.812 41.688 -30.484 1 84.75 37 ALA B N 1
ATOM 5518 C CA . ALA B 1 37 ? -19.125 41.156 -30.141 1 84.75 37 ALA B CA 1
ATOM 5519 C C . ALA B 1 37 ? -19 40 -29.141 1 84.75 37 ALA B C 1
ATOM 5521 O O . ALA B 1 37 ? -19.781 39.906 -28.203 1 84.75 37 ALA B O 1
ATOM 5522 N N . MET B 1 38 ? -18.062 39.156 -29.328 1 84.94 38 MET B N 1
ATOM 5523 C CA . MET B 1 38 ? -17.859 38.031 -28.422 1 84.94 38 MET B CA 1
ATOM 5524 C C . MET B 1 38 ? -17.375 38.5 -27.062 1 84.94 38 MET B C 1
ATOM 5526 O O . MET B 1 38 ? -17.812 38 -26.031 1 84.94 38 MET B O 1
ATOM 5530 N N . GLU B 1 39 ? -16.547 39.5 -27.078 1 85.19 39 GLU B N 1
ATOM 5531 C CA . GLU B 1 39 ? -16 40.062 -25.844 1 85.19 39 GLU B CA 1
ATOM 5532 C C . GLU B 1 39 ? -17.078 40.75 -25.031 1 85.19 39 GLU B C 1
ATOM 5534 O O . GLU B 1 39 ? -17 40.844 -23.797 1 85.19 39 GLU B O 1
ATOM 5539 N N . CYS B 1 40 ? -18.062 41.219 -25.734 1 78.62 40 CYS B N 1
ATOM 5540 C CA . CYS B 1 40 ? -19.156 41.875 -25.031 1 78.62 40 CYS B CA 1
ATOM 5541 C C . CYS B 1 40 ? -19.922 40.906 -24.156 1 78.62 40 CYS B C 1
ATOM 5543 O O . CYS B 1 40 ? -20.422 41.281 -23.094 1 78.62 40 CYS B O 1
ATOM 5545 N N . PHE B 1 41 ? -19.969 39.719 -24.625 1 73.75 41 PHE B N 1
ATOM 5546 C CA . PHE B 1 41 ? -20.672 38.688 -23.859 1 73.75 41 PHE B CA 1
ATOM 5547 C C . PHE B 1 41 ? -19.859 38.281 -22.641 1 73.75 41 PHE B C 1
ATOM 5549 O O . PHE B 1 41 ? -20.391 37.719 -21.688 1 73.75 41 PHE B O 1
ATOM 5556 N N . LEU B 1 42 ? -18.516 38.562 -22.719 1 73.56 42 LEU B N 1
ATOM 5557 C CA . LEU B 1 42 ? -17.609 38.125 -21.672 1 73.56 42 LEU B CA 1
ATOM 5558 C C . LEU B 1 42 ? -17.438 39.188 -20.609 1 73.56 42 LEU B C 1
ATOM 5560 O O . LEU B 1 42 ? -16.875 38.938 -19.531 1 73.56 42 LEU B O 1
ATOM 5564 N N . ASP B 1 43 ? -17.875 40.344 -20.906 1 70.06 43 ASP B N 1
ATOM 5565 C CA . ASP B 1 43 ? -17.672 41.5 -20.016 1 70.06 43 ASP B CA 1
ATOM 5566 C C . ASP B 1 43 ? -18.375 41.281 -18.688 1 70.06 43 ASP B C 1
ATOM 5568 O O . ASP B 1 43 ? -19.594 41.125 -18.641 1 70.06 43 ASP B O 1
ATOM 5572 N N . SER B 1 44 ? -17.594 41.062 -17.609 1 65.44 44 SER B N 1
ATOM 5573 C CA . SER B 1 44 ? -17.984 40.75 -16.25 1 65.44 44 SER B CA 1
ATOM 5574 C C . SER B 1 44 ? -18.859 41.875 -15.664 1 65.44 44 SER B C 1
ATOM 5576 O O . SER B 1 44 ? -19.734 41.594 -14.836 1 65.44 44 SER B O 1
ATOM 5578 N N . SER B 1 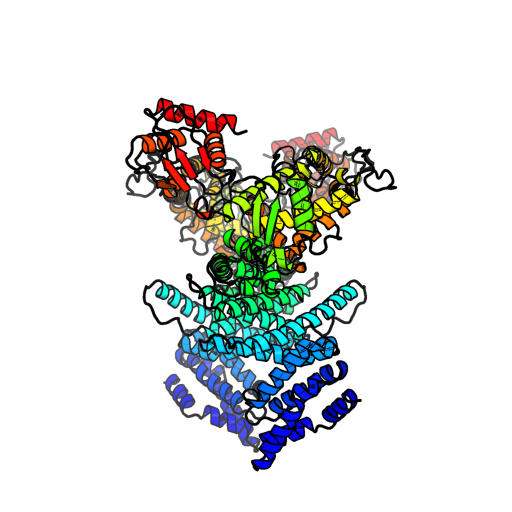45 ? -18.625 43.062 -16.094 1 64.19 45 SER B N 1
ATOM 5579 C CA . SER B 1 45 ? -19.359 44.188 -15.516 1 64.19 45 SER B CA 1
ATOM 5580 C C . SER B 1 45 ? -20.844 44.062 -15.828 1 64.19 45 SER B C 1
ATOM 5582 O O . SER B 1 45 ? -21.688 44.375 -14.977 1 64.19 45 SER B O 1
ATOM 5584 N N . ALA B 1 46 ? -21.172 43.531 -16.953 1 61.62 46 ALA B N 1
ATOM 5585 C CA . ALA B 1 46 ? -22.594 43.406 -17.312 1 61.62 46 ALA B CA 1
ATOM 5586 C C . ALA B 1 46 ? -23.203 42.188 -16.656 1 61.62 46 ALA B C 1
ATOM 5588 O O . ALA B 1 46 ? -24.375 42.188 -16.266 1 61.62 46 ALA B O 1
ATOM 5589 N N . ILE B 1 47 ? -22.359 41.188 -16.453 1 65.62 47 ILE B N 1
ATOM 5590 C CA . ILE B 1 47 ? -22.859 39.906 -15.953 1 65.62 47 ILE B CA 1
ATOM 5591 C C . ILE B 1 47 ? -23.078 40 -14.445 1 65.62 47 ILE B C 1
ATOM 5593 O O . ILE B 1 47 ? -24.016 39.406 -13.922 1 65.62 47 ILE B O 1
ATOM 5597 N N . VAL B 1 48 ? -22.172 40.781 -13.781 1 63.66 48 VAL B N 1
ATOM 5598 C CA . VAL B 1 48 ? -22.234 40.875 -12.328 1 63.66 48 VAL B CA 1
ATOM 5599 C C . VAL B 1 48 ? -23.609 41.438 -11.906 1 63.66 48 VAL B C 1
ATOM 5601 O O . VAL B 1 48 ? -24.125 41.062 -10.844 1 63.66 48 VAL B O 1
ATOM 5604 N N . ARG B 1 49 ? -24.266 42.219 -12.781 1 68.06 49 ARG B N 1
ATOM 5605 C CA . ARG B 1 49 ? -25.531 42.844 -12.43 1 68.06 49 ARG B CA 1
ATOM 5606 C C . ARG B 1 49 ? -26.719 41.969 -12.781 1 68.06 49 ARG B C 1
ATOM 5608 O O . ARG B 1 49 ? -27.859 42.25 -12.422 1 68.06 49 ARG B O 1
ATOM 5615 N N . MET B 1 50 ? -26.438 40.938 -13.336 1 72.62 50 MET B N 1
ATOM 5616 C CA . MET B 1 50 ? -27.516 40.031 -13.781 1 72.62 50 MET B CA 1
ATOM 5617 C C . MET B 1 50 ? -27.953 39.125 -12.656 1 72.62 50 MET B C 1
ATOM 5619 O O . MET B 1 50 ? -27.188 38.844 -11.727 1 72.62 50 MET B O 1
ATOM 5623 N N . PRO B 1 51 ? -29.203 38.781 -12.625 1 74.25 51 PRO B N 1
ATOM 5624 C CA . PRO B 1 51 ? -29.656 37.812 -11.641 1 74.25 51 PRO B CA 1
ATOM 5625 C C . PRO B 1 51 ? -28.859 36.5 -11.68 1 74.25 51 PRO B C 1
ATOM 5627 O O . PRO B 1 51 ? -28.266 36.188 -12.703 1 74.25 51 PRO B O 1
ATOM 5630 N N . LEU B 1 52 ? -28.844 35.844 -10.602 1 74.19 52 LEU B N 1
ATOM 5631 C CA . LEU B 1 52 ? -28.016 34.656 -10.375 1 74.19 52 LEU B CA 1
ATOM 5632 C C . LEU B 1 52 ? -28.297 33.594 -11.422 1 74.19 52 LEU B C 1
ATOM 5634 O O . LEU B 1 52 ? -27.359 32.969 -11.93 1 74.19 52 LEU B O 1
ATOM 5638 N N . HIS B 1 53 ? -29.547 33.438 -11.789 1 70.25 53 HIS B N 1
ATOM 5639 C CA . HIS B 1 53 ? -29.906 32.375 -12.727 1 70.25 53 HIS B CA 1
ATOM 5640 C C . HIS B 1 53 ? -29.406 32.688 -14.133 1 70.25 53 HIS B C 1
ATOM 5642 O O . HIS B 1 53 ? -29.094 31.781 -14.898 1 70.25 53 HIS B O 1
ATOM 5648 N N . VAL B 1 54 ? -29.328 33.969 -14.375 1 74.5 54 VAL B N 1
ATOM 5649 C CA . VAL B 1 54 ? -28.828 34.406 -15.688 1 74.5 54 VAL B CA 1
ATOM 5650 C C . VAL B 1 54 ? -27.312 34.219 -15.742 1 74.5 54 VAL B C 1
ATOM 5652 O O . VAL B 1 54 ? -26.766 33.844 -16.781 1 74.5 54 VAL B O 1
ATOM 5655 N N . LYS B 1 55 ? -26.719 34.406 -14.648 1 77.44 55 LYS B N 1
ATOM 5656 C CA . LYS B 1 55 ? -25.266 34.281 -14.594 1 77.44 55 LYS B CA 1
ATOM 5657 C C . LYS B 1 55 ? -24.828 32.844 -14.883 1 77.44 55 LYS B C 1
ATOM 5659 O O . LYS B 1 55 ? -23.859 32.625 -15.609 1 77.44 55 LYS B O 1
ATOM 5664 N N . ALA B 1 56 ? -25.562 31.953 -14.43 1 80 56 ALA B N 1
ATOM 5665 C CA . ALA B 1 56 ? -25.234 30.547 -14.625 1 80 56 ALA B CA 1
ATOM 5666 C C . ALA B 1 56 ? -25.406 30.141 -16.094 1 80 56 ALA B C 1
ATOM 5668 O O . ALA B 1 56 ? -24.641 29.328 -16.609 1 80 56 ALA B O 1
ATOM 5669 N N . TRP B 1 57 ? -26.297 30.828 -16.734 1 77 57 TRP B N 1
ATOM 5670 C CA . TRP B 1 57 ? -26.641 30.391 -18.078 1 77 57 TRP B CA 1
ATOM 5671 C C . TRP B 1 57 ? -25.734 31.047 -19.125 1 77 57 TRP B C 1
ATOM 5673 O O . TRP B 1 57 ? -25.828 30.75 -20.312 1 77 57 TRP B O 1
ATOM 5683 N N . THR B 1 58 ? -24.812 31.859 -18.609 1 83.56 58 THR B N 1
ATOM 5684 C CA . THR B 1 58 ? -23.781 32.344 -19.516 1 83.56 58 THR B CA 1
ATOM 5685 C C . THR B 1 58 ? -22.781 31.219 -19.828 1 83.56 58 THR B C 1
ATOM 5687 O O . THR B 1 58 ? -22.031 31.312 -20.812 1 83.56 58 THR B O 1
ATOM 5690 N N . ALA B 1 59 ? -22.844 30.188 -19.078 1 87.88 59 ALA B N 1
ATOM 5691 C CA . ALA B 1 59 ? -21.906 29.078 -19.25 1 87.88 59 ALA B CA 1
ATOM 5692 C C . ALA B 1 59 ? -22.172 28.359 -20.578 1 87.88 59 ALA B C 1
ATOM 5694 O O . ALA B 1 59 ? -21.234 28.125 -21.344 1 87.88 59 ALA B O 1
ATOM 5695 N N . PRO B 1 60 ? -23.406 28.078 -20.953 1 85.12 60 PRO B N 1
ATOM 5696 C CA . PRO B 1 60 ? -23.656 27.438 -22.234 1 85.12 60 PRO B CA 1
ATOM 5697 C C . PRO B 1 60 ? -23.234 28.297 -23.422 1 85.12 60 PRO B C 1
ATOM 5699 O O . PRO B 1 60 ? -22.812 27.781 -24.453 1 85.12 60 PRO B O 1
ATOM 5702 N N . LEU B 1 61 ? -23.328 29.594 -23.156 1 84.88 61 LEU B N 1
ATOM 5703 C CA . LEU B 1 61 ? -22.891 30.516 -24.203 1 84.88 61 LEU B CA 1
ATOM 5704 C C . LEU B 1 61 ? -21.391 30.438 -24.406 1 84.88 61 LEU B C 1
ATOM 5706 O O . LEU B 1 61 ? -20.906 30.328 -25.547 1 84.88 61 LEU B O 1
ATOM 5710 N N . CYS B 1 62 ? -20.672 30.531 -23.359 1 88.56 62 CYS B N 1
ATOM 5711 C CA . CYS B 1 62 ? -19.234 30.406 -23.422 1 88.56 62 CYS B CA 1
ATOM 5712 C C . CYS B 1 62 ? -18.828 29.062 -24.031 1 88.56 62 CYS B C 1
ATOM 5714 O O . CYS B 1 62 ? -17.875 28.984 -24.812 1 88.56 62 CYS B O 1
ATOM 5716 N N . LEU B 1 63 ? -19.562 28.031 -23.688 1 90.38 63 LEU B N 1
ATOM 5717 C CA . LEU B 1 63 ? -19.297 26.703 -24.203 1 90.38 63 LEU B CA 1
ATOM 5718 C C . LEU B 1 63 ? -19.469 26.656 -25.719 1 90.38 63 LEU B C 1
ATOM 5720 O O . LEU B 1 63 ? -18.641 26.062 -26.422 1 90.38 63 LEU B O 1
ATOM 5724 N N . SER B 1 64 ? -20.484 27.281 -26.172 1 87.06 64 SER B N 1
ATOM 5725 C CA . SER B 1 64 ? -20.75 27.297 -27.609 1 87.06 64 SER B CA 1
ATOM 5726 C C . SER B 1 64 ? -19.641 28 -28.375 1 87.06 64 SER B C 1
ATOM 5728 O O . SER B 1 64 ? -19.266 27.578 -29.469 1 87.06 64 SER B O 1
ATOM 5730 N N . PHE B 1 65 ? -19.156 29.109 -27.781 1 88.06 65 PHE B N 1
ATOM 5731 C CA . PHE B 1 65 ? -18.047 29.828 -28.391 1 88.06 65 PHE B CA 1
ATOM 5732 C C . PHE B 1 65 ? -16.797 28.938 -28.438 1 88.06 65 PHE B C 1
ATOM 5734 O O . PHE B 1 65 ? -16.141 28.859 -29.469 1 88.06 65 PHE B O 1
ATOM 5741 N N . CYS B 1 66 ? -16.531 28.25 -27.359 1 89.62 66 CYS B N 1
ATOM 5742 C CA . CYS B 1 66 ? -15.336 27.406 -27.281 1 89.62 66 CYS B CA 1
ATOM 5743 C C . CYS B 1 66 ? -15.406 26.25 -28.266 1 89.62 66 CYS B C 1
ATOM 5745 O O . CYS B 1 66 ? -14.422 25.953 -28.953 1 89.62 66 CYS B O 1
ATOM 5747 N N . GLN B 1 67 ? -16.531 25.625 -28.344 1 86.69 67 GLN B N 1
ATOM 5748 C CA . GLN B 1 67 ? -16.688 24.484 -29.234 1 86.69 67 GLN B CA 1
ATOM 5749 C C . GLN B 1 67 ? -16.547 24.906 -30.703 1 86.69 67 GLN B C 1
ATOM 5751 O O . GLN B 1 67 ? -15.914 24.203 -31.484 1 86.69 67 GLN B O 1
ATOM 5756 N N . ALA B 1 68 ? -17.094 26.031 -30.969 1 85.88 68 ALA B N 1
ATOM 5757 C CA . ALA B 1 68 ? -17.016 26.531 -32.344 1 85.88 68 ALA B CA 1
ATOM 5758 C C . ALA B 1 68 ? -15.578 26.906 -32.719 1 85.88 68 ALA B C 1
ATOM 5760 O O . ALA B 1 68 ? -15.141 26.688 -33.844 1 85.88 68 ALA B O 1
ATOM 5761 N N . MET B 1 69 ? -14.922 27.453 -31.781 1 87.38 69 MET B N 1
ATOM 5762 C CA . MET B 1 69 ? -13.555 27.891 -32.031 1 87.38 69 MET B CA 1
ATOM 5763 C C . MET B 1 69 ? -12.633 26.703 -32.281 1 87.38 69 MET B C 1
ATOM 5765 O O . MET B 1 69 ? -11.664 26.781 -33.031 1 87.38 69 MET B O 1
ATOM 5769 N N . VAL B 1 70 ? -12.922 25.562 -31.656 1 85 70 VAL B N 1
ATOM 5770 C CA . VAL B 1 70 ? -12.086 24.359 -31.797 1 85 70 VAL B CA 1
ATOM 5771 C C . VAL B 1 70 ? -12.445 23.625 -33.094 1 85 70 VAL B C 1
ATOM 5773 O O . VAL B 1 70 ? -11.562 23.172 -33.812 1 85 70 VAL B O 1
ATOM 5776 N N . SER B 1 71 ? -13.711 23.5 -33.375 1 79.62 71 SER B N 1
ATOM 5777 C CA . SER B 1 71 ? -14.172 22.719 -34.5 1 79.62 71 SER B CA 1
ATOM 5778 C C . SER B 1 71 ? -13.906 23.453 -35.812 1 79.62 71 SER B C 1
ATOM 5780 O O . SER B 1 71 ? -13.562 22.812 -36.844 1 79.62 71 SER B O 1
ATOM 5782 N N . ASP B 1 72 ? -14.008 24.781 -35.781 1 75.5 72 ASP B N 1
ATOM 5783 C CA . ASP B 1 72 ? -14 25.516 -37.031 1 75.5 72 ASP B CA 1
ATOM 5784 C C . ASP B 1 72 ? -12.633 26.141 -37.281 1 75.5 72 ASP B C 1
ATOM 5786 O O . ASP B 1 72 ? -12.422 26.781 -38.344 1 75.5 72 ASP B O 1
ATOM 5790 N N . TYR B 1 73 ? -11.734 25.938 -36.375 1 71.12 73 TYR B N 1
ATOM 5791 C CA . TYR B 1 73 ? -10.414 26.547 -36.531 1 71.12 73 TYR B CA 1
ATOM 5792 C C . TYR B 1 73 ? -9.633 25.812 -37.625 1 71.12 73 TYR B C 1
ATOM 5794 O O . TYR B 1 73 ? -9.547 24.594 -37.625 1 71.12 73 TYR B O 1
ATOM 5802 N N . PRO B 1 74 ? -9.125 26.578 -38.5 1 64.75 74 PRO B N 1
ATOM 5803 C CA . PRO B 1 74 ? -8.281 25.938 -39.531 1 64.75 74 PRO B CA 1
ATOM 5804 C C . PRO B 1 74 ? -6.996 25.359 -38.969 1 64.75 74 PRO B C 1
ATOM 5806 O O . PRO B 1 74 ? -6.312 26.016 -38.156 1 64.75 74 PRO B O 1
ATOM 5809 N N . GLY B 1 75 ? -6.492 24.156 -39.219 1 60.09 75 GLY B N 1
ATOM 5810 C CA . GLY B 1 75 ? -5.246 23.516 -38.812 1 60.09 75 GLY B CA 1
ATOM 5811 C C . GLY B 1 75 ? -5.254 22.984 -37.406 1 60.09 75 GLY B C 1
ATOM 5812 O O . GLY B 1 75 ? -4.199 22.688 -36.844 1 60.09 75 GLY B O 1
ATOM 5813 N N . ASN B 1 76 ? -6.336 22.891 -36.656 1 60.81 76 ASN B N 1
ATOM 5814 C CA . ASN B 1 76 ? -6.535 22.312 -35.344 1 60.81 76 ASN B CA 1
ATOM 5815 C C . ASN B 1 76 ? -5.789 23.094 -34.281 1 60.81 76 ASN B C 1
ATOM 5817 O O . ASN B 1 76 ? -5.332 22.531 -33.281 1 60.81 76 ASN B O 1
ATOM 5821 N N . ASN B 1 77 ? -5.57 24.406 -34.531 1 70.19 77 ASN B N 1
ATOM 5822 C CA . ASN B 1 77 ? -4.832 25.234 -33.594 1 70.19 77 ASN B CA 1
ATOM 5823 C C . ASN B 1 77 ? -5.762 26.172 -32.812 1 70.19 77 ASN B C 1
ATOM 5825 O O . ASN B 1 77 ? -5.324 27.219 -32.312 1 70.19 77 ASN B O 1
ATOM 5829 N N . GLY B 1 78 ? -6.977 25.891 -32.844 1 77.12 78 GLY B N 1
ATOM 5830 C CA . GLY B 1 78 ? -7.949 26.75 -32.188 1 77.12 78 GLY B CA 1
ATOM 5831 C C . GLY B 1 78 ? -7.711 26.891 -30.688 1 77.12 78 GLY B C 1
ATOM 5832 O O . GLY B 1 78 ? -8.016 27.938 -30.109 1 77.12 78 GLY B O 1
ATOM 5833 N N . ARG B 1 79 ? -7.051 26.016 -30.141 1 84.88 79 ARG B N 1
ATOM 5834 C CA . ARG B 1 79 ? -6.855 26 -28.688 1 84.88 79 ARG B CA 1
ATOM 5835 C C . ARG B 1 79 ? -5.73 26.938 -28.281 1 84.88 79 ARG B C 1
ATOM 5837 O O . ARG B 1 79 ? -5.617 27.312 -27.109 1 84.88 79 ARG B O 1
ATOM 5844 N N . GLU B 1 80 ? -5.004 27.391 -29.25 1 84.69 80 GLU B N 1
ATOM 5845 C CA . GLU B 1 80 ? -3.887 28.281 -28.953 1 84.69 80 GLU B CA 1
ATOM 5846 C C . GLU B 1 80 ? -4.273 29.75 -29.156 1 84.69 80 GLU B C 1
ATOM 5848 O O . GLU B 1 80 ? -3.512 30.641 -28.812 1 84.69 80 GLU B O 1
ATOM 5853 N N . ASP B 1 81 ? -5.512 29.984 -29.641 1 87.81 81 ASP B N 1
ATOM 5854 C CA . ASP B 1 81 ? -5.988 31.344 -29.859 1 87.81 81 ASP B CA 1
ATOM 5855 C C . ASP B 1 81 ? -6.219 32.062 -28.531 1 87.81 81 ASP B C 1
ATOM 5857 O O . ASP B 1 81 ? -6.816 31.516 -27.609 1 87.81 81 ASP B O 1
ATOM 5861 N N . PRO B 1 82 ? -5.758 33.312 -28.453 1 88 82 PRO B N 1
ATOM 5862 C CA . PRO B 1 82 ? -5.91 34.062 -27.203 1 88 82 PRO B CA 1
ATOM 5863 C C . PRO B 1 82 ? -7.371 34.281 -26.828 1 88 82 PRO B C 1
ATOM 5865 O O . PRO B 1 82 ? -7.715 34.312 -25.641 1 88 82 PRO B O 1
ATOM 5868 N N . LEU B 1 83 ? -8.203 34.469 -27.812 1 88.75 83 LEU B N 1
ATOM 5869 C CA . LEU B 1 83 ? -9.617 34.688 -27.516 1 88.75 83 LEU B CA 1
ATOM 5870 C C . LEU B 1 83 ? -10.25 33.438 -26.953 1 88.75 83 LEU B C 1
ATOM 5872 O O . LEU B 1 83 ? -11.133 33.5 -26.078 1 88.75 83 LEU B O 1
ATOM 5876 N N . TYR B 1 84 ? -9.867 32.312 -27.5 1 91.69 84 TYR B N 1
ATOM 5877 C CA . TYR B 1 84 ? -10.336 31.031 -26.953 1 91.69 84 TYR B CA 1
ATOM 5878 C C . TYR B 1 84 ? -9.984 30.906 -25.469 1 91.69 84 TYR B C 1
ATOM 5880 O O . TYR B 1 84 ? -10.82 30.531 -24.656 1 91.69 84 TYR B O 1
ATOM 5888 N N . LYS B 1 85 ? -8.773 31.297 -25.125 1 91.62 85 LYS B N 1
ATOM 5889 C CA . LYS B 1 85 ? -8.305 31.188 -23.75 1 91.62 85 LYS B CA 1
ATOM 5890 C C . LYS B 1 85 ? -9.07 32.125 -22.828 1 91.62 85 LYS B C 1
ATOM 5892 O O . LYS B 1 85 ? -9.352 31.781 -21.672 1 91.62 85 LYS B O 1
ATOM 5897 N N . ASP B 1 86 ? -9.398 33.25 -23.375 1 90.31 86 ASP B N 1
ATOM 5898 C CA . ASP B 1 86 ? -10.156 34.219 -22.578 1 90.31 86 ASP B CA 1
ATOM 5899 C C . ASP B 1 86 ? -11.562 33.688 -22.297 1 90.31 86 ASP B C 1
ATOM 5901 O O . ASP B 1 86 ? -12.078 33.844 -21.188 1 90.31 86 ASP B O 1
ATOM 5905 N N . ILE B 1 87 ? -12.164 33.188 -23.312 1 90.94 87 ILE B N 1
ATOM 5906 C CA . ILE B 1 87 ? -13.523 32.688 -23.156 1 90.94 87 ILE B CA 1
ATOM 5907 C C . ILE B 1 87 ? -13.531 31.469 -22.234 1 90.94 87 ILE B C 1
ATOM 5909 O O . ILE B 1 87 ? -14.422 31.328 -21.391 1 90.94 87 ILE B O 1
ATOM 5913 N N . ARG B 1 88 ? -12.57 30.625 -22.406 1 93.31 88 ARG B N 1
ATOM 5914 C CA . ARG B 1 88 ? -12.453 29.453 -21.531 1 93.31 88 ARG B CA 1
ATOM 5915 C C . ARG B 1 88 ? -12.266 29.875 -20.078 1 93.31 88 ARG B C 1
ATOM 5917 O O . ARG B 1 88 ? -12.852 29.281 -19.172 1 93.31 88 ARG B O 1
ATOM 5924 N N . GLY B 1 89 ? -11.414 30.922 -19.891 1 92 89 GLY B N 1
ATOM 5925 C CA . GLY B 1 89 ? -11.211 31.453 -18.547 1 92 89 GLY B CA 1
ATOM 5926 C C . GLY B 1 89 ? -12.484 31.984 -17.922 1 92 89 GLY B C 1
ATOM 5927 O O . GLY B 1 89 ? -12.719 31.781 -16.719 1 92 89 GLY B O 1
ATOM 5928 N N . ARG B 1 90 ? -13.273 32.562 -18.719 1 89.69 90 ARG B N 1
ATOM 5929 C CA . ARG B 1 90 ? -14.547 33.094 -18.234 1 89.69 90 ARG B CA 1
ATOM 5930 C C . ARG B 1 90 ? -15.492 31.938 -17.891 1 89.69 90 ARG B C 1
ATOM 5932 O O . ARG B 1 90 ? -16.281 32.031 -16.938 1 89.69 90 ARG B O 1
ATOM 5939 N N . LEU B 1 91 ? -15.516 30.984 -18.766 1 91.25 91 LEU B N 1
ATOM 5940 C CA . LEU B 1 91 ? -16.328 29.812 -18.484 1 91.25 91 LEU B CA 1
ATOM 5941 C C . LEU B 1 91 ? -15.945 29.188 -17.141 1 91.25 91 LEU B C 1
ATOM 5943 O O . LEU B 1 91 ? -16.812 28.812 -16.359 1 91.25 91 LEU B O 1
ATOM 5947 N N . ALA B 1 92 ? -14.625 29.109 -16.859 1 93.44 92 ALA B N 1
ATOM 5948 C CA . ALA B 1 92 ? -14.141 28.531 -15.602 1 93.44 92 ALA B CA 1
ATOM 5949 C C . ALA B 1 92 ? -14.656 29.328 -14.398 1 93.44 92 ALA B C 1
ATOM 5951 O O . ALA B 1 92 ? -15.055 28.734 -13.398 1 93.44 92 ALA B O 1
ATOM 5952 N N . VAL B 1 93 ? -14.672 30.625 -14.492 1 89.44 93 VAL B N 1
ATOM 5953 C CA . VAL B 1 93 ? -15.102 31.484 -13.398 1 89.44 93 VAL B CA 1
ATOM 5954 C C . VAL B 1 93 ? -16.594 31.312 -13.148 1 89.44 93 VAL B C 1
ATOM 5956 O O . VAL B 1 93 ? -17.031 31.203 -12 1 89.44 93 VAL B O 1
ATOM 5959 N N . VAL B 1 94 ? -17.375 31.234 -14.211 1 88.06 94 VAL B N 1
ATOM 5960 C CA . VAL B 1 94 ? -18.828 31.109 -14.094 1 88.06 94 VAL B CA 1
ATOM 5961 C C . VAL B 1 94 ? -19.172 29.766 -13.453 1 88.06 94 VAL B C 1
ATOM 5963 O O . VAL B 1 94 ? -20.078 29.688 -12.609 1 88.06 94 VAL B O 1
ATOM 5966 N N . ILE B 1 95 ? -18.438 28.812 -13.867 1 90.69 95 ILE B N 1
ATOM 5967 C CA . ILE B 1 95 ? -18.719 27.469 -13.367 1 90.69 95 ILE B CA 1
ATOM 5968 C C . ILE B 1 95 ? -18.328 27.391 -11.891 1 90.69 95 ILE B C 1
ATOM 5970 O O . ILE B 1 95 ? -19 26.719 -11.102 1 90.69 95 ILE B O 1
ATOM 5974 N N . ALA B 1 96 ? -17.25 27.969 -11.508 1 89.5 96 ALA B N 1
ATOM 5975 C CA . ALA B 1 96 ? -16.797 27.953 -10.117 1 89.5 96 ALA B CA 1
ATOM 5976 C C . ALA B 1 96 ? -17.797 28.641 -9.195 1 89.5 96 ALA B C 1
ATOM 5978 O O . ALA B 1 96 ? -18.031 28.188 -8.07 1 89.5 96 ALA B O 1
ATOM 5979 N N . LEU B 1 97 ? -18.406 29.641 -9.695 1 85.88 97 LEU B N 1
ATOM 5980 C CA . LEU B 1 97 ? -19.281 30.453 -8.859 1 8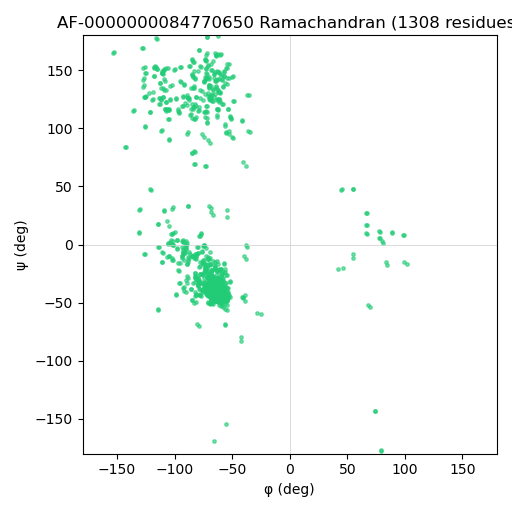5.88 97 LEU B CA 1
ATOM 5981 C C . LEU B 1 97 ? -20.719 29.938 -8.914 1 85.88 97 LEU B C 1
ATOM 5983 O O . LEU B 1 97 ? -21.422 29.969 -7.906 1 85.88 97 LEU B O 1
ATOM 5987 N N . HIS B 1 98 ? -21.125 29.469 -10.133 1 85.38 98 HIS B N 1
ATOM 5988 C CA . HIS B 1 98 ? -22.547 29.219 -10.312 1 85.38 98 HIS B CA 1
ATOM 5989 C C . HIS B 1 98 ? -22.797 27.844 -10.906 1 85.38 98 HIS B C 1
ATOM 5991 O O . HIS B 1 98 ? -23.922 27.531 -11.328 1 85.38 98 HIS B O 1
ATOM 5997 N N . GLY B 1 99 ? -21.859 27.062 -10.992 1 84.81 99 GLY B N 1
ATOM 5998 C CA . GLY B 1 99 ? -21.984 25.75 -11.625 1 84.81 99 GLY B CA 1
ATOM 5999 C C . GLY B 1 99 ? -23.031 24.875 -10.977 1 84.81 99 GLY B C 1
ATOM 6000 O O . GLY B 1 99 ? -23.609 24 -11.633 1 84.81 99 GLY B O 1
ATOM 6001 N N . GLN B 1 100 ? -23.344 25.109 -9.703 1 84.81 100 GLN B N 1
ATOM 6002 C CA . GLN B 1 100 ? -24.281 24.281 -8.969 1 84.81 100 GLN B CA 1
ATOM 6003 C C . GLN B 1 100 ? -25.719 24.5 -9.477 1 84.81 100 GLN B C 1
ATOM 6005 O O . GLN B 1 100 ? -26.594 23.656 -9.25 1 84.81 100 GLN B O 1
ATOM 6010 N N . LEU B 1 101 ? -25.922 25.609 -10.203 1 84.56 101 LEU B N 1
ATOM 6011 C CA . LEU B 1 101 ? -27.25 25.953 -10.695 1 84.56 101 LEU B CA 1
ATOM 6012 C C . LEU B 1 101 ? -27.516 25.266 -12.031 1 84.56 101 LEU B C 1
ATOM 6014 O O . LEU B 1 101 ? -28.656 25.297 -12.531 1 84.56 101 LEU B O 1
ATOM 6018 N N . LEU B 1 102 ? -26.562 24.641 -12.617 1 86.31 102 LEU B N 1
ATOM 6019 C CA . LEU B 1 102 ? -26.703 23.938 -13.883 1 86.31 102 LEU B CA 1
ATOM 6020 C C . LEU B 1 102 ? -26.969 22.453 -13.656 1 86.31 102 LEU B C 1
ATOM 6022 O O . LEU B 1 102 ? -26.641 21.922 -12.594 1 86.31 102 LEU B O 1
ATOM 6026 N N . PRO B 1 103 ? -27.656 21.812 -14.617 1 84.5 103 PRO B N 1
ATOM 6027 C CA . PRO B 1 103 ? -27.844 20.359 -14.461 1 84.5 103 PRO B CA 1
ATOM 6028 C C . PRO B 1 103 ? -26.516 19.609 -14.344 1 84.5 103 PRO B C 1
ATOM 6030 O O . PRO B 1 103 ? -25.578 19.859 -15.109 1 84.5 103 PRO B O 1
ATOM 6033 N N . LYS B 1 104 ? -26.5 18.719 -13.43 1 85.69 104 LYS B N 1
ATOM 6034 C CA . LYS B 1 104 ? -25.281 17.984 -13.094 1 85.69 104 LYS B CA 1
ATOM 6035 C C . LYS B 1 104 ? -24.75 17.219 -14.297 1 85.69 104 LYS B C 1
ATOM 6037 O O . LYS B 1 104 ? -23.547 17.203 -14.555 1 85.69 104 LYS B O 1
ATOM 6042 N N . GLU B 1 105 ? -25.594 16.609 -15.07 1 82.94 105 GLU B N 1
ATOM 6043 C CA . GLU B 1 105 ? -25.172 15.82 -16.219 1 82.94 105 GLU B CA 1
ATOM 6044 C C . GLU B 1 105 ? -24.578 16.703 -17.312 1 82.94 105 GLU B C 1
ATOM 6046 O O . GLU B 1 105 ? -23.625 16.297 -18 1 82.94 105 GLU B O 1
ATOM 6051 N N . TRP B 1 106 ? -25.156 17.828 -17.391 1 85.62 106 TRP B N 1
ATOM 6052 C CA . TRP B 1 106 ? -24.641 18.781 -18.359 1 85.62 106 TRP B CA 1
ATOM 6053 C C . TRP B 1 106 ? -23.203 19.203 -18.016 1 85.62 106 TRP B C 1
ATOM 6055 O O . TRP B 1 106 ? -22.344 19.25 -18.891 1 85.62 106 TRP B O 1
ATOM 6065 N N . VAL B 1 107 ? -23.016 19.516 -16.781 1 87.56 107 VAL B N 1
ATOM 6066 C CA . VAL B 1 107 ? -21.719 19.969 -16.297 1 87.56 107 VAL B CA 1
ATOM 6067 C C . VAL B 1 107 ? -20.672 18.875 -16.516 1 87.56 107 VAL B C 1
ATOM 6069 O O . VAL B 1 107 ? -19.578 19.141 -17.031 1 87.56 107 VAL B O 1
ATOM 6072 N N . ILE B 1 108 ? -21 17.688 -16.219 1 88.88 108 ILE B N 1
ATOM 6073 C CA . ILE B 1 108 ? -20.047 16.578 -16.281 1 88.88 108 ILE B CA 1
ATOM 6074 C C . ILE B 1 108 ? -19.688 16.312 -17.734 1 88.88 108 ILE B C 1
ATOM 6076 O O . ILE B 1 108 ? -18.5 16.188 -18.078 1 88.88 108 ILE B O 1
ATOM 6080 N N . ASN B 1 109 ? -20.609 16.297 -18.594 1 87.31 109 ASN B N 1
ATOM 6081 C CA . ASN B 1 109 ? -20.375 15.93 -19.984 1 87.31 109 ASN B CA 1
ATOM 6082 C C . ASN B 1 109 ? -19.641 17.031 -20.75 1 87.31 109 ASN B C 1
ATOM 6084 O O . ASN B 1 109 ? -18.766 16.734 -21.562 1 87.31 109 ASN B O 1
ATOM 6088 N N . HIS B 1 110 ? -19.953 18.219 -20.375 1 88.94 110 HIS B N 1
ATOM 6089 C CA . HIS B 1 110 ? -19.438 19.297 -21.203 1 88.94 110 HIS B CA 1
ATOM 6090 C C . HIS B 1 110 ? -18.156 19.875 -20.609 1 88.94 110 HIS B C 1
ATOM 6092 O O . HIS B 1 110 ? -17.359 20.5 -21.312 1 88.94 110 HIS B O 1
ATOM 6098 N N . LEU B 1 111 ? -17.922 19.703 -19.359 1 92.12 111 LEU B N 1
ATOM 6099 C CA . LEU B 1 111 ? -16.781 20.344 -18.734 1 92.12 111 LEU B CA 1
ATOM 6100 C C . LEU B 1 111 ? -15.594 19.375 -18.656 1 92.12 111 LEU B C 1
ATOM 6102 O O . LEU B 1 111 ? -14.461 19.797 -18.438 1 92.12 111 LEU B O 1
ATOM 6106 N N . THR B 1 112 ? -15.773 18.078 -18.828 1 92.19 112 THR B N 1
ATOM 6107 C CA . THR B 1 112 ? -14.719 17.078 -18.703 1 92.19 112 THR B CA 1
ATOM 6108 C C . THR B 1 112 ? -13.586 17.359 -19.688 1 92.19 112 THR B C 1
ATOM 6110 O O . THR B 1 112 ? -12.414 17.375 -19.312 1 92.19 112 THR B O 1
ATOM 6113 N N . PRO B 1 113 ? -13.953 17.688 -20.938 1 91.69 113 PRO B N 1
ATOM 6114 C CA . PRO B 1 113 ? -12.859 17.953 -21.875 1 91.69 113 PRO B CA 1
ATOM 6115 C C . PRO B 1 113 ? -12.023 19.172 -21.5 1 91.69 113 PRO B C 1
ATOM 6117 O O . PRO B 1 113 ? -10.82 19.203 -21.75 1 91.69 113 PRO B O 1
ATOM 6120 N N . PHE B 1 114 ? -12.664 20.141 -20.875 1 93.81 114 PHE B N 1
ATOM 6121 C CA . PHE B 1 114 ? -11.945 21.344 -20.469 1 93.81 114 PHE B CA 1
ATOM 6122 C C . PHE B 1 114 ? -11.031 21.062 -19.281 1 93.81 114 PHE B C 1
ATOM 6124 O O . PHE B 1 114 ? -9.938 21.625 -19.172 1 93.81 114 PHE B O 1
ATOM 6131 N N . ALA B 1 115 ? -11.547 20.25 -18.391 1 94.19 115 ALA B N 1
ATOM 6132 C CA . ALA B 1 115 ? -10.711 19.859 -17.25 1 94.19 115 ALA B CA 1
ATOM 6133 C C . ALA B 1 115 ? -9.469 19.109 -17.719 1 94.19 115 ALA B C 1
ATOM 6135 O O . ALA B 1 115 ? -8.367 19.344 -17.219 1 94.19 115 ALA B O 1
ATOM 6136 N N . VAL B 1 116 ? -9.633 18.234 -18.734 1 93.5 116 VAL B N 1
ATOM 6137 C CA . VAL B 1 116 ? -8.523 17.453 -19.266 1 93.5 116 VAL B CA 1
ATOM 6138 C C . VAL B 1 116 ? -7.562 18.375 -20.016 1 93.5 116 VAL B C 1
ATOM 6140 O O . VAL B 1 116 ? -6.344 18.266 -19.875 1 93.5 116 VAL B O 1
ATOM 6143 N N . GLU B 1 117 ? -8.164 19.266 -20.766 1 93 117 GLU B N 1
ATOM 6144 C CA . GLU B 1 117 ? -7.359 20.203 -21.547 1 93 117 GLU B CA 1
ATOM 6145 C C . GLU B 1 117 ? -6.5 21.078 -20.641 1 93 117 GLU B C 1
ATOM 6147 O O . GLU B 1 117 ? -5.312 21.266 -20.906 1 93 117 GLU B O 1
ATOM 6152 N N . THR B 1 118 ? -7.086 21.641 -19.656 1 94.62 118 THR B N 1
ATOM 6153 C CA . THR B 1 118 ? -6.352 22.516 -18.75 1 94.62 118 THR B CA 1
ATOM 6154 C C . THR B 1 118 ? -5.324 21.734 -17.938 1 94.62 118 THR B C 1
ATOM 6156 O O . THR B 1 118 ? -4.25 22.25 -17.625 1 94.62 118 THR B O 1
ATOM 6159 N N . ALA B 1 119 ? -5.617 20.484 -17.547 1 94.56 119 ALA B N 1
ATOM 6160 C CA . ALA B 1 119 ? -4.641 19.625 -16.875 1 94.56 119 ALA B CA 1
ATOM 6161 C C . ALA B 1 119 ? -3.436 19.375 -17.766 1 94.56 119 ALA B C 1
ATOM 6163 O O . ALA B 1 119 ? -2.291 19.422 -17.312 1 94.56 119 ALA B O 1
ATOM 6164 N N . ASN B 1 120 ? -3.74 19.094 -19.016 1 91.75 120 ASN B N 1
ATOM 6165 C CA . ASN B 1 120 ? -2.672 18.844 -19.984 1 91.75 120 ASN B CA 1
ATOM 6166 C C . ASN B 1 120 ? -1.775 20.078 -20.156 1 91.75 120 ASN B C 1
ATOM 6168 O O . ASN B 1 120 ? -0.572 19.938 -20.391 1 91.75 120 ASN B O 1
ATOM 6172 N N . GLU B 1 121 ? -2.395 21.219 -20.125 1 91.75 121 GLU B N 1
ATOM 6173 C CA . GLU B 1 121 ? -1.604 22.438 -20.219 1 91.75 121 GLU B CA 1
ATOM 6174 C C . GLU B 1 121 ? -0.641 22.562 -19.031 1 91.75 121 GLU B C 1
ATOM 6176 O O . GLU B 1 121 ? 0.51 22.969 -19.203 1 91.75 121 GLU B O 1
ATOM 6181 N N . VAL B 1 122 ? -1.119 22.234 -17.859 1 92.88 122 VAL B N 1
ATOM 6182 C CA . VAL B 1 122 ? -0.291 22.266 -16.656 1 92.88 122 VAL B CA 1
ATOM 6183 C C . VAL B 1 122 ? 0.871 21.281 -16.797 1 92.88 122 VAL B C 1
ATOM 6185 O O . VAL B 1 122 ? 2.02 21.625 -16.516 1 92.88 122 VAL B O 1
ATOM 6188 N N . ILE B 1 123 ? 0.605 20.141 -17.328 1 89.62 123 ILE B N 1
ATOM 6189 C CA . ILE B 1 123 ? 1.6 19.078 -17.484 1 89.62 123 ILE B CA 1
ATOM 6190 C C . ILE B 1 123 ? 2.59 19.453 -18.594 1 89.62 123 ILE B C 1
ATOM 6192 O O . ILE B 1 123 ? 3.799 19.266 -18.438 1 89.62 123 ILE B O 1
ATOM 6196 N N . ALA B 1 124 ? 2.068 20.016 -19.641 1 87.38 124 ALA B N 1
ATOM 6197 C CA . ALA B 1 124 ? 2.91 20.422 -20.766 1 87.38 124 ALA B CA 1
ATOM 6198 C C . ALA B 1 124 ? 3.896 21.5 -20.344 1 87.38 124 ALA B C 1
ATOM 6200 O O . ALA B 1 124 ? 5.043 21.516 -20.797 1 87.38 124 ALA B O 1
ATOM 6201 N N . ASN B 1 125 ? 3.467 22.453 -19.516 1 86.94 125 ASN B N 1
ATOM 6202 C CA . ASN B 1 125 ? 4.352 23.5 -19.016 1 86.94 125 ASN B CA 1
ATOM 6203 C C . ASN B 1 125 ? 5.527 22.906 -18.234 1 86.94 125 ASN B C 1
ATOM 6205 O O . ASN B 1 125 ? 6.672 23.328 -18.438 1 86.94 125 ASN B O 1
ATOM 6209 N N . TYR B 1 126 ? 5.23 21.953 -17.5 1 85.62 126 TYR B N 1
ATOM 6210 C CA . TYR B 1 126 ? 6.289 21.328 -16.703 1 85.62 126 TYR B CA 1
ATOM 6211 C C . TYR B 1 126 ? 7.258 20.562 -17.594 1 85.62 126 TYR B C 1
ATOM 6213 O O . TYR B 1 126 ? 8.469 20.609 -17.391 1 85.62 126 TYR B O 1
ATOM 6221 N N . ASN B 1 127 ? 6.719 19.859 -18.562 1 78.94 127 ASN B N 1
ATOM 6222 C CA . ASN B 1 127 ? 7.559 19.078 -19.469 1 78.94 127 ASN B CA 1
ATOM 6223 C C . ASN B 1 127 ? 8.477 19.984 -20.297 1 78.94 127 ASN B C 1
ATOM 6225 O O . ASN B 1 127 ? 9.555 19.562 -20.719 1 78.94 127 ASN B O 1
ATOM 6229 N N . ALA B 1 128 ? 7.969 21.172 -20.438 1 80.12 128 ALA B N 1
ATOM 6230 C CA . ALA B 1 128 ? 8.781 22.156 -21.156 1 80.12 128 ALA B CA 1
ATOM 6231 C C . ALA B 1 128 ? 9.836 22.766 -20.234 1 80.12 128 ALA B C 1
ATOM 6233 O O . ALA B 1 128 ? 10.648 23.578 -20.672 1 80.12 128 ALA B O 1
ATOM 6234 N N . GLY B 1 129 ? 9.859 22.391 -18.969 1 81.88 129 GLY B N 1
ATOM 6235 C CA . GLY B 1 129 ? 10.867 22.844 -18.031 1 81.88 129 GLY B CA 1
ATOM 6236 C C . GLY B 1 129 ? 10.398 23.984 -17.156 1 81.88 129 GLY B C 1
ATOM 6237 O O . GLY B 1 129 ? 11.195 24.594 -16.438 1 81.88 129 GLY B O 1
ATOM 6238 N N . PHE B 1 130 ? 9.07 24.297 -17.25 1 86.5 130 PHE B N 1
ATOM 6239 C CA . PHE B 1 130 ? 8.555 25.438 -16.5 1 86.5 130 PHE B CA 1
ATOM 6240 C C . PHE B 1 130 ? 7.512 25 -15.484 1 86.5 130 PHE B C 1
ATOM 6242 O O . PHE B 1 130 ? 6.875 23.953 -15.656 1 86.5 130 PHE B O 1
ATOM 6249 N N . LEU B 1 131 ? 7.43 25.812 -14.414 1 88.12 131 LEU B N 1
ATOM 6250 C CA . LEU B 1 131 ? 6.262 25.641 -13.555 1 88.12 131 LEU B CA 1
ATOM 6251 C C . LEU B 1 131 ? 5.012 26.203 -14.227 1 88.12 131 LEU B C 1
ATOM 6253 O O . LEU B 1 131 ? 5.086 27.172 -14.984 1 88.12 131 LEU B O 1
ATOM 6257 N N . PRO B 1 132 ? 3.947 25.547 -14.008 1 89.62 132 PRO B N 1
ATOM 6258 C CA . PRO B 1 132 ? 2.717 26.078 -14.609 1 89.62 132 PRO B CA 1
ATOM 6259 C C . PRO B 1 132 ? 2.398 27.5 -14.148 1 89.62 132 PRO B C 1
ATOM 6261 O O . PRO B 1 132 ? 2.631 27.844 -12.984 1 89.62 132 PRO B O 1
ATOM 6264 N N . GLU B 1 133 ? 1.9 28.312 -15.039 1 89.06 133 GLU B N 1
ATOM 6265 C CA . GLU B 1 133 ? 1.484 29.672 -14.695 1 89.06 133 GLU B CA 1
ATOM 6266 C C . GLU B 1 133 ? 0.35 29.656 -13.672 1 89.06 133 GLU B C 1
ATOM 6268 O O . GLU B 1 133 ? -0.491 28.75 -13.688 1 89.06 133 GLU B O 1
ATOM 6273 N N . THR B 1 134 ? 0.279 30.609 -12.836 1 90.31 134 THR B N 1
ATOM 6274 C CA . THR B 1 134 ? -0.71 30.672 -11.766 1 90.31 134 THR B CA 1
ATOM 6275 C C . THR B 1 134 ? -2.125 30.703 -12.336 1 90.31 134 THR B C 1
ATOM 6277 O O . THR B 1 134 ? -3.025 30.047 -11.797 1 90.31 134 THR B O 1
ATOM 6280 N N . ASP B 1 135 ? -2.277 31.422 -13.453 1 89.38 135 ASP B N 1
ATOM 6281 C CA . ASP B 1 135 ? -3.607 31.516 -14.055 1 89.38 135 ASP B CA 1
ATOM 6282 C C . ASP B 1 135 ? -4.062 30.172 -14.602 1 89.38 135 ASP B C 1
ATOM 6284 O O . ASP B 1 135 ? -5.234 29.812 -14.477 1 89.38 135 ASP B O 1
ATOM 6288 N N . ALA B 1 136 ? -3.141 29.531 -15.258 1 90.94 136 ALA B N 1
ATOM 6289 C CA . ALA B 1 136 ? -3.449 28.203 -15.797 1 90.94 136 ALA B CA 1
ATOM 6290 C C . ALA B 1 136 ? -3.791 27.219 -14.688 1 90.94 136 ALA B C 1
ATOM 6292 O O . ALA B 1 136 ? -4.711 26.406 -14.82 1 90.94 136 ALA B O 1
ATOM 6293 N N . LEU B 1 137 ? -3.084 27.359 -13.633 1 93.56 137 LEU B N 1
ATOM 6294 C CA . LEU B 1 137 ? -3.307 26.484 -12.484 1 93.56 137 LEU B CA 1
ATOM 6295 C C . LEU B 1 137 ? -4.672 26.75 -11.859 1 93.56 137 LEU B C 1
ATOM 6297 O O . LEU B 1 137 ? -5.391 25.812 -11.508 1 93.56 137 LEU B O 1
ATOM 6301 N N . LEU B 1 138 ? -4.992 27.969 -11.727 1 92.94 138 LEU B N 1
ATOM 6302 C CA . LEU B 1 138 ? -6.266 28.344 -11.117 1 92.94 138 LEU B CA 1
ATOM 6303 C C . LEU B 1 138 ? -7.434 27.922 -12 1 92.94 138 LEU B C 1
ATOM 6305 O O . LEU B 1 138 ? -8.477 27.5 -11.5 1 92.94 138 LEU B O 1
ATOM 6309 N N . GLU B 1 139 ? -7.277 28.172 -13.266 1 93.94 139 GLU B N 1
ATOM 6310 C CA . GLU B 1 139 ? -8.305 27.75 -14.211 1 93.94 139 GLU B CA 1
ATOM 6311 C C . GLU B 1 139 ? -8.547 26.234 -14.125 1 93.94 139 GLU B C 1
ATOM 6313 O O . GLU B 1 139 ? -9.695 25.797 -14.078 1 93.94 139 GLU B O 1
ATOM 6318 N N . PHE B 1 140 ? -7.484 25.547 -14.117 1 93.69 140 PHE B N 1
ATOM 6319 C CA . PHE B 1 140 ? -7.582 24.094 -13.977 1 93.69 140 PHE B CA 1
ATOM 6320 C C . PHE B 1 140 ? -8.312 23.719 -12.695 1 93.69 140 PHE B C 1
ATOM 6322 O O . PHE B 1 140 ? -9.227 22.891 -12.711 1 93.69 140 PHE B O 1
ATOM 6329 N N . LYS B 1 141 ? -7.887 24.297 -11.656 1 94.12 141 LYS B N 1
ATOM 6330 C CA . LYS B 1 141 ? -8.477 24 -10.352 1 94.12 141 LYS B CA 1
ATOM 6331 C C . LYS B 1 141 ? -9.984 24.25 -10.375 1 94.12 141 LYS B C 1
ATOM 6333 O O . LYS B 1 141 ? -10.75 23.469 -9.805 1 94.12 141 LYS B O 1
ATOM 6338 N N . LYS B 1 142 ? -10.43 25.266 -11.016 1 94.25 142 LYS B N 1
ATOM 6339 C CA . LYS B 1 142 ? -11.844 25.609 -11.062 1 94.25 142 LYS B CA 1
ATOM 6340 C C . LYS B 1 142 ? -12.648 24.531 -11.797 1 94.25 142 LYS B C 1
ATOM 6342 O O . LYS B 1 142 ? -13.688 24.094 -11.305 1 94.25 142 LYS B O 1
ATOM 6347 N N . PHE B 1 143 ? -12.164 24.141 -12.945 1 94.62 143 PHE B N 1
ATOM 6348 C CA . PHE B 1 143 ? -12.867 23.109 -13.711 1 94.62 143 PHE B CA 1
ATOM 6349 C C . PHE B 1 143 ? -12.906 21.797 -12.945 1 94.62 143 PHE B C 1
ATOM 6351 O O . PHE B 1 143 ? -13.969 21.172 -12.828 1 94.62 143 PHE B O 1
ATOM 6358 N N . PHE B 1 144 ? -11.758 21.453 -12.484 1 93.44 144 PHE B N 1
ATOM 6359 C CA . PHE B 1 144 ? -11.641 20.125 -11.859 1 93.44 144 PHE B CA 1
ATOM 6360 C C . PHE B 1 144 ? -12.445 20.062 -10.57 1 93.44 144 PHE B C 1
ATOM 6362 O O . PHE B 1 144 ? -13.109 19.062 -10.297 1 93.44 144 PHE B O 1
ATOM 6369 N N . SER B 1 145 ? -12.391 21.141 -9.766 1 91.69 145 SER B N 1
ATOM 6370 C CA . SER B 1 145 ? -13.141 21.172 -8.508 1 91.69 145 SER B CA 1
ATOM 6371 C C . SER B 1 145 ? -14.641 21.094 -8.758 1 91.69 145 SER B C 1
ATOM 6373 O O . SER B 1 145 ? -15.367 20.422 -8.023 1 91.69 145 SER B O 1
ATOM 6375 N N . ALA B 1 146 ? -15.102 21.797 -9.734 1 91.94 146 ALA B N 1
ATOM 6376 C CA . ALA B 1 146 ? -16.516 21.766 -10.086 1 91.94 146 ALA B CA 1
ATOM 6377 C C . ALA B 1 146 ? -16.953 20.359 -10.492 1 91.94 146 ALA B C 1
ATOM 6379 O O . ALA B 1 146 ? -18.031 19.891 -10.117 1 91.94 146 ALA B O 1
ATOM 6380 N N . LEU B 1 147 ? -16.125 19.766 -11.258 1 91.44 147 LEU B N 1
ATOM 6381 C CA . LEU B 1 147 ? -16.422 18.406 -11.703 1 91.44 147 LEU B CA 1
ATOM 6382 C C . LEU B 1 147 ? -16.453 17.438 -10.523 1 91.44 147 LEU B C 1
ATOM 6384 O O . LEU B 1 147 ? -17.312 16.562 -10.461 1 91.44 147 LEU B O 1
ATOM 6388 N N . CYS B 1 148 ? -15.5 17.547 -9.633 1 90.25 148 CYS B N 1
ATOM 6389 C CA . CYS B 1 148 ? -15.445 16.688 -8.461 1 90.25 148 CYS B CA 1
ATOM 6390 C C . CYS B 1 148 ? -16.734 16.812 -7.641 1 90.25 148 CYS B C 1
ATOM 6392 O O . CYS B 1 148 ? -17.281 15.805 -7.195 1 90.25 148 CYS B O 1
ATOM 6394 N N . ARG B 1 149 ? -17.172 17.953 -7.52 1 88.69 149 ARG B N 1
ATOM 6395 C CA . ARG B 1 149 ? -18.375 18.188 -6.734 1 88.69 149 ARG B CA 1
ATOM 6396 C C . ARG B 1 149 ? -19.594 17.516 -7.371 1 88.69 149 ARG B C 1
ATOM 6398 O O . ARG B 1 149 ? -20.359 16.828 -6.684 1 88.69 149 ARG B O 1
ATOM 6405 N N . GLU B 1 150 ? -19.672 17.719 -8.625 1 87.88 150 GLU B N 1
ATOM 6406 C CA . GLU B 1 150 ? -20.844 17.172 -9.32 1 87.88 150 GLU B CA 1
ATOM 6407 C C . GLU B 1 150 ? -20.75 15.656 -9.422 1 87.88 150 GLU B C 1
ATOM 6409 O O . GLU B 1 150 ? -21.766 14.961 -9.281 1 87.88 150 GLU B O 1
ATOM 6414 N N . MET B 1 151 ? -19.625 15.211 -9.664 1 87.56 151 MET B N 1
ATOM 6415 C CA . MET B 1 151 ? -19.438 13.766 -9.797 1 87.56 151 MET B CA 1
ATOM 6416 C C . MET B 1 151 ? -19.656 13.07 -8.453 1 87.56 151 MET B C 1
ATOM 6418 O O . MET B 1 151 ? -20.156 11.945 -8.406 1 87.56 151 MET B O 1
ATOM 6422 N N . ALA B 1 152 ? -19.188 13.719 -7.371 1 86.12 152 ALA B N 1
ATOM 6423 C CA . ALA B 1 152 ? -19.422 13.164 -6.039 1 86.12 152 ALA B CA 1
ATOM 6424 C C . ALA B 1 152 ? -20.906 12.984 -5.77 1 86.12 152 ALA B C 1
ATOM 6426 O O . ALA B 1 152 ? -21.328 11.969 -5.195 1 86.12 152 ALA B O 1
ATOM 6427 N N . HIS B 1 153 ? -21.656 13.883 -6.215 1 82.38 153 HIS B N 1
ATOM 6428 C CA . HIS B 1 153 ? -23.109 13.82 -6.031 1 82.38 153 HIS B CA 1
ATOM 6429 C C . HIS B 1 153 ? -23.719 12.68 -6.84 1 82.38 153 HIS B C 1
ATOM 6431 O O . HIS B 1 153 ? -24.594 11.969 -6.355 1 82.38 153 HIS B O 1
ATOM 6437 N N . VAL B 1 154 ? -23.281 12.531 -8.023 1 78.25 154 VAL B N 1
ATOM 6438 C CA . VAL B 1 154 ? -23.812 11.508 -8.914 1 78.25 154 VAL B CA 1
ATOM 6439 C C . VAL B 1 154 ? -23.484 10.117 -8.367 1 78.25 154 VAL B C 1
ATOM 6441 O O . VAL B 1 154 ? -24.344 9.227 -8.367 1 78.25 154 VAL B O 1
ATOM 6444 N N . TRP B 1 155 ? -22.312 9.93 -7.922 1 78.56 155 TRP B N 1
ATOM 6445 C CA . TRP B 1 155 ? -21.891 8.633 -7.41 1 78.56 155 TRP B CA 1
ATOM 6446 C C . TRP B 1 155 ? -22.578 8.32 -6.082 1 78.56 155 TRP B C 1
ATOM 6448 O O . TRP B 1 155 ? -22.891 7.164 -5.797 1 78.56 155 TRP B O 1
ATOM 6458 N N . GLN B 1 156 ? -22.766 9.328 -5.246 1 76.69 156 GLN B N 1
ATOM 6459 C CA . GLN B 1 156 ? -23.5 9.133 -4.004 1 76.69 156 GLN B CA 1
ATOM 6460 C C . GLN B 1 156 ? -24.938 8.664 -4.277 1 76.69 156 GLN B C 1
ATOM 6462 O O . GLN B 1 156 ? -25.453 7.805 -3.572 1 76.69 156 GLN B O 1
ATOM 6467 N N . GLN B 1 157 ? -25.469 9.18 -5.301 1 75.06 157 GLN B N 1
ATOM 6468 C CA . GLN B 1 157 ? -26.812 8.781 -5.68 1 75.06 157 GLN B CA 1
ATOM 6469 C C . GLN B 1 157 ? -26.844 7.359 -6.227 1 75.06 157 GLN B C 1
ATOM 6471 O O . GLN B 1 157 ? -27.766 6.602 -5.957 1 75.06 157 GLN B O 1
ATOM 6476 N N . ALA B 1 158 ? -25.797 7.051 -6.977 1 73.44 158 ALA B N 1
ATOM 6477 C CA . ALA B 1 158 ? -25.719 5.707 -7.539 1 73.44 158 ALA B CA 1
ATOM 6478 C C . ALA B 1 158 ? -25.531 4.66 -6.441 1 73.44 158 ALA B C 1
ATOM 6480 O O . ALA B 1 158 ? -26.125 3.584 -6.496 1 73.44 158 ALA B O 1
ATOM 6481 N N . ASP B 1 159 ? -24.672 4.938 -5.457 1 70.06 159 ASP B N 1
ATOM 6482 C CA . ASP B 1 159 ? -24.438 4.027 -4.344 1 70.06 159 ASP B CA 1
ATOM 6483 C C . ASP B 1 159 ? -25.703 3.84 -3.508 1 70.06 159 ASP B C 1
ATOM 6485 O O . ASP B 1 159 ? -25.969 2.742 -3.016 1 70.06 159 ASP B O 1
ATOM 6489 N N . ASN B 1 160 ? -26.391 4.902 -3.439 1 62.59 160 ASN B N 1
ATOM 6490 C CA . ASN B 1 160 ? -27.656 4.816 -2.715 1 62.59 160 ASN B CA 1
ATOM 6491 C C . ASN B 1 160 ? -28.672 3.982 -3.477 1 62.59 160 ASN B C 1
ATOM 6493 O O . ASN B 1 160 ? -29.469 3.262 -2.871 1 62.59 160 ASN B O 1
ATOM 6497 N N . LEU B 1 161 ? -28.5 3.957 -4.816 1 55.56 161 LEU B N 1
ATOM 6498 C CA . LEU B 1 161 ? -29.438 3.215 -5.652 1 55.56 161 LEU B CA 1
ATOM 6499 C C . LEU B 1 161 ? -29.047 1.743 -5.73 1 55.56 161 LEU B C 1
ATOM 6501 O O . LEU B 1 161 ? -29.906 0.874 -5.871 1 55.56 161 LEU B O 1
ATOM 6505 N N . SER B 1 162 ? -27.688 1.415 -6.016 1 55.31 162 SER B N 1
ATOM 6506 C CA . SER B 1 162 ? -27.234 0.028 -6.078 1 55.31 162 SER B CA 1
ATOM 6507 C C . SER B 1 162 ? -27.641 -0.745 -4.832 1 55.31 162 SER B C 1
ATOM 6509 O O . SER B 1 162 ? -27.781 -1.97 -4.867 1 55.31 162 SER B O 1
ATOM 6511 N N . LEU B 1 163 ? -27.75 -0.142 -3.609 1 47.75 163 LEU B N 1
ATOM 6512 C CA . LEU B 1 163 ? -28.359 -0.815 -2.467 1 47.75 163 LEU B CA 1
ATOM 6513 C C . LEU B 1 163 ? -29.781 -1.256 -2.791 1 47.75 163 LEU B C 1
ATOM 6515 O O . LEU B 1 163 ? -30.359 -2.07 -2.07 1 47.75 163 LEU B O 1
ATOM 6519 N N . LEU B 1 164 ? -30.25 -0.725 -3.756 1 40.34 164 LEU B N 1
ATOM 6520 C CA . LEU B 1 164 ? -31.562 -1.207 -4.199 1 40.34 164 LEU B CA 1
ATOM 6521 C C . LEU B 1 164 ? -31.406 -2.299 -5.25 1 40.34 164 LEU B C 1
ATOM 6523 O O . LEU B 1 164 ? -30.5 -2.246 -6.078 1 40.34 164 LEU B O 1
ATOM 6527 N N . PRO B 1 165 ? -31.953 -3.654 -4.984 1 37.84 165 PRO B N 1
ATOM 6528 C CA . PRO B 1 165 ? -31.875 -4.855 -5.82 1 37.84 165 PRO B CA 1
ATOM 6529 C C . PRO B 1 165 ? -32.062 -4.551 -7.305 1 37.84 165 PRO B C 1
ATOM 6531 O O . PRO B 1 165 ? -32.25 -5.469 -8.109 1 37.84 165 PRO B O 1
ATOM 6534 N N . SER B 1 166 ? -32.438 -3.441 -7.73 1 40.34 166 SER B N 1
ATOM 6535 C CA . SER B 1 166 ? -32.875 -3.441 -9.125 1 40.34 166 SER B CA 1
ATOM 6536 C C . SER B 1 166 ? -31.688 -3.674 -10.062 1 40.34 166 SER B C 1
ATOM 6538 O O . SER B 1 166 ? -30.594 -3.146 -9.836 1 40.34 166 SER B O 1
ATOM 6540 N N . ARG B 1 167 ? -31.828 -4.699 -11.016 1 40.34 167 ARG B N 1
ATOM 6541 C CA . ARG B 1 167 ? -31.031 -5.441 -11.992 1 40.34 167 ARG B CA 1
ATOM 6542 C C . ARG B 1 167 ? -30.094 -4.508 -12.75 1 40.34 167 ARG B C 1
ATOM 6544 O O . ARG B 1 167 ? -28.953 -4.867 -13.031 1 40.34 167 ARG B O 1
ATOM 6551 N N . HIS B 1 168 ? -30.594 -3.699 -13.852 1 40.53 168 HIS B N 1
ATOM 6552 C CA . HIS B 1 168 ? -30.062 -3.432 -15.18 1 40.53 168 HIS B CA 1
ATOM 6553 C C . HIS B 1 168 ? -28.953 -2.379 -15.125 1 40.53 168 HIS B C 1
ATOM 6555 O O . HIS B 1 168 ? -28.109 -2.316 -16.016 1 40.53 168 HIS B O 1
ATOM 6561 N N . ARG B 1 169 ? -29.344 -0.96 -14.805 1 41.75 169 ARG B N 1
ATOM 6562 C CA . ARG B 1 169 ? -28.656 0.103 -15.531 1 41.75 169 ARG B CA 1
ATOM 6563 C C . ARG B 1 169 ? -27.344 0.453 -14.859 1 41.75 169 ARG B C 1
ATOM 6565 O O . ARG B 1 169 ? -27.328 0.97 -13.742 1 41.75 169 ARG B O 1
ATOM 6572 N N . GLN B 1 170 ? -26.312 -0.262 -15 1 45.72 170 GLN B N 1
ATOM 6573 C CA . GLN B 1 170 ? -24.969 0.167 -14.641 1 45.72 170 GLN B CA 1
ATOM 6574 C C . GLN B 1 170 ? -24.781 1.661 -14.891 1 45.72 170 GLN B C 1
ATOM 6576 O O . GLN B 1 170 ? -25.031 2.145 -16 1 45.72 170 GLN B O 1
ATOM 6581 N N . PRO B 1 171 ? -24.875 2.6 -14.102 1 47.72 171 PRO B N 1
ATOM 6582 C CA . PRO B 1 171 ? -24.781 4.043 -14.344 1 47.72 171 PRO B CA 1
ATOM 6583 C C . PRO B 1 171 ? -23.766 4.398 -15.414 1 47.72 171 PRO B C 1
ATOM 6585 O O . PRO B 1 171 ? -22.781 3.674 -15.609 1 47.72 171 PRO B O 1
ATOM 6588 N N . GLN B 1 172 ? -24 5.227 -16.547 1 51.38 172 GLN B N 1
ATOM 6589 C CA . GLN B 1 172 ? -23.422 5.883 -17.719 1 51.38 172 GLN B CA 1
ATOM 6590 C C . GLN B 1 172 ? -22.062 6.48 -17.406 1 51.38 172 GLN B C 1
ATOM 6592 O O . GLN B 1 172 ? -21.297 6.809 -18.312 1 51.38 172 GLN B O 1
ATOM 6597 N N . PRO B 1 173 ? -21.844 7.277 -16.188 1 58.09 173 PRO B N 1
ATOM 6598 C CA . PRO B 1 173 ? -20.719 8.203 -16.125 1 58.09 173 PRO B CA 1
ATOM 6599 C C . PRO B 1 173 ? -19.359 7.492 -16.094 1 58.09 173 PRO B C 1
ATOM 6601 O O . PRO B 1 173 ? -18.344 8.117 -15.805 1 58.09 173 PRO B O 1
ATOM 6604 N N . LEU B 1 174 ? -19.312 6.375 -16.641 1 67.94 174 LEU B N 1
ATOM 6605 C CA . LEU B 1 174 ? -18.156 5.531 -16.391 1 67.94 174 LEU B CA 1
ATOM 6606 C C . LEU B 1 174 ? -16.953 5.984 -17.234 1 67.94 174 LEU B C 1
ATOM 6608 O O . LEU B 1 174 ? -15.836 6.051 -16.734 1 67.94 174 LEU B O 1
ATOM 6612 N N . GLN B 1 175 ? -17.312 6.555 -18.453 1 77.12 175 GLN B N 1
ATOM 6613 C CA . GLN B 1 175 ? -16.172 6.926 -19.297 1 77.12 175 GLN B CA 1
ATOM 6614 C C . GLN B 1 175 ? -15.477 8.172 -18.75 1 77.12 175 GLN B C 1
ATOM 6616 O O . GLN B 1 175 ? -14.25 8.242 -18.75 1 77.12 175 GLN B O 1
ATOM 6621 N N . GLN B 1 176 ? -16.406 9.094 -18.281 1 84 176 GLN B N 1
ATOM 6622 C CA . GLN B 1 176 ? -15.828 10.32 -17.734 1 84 176 GLN B CA 1
ATOM 6623 C C . GLN B 1 176 ? -15.039 10.039 -16.469 1 84 176 GLN B C 1
ATOM 6625 O O . GLN B 1 176 ? -14.023 10.695 -16.203 1 84 176 GLN B O 1
ATOM 6630 N N . THR B 1 177 ? -15.508 9.039 -15.719 1 85.19 177 THR B N 1
ATOM 6631 C CA . THR B 1 177 ? -14.812 8.688 -14.492 1 85.19 177 THR B CA 1
ATOM 6632 C C . THR B 1 177 ? -13.43 8.125 -14.797 1 85.19 177 THR B C 1
ATOM 6634 O O . THR B 1 177 ? -12.461 8.422 -14.094 1 85.19 177 THR B O 1
ATOM 6637 N N . ILE B 1 178 ? -13.359 7.371 -15.867 1 81.81 178 ILE B N 1
ATOM 6638 C CA . ILE B 1 178 ? -12.094 6.762 -16.25 1 81.81 178 ILE B CA 1
ATOM 6639 C C . ILE B 1 178 ? -11.117 7.84 -16.719 1 81.81 178 ILE B C 1
ATOM 6641 O O . ILE B 1 178 ? -9.953 7.848 -16.312 1 81.81 178 ILE B O 1
ATOM 6645 N N . VAL B 1 179 ? -11.633 8.734 -17.516 1 85.44 179 VAL B N 1
ATOM 6646 C CA . VAL B 1 179 ? -10.797 9.789 -18.078 1 85.44 179 VAL B CA 1
ATOM 6647 C C . VAL B 1 179 ? -10.266 10.68 -16.969 1 85.44 179 VAL B C 1
ATOM 6649 O O . VAL B 1 179 ? -9.086 11.047 -16.953 1 85.44 179 VAL B O 1
ATOM 6652 N N . LEU B 1 180 ? -11.141 11.047 -16.062 1 89.88 180 LEU B N 1
ATOM 6653 C CA . LEU B 1 180 ? -10.734 11.93 -14.977 1 89.88 180 LEU B CA 1
ATOM 6654 C C . LEU B 1 180 ? -9.789 11.219 -14.016 1 89.88 180 LEU B C 1
ATOM 6656 O O . LEU B 1 180 ? -8.891 11.844 -13.445 1 89.88 180 LEU B O 1
ATOM 6660 N N . THR B 1 181 ? -9.992 9.914 -13.805 1 89.88 181 THR B N 1
ATOM 6661 C CA . THR B 1 181 ? -9.078 9.148 -12.969 1 89.88 181 THR B CA 1
ATOM 6662 C C . THR B 1 181 ? -7.691 9.078 -13.594 1 89.88 181 THR B C 1
ATOM 6664 O O . THR B 1 181 ? -6.684 9.227 -12.898 1 89.88 181 THR B O 1
ATOM 6667 N N . LEU B 1 182 ? -7.645 8.891 -14.883 1 88 182 LEU B N 1
ATOM 6668 C CA . LEU B 1 182 ? -6.363 8.852 -15.578 1 88 182 LEU B CA 1
ATOM 6669 C C . LEU B 1 182 ? -5.668 10.211 -15.5 1 88 182 LEU B C 1
ATOM 6671 O O . LEU B 1 182 ? -4.445 10.281 -15.352 1 88 182 LEU B O 1
ATOM 6675 N N . THR B 1 183 ? -6.488 11.227 -15.648 1 91.25 183 THR B N 1
ATOM 6676 C CA . THR B 1 183 ? -5.938 12.57 -15.5 1 91.25 183 THR B CA 1
ATOM 6677 C C . THR B 1 183 ? -5.367 12.773 -14.102 1 91.25 183 THR B C 1
ATOM 6679 O O . THR B 1 183 ? -4.285 13.344 -13.945 1 91.25 183 THR B O 1
ATOM 6682 N N . ALA B 1 184 ? -6.102 12.344 -13.109 1 93.12 184 ALA B N 1
ATOM 6683 C CA . ALA B 1 184 ? -5.641 12.461 -11.727 1 93.12 184 ALA B CA 1
ATOM 6684 C C . ALA B 1 184 ? -4.336 11.695 -11.523 1 93.12 184 ALA B C 1
ATOM 6686 O O . ALA B 1 184 ? -3.453 12.148 -10.789 1 93.12 184 ALA B O 1
ATOM 6687 N N . ILE B 1 185 ? -4.203 10.562 -12.148 1 91.88 185 ILE B N 1
ATOM 6688 C CA . ILE B 1 185 ? -2.992 9.758 -12.023 1 91.88 185 ILE B CA 1
ATOM 6689 C C . ILE B 1 185 ? -1.82 10.484 -12.68 1 91.88 185 ILE B C 1
ATOM 6691 O O . ILE B 1 185 ? -0.709 10.492 -12.141 1 91.88 185 ILE B O 1
ATOM 6695 N N . GLU B 1 186 ? -2.037 11.062 -13.828 1 90.81 186 GLU B N 1
ATOM 6696 C CA . GLU B 1 186 ? -0.99 11.836 -14.484 1 90.81 186 GLU B CA 1
ATOM 6697 C C . GLU B 1 186 ? -0.538 13 -13.609 1 90.81 186 GLU B C 1
ATOM 6699 O O . GLU B 1 186 ? 0.651 13.328 -13.562 1 90.81 186 GLU B O 1
ATOM 6704 N N . LEU B 1 187 ? -1.531 13.625 -13.023 1 93.56 187 LEU B N 1
ATOM 6705 C CA . LEU B 1 187 ? -1.202 14.727 -12.125 1 93.56 187 LEU B CA 1
ATOM 6706 C C . LEU B 1 187 ? -0.405 14.227 -10.922 1 93.56 187 LEU B C 1
ATOM 6708 O O . LEU B 1 187 ? 0.493 14.914 -10.438 1 93.56 187 LEU B O 1
ATOM 6712 N N . LEU B 1 188 ? -0.772 13.062 -10.414 1 94.31 188 LEU B N 1
ATOM 6713 C CA . LEU B 1 188 ? -0.032 12.469 -9.312 1 94.31 188 LEU B CA 1
ATOM 6714 C C . LEU B 1 188 ? 1.417 12.203 -9.703 1 94.31 188 LEU B C 1
ATOM 6716 O O . LEU B 1 188 ? 2.33 12.398 -8.898 1 94.31 188 LEU B O 1
ATOM 6720 N N . MET B 1 189 ? 1.611 11.734 -10.914 1 89.81 189 MET B N 1
ATOM 6721 C CA . MET B 1 189 ? 2.969 11.523 -11.406 1 89.81 189 MET B CA 1
ATOM 6722 C C . MET B 1 189 ? 3.744 12.836 -11.438 1 89.81 189 MET B C 1
ATOM 6724 O O . MET B 1 189 ? 4.934 12.875 -11.117 1 89.81 189 MET B O 1
ATOM 6728 N N . LEU B 1 190 ? 3.049 13.883 -11.875 1 91.06 190 LEU B N 1
ATOM 6729 C CA . LEU B 1 190 ? 3.664 15.203 -11.875 1 91.06 190 LEU B CA 1
ATOM 6730 C C . LEU B 1 190 ? 4.043 15.633 -10.461 1 91.06 190 LEU B C 1
ATOM 6732 O O . LEU B 1 190 ? 5.125 16.172 -10.242 1 91.06 190 LEU B O 1
ATOM 6736 N N . VAL B 1 191 ? 3.141 15.414 -9.492 1 94.12 191 VAL B N 1
ATOM 6737 C CA . VAL B 1 191 ? 3.404 15.75 -8.094 1 94.12 191 VAL B CA 1
ATOM 6738 C C . VAL B 1 191 ? 4.656 15.016 -7.613 1 94.12 191 VAL B C 1
ATOM 6740 O O . VAL B 1 191 ? 5.504 15.602 -6.941 1 94.12 191 VAL B O 1
ATOM 6743 N N . ASP B 1 192 ? 4.777 13.773 -7.938 1 91.44 192 ASP B N 1
ATOM 6744 C CA . ASP B 1 192 ? 5.934 12.969 -7.547 1 91.44 192 ASP B CA 1
ATOM 6745 C C . ASP B 1 192 ? 7.227 13.562 -8.094 1 91.44 192 ASP B C 1
ATOM 6747 O O . ASP B 1 192 ? 8.242 13.625 -7.395 1 91.44 192 ASP B O 1
ATOM 6751 N N . GLN B 1 193 ? 7.125 13.945 -9.336 1 87.44 193 GLN B N 1
ATOM 6752 C CA . GLN B 1 193 ? 8.305 14.539 -9.969 1 87.44 193 GLN B CA 1
ATOM 6753 C C . GLN B 1 193 ? 8.664 15.867 -9.312 1 87.44 193 GLN B C 1
ATOM 6755 O O . GLN B 1 193 ? 9.836 16.141 -9.055 1 87.44 193 GLN B O 1
ATOM 6760 N N . LEU B 1 194 ? 7.684 16.703 -9.094 1 91 194 LEU B N 1
ATOM 6761 C CA . LEU B 1 194 ? 7.918 18.016 -8.484 1 91 194 LEU B CA 1
ATOM 6762 C C . LEU B 1 194 ? 8.477 17.859 -7.074 1 91 194 LEU B C 1
ATOM 6764 O O . LEU B 1 194 ? 9.391 18.594 -6.684 1 91 194 LEU B O 1
ATOM 6768 N N . LEU B 1 195 ? 7.926 16.922 -6.293 1 91.69 195 LEU B N 1
ATOM 6769 C CA . LEU B 1 195 ? 8.406 16.688 -4.938 1 91.69 195 LEU B CA 1
ATOM 6770 C C . LEU B 1 195 ? 9.844 16.188 -4.949 1 91.69 195 LEU B C 1
ATOM 6772 O O . LEU B 1 195 ? 10.648 16.562 -4.094 1 91.69 195 LEU B O 1
ATOM 6776 N N . SER B 1 196 ? 10.164 15.32 -5.922 1 86.62 196 SER B N 1
ATOM 6777 C CA . SER B 1 196 ? 11.508 14.773 -6 1 86.62 196 SER B CA 1
ATOM 6778 C C . SER B 1 196 ? 12.539 15.859 -6.297 1 86.62 196 SER B C 1
ATOM 6780 O O . SER B 1 196 ? 13.703 15.734 -5.922 1 86.62 196 SER B O 1
ATOM 6782 N N . ARG B 1 197 ? 12.094 16.953 -6.828 1 84.31 197 ARG B N 1
ATOM 6783 C CA . ARG B 1 197 ? 13.008 18.016 -7.227 1 84.31 197 ARG B CA 1
ATOM 6784 C C . ARG B 1 197 ? 12.93 19.188 -6.25 1 84.31 197 ARG B C 1
ATOM 6786 O O . ARG B 1 197 ? 13.555 20.234 -6.469 1 84.31 197 ARG B O 1
ATOM 6793 N N . LEU B 1 198 ? 12.102 19.062 -5.223 1 86.62 198 LEU B N 1
ATOM 6794 C CA . LEU B 1 198 ? 11.961 20.141 -4.254 1 86.62 198 LEU B CA 1
ATOM 6795 C C . LEU B 1 198 ? 13.273 20.391 -3.525 1 86.62 198 LEU B C 1
ATOM 6797 O O . LEU B 1 198 ? 13.859 19.469 -2.955 1 86.62 198 LEU B O 1
ATOM 6801 N N . PRO B 1 199 ? 13.836 21.5 -3.672 1 76.19 199 PRO B N 1
ATOM 6802 C CA . PRO B 1 199 ? 15.094 21.812 -2.98 1 76.19 199 PRO B CA 1
ATOM 6803 C C . PRO B 1 199 ? 14.93 21.844 -1.463 1 76.19 199 PRO B C 1
ATOM 6805 O O . PRO B 1 199 ? 13.828 22.047 -0.958 1 76.19 199 PRO B O 1
ATOM 6808 N N . PRO B 1 200 ? 15.93 21.344 -0.522 1 63.59 200 PRO B N 1
ATOM 6809 C CA . PRO B 1 200 ? 15.859 21.375 0.94 1 63.59 200 PRO B CA 1
ATOM 6810 C C . PRO B 1 200 ? 15.594 22.781 1.479 1 63.59 200 PRO B C 1
ATOM 6812 O O . PRO B 1 200 ? 15.016 22.938 2.559 1 63.59 200 PRO B O 1
ATOM 6815 N N . LEU B 1 201 ? 16.234 23.844 1.03 1 63.06 201 LEU B N 1
ATOM 6816 C CA . LEU B 1 201 ? 16.078 25.125 1.715 1 63.06 201 LEU B CA 1
ATOM 6817 C C . LEU B 1 201 ? 15.312 26.109 0.849 1 63.06 201 LEU B C 1
ATOM 6819 O O . LEU B 1 201 ? 15.531 26.188 -0.361 1 63.06 201 LEU B O 1
ATOM 6823 N N . PRO B 1 202 ? 14.453 27.172 1.229 1 73.19 202 PRO B N 1
ATOM 6824 C CA . PRO B 1 202 ? 12.992 27.312 1.166 1 73.19 202 PRO B CA 1
ATOM 6825 C C . PRO B 1 202 ? 12.453 27.234 -0.26 1 73.19 202 PRO B C 1
ATOM 6827 O O . PRO B 1 202 ? 12.984 27.891 -1.163 1 73.19 202 PRO B O 1
ATOM 6830 N N . PRO B 1 203 ? 11.602 26.375 -0.56 1 83 203 PRO B N 1
ATOM 6831 C CA . PRO B 1 203 ? 11.023 26.312 -1.906 1 83 203 PRO B CA 1
ATOM 6832 C C . PRO B 1 203 ? 10.305 27.594 -2.303 1 83 203 PRO B C 1
ATOM 6834 O O . PRO B 1 203 ? 9.906 28.391 -1.437 1 83 203 PRO B O 1
ATOM 6837 N N . SER B 1 204 ? 10.312 28 -3.541 1 87.25 204 SER B N 1
ATOM 6838 C CA . SER B 1 204 ? 9.586 29.172 -4.004 1 87.25 204 SER B CA 1
ATOM 6839 C C . SER B 1 204 ? 8.102 29.062 -3.693 1 87.25 204 SER B C 1
ATOM 6841 O O . SER B 1 204 ? 7.551 27.953 -3.635 1 87.25 204 SER B O 1
ATOM 6843 N N . GLU B 1 205 ? 7.516 30.203 -3.455 1 89.06 205 GLU B N 1
ATOM 6844 C CA . GLU B 1 205 ? 6.086 30.25 -3.148 1 89.06 205 GLU B CA 1
ATOM 6845 C C . GLU B 1 205 ? 5.258 29.656 -4.285 1 89.06 205 GLU B C 1
ATOM 6847 O O . GLU B 1 205 ? 4.23 29.016 -4.047 1 89.06 205 GLU B O 1
ATOM 6852 N N . HIS B 1 206 ? 5.75 29.922 -5.473 1 90.69 206 HIS B N 1
ATOM 6853 C CA . HIS B 1 206 ? 5.031 29.406 -6.637 1 90.69 206 HIS B CA 1
ATOM 6854 C C . HIS B 1 206 ? 5.055 27.891 -6.676 1 90.69 206 HIS B C 1
ATOM 6856 O O . HIS B 1 206 ? 4.051 27.25 -7.004 1 90.69 206 HIS B O 1
ATOM 6862 N N . MET B 1 207 ? 6.164 27.375 -6.371 1 91.44 207 MET B N 1
ATOM 6863 C CA . MET B 1 207 ? 6.301 25.922 -6.336 1 91.44 207 MET B CA 1
ATOM 6864 C C . MET B 1 207 ? 5.438 25.328 -5.234 1 91.44 207 MET B C 1
ATOM 6866 O O . MET B 1 207 ? 4.773 24.312 -5.441 1 91.44 207 MET B O 1
ATOM 6870 N N . VAL B 1 208 ? 5.465 25.953 -4.133 1 92.94 208 VAL B N 1
ATOM 6871 C CA . VAL B 1 208 ? 4.684 25.5 -2.986 1 92.94 208 VAL B CA 1
ATOM 6872 C C . VAL B 1 208 ? 3.199 25.516 -3.334 1 92.94 208 VAL B C 1
ATOM 6874 O O . VAL B 1 208 ? 2.49 24.531 -3.1 1 92.94 208 VAL B O 1
ATOM 6877 N N . ASN B 1 209 ? 2.781 26.594 -3.893 1 93.75 209 ASN B N 1
ATOM 6878 C CA . ASN B 1 209 ? 1.375 26.719 -4.262 1 93.75 209 ASN B CA 1
ATOM 6879 C C . ASN B 1 209 ? 0.972 25.672 -5.301 1 93.75 209 ASN B C 1
ATOM 6881 O O . ASN B 1 209 ? -0.107 25.094 -5.211 1 93.75 209 ASN B O 1
ATOM 6885 N N . THR B 1 210 ? 1.839 25.5 -6.309 1 94.31 210 THR B N 1
ATOM 6886 C CA . THR B 1 210 ? 1.568 24.516 -7.355 1 94.31 210 THR B CA 1
ATOM 6887 C C . THR B 1 210 ? 1.411 23.125 -6.766 1 94.31 210 THR B C 1
ATOM 6889 O O . THR B 1 210 ? 0.464 22.406 -7.098 1 94.31 210 THR B O 1
ATOM 6892 N N . LEU B 1 211 ? 2.277 22.781 -5.906 1 95.12 211 LEU B N 1
ATOM 6893 C CA . LEU B 1 211 ? 2.264 21.453 -5.309 1 95.12 211 LEU B CA 1
ATOM 6894 C C . LEU B 1 211 ? 1.006 21.234 -4.473 1 95.12 211 LEU B C 1
ATOM 6896 O O . LEU B 1 211 ? 0.363 20.188 -4.562 1 95.12 211 LEU B O 1
ATOM 6900 N N . TRP B 1 212 ? 0.64 22.203 -3.674 1 95.81 212 TRP B N 1
ATOM 6901 C CA . TRP B 1 212 ? -0.54 22.062 -2.826 1 95.81 212 TRP B CA 1
ATOM 6902 C C . TRP B 1 212 ? -1.805 21.938 -3.668 1 95.81 212 TRP B C 1
ATOM 6904 O O . TRP B 1 212 ? -2.682 21.125 -3.367 1 95.81 212 TRP B O 1
ATOM 6914 N N . VAL B 1 213 ? -1.889 22.766 -4.727 1 95.25 213 VAL B N 1
ATOM 6915 C CA . VAL B 1 213 ? -3.07 22.734 -5.582 1 95.25 213 VAL B CA 1
ATOM 6916 C C . VAL B 1 213 ? -3.189 21.359 -6.238 1 95.25 213 VAL B C 1
ATOM 6918 O O . VAL B 1 213 ? -4.266 20.75 -6.246 1 95.25 213 VAL B O 1
ATOM 6921 N N . LEU B 1 214 ? -2.088 20.844 -6.777 1 95.94 214 LEU B N 1
ATOM 6922 C CA . LEU B 1 214 ? -2.102 19.562 -7.461 1 95.94 214 LEU B CA 1
ATOM 6923 C C . LEU B 1 214 ? -2.402 18.422 -6.488 1 95.94 214 LEU B C 1
ATOM 6925 O O . LEU B 1 214 ? -3.236 17.562 -6.77 1 95.94 214 LEU B O 1
ATOM 6929 N N . LEU B 1 215 ? -1.751 18.438 -5.371 1 96 215 LEU B N 1
ATOM 6930 C CA . LEU B 1 215 ? -1.951 17.391 -4.375 1 96 215 LEU B CA 1
ATOM 6931 C C . LEU B 1 215 ? -3.393 17.391 -3.873 1 96 215 LEU B C 1
ATOM 6933 O O . LEU B 1 215 ? -3.996 16.328 -3.719 1 96 215 LEU B O 1
ATOM 6937 N N . ALA B 1 216 ? -3.91 18.547 -3.613 1 95.06 216 ALA B N 1
ATOM 6938 C CA . ALA B 1 216 ? -5.281 18.656 -3.121 1 95.06 216 ALA B CA 1
ATOM 6939 C C . ALA B 1 216 ? -6.281 18.172 -4.164 1 95.06 216 ALA B C 1
ATOM 6941 O O . ALA B 1 216 ? -7.305 17.578 -3.824 1 95.06 216 ALA B O 1
ATOM 6942 N N . THR B 1 217 ? -5.984 18.5 -5.406 1 93.44 217 THR B N 1
ATOM 6943 C CA . THR B 1 217 ? -6.867 18.078 -6.484 1 93.44 217 THR B CA 1
ATOM 6944 C C . THR B 1 217 ? -6.902 16.562 -6.594 1 93.44 217 THR B C 1
ATOM 6946 O O . THR B 1 217 ? -7.973 15.969 -6.73 1 93.44 217 THR B O 1
ATOM 6949 N N . VAL B 1 218 ? -5.77 15.938 -6.574 1 94 218 VAL B N 1
ATOM 6950 C CA . VAL B 1 218 ? -5.691 14.484 -6.664 1 94 218 VAL B CA 1
ATOM 6951 C C . VAL B 1 218 ? -6.406 13.852 -5.469 1 94 218 VAL B C 1
ATOM 6953 O O . VAL B 1 218 ? -7.176 12.906 -5.625 1 94 218 VAL B O 1
ATOM 6956 N N . ASP B 1 219 ? -6.199 14.383 -4.305 1 93.44 219 ASP B N 1
ATOM 6957 C CA . ASP B 1 219 ? -6.82 13.867 -3.09 1 93.44 219 ASP B CA 1
ATOM 6958 C C . ASP B 1 219 ? -8.344 14.008 -3.148 1 93.44 219 ASP B C 1
ATOM 6960 O O . ASP B 1 219 ? -9.07 13.109 -2.715 1 93.44 219 ASP B O 1
ATOM 6964 N N . SER B 1 220 ? -8.766 15.141 -3.645 1 91.81 220 SER B N 1
ATOM 6965 C CA . SER B 1 220 ? -10.203 15.367 -3.748 1 91.81 220 SER B CA 1
ATOM 6966 C C . SER B 1 220 ? -10.859 14.336 -4.656 1 91.81 220 SER B C 1
ATOM 6968 O O . SER B 1 220 ? -11.992 13.906 -4.402 1 91.81 220 SER B O 1
ATOM 6970 N N . TRP B 1 221 ? -10.156 14.016 -5.703 1 92.44 221 TRP B N 1
ATOM 6971 C CA . TRP B 1 221 ? -10.719 13.039 -6.633 1 92.44 221 TRP B CA 1
ATOM 6972 C C . TRP B 1 221 ? -10.836 11.672 -5.98 1 92.44 221 TRP B C 1
ATOM 6974 O O . TRP B 1 221 ? -11.766 10.914 -6.273 1 92.44 221 TRP B O 1
ATOM 6984 N N . THR B 1 222 ? -9.938 11.328 -5.105 1 90 222 THR B N 1
ATOM 6985 C CA . THR B 1 222 ? -10 10.039 -4.43 1 90 222 THR B CA 1
ATOM 6986 C C . THR B 1 222 ? -11.25 9.938 -3.559 1 90 222 THR B C 1
ATOM 6988 O O . THR B 1 222 ? -11.742 8.844 -3.291 1 90 222 THR B O 1
ATOM 6991 N N . ASP B 1 223 ? -11.828 11.039 -3.164 1 86.38 223 ASP B N 1
ATOM 6992 C CA . ASP B 1 223 ? -13.055 11.055 -2.375 1 86.38 223 ASP B CA 1
ATOM 6993 C C . ASP B 1 223 ? -14.273 10.789 -3.254 1 86.38 223 ASP B C 1
ATOM 6995 O O . ASP B 1 223 ? -15.305 10.312 -2.77 1 86.38 223 ASP B O 1
ATOM 6999 N N . VAL B 1 224 ? -14.141 11.273 -4.5 1 84.69 224 VAL B N 1
ATOM 7000 C CA . VAL B 1 224 ? -15.242 11.109 -5.441 1 84.69 224 VAL B CA 1
ATOM 7001 C C . VAL B 1 224 ? -15.383 9.633 -5.816 1 84.69 224 VAL B C 1
ATOM 7003 O O . VAL B 1 224 ? -16.484 9.078 -5.781 1 84.69 224 VAL B O 1
ATOM 7006 N N . ARG B 1 225 ? -14.195 9.062 -6.223 1 75.06 225 ARG B N 1
ATOM 7007 C CA . ARG B 1 225 ? -14.211 7.645 -6.582 1 75.06 225 ARG B CA 1
ATOM 7008 C C . ARG B 1 225 ? -13.016 6.918 -5.977 1 75.06 225 ARG B C 1
ATOM 7010 O O . ARG B 1 225 ? -11.867 7.277 -6.238 1 75.06 225 ARG B O 1
ATOM 7017 N N . SER B 1 226 ? -13.43 6.047 -5.125 1 67.31 226 SER B N 1
ATOM 7018 C CA . SER B 1 226 ? -12.375 5.293 -4.461 1 67.31 226 SER B CA 1
ATOM 7019 C C . SER B 1 226 ? -11.734 4.281 -5.41 1 67.31 226 SER B C 1
ATOM 7021 O O . SER B 1 226 ? -11.961 3.074 -5.281 1 67.31 226 SER B O 1
ATOM 7023 N N . ASP B 1 227 ? -11.023 4.879 -6.418 1 80.25 227 ASP B N 1
ATOM 7024 C CA . ASP B 1 227 ? -10.234 4.008 -7.277 1 80.25 227 ASP B CA 1
ATOM 7025 C C . ASP B 1 227 ? -9 3.482 -6.543 1 80.25 227 ASP B C 1
ATOM 7027 O O . ASP B 1 227 ? -8.172 4.262 -6.074 1 80.25 227 ASP B O 1
ATOM 7031 N N . HIS B 1 228 ? -8.945 2.221 -6.426 1 83.69 228 HIS B N 1
ATOM 7032 C CA . HIS B 1 228 ? -7.934 1.637 -5.555 1 83.69 228 HIS B CA 1
ATOM 7033 C C . HIS B 1 228 ? -6.531 1.849 -6.117 1 83.69 228 HIS B C 1
ATOM 7035 O O . HIS B 1 228 ? -5.559 1.896 -5.363 1 83.69 228 HIS B O 1
ATOM 7041 N N . ILE B 1 229 ? -6.406 1.98 -7.449 1 86.56 229 ILE B N 1
ATOM 7042 C CA . ILE B 1 229 ? -5.094 2.186 -8.055 1 86.56 229 ILE B CA 1
ATOM 7043 C C . ILE B 1 229 ? -4.586 3.586 -7.719 1 86.56 229 ILE B C 1
ATOM 7045 O O . ILE B 1 229 ? -3.443 3.752 -7.285 1 86.56 229 ILE B O 1
ATOM 7049 N N . LEU B 1 230 ? -5.469 4.547 -7.965 1 90.5 230 LEU B N 1
ATOM 7050 C CA . LEU B 1 230 ? -5.102 5.922 -7.656 1 90.5 230 LEU B CA 1
ATOM 7051 C C . LEU B 1 230 ? -4.824 6.09 -6.164 1 90.5 230 LEU B C 1
ATOM 7053 O O . LEU B 1 230 ? -3.85 6.738 -5.777 1 90.5 230 LEU B O 1
ATOM 7057 N N . LEU B 1 231 ? -5.715 5.527 -5.355 1 92.12 231 LEU B N 1
ATOM 7058 C CA . LEU B 1 231 ? -5.566 5.645 -3.91 1 92.12 231 LEU B CA 1
ATOM 7059 C C . LEU B 1 231 ? -4.262 5.008 -3.445 1 92.12 231 LEU B C 1
ATOM 7061 O O . LEU B 1 231 ? -3.545 5.582 -2.621 1 92.12 231 LEU B O 1
ATOM 7065 N N . ALA B 1 232 ? -3.949 3.848 -3.949 1 92 232 ALA B N 1
ATOM 7066 C CA . ALA B 1 232 ? -2.701 3.174 -3.602 1 92 232 ALA B CA 1
ATOM 7067 C C . ALA B 1 232 ? -1.494 3.979 -4.074 1 92 232 ALA B C 1
ATOM 7069 O O . ALA B 1 232 ? -0.493 4.086 -3.363 1 92 232 ALA B O 1
ATOM 7070 N N . GLY B 1 233 ? -1.611 4.445 -5.281 1 91.38 233 GLY B N 1
ATOM 7071 C CA . GLY B 1 233 ? -0.538 5.273 -5.805 1 91.38 233 GLY B CA 1
ATOM 7072 C C . GLY B 1 233 ? -0.291 6.52 -4.977 1 91.38 233 GLY B C 1
ATOM 7073 O O . GLY B 1 233 ? 0.859 6.902 -4.746 1 91.38 233 GLY B O 1
ATOM 7074 N N . LEU B 1 234 ? -1.388 7.156 -4.566 1 93.94 234 LEU B N 1
ATOM 7075 C CA . LEU B 1 234 ? -1.277 8.359 -3.752 1 93.94 234 LEU B CA 1
ATOM 7076 C C . LEU B 1 234 ? -0.624 8.055 -2.41 1 93.94 234 LEU B C 1
ATOM 7078 O O . LEU B 1 234 ? 0.288 8.766 -1.98 1 93.94 234 LEU B O 1
ATOM 7082 N N . ARG B 1 235 ? -1.08 7.043 -1.754 1 92.81 235 ARG B N 1
ATOM 7083 C CA . ARG B 1 235 ? -0.525 6.641 -0.466 1 92.81 235 ARG B CA 1
ATOM 7084 C C . ARG B 1 235 ? 0.961 6.324 -0.586 1 92.81 235 ARG B C 1
ATOM 7086 O O . ARG B 1 235 ? 1.758 6.719 0.268 1 92.81 235 ARG B O 1
ATOM 7093 N N . GLU B 1 236 ? 1.329 5.637 -1.65 1 92 236 GLU B N 1
ATOM 7094 C CA . GLU B 1 236 ? 2.727 5.277 -1.863 1 92 236 GLU B CA 1
ATOM 7095 C C . GLU B 1 236 ? 3.582 6.508 -2.143 1 92 236 GLU B C 1
ATOM 7097 O O . GLU B 1 236 ? 4.719 6.602 -1.676 1 92 236 GLU B O 1
ATOM 7102 N N . THR B 1 237 ? 3.07 7.395 -2.928 1 92.94 237 THR B N 1
ATOM 7103 C CA . THR B 1 237 ? 3.801 8.617 -3.234 1 92.94 237 THR B CA 1
ATOM 7104 C C . THR B 1 237 ? 4.059 9.422 -1.966 1 92.94 237 THR B C 1
ATOM 7106 O O . THR B 1 237 ? 5.172 9.914 -1.75 1 92.94 237 THR B O 1
ATOM 7109 N N . ILE B 1 238 ? 3.025 9.57 -1.127 1 93.94 238 ILE B N 1
ATOM 7110 C CA . ILE B 1 238 ? 3.135 10.312 0.128 1 93.94 238 ILE B CA 1
ATOM 7111 C C . ILE B 1 238 ? 4.18 9.648 1.023 1 93.94 238 ILE B C 1
ATOM 7113 O O . ILE B 1 238 ? 5.02 10.328 1.617 1 93.94 238 ILE B O 1
ATOM 7117 N N . ARG B 1 239 ? 4.176 8.367 1.081 1 93.69 239 ARG B N 1
ATOM 7118 C CA . ARG B 1 239 ? 5.137 7.629 1.898 1 93.69 239 ARG B CA 1
ATOM 7119 C C . ARG B 1 239 ? 6.547 7.77 1.343 1 93.69 239 ARG B C 1
ATOM 7121 O O . ARG B 1 239 ? 7.492 8.023 2.092 1 93.69 239 ARG B O 1
ATOM 7128 N N . ALA B 1 240 ? 6.703 7.559 0.047 1 90.62 240 ALA B N 1
ATOM 7129 C CA . ALA B 1 240 ? 8.008 7.598 -0.609 1 90.62 240 ALA B CA 1
ATOM 7130 C C . ALA B 1 240 ? 8.625 8.992 -0.521 1 90.62 240 ALA B C 1
ATOM 7132 O O . ALA B 1 240 ? 9.844 9.133 -0.434 1 90.62 240 ALA B O 1
ATOM 7133 N N . ARG B 1 241 ? 7.77 10.039 -0.505 1 93.44 241 ARG B N 1
ATOM 7134 C CA . ARG B 1 241 ? 8.266 11.406 -0.518 1 93.44 241 ARG B CA 1
ATOM 7135 C C . ARG B 1 241 ? 8.039 12.086 0.832 1 93.44 241 ARG B C 1
ATOM 7137 O O . ARG B 1 241 ? 7.84 13.297 0.9 1 93.44 241 ARG B O 1
ATOM 7144 N N . ALA B 1 242 ? 8.031 11.367 1.884 1 94.12 242 ALA B N 1
ATOM 7145 C CA . ALA B 1 242 ? 7.707 11.867 3.219 1 94.12 242 ALA B CA 1
ATOM 7146 C C . ALA B 1 242 ? 8.633 13.016 3.611 1 94.12 242 ALA B C 1
ATOM 7148 O O . ALA B 1 242 ? 8.172 14.055 4.086 1 94.12 242 ALA B O 1
ATOM 7149 N N . ALA B 1 243 ? 9.938 12.867 3.381 1 93.31 243 ALA B N 1
ATOM 7150 C CA . ALA B 1 243 ? 10.906 13.898 3.766 1 93.31 243 ALA B CA 1
ATOM 7151 C C . ALA B 1 243 ? 10.648 15.195 3.01 1 93.31 243 ALA B C 1
ATOM 7153 O O . ALA B 1 243 ? 10.695 16.281 3.596 1 93.31 243 ALA B O 1
ATOM 7154 N N . ARG B 1 244 ? 10.359 15.062 1.698 1 93.25 244 ARG B N 1
ATOM 7155 C CA . ARG B 1 244 ? 10.125 16.234 0.866 1 93.25 244 ARG B CA 1
ATOM 7156 C C . ARG B 1 244 ? 8.789 16.891 1.213 1 93.25 244 ARG B C 1
ATOM 7158 O O . ARG B 1 244 ? 8.648 18.109 1.113 1 93.25 244 ARG B O 1
ATOM 7165 N N . LEU B 1 245 ? 7.855 16.109 1.578 1 94.75 245 LEU B N 1
ATOM 7166 C CA . LEU B 1 245 ? 6.562 16.641 1.987 1 94.75 245 LEU B CA 1
ATOM 7167 C C . LEU B 1 245 ? 6.699 17.469 3.271 1 94.75 245 LEU B C 1
ATOM 7169 O O . LEU B 1 245 ? 6.039 18.484 3.43 1 94.75 245 LEU B O 1
ATOM 7173 N N . ASN B 1 246 ? 7.535 16.953 4.227 1 94.75 246 ASN B N 1
ATOM 7174 C CA . ASN B 1 246 ? 7.801 17.734 5.434 1 94.75 246 ASN B CA 1
ATOM 7175 C C . ASN B 1 246 ? 8.453 19.078 5.109 1 94.75 246 ASN B C 1
ATOM 7177 O O . ASN B 1 246 ? 8.102 20.094 5.691 1 94.75 246 ASN B O 1
ATOM 7181 N N . ALA B 1 247 ? 9.344 19.047 4.164 1 93.06 247 ALA B N 1
ATOM 7182 C CA . ALA B 1 247 ? 9.984 20.281 3.719 1 93.06 247 ALA B CA 1
ATOM 7183 C C . ALA B 1 247 ? 8.961 21.219 3.082 1 93.06 247 ALA B C 1
ATOM 7185 O O . ALA B 1 247 ? 9.039 22.438 3.262 1 93.06 247 ALA B O 1
ATOM 7186 N N . LEU B 1 248 ? 8.062 20.641 2.324 1 94.62 248 LEU B N 1
ATOM 7187 C CA . LEU B 1 248 ? 7.012 21.438 1.696 1 94.62 248 LEU B CA 1
ATOM 7188 C C . LEU B 1 248 ? 6.16 22.141 2.746 1 94.62 248 LEU B C 1
ATOM 7190 O O . LEU B 1 248 ? 5.891 23.344 2.629 1 94.62 248 LEU B O 1
ATOM 7194 N N . VAL B 1 249 ? 5.777 21.406 3.801 1 95.25 249 VAL B N 1
ATOM 7195 C CA . VAL B 1 249 ? 4.93 21.969 4.852 1 95.25 249 VAL B CA 1
ATOM 7196 C C . VAL B 1 249 ? 5.684 23.062 5.598 1 95.25 249 VAL B C 1
ATOM 7198 O O . VAL B 1 249 ? 5.141 24.156 5.824 1 95.25 249 VAL B O 1
ATOM 7201 N N . LEU B 1 250 ? 6.938 22.812 5.93 1 93.25 250 LEU B N 1
ATOM 7202 C CA . LEU B 1 250 ? 7.734 23.781 6.68 1 93.25 250 LEU B CA 1
ATOM 7203 C C . LEU B 1 250 ? 8.039 25.016 5.832 1 93.25 250 LEU B C 1
ATOM 7205 O O . LEU B 1 250 ? 8.242 26.109 6.367 1 93.25 250 LEU B O 1
ATOM 7209 N N . GLY B 1 251 ? 8 24.781 4.512 1 91.25 251 GLY B N 1
ATOM 7210 C CA . GLY B 1 251 ? 8.234 25.891 3.6 1 91.25 251 GLY B CA 1
ATOM 7211 C C . GLY B 1 251 ? 6.965 26.625 3.223 1 91.25 251 GLY B C 1
ATOM 7212 O O . GLY B 1 251 ? 7.016 27.641 2.52 1 91.25 251 GLY B O 1
ATOM 7213 N N . THR B 1 252 ? 5.844 26.219 3.697 1 94 252 THR B N 1
ATOM 7214 C CA . THR B 1 252 ? 4.566 26.859 3.404 1 94 252 THR B CA 1
ATOM 7215 C C . THR B 1 252 ? 4.281 27.984 4.391 1 94 252 THR B C 1
ATOM 7217 O O . THR B 1 252 ? 4.336 27.781 5.605 1 94 252 THR B O 1
ATOM 7220 N N . GLY B 1 253 ? 4.012 29.156 3.941 1 91.94 253 GLY B N 1
ATOM 7221 C CA . GLY B 1 253 ? 3.689 30.281 4.793 1 91.94 253 GLY B CA 1
ATOM 7222 C C . GLY B 1 253 ? 2.402 30.094 5.57 1 91.94 253 GLY B C 1
ATOM 7223 O O . GLY B 1 253 ? 1.587 29.234 5.238 1 91.94 253 GLY B O 1
ATOM 7224 N N . ALA B 1 254 ? 2.188 30.844 6.598 1 90.88 254 ALA B N 1
ATOM 7225 C CA . ALA B 1 254 ? 1.022 30.734 7.473 1 90.88 254 ALA B CA 1
ATOM 7226 C C . ALA B 1 254 ? -0.267 31.016 6.703 1 90.88 254 ALA B C 1
ATOM 7228 O O . ALA B 1 254 ? -1.271 30.328 6.895 1 90.88 254 ALA B O 1
ATOM 7229 N N . ALA B 1 255 ? -0.233 32 5.887 1 91.06 255 ALA B N 1
ATOM 7230 C CA . ALA B 1 255 ? -1.421 32.375 5.121 1 91.06 255 ALA B CA 1
ATOM 7231 C C . ALA B 1 255 ? -1.853 31.219 4.199 1 91.06 255 ALA B C 1
ATOM 7233 O O . ALA B 1 255 ? -3.043 30.922 4.094 1 91.06 255 ALA B O 1
ATOM 7234 N N . ARG B 1 256 ? -0.894 30.656 3.494 1 93.38 256 ARG B N 1
ATOM 7235 C CA . ARG B 1 256 ? -1.191 29.547 2.586 1 93.38 256 ARG B CA 1
ATOM 7236 C C . ARG B 1 256 ? -1.635 28.312 3.357 1 93.38 256 ARG B C 1
ATOM 7238 O O . ARG B 1 256 ? -2.484 27.547 2.887 1 93.38 256 ARG B O 1
ATOM 7245 N N . SER B 1 257 ? -1.071 28.094 4.52 1 93.31 257 SER B N 1
ATOM 7246 C CA . SER B 1 257 ? -1.377 26.938 5.355 1 93.31 257 SER B CA 1
ATOM 7247 C C . SER B 1 257 ? -2.824 26.969 5.84 1 93.31 257 SER B C 1
ATOM 7249 O O . SER B 1 257 ? -3.398 25.922 6.172 1 93.31 257 SER B O 1
ATOM 7251 N N . ARG B 1 258 ? -3.436 28.188 5.777 1 92.5 258 ARG B N 1
ATOM 7252 C CA . ARG B 1 258 ? -4.789 28.344 6.293 1 92.5 258 ARG B CA 1
ATOM 7253 C C . ARG B 1 258 ? -5.824 28.141 5.191 1 92.5 258 ARG B C 1
ATOM 7255 O O . ARG B 1 258 ? -7.027 28.109 5.461 1 92.5 258 ARG B O 1
ATOM 7262 N N . GLN B 1 259 ? -5.309 27.984 4.082 1 92.69 259 GLN B N 1
ATOM 7263 C CA . GLN B 1 259 ? -6.242 27.812 2.973 1 92.69 259 GLN B CA 1
ATOM 7264 C C . GLN B 1 259 ? -6.934 26.453 3.041 1 92.69 259 GLN B C 1
ATOM 7266 O O . GLN B 1 259 ? -6.379 25.5 3.594 1 92.69 259 GLN B O 1
ATOM 7271 N N . GLU B 1 260 ? -8.039 26.391 2.504 1 90.5 260 GLU B N 1
ATOM 7272 C CA . GLU B 1 260 ? -8.945 25.25 2.646 1 90.5 260 GLU B CA 1
ATOM 7273 C C . GLU B 1 260 ? -8.289 23.969 2.162 1 90.5 260 GLU B C 1
ATOM 7275 O O . GLU B 1 260 ? -8.469 22.906 2.768 1 90.5 260 GLU B O 1
ATOM 7280 N N . ASP B 1 261 ? -7.586 24.047 1.073 1 91.94 261 ASP B N 1
ATOM 7281 C CA . ASP B 1 261 ? -7.008 22.828 0.504 1 91.94 261 ASP B CA 1
ATOM 7282 C C . ASP B 1 261 ? -5.941 22.25 1.428 1 91.94 261 ASP B C 1
ATOM 7284 O O . ASP B 1 261 ? -5.891 21.031 1.633 1 91.94 261 ASP B O 1
ATOM 7288 N N . VAL B 1 262 ? -5.145 23.078 2.035 1 95 262 VAL B N 1
ATOM 7289 C CA . VAL B 1 262 ? -4.102 22.609 2.939 1 95 262 VAL B CA 1
ATOM 7290 C C . VAL B 1 262 ? -4.734 22.094 4.23 1 95 262 VAL B C 1
ATOM 7292 O O . VAL B 1 262 ? -4.348 21.031 4.734 1 95 262 VAL B O 1
ATOM 7295 N N . VAL B 1 263 ? -5.746 22.828 4.75 1 94.5 263 VAL B N 1
ATOM 7296 C CA . VAL B 1 263 ? -6.406 22.469 6.004 1 94.5 263 VAL B CA 1
ATOM 7297 C C . VAL B 1 263 ? -7.094 21.109 5.859 1 94.5 263 VAL B C 1
ATOM 7299 O O . VAL B 1 263 ? -7.059 20.297 6.777 1 94.5 263 VAL B O 1
ATOM 7302 N N . ARG B 1 264 ? -7.664 20.906 4.766 1 91.94 264 ARG B N 1
ATOM 7303 C CA . ARG B 1 264 ? -8.359 19.641 4.516 1 91.94 264 ARG B CA 1
ATOM 7304 C C . ARG B 1 264 ? -7.371 18.484 4.41 1 91.94 264 ARG B C 1
ATOM 7306 O O . ARG B 1 264 ? -7.664 17.375 4.852 1 91.94 264 ARG B O 1
ATOM 7313 N N . LEU B 1 265 ? -6.223 18.719 3.818 1 94.12 265 LEU B N 1
ATOM 7314 C CA . LEU B 1 265 ? -5.246 17.672 3.545 1 94.12 265 LEU B CA 1
ATOM 7315 C C . LEU B 1 265 ? -4.402 17.375 4.781 1 94.12 265 LEU B C 1
ATOM 7317 O O . LEU B 1 265 ? -3.822 16.297 4.898 1 94.12 265 LEU B O 1
ATOM 7321 N N . SER B 1 266 ? -4.258 18.312 5.695 1 94.5 266 SER B N 1
ATOM 7322 C CA . SER B 1 266 ? -3.346 18.234 6.828 1 94.5 266 SER B CA 1
ATOM 7323 C C . SER B 1 266 ? -3.588 16.969 7.641 1 94.5 266 SER B C 1
ATOM 7325 O O . SER B 1 266 ? -2.65 16.219 7.93 1 94.5 266 SER B O 1
ATOM 7327 N N . PRO B 1 267 ? -4.914 16.656 7.953 1 93.69 267 PRO B N 1
ATOM 7328 C CA . PRO B 1 267 ? -5.137 15.445 8.742 1 93.69 267 PRO B CA 1
ATOM 7329 C C . PRO B 1 267 ? -4.781 14.172 7.98 1 93.69 267 PRO B C 1
ATOM 7331 O O . PRO B 1 267 ? -4.383 13.172 8.586 1 93.69 267 PRO B O 1
ATOM 7334 N N . ARG B 1 268 ? -4.863 14.188 6.742 1 92.31 268 ARG B N 1
ATOM 7335 C CA . ARG B 1 268 ? -4.609 13.008 5.926 1 92.31 268 ARG B CA 1
ATOM 7336 C C . ARG B 1 268 ? -3.113 12.75 5.785 1 92.31 268 ARG B C 1
ATOM 7338 O O . ARG B 1 268 ? -2.695 11.617 5.527 1 92.31 268 ARG B O 1
ATOM 7345 N N . LEU B 1 269 ? -2.346 13.766 5.914 1 95.44 269 LEU B N 1
ATOM 7346 C CA . LEU B 1 269 ? -0.897 13.656 5.789 1 95.44 269 LEU B CA 1
ATOM 7347 C C . LEU B 1 269 ? -0.252 13.414 7.152 1 95.44 269 LEU B C 1
ATOM 7349 O O . LEU B 1 269 ? 0.969 13.266 7.246 1 95.44 269 LEU B O 1
ATOM 7353 N N . LYS B 1 270 ? -1.039 13.289 8.195 1 94.38 270 LYS B N 1
ATOM 7354 C CA . LYS B 1 270 ? -0.6 13.273 9.586 1 94.38 270 LYS B CA 1
ATOM 7355 C C . LYS B 1 270 ? 0.415 12.164 9.836 1 94.38 270 LYS B C 1
ATOM 7357 O O . LYS B 1 270 ? 1.406 12.367 10.539 1 94.38 270 LYS B O 1
ATOM 7362 N N . ARG B 1 271 ? 0.348 11.031 9.32 1 92.75 271 ARG B N 1
ATOM 7363 C CA . ARG B 1 271 ? 1.152 9.844 9.602 1 92.75 271 ARG B CA 1
ATOM 7364 C C . ARG B 1 271 ? 2.572 10.008 9.07 1 92.75 271 ARG B C 1
ATOM 7366 O O . ARG B 1 271 ? 3.51 9.398 9.586 1 92.75 271 ARG B O 1
ATOM 7373 N N . VAL B 1 272 ? 2.652 10.812 8.023 1 95.06 272 VAL B N 1
ATOM 7374 C CA . VAL B 1 272 ? 3.965 10.922 7.391 1 95.06 272 VAL B CA 1
ATOM 7375 C C . VAL B 1 272 ? 4.645 12.219 7.832 1 95.06 272 VAL B C 1
ATOM 7377 O O . VAL B 1 272 ? 5.855 12.375 7.668 1 95.06 272 VAL B O 1
ATOM 7380 N N . LEU B 1 273 ? 3.92 13.109 8.422 1 96.38 273 LEU B N 1
ATOM 7381 C CA . LEU B 1 273 ? 4.48 14.391 8.852 1 96.38 273 LEU B CA 1
ATOM 7382 C C . LEU B 1 273 ? 5.191 14.25 10.195 1 96.38 273 LEU B C 1
ATOM 7384 O O . LEU B 1 273 ? 4.719 13.531 11.078 1 96.38 273 LEU B O 1
ATOM 7388 N N . TRP B 1 274 ? 6.258 14.961 10.297 1 95.31 274 TRP B N 1
ATOM 7389 C CA . TRP B 1 274 ? 6.984 15.047 11.555 1 95.31 274 TRP B CA 1
ATOM 7390 C C . TRP B 1 274 ? 6.301 16.016 12.516 1 95.31 274 TRP B C 1
ATOM 7392 O O . TRP B 1 274 ? 5.465 16.828 12.094 1 95.31 274 TRP B O 1
ATOM 7402 N N . PHE B 1 275 ? 6.684 16.016 13.75 1 94.12 275 PHE B N 1
ATOM 7403 C CA . PHE B 1 275 ? 6.074 16.859 14.766 1 94.12 275 PHE B CA 1
ATOM 7404 C C . PHE B 1 275 ? 6.164 18.344 14.383 1 94.12 275 PHE B C 1
ATOM 7406 O O . PHE B 1 275 ? 5.176 19.062 14.469 1 94.12 275 PHE B O 1
ATOM 7413 N N . ASP B 1 276 ? 7.309 18.75 13.969 1 92.88 276 ASP B N 1
ATOM 7414 C CA . ASP B 1 276 ? 7.504 20.156 13.633 1 92.88 276 ASP B CA 1
ATOM 7415 C C . ASP B 1 276 ? 6.555 20.594 12.523 1 92.88 276 ASP B C 1
ATOM 7417 O O . ASP B 1 276 ? 6.055 21.719 12.531 1 92.88 276 ASP B O 1
ATOM 7421 N N . ALA B 1 277 ? 6.355 19.703 11.555 1 95.69 277 ALA B N 1
ATOM 7422 C CA . ALA B 1 277 ? 5.465 20.031 10.438 1 95.69 277 ALA B CA 1
ATOM 7423 C C . ALA B 1 277 ? 4.008 20.078 10.898 1 95.69 277 ALA B C 1
ATOM 7425 O O . ALA B 1 277 ? 3.26 20.969 10.492 1 95.69 277 ALA B O 1
ATOM 7426 N N . ARG B 1 278 ? 3.613 19.125 11.727 1 97.19 278 ARG B N 1
ATOM 7427 C CA . ARG B 1 278 ? 2.254 19.141 12.25 1 97.19 278 ARG B CA 1
ATOM 7428 C C . ARG B 1 278 ? 2.004 20.391 13.094 1 97.19 278 ARG B C 1
ATOM 7430 O O . ARG B 1 278 ? 0.962 21.031 12.969 1 97.19 278 ARG B O 1
ATOM 7437 N N . ARG B 1 279 ? 2.986 20.656 13.938 1 94.81 279 ARG B N 1
ATOM 7438 C CA . ARG B 1 279 ? 2.896 21.859 14.758 1 94.81 279 ARG B CA 1
ATOM 7439 C C . ARG B 1 279 ? 2.793 23.109 13.891 1 94.81 279 ARG B C 1
ATOM 7441 O O . ARG B 1 279 ? 2.033 24.031 14.211 1 94.81 279 ARG B O 1
ATOM 7448 N N . HIS B 1 280 ? 3.561 23.141 12.797 1 94.62 280 HIS B N 1
ATOM 7449 C CA . HIS B 1 280 ? 3.553 24.266 11.875 1 94.62 280 HIS B CA 1
ATOM 7450 C C . HIS B 1 280 ? 2.162 24.484 11.289 1 94.62 280 HIS B C 1
ATOM 7452 O O . HIS B 1 280 ? 1.683 25.625 11.234 1 94.62 280 HIS B O 1
ATOM 7458 N N . LEU B 1 281 ? 1.545 23.469 10.867 1 96.56 281 LEU B N 1
ATOM 7459 C CA . LEU B 1 281 ? 0.212 23.547 10.281 1 96.56 281 LEU B CA 1
ATOM 7460 C C . LEU B 1 281 ? -0.816 23.969 11.32 1 96.56 281 LEU B C 1
ATOM 7462 O O . LEU B 1 281 ? -1.663 24.828 11.055 1 96.56 281 LEU B O 1
ATOM 7466 N N . ALA B 1 282 ? -0.708 23.391 12.5 1 95.94 282 ALA B N 1
ATOM 7467 C CA . ALA B 1 282 ? -1.64 23.734 13.57 1 95.94 282 ALA B CA 1
ATOM 7468 C C . ALA B 1 282 ? -1.462 25.188 14.008 1 95.94 282 ALA B C 1
ATOM 7470 O O . ALA B 1 282 ? -2.445 25.906 14.227 1 95.94 282 ALA B O 1
ATOM 7471 N N . ALA B 1 283 ? -0.221 25.594 14.219 1 93.31 283 ALA B N 1
ATOM 7472 C CA . ALA B 1 283 ? 0.085 26.969 14.633 1 93.31 283 ALA B CA 1
ATOM 7473 C C . ALA B 1 283 ? -0.449 27.984 13.633 1 93.31 283 ALA B C 1
ATOM 7475 O O . ALA B 1 283 ? -0.845 29.094 14.008 1 93.31 283 ALA B O 1
ATOM 7476 N N . ALA B 1 284 ? -0.485 27.594 12.344 1 94.44 284 ALA B N 1
ATOM 7477 C CA . ALA B 1 284 ? -0.956 28.484 11.297 1 94.44 284 ALA B CA 1
ATOM 7478 C C . ALA B 1 284 ? -2.451 28.75 11.438 1 94.44 284 ALA B C 1
ATOM 7480 O O . ALA B 1 284 ? -2.961 29.75 10.914 1 94.44 284 ALA B O 1
ATOM 7481 N N . MET B 1 285 ? -3.137 27.891 12.094 1 95 285 MET B N 1
ATOM 7482 C CA . MET B 1 285 ? -4.578 28.047 12.266 1 95 285 MET B CA 1
ATOM 7483 C C . MET B 1 285 ? -4.879 29.016 13.414 1 95 285 MET B C 1
ATOM 7485 O O . MET B 1 285 ? -6.027 29.406 13.609 1 95 285 MET B O 1
ATOM 7489 N N . LEU B 1 286 ? -3.82 29.359 14.164 1 93.81 286 LEU B N 1
ATOM 7490 C CA . LEU B 1 286 ? -3.891 30.375 15.219 1 93.81 286 LEU B CA 1
ATOM 7491 C C . LEU B 1 286 ? -3.318 31.703 14.734 1 93.81 286 LEU B C 1
ATOM 7493 O O . LEU B 1 286 ? -2.451 31.719 13.859 1 93.81 286 LEU B O 1
ATOM 7497 N N . PRO B 1 287 ? -3.85 32.75 15.297 1 89.81 287 PRO B N 1
ATOM 7498 C CA . PRO B 1 287 ? -3.27 34.031 14.906 1 89.81 287 PRO B CA 1
ATOM 7499 C C . PRO B 1 287 ? -1.821 34.188 15.359 1 89.81 287 PRO B C 1
ATOM 7501 O O . PRO B 1 287 ? -1.414 33.594 16.359 1 89.81 287 PRO B O 1
ATOM 7504 N N . MET B 1 288 ? -1.041 34.875 14.57 1 80.12 288 MET B N 1
ATOM 7505 C CA . MET B 1 288 ? 0.328 35.188 14.961 1 80.12 288 MET B CA 1
ATOM 7506 C C . MET B 1 288 ? 0.357 36.406 15.898 1 80.12 288 MET B C 1
ATOM 7508 O O . MET B 1 288 ? -0.249 37.438 15.609 1 80.12 288 MET B O 1
ATOM 7512 N N . PRO B 1 289 ? 1.067 36.062 17.047 1 70.94 289 PRO B N 1
ATOM 7513 C CA . PRO B 1 289 ? 1.129 37.188 17.969 1 70.94 289 PRO B CA 1
ATOM 7514 C C . PRO B 1 289 ? 1.886 38.375 17.375 1 70.94 289 PRO B C 1
ATOM 7516 O O . PRO B 1 289 ? 2.838 38.188 16.609 1 70.94 289 PRO B O 1
ATOM 7519 N N . LEU B 1 290 ? 1.335 39.594 17.297 1 59.75 290 LEU B N 1
ATOM 7520 C CA . LEU B 1 290 ? 1.965 40.812 16.781 1 59.75 290 LEU B CA 1
ATOM 7521 C C . LEU B 1 290 ? 3.266 41.094 17.516 1 59.75 290 LEU B C 1
ATOM 7523 O O . LEU B 1 290 ? 3.309 41.062 18.75 1 59.75 290 LEU B O 1
ATOM 7527 N N . SER B 1 291 ? 4.496 40.719 17.016 1 53.66 291 SER B N 1
ATOM 7528 C CA . SER B 1 291 ? 5.766 41.156 17.594 1 53.66 291 SER B CA 1
ATOM 7529 C C . SER B 1 291 ? 5.93 42.656 17.531 1 53.66 291 SER B C 1
ATOM 7531 O O . SER B 1 291 ? 5.305 43.312 16.688 1 53.66 291 SER B O 1
ATOM 7533 N N . GLY B 1 292 ? 6.531 43.281 18.594 1 45.75 292 GLY B N 1
ATOM 7534 C CA . GLY B 1 292 ? 6.781 44.688 18.859 1 45.75 292 GLY B CA 1
ATOM 7535 C C . GLY B 1 292 ? 7.191 45.469 17.625 1 45.75 292 GLY B C 1
ATOM 7536 O O . GLY B 1 292 ? 7.352 46.688 17.672 1 45.75 292 GLY B O 1
ATOM 7537 N N . SER B 1 293 ? 8.172 44.875 16.906 1 40.97 293 SER B N 1
ATOM 7538 C CA . SER B 1 293 ? 8.93 45.906 16.203 1 40.97 293 SER B CA 1
ATOM 7539 C C . SER B 1 293 ? 8.07 46.594 15.141 1 40.97 293 SER B C 1
ATOM 7541 O O . SER B 1 293 ? 8.555 47.469 14.414 1 40.97 293 SER B O 1
ATOM 7543 N N . ASP B 1 294 ? 7.258 45.906 14.57 1 43.47 294 ASP B N 1
ATOM 7544 C CA . ASP B 1 294 ? 6.918 46.594 13.336 1 43.47 294 ASP B CA 1
ATOM 7545 C C . ASP B 1 294 ? 6.195 47.906 13.625 1 43.47 294 ASP B C 1
ATOM 7547 O O . ASP B 1 294 ? 5.664 48.094 14.719 1 43.47 294 ASP B O 1
ATOM 7551 N N . SER B 1 295 ? 5.562 48.594 12.445 1 42.75 295 SER B N 1
ATOM 7552 C CA . SER B 1 295 ? 5.289 49.969 12.109 1 42.75 295 SER B CA 1
ATOM 7553 C C . SER B 1 295 ? 4.32 50.594 13.109 1 42.75 295 SER B C 1
ATOM 7555 O O . SER B 1 295 ? 3.639 49.906 13.852 1 42.75 295 SER B O 1
ATOM 7557 N N . GLU B 1 296 ? 4.031 51.875 12.875 1 46.62 296 GLU B N 1
ATOM 7558 C CA . GLU B 1 296 ? 3.311 53.094 13.234 1 46.62 296 GLU B CA 1
ATOM 7559 C C . GLU B 1 296 ? 1.875 52.781 13.648 1 46.62 296 GLU B C 1
ATOM 7561 O O . GLU B 1 296 ? 1.275 53.5 14.438 1 46.62 296 GLU B O 1
ATOM 7566 N N . HIS B 1 297 ? 1.144 51.875 12.836 1 50.84 297 HIS B N 1
ATOM 7567 C CA . HIS B 1 297 ? -0.303 51.812 13 1 50.84 297 HIS B CA 1
ATOM 7568 C C . HIS B 1 297 ? -0.694 50.594 13.844 1 50.84 297 HIS B C 1
ATOM 7570 O O . HIS B 1 297 ? -1.644 49.875 13.516 1 50.84 297 HIS B O 1
ATOM 7576 N N . LEU B 1 298 ? 0.113 50.188 14.773 1 57.59 298 LEU B N 1
ATOM 7577 C CA . LEU B 1 298 ? -0.25 49.031 15.586 1 57.59 298 LEU B CA 1
ATOM 7578 C C . LEU B 1 298 ? -1.464 49.344 16.453 1 57.59 298 LEU B C 1
ATOM 7580 O O . LEU B 1 298 ? -1.535 50.406 17.078 1 57.59 298 LEU B O 1
ATOM 7584 N N . PRO B 1 299 ? -2.523 48.531 16.312 1 65.94 299 PRO B N 1
ATOM 7585 C CA . PRO B 1 299 ? -3.686 48.719 17.188 1 65.94 299 PRO B CA 1
ATOM 7586 C C . PRO B 1 299 ? -3.307 48.812 18.656 1 65.94 299 PRO B C 1
ATOM 7588 O O . PRO B 1 299 ? -2.219 48.406 19.047 1 65.94 299 PRO B O 1
ATOM 7591 N N . GLN B 1 300 ? -4.02 49.625 19.391 1 75.25 300 GLN B N 1
ATOM 7592 C CA . GLN B 1 300 ? -3.855 49.812 20.828 1 75.25 300 GLN B CA 1
ATOM 7593 C C . GLN B 1 300 ? -3.814 48.438 21.531 1 75.25 300 GLN B C 1
ATOM 7595 O O . GLN B 1 300 ? -4.621 47.562 21.25 1 75.25 300 GLN B O 1
ATOM 7600 N N . PRO B 1 301 ? -2.775 48.156 22.266 1 83.12 301 PRO B N 1
ATOM 7601 C CA . PRO B 1 301 ? -2.678 46.875 23 1 83.12 301 PRO B CA 1
ATOM 7602 C C . PRO B 1 301 ? -3.891 46.625 23.906 1 83.12 301 PRO B C 1
ATOM 7604 O O . PRO B 1 301 ? -4.566 47.594 24.312 1 83.12 301 PRO B O 1
ATOM 7607 N N . PHE B 1 302 ? -4.27 45.438 23.984 1 87.44 302 PHE B N 1
ATOM 7608 C CA . PHE B 1 302 ? -5.305 45.031 24.922 1 87.44 302 PHE B CA 1
ATOM 7609 C C . PHE B 1 302 ? -4.719 44.812 26.312 1 87.44 302 PHE B C 1
ATOM 7611 O O . PHE B 1 302 ? -3.969 43.875 26.531 1 87.44 302 PHE B O 1
ATOM 7618 N N . GLU B 1 303 ? -5.023 45.688 27.156 1 87.25 303 GLU B N 1
ATOM 7619 C CA . GLU B 1 303 ? -4.445 45.656 28.484 1 87.25 303 GLU B CA 1
ATOM 7620 C C . GLU B 1 303 ? -5.41 45.031 29.484 1 87.25 303 GLU B C 1
ATOM 7622 O O . GLU B 1 303 ? -6.578 45.438 29.562 1 87.25 303 GLU B O 1
ATOM 7627 N N . LEU B 1 304 ? -4.93 44.031 30.172 1 89.06 304 LEU B N 1
ATOM 7628 C CA . LEU B 1 304 ? -5.676 43.375 31.234 1 89.06 304 LEU B CA 1
ATOM 7629 C C . LEU B 1 304 ? -5.133 43.781 32.625 1 89.06 304 LEU B C 1
ATOM 7631 O O . LEU B 1 304 ? -3.943 43.594 32.875 1 89.06 304 LEU B O 1
ATOM 7635 N N . LEU B 1 305 ? -5.945 44.406 33.344 1 87.94 305 LEU B N 1
ATOM 7636 C CA . LEU B 1 305 ? -5.605 44.719 34.719 1 87.94 305 LEU B CA 1
ATOM 7637 C C . LEU B 1 305 ? -6.18 43.688 35.688 1 87.94 305 LEU B C 1
ATOM 7639 O O . LEU B 1 305 ? -7.398 43.562 35.781 1 87.94 305 LEU B O 1
ATOM 7643 N N . VAL B 1 306 ? -5.312 42.938 36.344 1 90.94 306 VAL B N 1
ATOM 7644 C CA . VAL B 1 306 ? -5.77 41.812 37.156 1 90.94 306 VAL B CA 1
ATOM 7645 C C . VAL B 1 306 ? -5.211 41.906 38.562 1 90.94 306 VAL B C 1
ATOM 7647 O O . VAL B 1 306 ? -4.062 42.312 38.75 1 90.94 306 VAL B O 1
ATOM 7650 N N . ASP B 1 307 ? -6.094 41.656 39.531 1 89.88 307 ASP B N 1
ATOM 7651 C CA . ASP B 1 307 ? -5.684 41.5 40.938 1 89.88 307 ASP B CA 1
ATOM 7652 C C . ASP B 1 307 ? -5.301 40.062 41.25 1 89.88 307 ASP B C 1
ATOM 7654 O O . ASP B 1 307 ? -6.117 39.156 41.094 1 89.88 307 ASP B O 1
ATOM 7658 N N . ARG B 1 308 ? -4.109 39.812 41.75 1 85.38 308 ARG B N 1
ATOM 7659 C CA . ARG B 1 308 ? -3.615 38.469 42.031 1 85.38 308 ARG B CA 1
ATOM 7660 C C . ARG B 1 308 ? -4.523 37.719 43 1 85.38 308 ARG B C 1
ATOM 7662 O O . ARG B 1 308 ? -4.668 36.5 42.906 1 85.38 308 ARG B O 1
ATOM 7669 N N . THR B 1 309 ? -5.164 38.5 43.906 1 86.38 309 THR B N 1
ATOM 7670 C CA . THR B 1 309 ? -6.027 37.875 44.906 1 86.38 309 THR B CA 1
ATOM 7671 C C . THR B 1 309 ? -7.344 37.438 44.281 1 86.38 309 THR B C 1
ATOM 7673 O O . THR B 1 309 ? -8.023 36.562 44.844 1 86.38 309 THR B O 1
ATOM 7676 N N . ARG B 1 310 ? -7.707 38.062 43.281 1 92.88 310 ARG B N 1
ATOM 7677 C CA . ARG B 1 310 ? -8.914 37.688 42.531 1 92.88 310 ARG B CA 1
ATOM 7678 C C . ARG B 1 310 ? -8.586 37.375 41.094 1 92.88 310 ARG B C 1
ATOM 7680 O O . ARG B 1 310 ? -9.242 37.875 40.188 1 92.88 310 ARG B O 1
ATOM 7687 N N . LEU B 1 311 ? -7.582 36.594 40.969 1 92.88 311 LEU B N 1
ATOM 7688 C CA . LEU B 1 311 ? -6.98 36.344 39.656 1 92.88 311 LEU B CA 1
ATOM 7689 C C . LEU B 1 311 ? -8.008 35.75 38.688 1 92.88 311 LEU B C 1
ATOM 7691 O O . LEU B 1 311 ? -8.188 36.281 37.594 1 92.88 311 LEU B O 1
ATOM 7695 N N . LEU B 1 312 ? -8.703 34.688 39.031 1 94.12 312 LEU B N 1
ATOM 7696 C CA . LEU B 1 312 ? -9.609 33.969 38.156 1 94.12 312 LEU B CA 1
ATOM 7697 C C . LEU B 1 312 ? -10.82 34.844 37.812 1 94.12 312 LEU B C 1
ATOM 7699 O O . LEU B 1 312 ? -11.211 34.938 36.656 1 94.12 312 LEU B O 1
ATOM 7703 N N . GLU B 1 313 ? -11.414 35.469 38.75 1 93.19 313 GLU B N 1
ATOM 7704 C CA . GLU B 1 313 ? -12.617 36.281 38.562 1 93.19 313 GLU B CA 1
ATOM 7705 C C . GLU B 1 313 ? -12.336 37.469 37.688 1 93.19 313 GLU B C 1
ATOM 7707 O O . GLU B 1 313 ? -13.109 37.781 36.75 1 93.19 313 GLU B O 1
ATOM 7712 N N . ASN B 1 314 ? -11.258 38.188 37.969 1 94.12 314 ASN B N 1
ATOM 7713 C CA . ASN B 1 314 ? -10.906 39.344 37.156 1 94.12 314 ASN B CA 1
ATOM 7714 C C . ASN B 1 314 ? -10.602 38.969 35.719 1 94.12 314 ASN B C 1
ATOM 7716 O O . ASN B 1 314 ? -11.055 39.625 34.781 1 94.12 314 ASN B O 1
ATOM 7720 N N . SER B 1 315 ? -9.844 37.906 35.594 1 95.75 315 SER B N 1
ATOM 7721 C CA . SER B 1 315 ? -9.484 37.438 34.25 1 95.75 315 SER B CA 1
ATOM 7722 C C . SER B 1 315 ? -10.719 37 33.469 1 95.75 315 SER B C 1
ATOM 7724 O O . SER B 1 315 ? -10.82 37.25 32.281 1 95.75 315 SER B O 1
ATOM 7726 N N . PHE B 1 316 ? -11.656 36.312 34.156 1 95.56 316 PHE B N 1
ATOM 7727 C CA . PHE B 1 316 ? -12.891 35.844 33.531 1 95.56 316 PHE B CA 1
ATOM 7728 C C . PHE B 1 316 ? -13.695 37.031 32.969 1 95.56 316 PHE B C 1
ATOM 7730 O O . PHE B 1 316 ? -14.141 36.969 31.828 1 95.56 316 PHE B O 1
ATOM 7737 N N . VAL B 1 317 ? -13.805 38 33.719 1 93.56 317 VAL B N 1
ATOM 7738 C CA . VAL B 1 317 ? -14.594 39.156 33.312 1 93.56 317 VAL B CA 1
ATOM 7739 C C . VAL B 1 317 ? -13.922 39.875 32.156 1 93.56 317 VAL B C 1
ATOM 7741 O O . VAL B 1 317 ? -14.57 40.219 31.156 1 93.56 317 VAL B O 1
ATOM 7744 N N . CYS B 1 318 ? -12.648 40.031 32.219 1 92.25 318 CYS B N 1
ATOM 7745 C CA . CYS B 1 318 ? -11.898 40.781 31.188 1 92.25 318 CYS B CA 1
ATOM 7746 C C . CYS B 1 318 ? -11.914 40.031 29.859 1 92.25 318 CYS B C 1
ATOM 7748 O O . CYS B 1 318 ? -12.195 40.625 28.812 1 92.25 318 CYS B O 1
ATOM 7750 N N . VAL B 1 319 ? -11.68 38.781 29.859 1 93.75 319 VAL B N 1
ATOM 7751 C CA . VAL B 1 319 ? -11.547 38 28.641 1 93.75 319 VAL B CA 1
ATOM 7752 C C . VAL B 1 319 ? -12.93 37.75 28.047 1 93.75 319 VAL B C 1
ATOM 7754 O O . VAL B 1 319 ? -13.086 37.719 26.828 1 93.75 319 VAL B O 1
ATOM 7757 N N . SER B 1 320 ? -13.891 37.5 28.906 1 91.31 320 SER B N 1
ATOM 7758 C CA . SER B 1 320 ? -15.242 37.25 28.422 1 91.31 320 SER B CA 1
ATOM 7759 C C . SER B 1 320 ? -15.828 38.469 27.734 1 91.31 320 SER B C 1
ATOM 7761 O O . SER B 1 320 ? -16.625 38.344 26.797 1 91.31 320 SER B O 1
ATOM 7763 N N . ARG B 1 321 ? -15.391 39.656 28.172 1 89.56 321 ARG B N 1
ATOM 7764 C CA . ARG B 1 321 ? -15.922 40.906 27.609 1 89.56 321 ARG B CA 1
ATOM 7765 C C . ARG B 1 321 ? -15.102 41.344 26.406 1 89.56 321 ARG B C 1
ATOM 7767 O O . ARG B 1 321 ? -15.555 42.156 25.609 1 89.56 321 ARG B O 1
ATOM 7774 N N . ALA B 1 322 ? -13.977 40.812 26.297 1 91.81 322 ALA B N 1
ATOM 7775 C CA . ALA B 1 322 ? -13.086 41.188 25.219 1 91.81 322 ALA B CA 1
ATOM 7776 C C . ALA B 1 322 ? -13.617 40.719 23.859 1 91.81 322 ALA B C 1
ATOM 7778 O O . ALA B 1 322 ? -14.156 39.625 23.766 1 91.81 322 ALA B O 1
ATOM 7779 N N . SER B 1 323 ? -13.562 41.531 22.875 1 88.88 323 SER B N 1
ATOM 7780 C CA . SER B 1 323 ? -13.953 41.156 21.531 1 88.88 323 SER B CA 1
ATOM 7781 C C . SER B 1 323 ? -12.914 40.25 20.891 1 88.88 323 SER B C 1
ATOM 7783 O O . SER B 1 323 ? -11.758 40.219 21.328 1 88.88 323 SER B O 1
ATOM 7785 N N . ARG B 1 324 ? -13.383 39.562 19.906 1 88.44 324 ARG B N 1
ATOM 7786 C CA . ARG B 1 324 ? -12.492 38.688 19.172 1 88.44 324 ARG B CA 1
ATOM 7787 C C . ARG B 1 324 ? -11.312 39.469 18.578 1 88.44 324 ARG B C 1
ATOM 7789 O O . ARG B 1 324 ? -10.172 39 18.625 1 88.44 324 ARG B O 1
ATOM 7796 N N . HIS B 1 325 ? -11.555 40.594 18.109 1 86.69 325 HIS B N 1
ATOM 7797 C CA . HIS B 1 325 ? -10.516 41.438 17.516 1 86.69 325 HIS B CA 1
ATOM 7798 C C . HIS B 1 325 ? -9.461 41.812 18.547 1 86.69 325 HIS B C 1
ATOM 7800 O O . HIS B 1 325 ? -8.266 41.812 18.25 1 86.69 325 HIS B O 1
ATOM 7806 N N . GLU B 1 326 ? -9.883 42.125 19.781 1 87.62 326 GLU B N 1
ATOM 7807 C CA . GLU B 1 326 ? -8.961 42.531 20.844 1 87.62 326 GLU B CA 1
ATOM 7808 C C . GLU B 1 326 ? -8.039 41.375 21.234 1 87.62 326 GLU B C 1
ATOM 7810 O O . GLU B 1 326 ? -6.84 41.562 21.438 1 87.62 326 GLU B O 1
ATOM 7815 N N . LEU B 1 327 ? -8.609 40.281 21.25 1 87.5 327 LEU B N 1
ATOM 7816 C CA . LEU B 1 327 ? -7.852 39.125 21.734 1 87.5 327 LEU B CA 1
ATOM 7817 C C . LEU B 1 327 ? -6.918 38.594 20.656 1 87.5 327 LEU B C 1
ATOM 7819 O O . LEU B 1 327 ? -5.812 38.125 20.953 1 87.5 327 LEU B O 1
ATOM 7823 N N . LEU B 1 328 ? -7.352 38.656 19.391 1 87.81 328 LEU B N 1
ATOM 7824 C CA . LEU B 1 328 ? -6.617 38 18.328 1 87.81 328 LEU B CA 1
ATOM 7825 C C . LEU B 1 328 ? -5.68 38.938 17.625 1 87.81 328 LEU B C 1
ATOM 7827 O O . LEU B 1 328 ? -4.633 38.562 17.109 1 87.81 328 LEU B O 1
ATOM 7831 N N . ASN B 1 329 ? -6.062 40.188 17.516 1 85.69 329 ASN B N 1
ATOM 7832 C CA . ASN B 1 329 ? -5.332 41.094 16.641 1 85.69 329 ASN B CA 1
ATOM 7833 C C . ASN B 1 329 ? -4.555 42.156 17.453 1 85.69 329 ASN B C 1
ATOM 7835 O O . ASN B 1 329 ? -3.742 42.875 16.891 1 85.69 329 ASN B O 1
ATOM 7839 N N . CYS B 1 330 ? -4.793 42.156 18.797 1 84.06 330 CYS B N 1
ATOM 7840 C CA . CYS B 1 330 ? -4.078 43.094 19.641 1 84.06 330 CYS B CA 1
ATOM 7841 C C . CYS B 1 330 ? -3.082 42.375 20.547 1 84.06 330 CYS B C 1
ATOM 7843 O O . CYS B 1 330 ? -3.299 41.219 20.938 1 84.06 330 CYS B O 1
ATOM 7845 N N . LYS B 1 331 ? -2.023 43.156 20.75 1 84.62 331 LYS B N 1
ATOM 7846 C CA . LYS B 1 331 ? -1.05 42.594 21.688 1 84.62 331 LYS B CA 1
ATOM 7847 C C . LYS B 1 331 ? -1.61 42.562 23.109 1 84.62 331 LYS B C 1
ATOM 7849 O O . LYS B 1 331 ? -2.1 43.562 23.609 1 84.62 331 LYS B O 1
ATOM 7854 N N . LEU B 1 332 ? -1.586 41.469 23.719 1 86.81 332 LEU B N 1
ATOM 7855 C CA . LEU B 1 332 ? -2.09 41.312 25.078 1 86.81 332 LEU B CA 1
ATOM 7856 C C . LEU B 1 332 ? -1.039 41.719 26.094 1 86.81 332 LEU B C 1
ATOM 7858 O O . LEU B 1 332 ? 0.091 41.219 26.078 1 86.81 332 LEU B O 1
ATOM 7862 N N . THR B 1 333 ? -1.358 42.688 26.844 1 85.75 333 THR B N 1
ATOM 7863 C CA . THR B 1 333 ? -0.5 43.125 27.938 1 85.75 333 THR B CA 1
ATOM 7864 C C . THR B 1 333 ? -1.217 43 29.281 1 85.75 333 THR B C 1
ATOM 7866 O O . THR B 1 333 ? -2.326 43.5 29.453 1 85.75 333 THR B O 1
ATOM 7869 N N . VAL B 1 334 ? -0.579 42.281 30.172 1 88.94 334 VAL B N 1
ATOM 7870 C CA . VAL B 1 334 ? -1.177 42.031 31.484 1 88.94 334 VAL B CA 1
ATOM 7871 C C . VAL B 1 334 ? -0.426 42.844 32.531 1 88.94 334 VAL B C 1
ATOM 7873 O O . VAL B 1 334 ? 0.803 42.938 32.5 1 88.94 334 VAL B O 1
ATOM 7876 N N . ARG B 1 335 ? -1.174 43.531 33.406 1 87.19 335 ARG B N 1
ATOM 7877 C CA . ARG B 1 335 ? -0.606 44.25 34.562 1 87.19 335 ARG B CA 1
ATOM 7878 C C . ARG B 1 335 ? -1.265 43.812 35.844 1 87.19 335 ARG B C 1
ATOM 7880 O O . ARG B 1 335 ? -2.492 43.719 35.938 1 87.19 335 ARG B O 1
ATOM 7887 N N . PHE B 1 336 ? -0.45 43.406 36.812 1 86.69 336 PHE B N 1
ATOM 7888 C CA . PHE B 1 336 ? -0.973 43.094 38.125 1 86.69 336 PHE B CA 1
ATOM 7889 C C . PHE B 1 336 ? -1.111 44.344 39 1 86.69 336 PHE B C 1
ATOM 7891 O O . PHE B 1 336 ? -0.195 45.156 39.062 1 86.69 336 PHE B O 1
ATOM 7898 N N . LEU B 1 337 ? -2.227 44.375 39.594 1 84.31 337 LEU B N 1
ATOM 7899 C CA . LEU B 1 337 ? -2.482 45.531 40.438 1 84.31 337 LEU B CA 1
ATOM 7900 C C . LEU B 1 337 ? -1.505 45.594 41.625 1 84.31 337 LEU B C 1
ATOM 7902 O O . LEU B 1 337 ? -1.211 44.562 42.219 1 84.31 337 LEU B O 1
ATOM 7906 N N . HIS B 1 338 ? -0.939 46.688 41.969 1 76.38 338 HIS B N 1
ATOM 7907 C CA . HIS B 1 338 ? -0.114 46.969 43.156 1 76.38 338 HIS B CA 1
ATOM 7908 C C . HIS B 1 338 ? 1.303 46.438 42.969 1 76.38 338 HIS B C 1
ATOM 7910 O O . HIS B 1 338 ? 2.02 46.219 43.938 1 76.38 338 HIS B O 1
ATOM 7916 N N . GLU B 1 339 ? 1.548 45.969 41.812 1 74.69 339 GLU B N 1
ATOM 7917 C CA . GLU B 1 339 ? 2.91 45.531 41.562 1 74.69 339 GLU B CA 1
ATOM 7918 C C . GLU B 1 339 ? 3.621 46.469 40.594 1 74.69 339 GLU B C 1
ATOM 7920 O O . GLU B 1 339 ? 2.975 47.156 39.812 1 74.69 339 GLU B O 1
ATOM 7925 N N . GLU B 1 340 ? 4.855 46.719 40.781 1 63.34 340 GLU B N 1
ATOM 7926 C CA . GLU B 1 340 ? 5.637 47.594 39.938 1 63.34 340 GLU B CA 1
ATOM 7927 C C . GLU B 1 340 ? 5.688 47.031 38.5 1 63.34 340 GLU B C 1
ATOM 7929 O O . GLU B 1 340 ? 5.734 45.844 38.281 1 63.34 340 GLU B O 1
ATOM 7934 N N . ALA B 1 341 ? 5.387 48 37.594 1 58.41 341 ALA B N 1
ATOM 7935 C CA . ALA B 1 341 ? 5.375 47.656 36.188 1 58.41 341 ALA B CA 1
ATOM 7936 C C . ALA B 1 341 ? 6.672 46.969 35.75 1 58.41 341 ALA B C 1
ATOM 7938 O O . ALA B 1 341 ? 7.766 47.469 36.062 1 58.41 341 ALA B O 1
ATOM 7939 N N . SER B 1 342 ? 6.516 45.75 35.469 1 58.94 342 SER B N 1
ATOM 7940 C CA . SER B 1 342 ? 7.688 45 35.031 1 58.94 342 SER B CA 1
ATOM 7941 C C . SER B 1 342 ? 8.094 45.344 33.625 1 58.94 342 SER B C 1
ATOM 7943 O O . SER B 1 342 ? 7.262 45.781 32.812 1 58.94 342 SER B O 1
ATOM 7945 N N . HIS B 1 343 ? 9.367 45.438 33.344 1 56.22 343 HIS B N 1
ATOM 7946 C CA . HIS B 1 343 ? 9.984 45.812 32.094 1 56.22 343 HIS B CA 1
ATOM 7947 C C . HIS B 1 343 ? 9.641 44.781 31 1 56.22 343 HIS B C 1
ATOM 7949 O O . HIS B 1 343 ? 9.688 45.094 29.812 1 56.22 343 HIS B O 1
ATOM 7955 N N . SER B 1 344 ? 9.289 43.562 31.453 1 65.25 344 SER B N 1
ATOM 7956 C CA . SER B 1 344 ? 9.023 42.594 30.406 1 65.25 344 SER B CA 1
ATOM 7957 C C . SER B 1 344 ? 7.543 42.219 30.359 1 65.25 344 SER B C 1
ATOM 7959 O O . SER B 1 344 ? 7.082 41.406 31.156 1 65.25 344 SER B O 1
ATOM 7961 N N . GLN B 1 345 ? 6.859 42.781 29.547 1 70.75 345 GLN B N 1
ATOM 7962 C CA . GLN B 1 345 ? 5.43 42.531 29.375 1 70.75 345 GLN B CA 1
ATOM 7963 C C . GLN B 1 345 ? 5.156 41.094 28.953 1 70.75 345 GLN B C 1
ATOM 7965 O O . GLN B 1 345 ? 4.16 40.5 29.375 1 70.75 345 GLN B O 1
ATOM 7970 N N . ALA B 1 346 ? 6.062 40.438 28.266 1 74.75 346 ALA B N 1
ATOM 7971 C CA . ALA B 1 346 ? 5.895 39.062 27.812 1 74.75 346 ALA B CA 1
ATOM 7972 C C . ALA B 1 346 ? 5.977 38.094 28.984 1 74.75 346 ALA B C 1
ATOM 7974 O O . ALA B 1 346 ? 5.25 37.094 29.016 1 74.75 346 ALA B O 1
ATOM 7975 N N . GLY B 1 347 ? 6.82 38.344 29.859 1 76.25 347 GLY B N 1
ATOM 7976 C CA . GLY B 1 347 ? 6.953 37.5 31.031 1 76.25 347 GLY B CA 1
ATOM 7977 C C . GLY B 1 347 ? 5.727 37.5 31.922 1 76.25 347 GLY B C 1
ATOM 7978 O O . GLY B 1 347 ? 5.316 36.469 32.438 1 76.25 347 GLY B O 1
ATOM 7979 N N . VAL B 1 348 ? 5.188 38.688 32.062 1 80.62 348 VAL B N 1
ATOM 7980 C CA . VAL B 1 348 ? 4.012 38.844 32.938 1 80.62 348 VAL B CA 1
ATOM 7981 C C . VAL B 1 348 ? 2.826 38.094 32.281 1 80.62 348 VAL B C 1
ATOM 7983 O O . VAL B 1 348 ? 2.035 37.469 32.969 1 80.62 348 VAL B O 1
ATOM 7986 N N . THR B 1 349 ? 2.68 38.281 31.031 1 84.56 349 THR B N 1
ATOM 7987 C CA . THR B 1 349 ? 1.602 37.625 30.312 1 84.56 349 THR B CA 1
ATOM 7988 C C . THR B 1 349 ? 1.727 36.094 30.438 1 84.56 349 THR B C 1
ATOM 7990 O O . THR B 1 349 ? 0.727 35.406 30.625 1 84.56 349 THR B O 1
ATOM 7993 N N . ARG B 1 350 ? 2.906 35.594 30.312 1 84.19 350 ARG B N 1
ATOM 7994 C CA . ARG B 1 350 ? 3.15 34.156 30.469 1 84.19 350 ARG B CA 1
ATOM 7995 C C . ARG B 1 350 ? 2.773 33.688 31.859 1 84.19 350 ARG B C 1
ATOM 7997 O O . ARG B 1 350 ? 2.143 32.656 32.031 1 84.19 350 ARG B O 1
ATOM 8004 N N . GLU B 1 351 ? 3.232 34.438 32.75 1 81.75 351 GLU B N 1
ATOM 8005 C CA . GLU B 1 351 ? 2.906 34.094 34.156 1 81.75 351 GLU B CA 1
ATOM 8006 C C . GLU B 1 351 ? 1.397 34.094 34.375 1 81.75 351 GLU B C 1
ATOM 8008 O O . GLU B 1 351 ? 0.863 33.219 35.031 1 81.75 351 GLU B O 1
ATOM 8013 N N . TRP B 1 352 ? 0.829 35.125 33.906 1 88.44 352 TRP B N 1
ATOM 8014 C CA . TRP B 1 352 ? -0.62 35.25 34.031 1 88.44 352 TRP B CA 1
ATOM 8015 C C . TRP B 1 352 ? -1.322 34.031 33.438 1 88.44 352 TRP B C 1
ATOM 8017 O O . TRP B 1 352 ? -2.211 33.438 34.062 1 88.44 352 TRP B O 1
ATOM 8027 N N . LEU B 1 353 ? -0.977 33.625 32.281 1 91.12 353 LEU B N 1
ATOM 8028 C CA . LEU B 1 353 ? -1.593 32.5 31.609 1 91.12 353 LEU B CA 1
ATOM 8029 C C . LEU B 1 353 ? -1.41 31.219 32.406 1 91.12 353 LEU B C 1
ATOM 8031 O O . LEU B 1 353 ? -2.34 30.406 32.531 1 91.12 353 LEU B O 1
ATOM 8035 N N . VAL B 1 354 ? -0.25 31.031 32.906 1 86.69 354 VAL B N 1
ATOM 8036 C CA . VAL B 1 354 ? 0.049 29.844 33.688 1 86.69 354 VAL B CA 1
ATOM 8037 C C . VAL B 1 354 ? -0.811 29.828 34.938 1 86.69 354 VAL B C 1
ATOM 8039 O O . VAL B 1 354 ? -1.407 28.797 35.281 1 86.69 354 VAL B O 1
ATOM 8042 N N . LEU B 1 355 ? -0.899 30.953 35.594 1 87.75 355 LEU B N 1
ATOM 8043 C CA . LEU B 1 355 ? -1.646 31.047 36.844 1 87.75 355 LEU B CA 1
ATOM 8044 C C . LEU B 1 355 ? -3.141 30.859 36.594 1 87.75 355 LEU B C 1
ATOM 8046 O O . LEU B 1 355 ? -3.818 30.172 37.375 1 87.75 355 LEU B O 1
ATOM 8050 N N . VAL B 1 356 ? -3.621 31.453 35.625 1 93.88 356 VAL B N 1
ATOM 8051 C CA . VAL B 1 356 ? -5.043 31.344 35.312 1 93.88 356 VAL B CA 1
ATOM 8052 C C . VAL B 1 356 ? -5.387 29.906 34.969 1 93.88 356 VAL B C 1
ATOM 8054 O O . VAL B 1 356 ? -6.414 29.375 35.375 1 93.88 356 VAL B O 1
ATOM 8057 N N . CYS B 1 357 ? -4.547 29.297 34.125 1 92.81 357 CYS B N 1
ATOM 8058 C CA . CYS B 1 357 ? -4.781 27.906 33.75 1 92.81 357 CYS B CA 1
ATOM 8059 C C . CYS B 1 357 ? -4.762 26.984 34.969 1 92.81 357 CYS B C 1
ATOM 8061 O O . CYS B 1 357 ? -5.59 26.094 35.094 1 92.81 357 CYS B O 1
ATOM 8063 N N . ARG B 1 358 ? -3.844 27.219 35.812 1 88.06 358 ARG B N 1
ATOM 8064 C CA . ARG B 1 358 ? -3.775 26.422 37.031 1 88.06 358 ARG B CA 1
ATOM 8065 C C . ARG B 1 358 ? -5.059 26.562 37.844 1 88.06 358 ARG B C 1
ATOM 8067 O O . ARG B 1 358 ? -5.555 25.578 38.406 1 88.06 358 ARG B O 1
ATOM 8074 N N . ALA B 1 359 ? -5.551 27.75 37.875 1 92.5 359 ALA B N 1
ATOM 8075 C CA . ALA B 1 359 ? -6.777 28.016 38.625 1 92.5 359 ALA B CA 1
ATOM 8076 C C . ALA B 1 359 ? -7.977 27.344 37.969 1 92.5 359 ALA B C 1
ATOM 8078 O O . ALA B 1 359 ? -8.852 26.812 38.625 1 92.5 359 ALA B O 1
ATOM 8079 N N . LEU B 1 360 ? -8.039 27.359 36.719 1 94.69 360 LEU B N 1
ATOM 8080 C CA . LEU B 1 360 ? -9.156 26.812 35.969 1 94.69 360 LEU B CA 1
ATOM 8081 C C . LEU B 1 360 ? -9.203 25.297 36.062 1 94.69 360 LEU B C 1
ATOM 8083 O O . LEU B 1 360 ? -10.289 24.703 36.094 1 94.69 360 LEU B O 1
ATOM 8087 N N . PHE B 1 361 ? -8.039 24.688 36.156 1 93.81 361 PHE B N 1
ATOM 8088 C CA . PHE B 1 361 ? -7.977 23.234 36.125 1 93.81 361 PHE B CA 1
ATOM 8089 C C . PHE B 1 361 ? -7.805 22.688 37.562 1 93.81 361 PHE B C 1
ATOM 8091 O O . PHE B 1 361 ? -7.547 21.5 37.719 1 93.81 361 PHE B O 1
ATOM 8098 N N . ASP B 1 362 ? -7.961 23.562 38.438 1 90.31 362 ASP B N 1
ATOM 8099 C CA . ASP B 1 362 ? -7.996 23.125 39.844 1 90.31 362 ASP B CA 1
ATOM 8100 C C . ASP B 1 362 ? -9.219 22.266 40.125 1 90.31 362 ASP B C 1
ATOM 8102 O O . ASP B 1 362 ? -10.344 22.641 39.781 1 90.31 362 ASP B O 1
ATOM 8106 N N . PRO B 1 363 ? -8.984 21.141 40.656 1 87.62 363 PRO B N 1
ATOM 8107 C CA . PRO B 1 363 ? -10.102 20.219 40.938 1 87.62 363 PRO B CA 1
ATOM 8108 C C . PRO B 1 363 ? -11.188 20.828 41.812 1 87.62 363 PRO B C 1
ATOM 8110 O O . PRO B 1 363 ? -12.344 20.406 41.75 1 87.62 363 PRO B O 1
ATOM 8113 N N . GLN B 1 364 ? -10.859 21.812 42.5 1 85.38 364 GLN B N 1
ATOM 8114 C CA . GLN B 1 364 ? -11.82 22.453 43.406 1 85.38 364 GLN B CA 1
ATOM 8115 C C . GLN B 1 364 ? -12.875 23.219 42.594 1 85.38 364 GLN B C 1
ATOM 8117 O O . GLN B 1 364 ? -14 23.406 43.062 1 85.38 364 GLN B O 1
ATOM 8122 N N . LEU B 1 365 ? -12.602 23.672 41.469 1 88.44 365 LEU B N 1
ATOM 8123 C CA . LEU B 1 365 ? -13.555 24.391 40.656 1 88.44 365 LEU B CA 1
ATOM 8124 C C . LEU B 1 365 ? -14.531 23.422 39.969 1 88.44 365 LEU B C 1
ATOM 8126 O O . LEU B 1 365 ? -15.562 23.844 39.469 1 88.44 365 LEU B O 1
ATOM 8130 N N . THR B 1 366 ? -14.289 22.125 39.906 1 87.81 366 THR B N 1
ATOM 8131 C CA . THR B 1 366 ? -15.133 21.016 39.469 1 87.81 366 THR B CA 1
ATOM 8132 C C . THR B 1 366 ? -15.414 21.094 37.969 1 87.81 366 THR B C 1
ATOM 8134 O O . THR B 1 366 ? -16.422 20.562 37.5 1 87.81 366 THR B O 1
ATOM 8137 N N . LEU B 1 367 ? -14.641 21.859 37.25 1 93.5 367 LEU B N 1
ATOM 8138 C CA . LEU B 1 367 ? -14.82 21.938 35.812 1 93.5 367 LEU B CA 1
ATOM 8139 C C . LEU B 1 367 ? -14.211 20.719 35.125 1 93.5 367 LEU B C 1
ATOM 8141 O O . LEU B 1 367 ? -14.797 20.172 34.188 1 93.5 367 LEU B O 1
ATOM 8145 N N . PHE B 1 368 ? -13.008 20.312 35.562 1 95 368 PHE B N 1
ATOM 8146 C CA . PHE B 1 368 ? -12.258 19.203 35 1 95 368 PHE B CA 1
ATOM 8147 C C . PHE B 1 368 ? -11.883 18.188 36.062 1 95 368 PHE B C 1
ATOM 8149 O O . PHE B 1 368 ? -11.828 18.5 37.25 1 95 368 PHE B O 1
ATOM 8156 N N . CYS B 1 369 ? -11.734 16.984 35.594 1 92.12 369 CYS B N 1
ATOM 8157 C CA . CYS B 1 369 ? -11.297 15.914 36.469 1 92.12 369 CYS B CA 1
ATOM 8158 C C . CYS B 1 369 ? -9.898 15.438 36.094 1 92.12 369 CYS B C 1
ATOM 8160 O O . CYS B 1 369 ? -9.641 15.141 34.906 1 92.12 369 CYS B O 1
ATOM 8162 N N . PRO B 1 370 ? -8.984 15.461 37.062 1 93.88 370 PRO B N 1
ATOM 8163 C CA . PRO B 1 370 ? -7.664 14.906 36.75 1 93.88 370 PRO B CA 1
ATOM 8164 C C . PRO B 1 370 ? -7.688 13.383 36.625 1 93.88 370 PRO B C 1
ATOM 8166 O O . PRO B 1 370 ? -8.43 12.703 37.344 1 93.88 370 PRO B O 1
ATOM 8169 N N . CYS B 1 371 ? -6.895 12.891 35.688 1 93.5 371 CYS B N 1
ATOM 8170 C CA . CYS B 1 371 ? -6.762 11.445 35.531 1 93.5 371 CYS B CA 1
ATOM 8171 C C . CYS B 1 371 ? -6.035 10.836 36.719 1 93.5 371 CYS B C 1
ATOM 8173 O O . CYS B 1 371 ? -5.18 11.484 37.344 1 93.5 371 CYS B O 1
ATOM 8175 N N . PRO B 1 372 ? -6.34 9.641 37.031 1 89.5 372 PRO B N 1
ATOM 8176 C CA . PRO B 1 372 ? -5.805 9.031 38.25 1 89.5 372 PRO B CA 1
ATOM 8177 C C . PRO B 1 372 ? -4.293 8.828 38.188 1 89.5 372 PRO B C 1
ATOM 8179 O O . PRO B 1 372 ? -3.598 9.055 39.188 1 89.5 372 PRO B O 1
ATOM 8182 N N . HIS B 1 373 ? -3.721 8.43 37.125 1 87.88 373 HIS B N 1
ATOM 8183 C CA . HIS B 1 373 ? -2.309 8.07 37.031 1 87.88 373 HIS B CA 1
ATOM 8184 C C . HIS B 1 373 ? -1.453 9.273 36.688 1 87.88 373 HIS B C 1
ATOM 8186 O O . HIS B 1 373 ? -0.251 9.297 36.938 1 87.88 373 HIS B O 1
ATOM 8192 N N . ASN B 1 374 ? -1.964 10.172 35.938 1 88.44 374 ASN B N 1
ATOM 8193 C CA . ASN B 1 374 ? -1.32 11.43 35.562 1 88.44 374 ASN B CA 1
ATOM 8194 C C . ASN B 1 374 ? -2.199 12.633 35.906 1 88.44 374 ASN B C 1
ATOM 8196 O O . ASN B 1 374 ? -3.035 13.039 35.094 1 88.44 374 ASN B O 1
ATOM 8200 N N . ARG B 1 375 ? -1.915 13.266 36.906 1 89.06 375 ARG B N 1
ATOM 8201 C CA . ARG B 1 375 ? -2.789 14.281 37.469 1 89.06 375 ARG B CA 1
ATOM 8202 C C . ARG B 1 375 ? -2.73 15.57 36.656 1 89.06 375 ARG B C 1
ATOM 8204 O O . ARG B 1 375 ? -3.541 16.484 36.875 1 89.06 375 ARG B O 1
ATOM 8211 N N . ARG B 1 376 ? -1.862 15.633 35.688 1 88.88 376 ARG B N 1
ATOM 8212 C CA . ARG B 1 376 ? -1.81 16.797 34.812 1 88.88 376 ARG B CA 1
ATOM 8213 C C . ARG B 1 376 ? -2.754 16.641 33.625 1 88.88 376 ARG B C 1
ATOM 8215 O O . ARG B 1 376 ? -2.98 17.594 32.875 1 88.88 376 ARG B O 1
ATOM 8222 N N . ARG B 1 377 ? -3.188 15.438 33.438 1 93.94 377 ARG B N 1
ATOM 8223 C CA . ARG B 1 377 ? -4.094 15.141 32.312 1 93.94 377 ARG B CA 1
ATOM 8224 C C . ARG B 1 377 ? -5.551 15.25 32.75 1 93.94 377 ARG B C 1
ATOM 8226 O O . ARG B 1 377 ? -5.945 14.664 33.781 1 93.94 377 ARG B O 1
ATOM 8233 N N . PHE B 1 378 ? -6.328 16.016 32.031 1 95.44 378 PHE B N 1
ATOM 8234 C CA . PHE B 1 378 ? -7.664 16.359 32.531 1 95.44 378 PHE B CA 1
ATOM 8235 C C . PHE B 1 378 ? -8.719 15.992 31.484 1 95.44 378 PHE B C 1
ATOM 8237 O O . PHE B 1 378 ? -8.445 15.992 30.281 1 95.44 378 PHE B O 1
ATOM 8244 N N . PHE B 1 379 ? -9.922 15.602 31.922 1 94.81 379 PHE B N 1
ATOM 8245 C CA . PHE B 1 379 ? -11.133 15.453 31.125 1 94.81 379 PHE B CA 1
ATOM 8246 C C . PHE B 1 379 ? -12.297 16.203 31.766 1 94.81 379 PHE B C 1
ATOM 8248 O O . PHE B 1 379 ? -12.164 16.75 32.844 1 94.81 379 PHE B O 1
ATOM 8255 N N . LEU B 1 380 ? -13.344 16.328 31.078 1 93.75 380 LEU B N 1
ATOM 8256 C CA . LEU B 1 380 ? -14.477 17.125 31.547 1 93.75 380 LEU B CA 1
ATOM 8257 C C . LEU B 1 380 ? -15.172 16.453 32.719 1 93.75 380 LEU B C 1
ATOM 8259 O O . LEU B 1 380 ? -15.336 15.227 32.719 1 93.75 380 LEU B O 1
ATOM 8263 N N . ASN B 1 381 ? -15.469 17.219 33.625 1 91.06 381 ASN B N 1
ATOM 8264 C CA . ASN B 1 381 ? -16.156 16.734 34.812 1 91.06 381 ASN B CA 1
ATOM 8265 C C . ASN B 1 381 ? -17.672 16.781 34.625 1 91.06 381 ASN B C 1
ATOM 8267 O O . ASN B 1 381 ? -18.25 17.828 34.375 1 91.06 381 ASN B O 1
ATOM 8271 N N . GLU B 1 382 ? -18.328 15.703 34.875 1 86.62 382 GLU B N 1
ATOM 8272 C CA . GLU B 1 382 ? -19.781 15.617 34.719 1 86.62 382 GLU B CA 1
ATOM 8273 C C . GLU B 1 382 ? -20.484 16.453 35.781 1 86.62 382 GLU B C 1
ATOM 8275 O O . GLU B 1 382 ? -21.562 17 35.562 1 86.62 382 GLU B O 1
ATOM 8280 N N . ALA B 1 383 ? -19.891 16.547 36.875 1 79.94 383 ALA B N 1
ATOM 8281 C CA . ALA B 1 383 ? -20.484 17.234 38.031 1 79.94 383 ALA B CA 1
ATOM 8282 C C . ALA B 1 383 ? -20.562 18.75 37.781 1 79.94 383 ALA B C 1
ATOM 8284 O O . ALA B 1 383 ? -21.234 19.469 38.5 1 79.94 383 ALA B O 1
ATOM 8285 N N . SER B 1 384 ? -19.953 19.219 36.812 1 77.62 384 SER B N 1
ATOM 8286 C CA . SER B 1 384 ? -19.953 20.656 36.531 1 77.62 384 SER B CA 1
ATOM 8287 C C . SER B 1 384 ? -21.312 21.109 36 1 77.62 384 SER B C 1
ATOM 8289 O O . SER B 1 384 ? -21.547 22.312 35.875 1 77.62 384 SER B O 1
ATOM 8291 N N . ALA B 1 385 ? -22.219 20.234 35.812 1 71.88 385 ALA B N 1
ATOM 8292 C CA . ALA B 1 385 ? -23.562 20.547 35.344 1 71.88 385 ALA B CA 1
ATOM 8293 C C . ALA B 1 385 ? -24.391 21.188 36.469 1 71.88 385 ALA B C 1
ATOM 8295 O O . ALA B 1 385 ? -25.375 21.891 36.188 1 71.88 385 ALA B O 1
ATOM 8296 N N . ALA B 1 386 ? -24.172 21.047 37.812 1 60.47 386 ALA B N 1
ATOM 8297 C CA . ALA B 1 386 ? -24.938 21.547 38.969 1 60.47 386 ALA B CA 1
ATOM 8298 C C . ALA B 1 386 ? -25.094 23.062 38.906 1 60.47 386 ALA B C 1
ATOM 8300 O O . ALA B 1 386 ? -26.203 23.578 39.031 1 60.47 386 ALA B O 1
ATOM 8301 N N . ASN B 1 387 ? -24.062 23.875 39.062 1 65 387 ASN B N 1
ATOM 8302 C CA . ASN B 1 387 ? -24.109 25.328 38.906 1 65 387 ASN B CA 1
ATOM 8303 C C . ASN B 1 387 ? -23.969 25.734 37.469 1 65 387 ASN B C 1
ATOM 8305 O O . ASN B 1 387 ? -23.016 26.422 37.094 1 65 387 ASN B O 1
ATOM 8309 N N . HIS B 1 388 ? -24.969 25.438 36.719 1 73.88 388 HIS B N 1
ATOM 8310 C CA . HIS B 1 388 ? -24.969 25.078 35.281 1 73.88 388 HIS B CA 1
ATOM 8311 C C . HIS B 1 388 ? -24.562 26.266 34.438 1 73.88 388 HIS B C 1
ATOM 8313 O O . HIS B 1 388 ? -23.625 26.156 33.625 1 73.88 388 HIS B O 1
ATOM 8319 N N . ARG B 1 389 ? -25.016 27.391 34.75 1 84.56 389 ARG B N 1
ATOM 8320 C CA . ARG B 1 389 ? -24.797 28.484 33.812 1 84.56 389 ARG B CA 1
ATOM 8321 C C . ARG B 1 389 ? -23.406 29.078 33.969 1 84.56 389 ARG B C 1
ATOM 8323 O O . ARG B 1 389 ? -22.703 29.281 32.969 1 84.56 389 ARG B O 1
ATOM 8330 N N . LEU B 1 390 ? -22.984 29.25 35.156 1 88.88 390 LEU B N 1
ATOM 8331 C CA . LEU B 1 390 ? -21.672 29.844 35.438 1 88.88 390 LEU B CA 1
ATOM 8332 C C . LEU B 1 390 ? -20.547 28.906 35 1 88.88 390 LEU B C 1
ATOM 8334 O O . LEU B 1 390 ? -19.547 29.344 34.438 1 88.88 390 LEU B O 1
ATOM 8338 N N . ASN B 1 391 ? -20.75 27.719 35.281 1 91.44 391 ASN B N 1
ATOM 8339 C CA . ASN B 1 391 ? -19.734 26.734 34.906 1 91.44 391 ASN B CA 1
ATOM 8340 C C . ASN B 1 391 ? -19.562 26.656 33.406 1 91.44 391 ASN B C 1
ATOM 8342 O O . ASN B 1 391 ? -18.438 26.469 32.906 1 91.44 391 ASN B O 1
ATOM 8346 N N . LEU B 1 392 ? -20.641 26.766 32.656 1 93.75 392 LEU B N 1
ATOM 8347 C CA . LEU B 1 392 ? -20.562 26.75 31.219 1 93.75 392 LEU B CA 1
ATOM 8348 C C . LEU B 1 392 ? -19.781 27.953 30.703 1 93.75 392 LEU B C 1
ATOM 8350 O O . LEU B 1 392 ? -19 27.844 29.75 1 93.75 392 LEU B O 1
ATOM 8354 N N . GLN B 1 393 ? -19.969 29.016 31.391 1 94.56 393 GLN B N 1
ATOM 8355 C CA . GLN B 1 393 ? -19.219 30.219 31.016 1 94.56 393 GLN B CA 1
ATOM 8356 C C . GLN B 1 393 ? -17.734 30.062 31.328 1 94.56 393 GLN B C 1
ATOM 8358 O O . GLN B 1 393 ? -16.891 30.516 30.562 1 94.56 393 GLN B O 1
ATOM 8363 N N . TYR B 1 394 ? -17.5 29.469 32.438 1 94.69 394 TYR B N 1
ATOM 8364 C CA . TYR B 1 394 ? -16.109 29.234 32.812 1 94.69 394 TYR B CA 1
ATOM 8365 C C . TYR B 1 394 ? -15.453 28.266 31.828 1 94.69 394 TYR B C 1
ATOM 8367 O O . TYR B 1 394 ? -14.266 28.391 31.531 1 94.69 394 TYR B O 1
ATOM 8375 N N . LEU B 1 395 ? -16.234 27.344 31.359 1 95.88 395 LEU B N 1
ATOM 8376 C CA . LEU B 1 395 ? -15.695 26.406 30.391 1 95.88 395 LEU B CA 1
ATOM 8377 C C . LEU B 1 395 ? -15.398 27.109 29.062 1 95.88 395 LEU B C 1
ATOM 8379 O O . LEU B 1 395 ? -14.383 26.828 28.422 1 95.88 395 LEU B O 1
ATOM 8383 N N . ASN B 1 396 ? -16.297 27.922 28.641 1 96.12 396 ASN B N 1
ATOM 8384 C CA . ASN B 1 396 ? -16.016 28.734 27.469 1 96.12 396 ASN B CA 1
ATOM 8385 C C . ASN B 1 396 ? -14.75 29.562 27.641 1 96.12 396 ASN B C 1
ATOM 8387 O O . ASN B 1 396 ? -13.914 29.641 26.75 1 96.12 396 ASN B O 1
ATOM 8391 N N . PHE B 1 397 ? -14.703 30.141 28.812 1 96.88 397 PHE B N 1
ATOM 8392 C CA . PHE B 1 397 ? -13.531 30.922 29.188 1 96.88 397 PHE B CA 1
ATOM 8393 C C . PHE B 1 397 ? -12.273 30.062 29.156 1 96.88 397 PHE B C 1
ATOM 8395 O O . PHE B 1 397 ? -11.234 30.5 28.656 1 96.88 397 PHE B O 1
ATOM 8402 N N . ALA B 1 398 ? -12.336 28.906 29.656 1 97.12 398 ALA B N 1
ATOM 8403 C CA . ALA B 1 398 ? -11.211 27.969 29.625 1 97.12 398 ALA B CA 1
ATOM 8404 C C . ALA B 1 398 ? -10.758 27.688 28.203 1 97.12 398 ALA B C 1
ATOM 8406 O O . ALA B 1 398 ? -9.555 27.625 27.922 1 97.12 398 ALA B O 1
ATOM 8407 N N . GLY B 1 399 ? -11.742 27.484 27.312 1 97.44 399 GLY B N 1
ATOM 8408 C CA . GLY B 1 399 ? -11.406 27.297 25.922 1 97.44 399 GLY B CA 1
ATOM 8409 C C . GLY B 1 399 ? -10.625 28.453 25.328 1 97.44 399 GLY B C 1
ATOM 8410 O O . GLY B 1 399 ? -9.656 28.25 24.594 1 97.44 399 GLY B O 1
ATOM 8411 N N . ARG B 1 400 ? -10.961 29.641 25.672 1 96.94 400 ARG B N 1
ATOM 8412 C CA . ARG B 1 400 ? -10.281 30.844 25.188 1 96.94 400 ARG B CA 1
ATOM 8413 C C . ARG B 1 400 ? -8.859 30.922 25.75 1 96.94 400 ARG B C 1
ATOM 8415 O O . ARG B 1 400 ? -7.926 31.297 25.031 1 96.94 400 ARG B O 1
ATOM 8422 N N . ILE B 1 401 ? -8.734 30.594 26.984 1 96.12 401 ILE B N 1
ATOM 8423 C CA . ILE B 1 401 ? -7.434 30.672 27.641 1 96.12 401 ILE B CA 1
ATOM 8424 C C . ILE B 1 401 ? -6.477 29.672 27 1 96.12 401 ILE B C 1
ATOM 8426 O O . ILE B 1 401 ? -5.301 29.969 26.781 1 96.12 401 ILE B O 1
ATOM 8430 N N . ILE B 1 402 ? -6.988 28.5 26.734 1 96.81 402 ILE B N 1
ATOM 8431 C CA . ILE B 1 402 ? -6.16 27.5 26.078 1 96.81 402 ILE B CA 1
ATOM 8432 C C . ILE B 1 402 ? -5.75 27.984 24.688 1 96.81 402 ILE B C 1
ATOM 8434 O O . ILE B 1 402 ? -4.609 27.797 24.266 1 96.81 402 ILE B O 1
ATOM 8438 N N . GLY B 1 403 ? -6.688 28.531 23.969 1 96.25 403 GLY B N 1
ATOM 8439 C CA . GLY B 1 403 ? -6.363 29.141 22.688 1 96.25 403 GLY B CA 1
ATOM 8440 C C . GLY B 1 403 ? -5.27 30.188 22.781 1 96.25 403 GLY B C 1
ATOM 8441 O O . GLY B 1 403 ? -4.359 30.203 21.938 1 96.25 403 GLY B O 1
ATOM 8442 N N . LEU B 1 404 ? -5.336 31.062 23.828 1 94 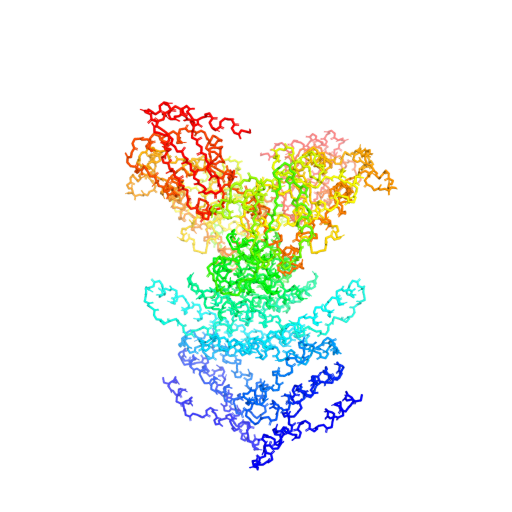404 LEU B N 1
ATOM 8443 C CA . LEU B 1 404 ? -4.328 32.094 24.047 1 94 404 LEU B CA 1
ATOM 8444 C C . LEU B 1 404 ? -2.977 31.484 24.375 1 94 404 LEU B C 1
ATOM 8446 O O . LEU B 1 404 ? -1.939 31.953 23.906 1 94 404 LEU B O 1
ATOM 8450 N N . ALA B 1 405 ? -3.004 30.469 25.172 1 92.81 405 ALA B N 1
ATOM 8451 C CA . ALA B 1 405 ? -1.764 29.781 25.547 1 92.81 405 ALA B CA 1
ATOM 8452 C C . ALA B 1 405 ? -1.059 29.234 24.297 1 92.81 405 ALA B C 1
ATOM 8454 O O . ALA B 1 405 ? 0.162 29.359 24.172 1 92.81 405 ALA B O 1
ATOM 8455 N N . LEU B 1 406 ? -1.815 28.656 23.453 1 93.69 406 LEU B N 1
ATOM 8456 C CA . LEU B 1 406 ? -1.251 28.094 22.234 1 93.69 406 LEU B CA 1
ATOM 8457 C C . LEU B 1 406 ? -0.771 29.188 21.297 1 93.69 406 LEU B C 1
ATOM 8459 O O . LEU B 1 406 ? 0.277 29.062 20.656 1 93.69 406 LEU B O 1
ATOM 8463 N N . MET B 1 407 ? -1.542 30.25 21.219 1 92.12 407 MET B N 1
ATOM 8464 C CA . MET B 1 407 ? -1.194 31.375 20.375 1 92.12 407 MET B CA 1
ATOM 8465 C C . MET B 1 407 ? 0.142 31.984 20.781 1 92.12 407 MET B C 1
ATOM 8467 O O . MET B 1 407 ? 0.97 32.312 19.938 1 92.12 407 MET B O 1
ATOM 8471 N N . TYR B 1 408 ? 0.363 32.094 22.094 1 86.69 408 TYR B N 1
ATOM 8472 C CA . TYR B 1 408 ? 1.571 32.719 22.625 1 86.69 408 TYR B CA 1
ATOM 8473 C C . TYR B 1 408 ? 2.646 31.672 22.891 1 86.69 408 TYR B C 1
ATOM 8475 O O . TYR B 1 408 ? 3.725 31.984 23.406 1 86.69 408 TYR B O 1
ATOM 8483 N N . ASN B 1 409 ? 2.355 30.422 22.547 1 86.38 409 ASN B N 1
ATOM 8484 C CA . ASN B 1 409 ? 3.283 29.312 22.734 1 86.38 409 ASN B CA 1
ATOM 8485 C C . ASN B 1 409 ? 3.748 29.203 24.172 1 86.38 409 ASN B C 1
ATOM 8487 O O . ASN B 1 409 ? 4.949 29.141 24.453 1 86.38 409 ASN B O 1
ATOM 8491 N N . VAL B 1 410 ? 2.811 29.266 25.062 1 86.44 410 VAL B N 1
ATOM 8492 C CA . VAL B 1 410 ? 3.096 29.156 26.484 1 86.44 410 VAL B CA 1
ATOM 8493 C C . VAL B 1 410 ? 2.695 27.766 26.984 1 86.44 410 VAL B C 1
ATOM 8495 O O . VAL B 1 410 ? 1.55 27.344 26.797 1 86.44 410 VAL B O 1
ATOM 8498 N N . GLN B 1 411 ? 3.629 27.062 27.578 1 88.12 411 GLN B N 1
ATOM 8499 C CA . GLN B 1 411 ? 3.352 25.75 28.141 1 88.12 411 GLN B CA 1
ATOM 8500 C C . GLN B 1 411 ? 2.758 25.859 29.547 1 88.12 411 GLN B C 1
ATOM 8502 O O . GLN B 1 411 ? 3.484 26.094 30.516 1 88.12 411 GLN B O 1
ATOM 8507 N N . VAL B 1 412 ? 1.543 25.594 29.688 1 89.19 412 VAL B N 1
ATOM 8508 C CA . VAL B 1 412 ? 0.806 25.844 30.922 1 89.19 412 VAL B CA 1
ATOM 8509 C C . VAL B 1 412 ? 0.808 24.594 31.797 1 89.19 412 VAL B C 1
ATOM 8511 O O . VAL B 1 412 ? 0.302 24.625 32.906 1 89.19 412 VAL B O 1
ATOM 8514 N N . GLY B 1 413 ? 1.24 23.453 31.344 1 86.62 413 GLY B N 1
ATOM 8515 C CA . GLY B 1 413 ? 1.404 22.266 32.156 1 86.62 413 GLY B CA 1
ATOM 8516 C C . GLY B 1 413 ? 0.156 21.406 32.219 1 86.62 413 GLY B C 1
ATOM 8517 O O . GLY B 1 413 ? 0.047 20.5 33.062 1 86.62 413 GLY B O 1
ATOM 8518 N N . VAL B 1 414 ? -0.744 21.75 31.422 1 91.62 414 VAL B N 1
ATOM 8519 C CA . VAL B 1 414 ? -1.997 21 31.375 1 91.62 414 VAL B CA 1
ATOM 8520 C C . VAL B 1 414 ? -2.004 20.078 30.156 1 91.62 414 VAL B C 1
ATOM 8522 O O . VAL B 1 414 ? -1.504 20.438 29.094 1 91.62 414 VAL B O 1
ATOM 8525 N N . LEU B 1 415 ? -2.477 18.859 30.406 1 94.38 415 LEU B N 1
ATOM 8526 C CA . LEU B 1 415 ? -2.639 17.906 29.328 1 94.38 415 LEU B CA 1
ATOM 8527 C C . LEU B 1 415 ? -4.105 17.516 29.156 1 94.38 415 LEU B C 1
ATOM 8529 O O . LEU B 1 415 ? -4.844 17.438 30.141 1 94.38 415 LEU B O 1
ATOM 8533 N N . PHE B 1 416 ? -4.488 17.297 27.922 1 96.25 416 PHE B N 1
ATOM 8534 C CA . PHE B 1 416 ? -5.844 16.844 27.641 1 96.25 416 PHE B CA 1
ATOM 8535 C C . PHE B 1 416 ? -5.898 15.312 27.609 1 96.25 416 PHE B C 1
ATOM 8537 O O . PHE B 1 416 ? -4.984 14.664 27.094 1 96.25 416 PHE B O 1
ATOM 8544 N N . ASP B 1 417 ? -6.906 14.859 28.203 1 95.75 417 ASP B N 1
ATOM 8545 C CA . ASP B 1 417 ? -7.145 13.422 28.062 1 95.75 417 ASP B CA 1
ATOM 8546 C C . ASP B 1 417 ? -7.637 13.078 26.672 1 95.75 417 ASP B C 1
ATOM 8548 O O . ASP B 1 417 ? -8.117 13.953 25.938 1 95.75 417 ASP B O 1
ATOM 8552 N N . ARG B 1 418 ? -7.449 11.82 26.312 1 95.19 418 ARG B N 1
ATOM 8553 C CA . ARG B 1 418 ? -7.832 11.352 24.984 1 95.19 418 ARG B CA 1
ATOM 8554 C C . ARG B 1 418 ? -9.328 11.547 24.75 1 95.19 418 ARG B C 1
ATOM 8556 O O . ARG B 1 418 ? -9.75 11.828 23.625 1 95.19 418 ARG B O 1
ATOM 8563 N N . THR B 1 419 ? -10.188 11.336 25.75 1 93.88 419 THR B N 1
ATOM 8564 C CA . THR B 1 419 ? -11.625 11.5 25.609 1 93.88 419 THR B CA 1
ATOM 8565 C C . THR B 1 419 ? -11.977 12.93 25.188 1 93.88 419 THR B C 1
ATOM 8567 O O . THR B 1 419 ? -12.844 13.133 24.328 1 93.88 419 THR B O 1
ATOM 8570 N N . LEU B 1 420 ? -11.297 13.852 25.781 1 94.62 420 LEU B N 1
ATOM 8571 C CA . LEU B 1 420 ? -11.508 15.25 25.438 1 94.62 420 LEU B CA 1
ATOM 8572 C C . LEU B 1 420 ? -10.93 15.562 24.062 1 94.62 420 LEU B C 1
ATOM 8574 O O . LEU B 1 420 ? -11.586 16.219 23.25 1 94.62 420 LEU B O 1
ATOM 8578 N N . PHE B 1 421 ? -9.773 15.078 23.781 1 96.31 421 PHE B N 1
ATOM 8579 C CA . PHE B 1 421 ? -9.055 15.328 22.547 1 96.31 421 PHE B CA 1
ATOM 8580 C C . PHE B 1 421 ? -9.844 14.82 21.344 1 96.31 421 PHE B C 1
ATOM 8582 O O . PHE B 1 421 ? -10.008 15.531 20.359 1 96.31 421 PHE B O 1
ATOM 8589 N N . VAL B 1 422 ? -10.367 13.586 21.375 1 94.62 422 VAL B N 1
ATOM 8590 C CA . VAL B 1 422 ? -11.086 12.953 20.281 1 94.62 422 VAL B CA 1
ATOM 8591 C C . VAL B 1 422 ? -12.375 13.711 20 1 94.62 422 VAL B C 1
ATOM 8593 O O . VAL B 1 422 ? -12.766 13.883 18.828 1 94.62 422 VAL B O 1
ATOM 8596 N N . GLN B 1 423 ? -12.977 14.156 21.031 1 93.5 423 GLN B N 1
ATOM 8597 C CA . GLN B 1 423 ? -14.234 14.875 20.859 1 93.5 423 GLN B CA 1
ATOM 8598 C C . GLN B 1 423 ? -14 16.25 20.234 1 93.5 423 GLN B C 1
ATOM 8600 O O . GLN B 1 423 ? -14.789 16.703 19.406 1 93.5 423 GLN B O 1
ATOM 8605 N N . LEU B 1 424 ? -12.945 16.906 20.641 1 95.25 424 LEU B N 1
ATOM 8606 C CA . LEU B 1 424 ? -12.633 18.234 20.094 1 95.25 424 LEU B CA 1
ATOM 8607 C C . LEU B 1 424 ? -12.234 18.125 18.625 1 95.25 424 LEU B C 1
ATOM 8609 O O . LEU B 1 424 ? -12.32 19.109 17.891 1 95.25 424 LEU B O 1
ATOM 8613 N N . ALA B 1 425 ? -11.789 16.969 18.219 1 94.56 425 ALA B N 1
ATOM 8614 C CA . ALA B 1 425 ? -11.32 16.75 16.844 1 94.56 425 ALA B CA 1
ATOM 8615 C C . ALA B 1 425 ? -12.5 16.547 15.891 1 94.56 425 ALA B C 1
ATOM 8617 O O . ALA B 1 425 ? -12.328 16.594 14.672 1 94.56 425 ALA B O 1
ATOM 8618 N N . MET B 1 426 ? -13.633 16.453 16.406 1 90.75 426 MET B N 1
ATOM 8619 C CA . MET B 1 426 ? -14.805 16.25 15.562 1 90.75 426 MET B CA 1
ATOM 8620 C C . MET B 1 426 ? -15.18 17.531 14.836 1 90.75 426 MET B C 1
ATOM 8622 O O . MET B 1 426 ? -15.078 18.625 15.398 1 90.75 426 MET B O 1
ATOM 8626 N N . ASP B 1 427 ? -15.539 17.328 13.633 1 83.81 427 ASP B N 1
ATOM 8627 C CA . ASP B 1 427 ? -15.984 18.516 12.891 1 83.81 427 ASP B CA 1
ATOM 8628 C C . ASP B 1 427 ? -17.281 19.078 13.484 1 83.81 427 ASP B C 1
ATOM 8630 O O . ASP B 1 427 ? -17.406 20.281 13.672 1 83.81 427 ASP B O 1
ATOM 8634 N N . ASP B 1 428 ? -18.141 18.125 13.695 1 82.88 428 ASP B N 1
ATOM 8635 C CA . ASP B 1 428 ? -19.391 18.516 14.359 1 82.88 428 ASP B CA 1
ATOM 8636 C C . ASP B 1 428 ? -19.391 18.047 15.812 1 82.88 428 ASP B C 1
ATOM 8638 O O . ASP B 1 428 ? -19.562 16.859 16.094 1 82.88 428 ASP B O 1
ATOM 8642 N N . ILE B 1 429 ? -19.25 19.016 16.672 1 79.19 429 ILE B N 1
ATOM 8643 C CA . ILE B 1 429 ? -19.109 18.75 18.094 1 79.19 429 ILE B CA 1
ATOM 8644 C C . ILE B 1 429 ? -20.391 18.109 18.641 1 79.19 429 ILE B C 1
ATOM 8646 O O . ILE B 1 429 ? -20.375 17.469 19.688 1 79.19 429 ILE B O 1
ATOM 8650 N N . THR B 1 430 ? -21.406 18.234 17.828 1 73.38 430 THR B N 1
ATOM 8651 C CA . THR B 1 430 ? -22.703 17.734 18.281 1 73.38 430 THR B CA 1
ATOM 8652 C C . THR B 1 430 ? -22.859 16.266 17.938 1 73.38 430 THR B C 1
ATOM 8654 O O . THR B 1 430 ? -23.75 15.586 18.484 1 73.38 430 THR B O 1
ATOM 8657 N N . GLU B 1 431 ? -21.984 15.797 17.141 1 75.5 431 GLU B N 1
ATOM 8658 C CA . GLU B 1 431 ? -22.047 14.391 16.75 1 75.5 431 GLU B CA 1
ATOM 8659 C C . GLU B 1 431 ? -21.375 13.5 17.781 1 75.5 431 GLU B C 1
ATOM 8661 O O . GLU B 1 431 ? -20.422 13.922 18.438 1 75.5 431 GLU B O 1
ATOM 8666 N N . ASP B 1 432 ? -21.922 12.375 17.953 1 73.25 432 ASP B N 1
ATOM 8667 C CA . ASP B 1 432 ? -21.344 11.453 18.922 1 73.25 432 ASP B CA 1
ATOM 8668 C C . ASP B 1 432 ? -20.125 10.734 18.344 1 73.25 432 ASP B C 1
ATOM 8670 O O . ASP B 1 432 ? -20.234 10.039 17.328 1 73.25 432 ASP B O 1
ATOM 8674 N N . PRO B 1 433 ? -19.047 11.047 19 1 74.31 433 PRO B N 1
ATOM 8675 C CA . PRO B 1 433 ? -17.875 10.312 18.531 1 74.31 433 PRO B CA 1
ATOM 8676 C C . PRO B 1 433 ? -17.891 8.844 18.938 1 74.31 433 PRO B C 1
ATOM 8678 O O . PRO B 1 433 ? -18.578 8.484 19.906 1 74.31 433 PRO B O 1
ATOM 8681 N N . LEU B 1 434 ? -17.297 8.039 18.188 1 79.06 434 LEU B N 1
ATOM 8682 C CA . LEU B 1 434 ? -17.078 6.672 18.625 1 79.06 434 LEU B CA 1
ATOM 8683 C C . LEU B 1 434 ? -15.758 6.551 19.391 1 79.06 434 LEU B C 1
ATOM 8685 O O . LEU B 1 434 ? -14.68 6.566 18.797 1 79.06 434 LEU B O 1
ATOM 8689 N N . LEU B 1 435 ? -15.914 6.641 20.766 1 86.06 435 LEU B N 1
ATOM 8690 C CA . LEU B 1 435 ? -14.734 6.441 21.609 1 86.06 435 LEU B CA 1
ATOM 8691 C C . LEU B 1 435 ? -14.383 4.961 21.703 1 86.06 435 LEU B C 1
ATOM 8693 O O . LEU B 1 435 ? -15.266 4.121 21.891 1 86.06 435 LEU B O 1
ATOM 8697 N N . ALA B 1 436 ? -13.156 4.66 21.516 1 87.38 436 ALA B N 1
ATOM 8698 C CA . ALA B 1 436 ? -12.672 3.289 21.656 1 87.38 436 ALA B CA 1
ATOM 8699 C C . ALA B 1 436 ? -12.344 2.977 23.109 1 87.38 436 ALA B C 1
ATOM 8701 O O . ALA B 1 436 ? -12.195 3.887 23.938 1 87.38 436 ALA B O 1
ATOM 8702 N N . LEU B 1 437 ? -12.312 1.743 23.469 1 89.69 437 LEU B N 1
ATOM 8703 C CA . LEU B 1 437 ? -12.008 1.289 24.812 1 89.69 437 LEU B CA 1
ATOM 8704 C C . LEU B 1 437 ? -10.688 1.874 25.297 1 89.69 437 LEU B C 1
ATOM 8706 O O . LEU B 1 437 ? -10.586 2.334 26.438 1 89.69 437 LEU B O 1
ATOM 8710 N N . ASP B 1 438 ? -9.742 2 24.453 1 90.69 438 ASP B N 1
ATOM 8711 C CA . ASP B 1 438 ? -8.414 2.461 24.844 1 90.69 438 ASP B CA 1
ATOM 8712 C C . ASP B 1 438 ? -8.406 3.967 25.094 1 90.69 438 ASP B C 1
ATOM 8714 O O . ASP B 1 438 ? -7.488 4.492 25.734 1 90.69 438 ASP B O 1
ATOM 8718 N N . ASP B 1 439 ? -9.375 4.645 24.641 1 90.69 439 ASP B N 1
ATOM 8719 C CA . ASP B 1 439 ? -9.445 6.094 24.812 1 90.69 439 ASP B CA 1
ATOM 8720 C C . ASP B 1 439 ? -9.742 6.457 26.266 1 90.69 439 ASP B C 1
ATOM 8722 O O . ASP B 1 439 ? -9.477 7.582 26.703 1 90.69 439 ASP B O 1
ATOM 8726 N N . ILE B 1 440 ? -10.328 5.551 27.031 1 92.69 440 ILE B N 1
ATOM 8727 C CA . ILE B 1 440 ? -10.734 5.883 28.391 1 92.69 440 ILE B CA 1
ATOM 8728 C C . ILE B 1 440 ? -9.742 5.289 29.375 1 92.69 440 ILE B C 1
ATOM 8730 O O . ILE B 1 440 ? -9.953 5.352 30.594 1 92.69 440 ILE B O 1
ATOM 8734 N N . ALA B 1 441 ? -8.703 4.676 28.875 1 92.06 441 ALA B N 1
ATOM 8735 C CA . ALA B 1 441 ? -7.754 3.955 29.703 1 92.06 441 ALA B CA 1
ATOM 8736 C C . ALA B 1 441 ? -7.148 4.871 30.766 1 92.06 441 ALA B C 1
ATOM 8738 O O . ALA B 1 441 ? -6.949 4.465 31.922 1 92.06 441 ALA B O 1
ATOM 8739 N N . ASP B 1 442 ? -6.867 6.145 30.469 1 89.75 442 ASP B N 1
ATOM 8740 C CA . ASP B 1 442 ? -6.254 7.078 31.406 1 89.75 442 ASP B CA 1
ATOM 8741 C C . ASP B 1 442 ? -7.312 7.746 32.281 1 89.75 442 ASP B C 1
ATOM 8743 O O . ASP B 1 442 ? -7.086 7.961 33.469 1 89.75 442 ASP B O 1
ATOM 8747 N N . ALA B 1 443 ? -8.43 8.07 31.734 1 90.25 443 ALA B N 1
ATOM 8748 C CA . ALA B 1 443 ? -9.484 8.781 32.438 1 90.25 443 ALA B CA 1
ATOM 8749 C C . ALA B 1 443 ? -10.094 7.91 33.531 1 90.25 443 ALA B C 1
ATOM 8751 O O . ALA B 1 443 ? -10.367 8.383 34.625 1 90.25 443 ALA B O 1
ATOM 8752 N N . ASP B 1 444 ? -10.359 6.633 33.156 1 91.75 444 ASP B N 1
ATOM 8753 C CA . ASP B 1 444 ? -10.953 5.684 34.094 1 91.75 444 ASP B CA 1
ATOM 8754 C C . ASP B 1 444 ? -10.375 4.285 33.906 1 91.75 444 ASP B C 1
ATOM 8756 O O . ASP B 1 444 ? -11 3.428 33.281 1 91.75 444 ASP B O 1
ATOM 8760 N N . PRO B 1 445 ? -9.25 4.07 34.531 1 91.12 445 PRO B N 1
ATOM 8761 C CA . PRO B 1 445 ? -8.594 2.771 34.375 1 91.12 445 PRO B CA 1
ATOM 8762 C C . PRO B 1 445 ? -9.445 1.609 34.875 1 91.12 445 PRO B C 1
ATOM 8764 O O . PRO B 1 445 ? -9.391 0.51 34.312 1 91.12 445 PRO B O 1
ATOM 8767 N N . LEU B 1 446 ? -10.242 1.872 35.906 1 87.81 446 LEU B N 1
ATOM 8768 C CA . LEU B 1 446 ? -11.086 0.817 36.469 1 87.81 446 LEU B CA 1
ATOM 8769 C C . LEU B 1 446 ? -12.18 0.417 35.469 1 87.81 446 LEU B C 1
ATOM 8771 O O . LEU B 1 446 ? -12.414 -0.772 35.25 1 87.81 446 LEU B O 1
ATOM 8775 N N . LEU B 1 447 ? -12.82 1.401 35 1 89.56 447 LEU B N 1
ATOM 8776 C CA . LEU B 1 447 ? -13.836 1.109 34 1 89.56 447 LEU B CA 1
ATOM 8777 C C . LEU B 1 447 ? -13.219 0.43 32.781 1 89.56 447 LEU B C 1
ATOM 8779 O O . LEU B 1 447 ? -13.828 -0.466 32.188 1 89.56 447 LEU B O 1
ATOM 8783 N N . HIS B 1 448 ? -12.055 0.893 32.312 1 91.75 448 HIS B N 1
ATOM 8784 C CA . HIS B 1 448 ? -11.344 0.303 31.172 1 91.75 448 HIS B CA 1
ATOM 8785 C C . HIS B 1 448 ? -11.102 -1.187 31.391 1 91.75 448 HIS B C 1
ATOM 8787 O O . HIS B 1 448 ? -11.359 -2 30.5 1 91.75 448 HIS B O 1
ATOM 8793 N N . ALA B 1 449 ? -10.656 -1.544 32.562 1 87.31 449 ALA B N 1
ATOM 8794 C CA . ALA B 1 449 ? -10.367 -2.938 32.875 1 87.31 449 ALA B CA 1
ATOM 8795 C C . ALA B 1 449 ? -11.648 -3.771 32.906 1 87.31 449 ALA B C 1
ATOM 8797 O O . ALA B 1 449 ? -11.656 -4.906 32.406 1 87.31 449 ALA B O 1
ATOM 8798 N N . SER B 1 450 ? -12.688 -3.184 33.5 1 85.75 450 SER B N 1
ATOM 8799 C CA . SER B 1 450 ? -13.969 -3.877 33.562 1 85.75 450 SER B CA 1
ATOM 8800 C C . SER B 1 450 ? -14.523 -4.145 32.156 1 85.75 450 SER B C 1
ATOM 8802 O O . SER B 1 450 ? -15.008 -5.242 31.875 1 85.75 450 SER B O 1
ATOM 8804 N N . CYS B 1 451 ? -14.477 -3.154 31.359 1 88.88 451 CYS B N 1
ATOM 8805 C CA . CYS B 1 451 ? -14.977 -3.289 30 1 88.88 451 CYS B CA 1
ATOM 8806 C C . CYS B 1 451 ? -14.141 -4.293 29.203 1 88.88 451 CYS B C 1
ATOM 8808 O O . CYS B 1 451 ? -14.68 -5.055 28.406 1 88.88 451 CYS B O 1
ATOM 8810 N N . ARG B 1 452 ? -12.844 -4.289 29.312 1 88.94 452 ARG B N 1
ATOM 8811 C CA . ARG B 1 452 ? -11.961 -5.242 28.641 1 88.94 452 ARG B CA 1
ATOM 8812 C C . ARG B 1 452 ? -12.312 -6.676 29.031 1 88.94 452 ARG B C 1
ATOM 8814 O O . ARG B 1 452 ? -12.312 -7.57 28.188 1 88.94 452 ARG B O 1
ATOM 8821 N N . GLN B 1 453 ? -12.609 -6.828 30.281 1 80.56 453 GLN B N 1
ATOM 8822 C CA . GLN B 1 453 ? -13.008 -8.141 30.781 1 80.56 453 GLN B CA 1
ATOM 8823 C C . GLN B 1 453 ? -14.305 -8.609 30.125 1 80.56 453 GLN B C 1
ATOM 8825 O O . GLN B 1 453 ? -14.445 -9.781 29.781 1 80.56 453 GLN B O 1
ATOM 8830 N N . ILE B 1 454 ? -15.172 -7.68 30.016 1 81.44 454 ILE B N 1
ATOM 8831 C CA . ILE B 1 454 ? -16.453 -7.996 29.391 1 81.44 454 ILE B CA 1
ATOM 8832 C C . ILE B 1 454 ? -16.219 -8.422 27.938 1 81.44 454 ILE B C 1
ATOM 8834 O O . ILE B 1 454 ? -16.859 -9.367 27.453 1 81.44 454 ILE B O 1
ATOM 8838 N N . LEU B 1 455 ? -15.352 -7.785 27.234 1 85.69 455 LEU B N 1
ATOM 8839 C CA . LEU B 1 455 ? -15.109 -8.047 25.812 1 85.69 455 LEU B CA 1
ATOM 8840 C C . LEU B 1 455 ? -14.352 -9.359 25.625 1 85.69 455 LEU B C 1
ATOM 8842 O O . LEU B 1 455 ? -14.523 -10.031 24.609 1 85.69 455 LEU B O 1
ATOM 8846 N N . GLU B 1 456 ? -13.484 -9.742 26.547 1 78.44 456 GLU B N 1
ATOM 8847 C CA . GLU B 1 456 ? -12.648 -10.93 26.422 1 78.44 456 GLU B CA 1
ATOM 8848 C C . GLU B 1 456 ? -13.32 -12.141 27.062 1 78.44 456 GLU B C 1
ATOM 8850 O O . GLU B 1 456 ? -12.82 -13.266 26.953 1 78.44 456 GLU B O 1
ATOM 8855 N N . MET B 1 457 ? -14.352 -11.93 27.703 1 68.75 457 MET B N 1
ATOM 8856 C CA . MET B 1 457 ? -15.016 -13.016 28.422 1 68.75 457 MET B CA 1
ATOM 8857 C C . MET B 1 457 ? -15.477 -14.102 27.453 1 68.75 457 MET B C 1
ATOM 8859 O O . MET B 1 457 ? -16.016 -13.805 26.391 1 68.75 457 MET B O 1
ATOM 8863 N N . GLU B 1 458 ? -14.875 -15.398 27.594 1 62.81 458 GLU B N 1
ATOM 8864 C CA . GLU B 1 458 ? -15.305 -16.547 26.812 1 62.81 458 GLU B CA 1
ATOM 8865 C C . GLU B 1 458 ? -16.781 -16.875 27.062 1 62.81 458 GLU B C 1
ATOM 8867 O O . GLU B 1 458 ? -17.281 -16.688 28.172 1 62.81 458 GLU B O 1
ATOM 8872 N N . PRO B 1 459 ? -17.469 -17.016 25.906 1 54.16 459 PRO B N 1
ATOM 8873 C CA . PRO B 1 459 ? -18.875 -17.375 26.094 1 54.16 459 PRO B CA 1
ATOM 8874 C C . PRO B 1 459 ? -19.062 -18.547 27.047 1 54.16 459 PRO B C 1
ATOM 8876 O O . PRO B 1 459 ? -18.281 -19.516 27.016 1 54.16 459 PRO B O 1
ATOM 8879 N N . VAL B 1 460 ? -19.234 -18.344 28.281 1 49.41 460 VAL B N 1
ATOM 8880 C CA . VAL B 1 460 ? -19.578 -19.5 29.094 1 49.41 460 VAL B CA 1
ATOM 8881 C C . VAL B 1 460 ? -20.594 -20.375 28.359 1 49.41 460 VAL B C 1
ATOM 8883 O O . VAL B 1 460 ? -21.609 -19.875 27.859 1 49.41 460 VAL B O 1
ATOM 8886 N N . VAL B 1 461 ? -20.109 -21.484 27.875 1 42.28 461 VAL B N 1
ATOM 8887 C CA . VAL B 1 461 ? -20.891 -22.562 27.266 1 42.28 461 VAL B CA 1
ATOM 8888 C C . VAL B 1 461 ? -22.219 -22.719 28.016 1 42.28 461 VAL B C 1
ATOM 8890 O O . VAL B 1 461 ? -22.656 -23.844 28.281 1 42.28 461 VAL B O 1
ATOM 8893 N N . VAL B 1 462 ? -22.609 -21.969 29.156 1 39.12 462 VAL B N 1
ATOM 8894 C CA . VAL B 1 462 ? -23.953 -22.422 29.453 1 39.12 462 VAL B CA 1
ATOM 8895 C C . VAL B 1 462 ? -24.891 -22.031 28.312 1 39.12 462 VAL B C 1
ATOM 8897 O O . VAL B 1 462 ? -24.656 -21.031 27.625 1 39.12 462 VAL B O 1
ATOM 8900 N N . GLY B 1 463 ? -25.891 -22.75 28.016 1 36.69 463 GLY B N 1
ATOM 8901 C CA . GLY B 1 463 ? -26.891 -22.672 26.969 1 36.69 463 GLY B CA 1
ATOM 8902 C C . GLY B 1 463 ? -27.094 -21.25 26.438 1 36.69 463 GLY B C 1
ATOM 8903 O O . GLY B 1 463 ? -27.297 -21.047 25.25 1 36.69 463 GLY B O 1
ATOM 8904 N N . SER B 1 464 ? -27.516 -20.281 27.422 1 39.94 464 SER B N 1
ATOM 8905 C CA . SER B 1 464 ? -28.25 -19.109 26.969 1 39.94 464 SER B CA 1
ATOM 8906 C C . SER B 1 464 ? -27.297 -17.969 26.594 1 39.94 464 SER B C 1
ATOM 8908 O O . SER B 1 464 ? -27.75 -16.859 26.281 1 39.94 464 SER B O 1
ATOM 8910 N N . GLY B 1 465 ? -26.125 -18.078 26.078 1 42.62 465 GLY B N 1
ATOM 8911 C CA . GLY B 1 465 ? -25.312 -17.031 25.5 1 42.62 465 GLY B CA 1
ATOM 8912 C C . GLY B 1 465 ? -25.078 -15.867 26.453 1 42.62 465 GLY B C 1
ATOM 8913 O O . GLY B 1 465 ? -24.594 -14.812 26.047 1 42.62 465 GLY B O 1
ATOM 8914 N N . VAL B 1 466 ? -25.828 -15.797 27.625 1 44.47 466 VAL B N 1
ATOM 8915 C CA . VAL B 1 466 ? -25.828 -14.617 28.484 1 44.47 466 VAL B CA 1
ATOM 8916 C C . VAL B 1 466 ? -24.484 -14.516 29.219 1 44.47 466 VAL B C 1
ATOM 8918 O O . VAL B 1 466 ? -23.984 -15.516 29.734 1 44.47 466 VAL B O 1
ATOM 8921 N N . LEU B 1 467 ? -23.625 -13.617 28.922 1 51.09 467 LEU B N 1
ATOM 8922 C CA . LEU B 1 467 ? -22.359 -13.344 29.562 1 51.09 467 LEU B CA 1
ATOM 8923 C C . LEU B 1 467 ? -22.531 -13.125 31.062 1 51.09 467 LEU B C 1
ATOM 8925 O O . LEU B 1 467 ? -21.562 -12.922 31.797 1 51.09 467 LEU B O 1
ATOM 8929 N N . GLY B 1 468 ? -23.562 -13.773 31.688 1 46.47 468 GLY B N 1
ATOM 8930 C CA . GLY B 1 468 ? -23.828 -13.656 33.125 1 46.47 468 GLY B CA 1
ATOM 8931 C C . GLY B 1 468 ? -23.672 -12.242 33.625 1 46.47 468 GLY B C 1
ATOM 8932 O O . GLY B 1 468 ? -23.641 -12.023 34.844 1 46.47 468 GLY B O 1
ATOM 8933 N N . LEU B 1 469 ? -23 -11.344 33.031 1 46.34 469 LEU B N 1
ATOM 8934 C CA . LEU B 1 469 ? -22.844 -10.047 33.656 1 46.34 469 LEU B CA 1
ATOM 8935 C C . LEU B 1 469 ? -24.125 -9.227 33.562 1 46.34 469 LEU B C 1
ATOM 8937 O O . LEU B 1 469 ? -24.703 -9.117 32.5 1 46.34 469 LEU B O 1
ATOM 8941 N N . THR B 1 470 ? -25.047 -9.266 34.562 1 42.53 470 THR B N 1
ATOM 8942 C CA . THR B 1 470 ? -26.156 -8.328 34.625 1 42.53 470 THR B CA 1
ATOM 8943 C C . THR B 1 470 ? -25.656 -6.922 34.938 1 42.53 470 THR B C 1
ATOM 8945 O O . THR B 1 470 ? -25.156 -6.664 36.031 1 42.53 470 THR B O 1
ATOM 8948 N N . PRO B 1 471 ? -25.297 -6.148 34.031 1 45.12 471 PRO B N 1
ATOM 8949 C CA . PRO B 1 471 ? -24.828 -4.789 34.281 1 45.12 471 PRO B CA 1
ATOM 8950 C C . PRO B 1 471 ? -25.844 -3.949 35.062 1 45.12 471 PRO B C 1
ATOM 8952 O O . PRO B 1 471 ? -27.047 -4.004 34.75 1 45.12 471 PRO B O 1
ATOM 8955 N N . THR B 1 472 ? -25.672 -3.744 36.312 1 43.94 472 THR B N 1
ATOM 8956 C CA . THR B 1 472 ? -26.547 -2.891 37.125 1 43.94 472 THR B CA 1
ATOM 8957 C C . THR B 1 472 ? -26.625 -1.49 36.5 1 43.94 472 THR B C 1
ATOM 8959 O O . THR B 1 472 ? -27.469 -0.684 36.906 1 43.94 472 THR B O 1
ATOM 8962 N N . ARG B 1 473 ? -25.594 -0.96 35.938 1 45.59 473 ARG B N 1
ATOM 8963 C CA . ARG B 1 473 ? -25.703 0.45 35.562 1 45.59 473 ARG B CA 1
ATOM 8964 C C . ARG B 1 473 ? -26.484 0.628 34.281 1 45.59 473 ARG B C 1
ATOM 8966 O O . ARG B 1 473 ? -26.234 -0.078 33.312 1 45.59 473 ARG B O 1
ATOM 8973 N N . GLN B 1 474 ? -27.625 1.357 34.375 1 43.84 474 GLN B N 1
ATOM 8974 C CA . GLN B 1 474 ? -28.547 1.715 33.312 1 43.84 474 GLN B CA 1
ATOM 8975 C C . GLN B 1 474 ? -27.781 2.383 32.156 1 43.84 474 GLN B C 1
ATOM 8977 O O . GLN B 1 474 ? -27.078 3.373 32.344 1 43.84 474 GLN B O 1
ATOM 8982 N N . VAL B 1 475 ? -27.391 1.733 31.172 1 47 475 VAL B N 1
ATOM 8983 C CA . VAL B 1 475 ? -26.672 2.246 30.016 1 47 475 VAL B CA 1
ATOM 8984 C C . VAL B 1 475 ? -27.453 3.396 29.391 1 47 475 VAL B C 1
ATOM 8986 O O . VAL B 1 475 ? -26.859 4.383 28.938 1 47 475 VAL B O 1
ATOM 8989 N N . SER B 1 476 ? -28.844 3.225 28.953 1 45.84 476 SER B N 1
ATOM 8990 C CA . SER B 1 476 ? -29.688 4.273 28.391 1 45.84 476 SER B CA 1
ATOM 8991 C C . SER B 1 476 ? -30.844 4.613 29.344 1 45.84 476 SER B C 1
ATOM 8993 O O . SER B 1 476 ? -31.266 3.775 30.141 1 45.84 476 SER B O 1
ATOM 8995 N N . PRO B 1 477 ? -31.203 5.973 29.516 1 40.25 477 PRO B N 1
ATOM 8996 C CA . PRO B 1 477 ? -32.469 6.285 30.172 1 40.25 477 PRO B CA 1
ATOM 8997 C C . PRO B 1 477 ? -33.656 5.535 29.547 1 40.25 477 PRO B C 1
ATOM 8999 O O . PRO B 1 477 ? -33.875 5.605 28.328 1 40.25 477 PRO B O 1
ATOM 9002 N N . GLY B 1 478 ? -34.25 4.484 30.266 1 45.66 478 GLY B N 1
ATOM 9003 C CA . GLY B 1 478 ? -35.375 3.641 29.906 1 45.66 478 GLY B CA 1
ATOM 9004 C C . GLY B 1 478 ? -34.969 2.273 29.406 1 45.66 478 GLY B C 1
ATOM 9005 O O . GLY B 1 478 ? -35.781 1.526 28.875 1 45.66 478 GLY B O 1
ATOM 9006 N N . GLY B 1 479 ? -33.781 2.088 29.047 1 45.59 479 GLY B N 1
ATOM 9007 C CA . GLY B 1 479 ? -33.438 0.847 28.359 1 45.59 479 GLY B CA 1
ATOM 9008 C C . GLY B 1 479 ? -33.5 -0.37 29.266 1 45.59 479 GLY B C 1
ATOM 9009 O O . GLY B 1 479 ? -33.25 -0.271 30.469 1 45.59 479 GLY B O 1
ATOM 9010 N N . ARG B 1 480 ? -34.219 -1.287 28.844 1 47.53 480 ARG B N 1
ATOM 9011 C CA . ARG B 1 480 ? -34.438 -2.607 29.422 1 47.53 480 ARG B CA 1
ATOM 9012 C C . ARG B 1 480 ? -33.125 -3.344 29.641 1 47.53 480 ARG B C 1
ATOM 9014 O O . ARG B 1 480 ? -32.125 -3.055 28.984 1 47.53 480 ARG B O 1
ATOM 9021 N N . ASN B 1 481 ? -32.969 -4.023 30.766 1 50.78 481 ASN B N 1
ATOM 9022 C CA . ASN B 1 481 ? -31.969 -5.004 31.141 1 50.78 481 ASN B CA 1
ATOM 9023 C C . ASN B 1 481 ? -31.594 -5.914 29.984 1 50.78 481 ASN B C 1
ATOM 9025 O O . ASN B 1 481 ? -32.375 -6.809 29.609 1 50.78 481 ASN B O 1
ATOM 9029 N N . VAL B 1 482 ? -30.953 -5.168 29.094 1 55.59 482 VAL B N 1
ATOM 9030 C CA . VAL B 1 482 ? -30.578 -6.09 28.016 1 55.59 482 VAL B CA 1
ATOM 9031 C C . VAL B 1 482 ? -29.422 -6.984 28.5 1 55.59 482 VAL B C 1
ATOM 9033 O O . VAL B 1 482 ? -28.453 -6.5 29.078 1 55.59 482 VAL B O 1
ATOM 9036 N N . ALA B 1 483 ? -29.734 -8.234 28.609 1 61.03 483 ALA B N 1
ATOM 9037 C CA . ALA B 1 483 ? -28.719 -9.234 28.922 1 61.03 483 ALA B CA 1
ATOM 9038 C C . ALA B 1 483 ? -27.547 -9.148 27.938 1 61.03 483 ALA B C 1
ATOM 9040 O O . ALA B 1 483 ? -27.75 -8.977 26.734 1 61.03 483 ALA B O 1
ATOM 9041 N N . VAL B 1 484 ? -26.344 -8.805 28.531 1 64.94 484 VAL B N 1
ATOM 9042 C CA . VAL B 1 484 ? -25.125 -8.703 27.719 1 64.94 484 VAL B CA 1
ATOM 9043 C C . VAL B 1 484 ? -24.672 -10.094 27.297 1 64.94 484 VAL B C 1
ATOM 9045 O O . VAL B 1 484 ? -24.547 -10.992 28.125 1 64.94 484 VAL B O 1
ATOM 9048 N N . ASN B 1 485 ? -24.719 -10.383 26.031 1 67.5 485 ASN B N 1
ATOM 9049 C CA . ASN B 1 485 ? -24.219 -11.633 25.484 1 67.5 485 ASN B CA 1
ATOM 9050 C C . ASN B 1 485 ? -23.047 -11.406 24.547 1 67.5 485 ASN B C 1
ATOM 9052 O O . ASN B 1 485 ? -22.562 -10.281 24.406 1 67.5 485 ASN B O 1
ATOM 9056 N N . SER B 1 486 ? -22.438 -12.492 24 1 66.5 486 SER B N 1
ATOM 9057 C CA . SER B 1 486 ? -21.25 -12.438 23.156 1 66.5 486 SER B CA 1
ATOM 9058 C C . SER B 1 486 ? -21.531 -11.641 21.891 1 66.5 486 SER B C 1
ATOM 9060 O O . SER B 1 486 ? -20.609 -11.062 21.297 1 66.5 486 SER B O 1
ATOM 9062 N N . LEU B 1 487 ? -22.766 -11.508 21.531 1 66.75 487 LEU B N 1
ATOM 9063 C CA . LEU B 1 487 ? -23.109 -10.852 20.281 1 66.75 487 LEU B CA 1
ATOM 9064 C C . LEU B 1 487 ? -23.266 -9.352 20.469 1 66.75 487 LEU B C 1
ATOM 9066 O O . LEU B 1 487 ? -23 -8.57 19.562 1 66.75 487 LEU B O 1
ATOM 9070 N N . ASN B 1 488 ? -23.672 -9.055 21.719 1 79.38 488 ASN B N 1
ATOM 9071 C CA . ASN B 1 488 ? -23.984 -7.641 21.906 1 79.38 488 ASN B CA 1
ATOM 9072 C C . ASN B 1 488 ? -23 -6.965 22.859 1 79.38 488 ASN B C 1
ATOM 9074 O O . ASN B 1 488 ? -23.141 -5.785 23.172 1 79.38 488 ASN B O 1
ATOM 9078 N N . ARG B 1 489 ? -22.078 -7.688 23.391 1 81.06 489 ARG B N 1
ATOM 9079 C CA . ARG B 1 489 ? -21.156 -7.16 24.391 1 81.06 489 ARG B CA 1
ATOM 9080 C C . ARG B 1 489 ? -20.406 -5.938 23.859 1 81.06 489 ARG B C 1
ATOM 9082 O O . ARG B 1 489 ? -20.172 -4.98 24.609 1 81.06 489 ARG B O 1
ATOM 9089 N N . ARG B 1 490 ? -20 -6.027 22.625 1 84.75 490 ARG B N 1
ATOM 9090 C CA . ARG B 1 490 ? -19.281 -4.883 22.047 1 84.75 490 ARG B CA 1
ATOM 9091 C C . ARG B 1 490 ? -20.172 -3.646 22.031 1 84.75 490 ARG B C 1
ATOM 9093 O O . ARG B 1 490 ? -19.734 -2.553 22.391 1 84.75 490 ARG B O 1
ATOM 9100 N N . HIS B 1 491 ? -21.375 -3.799 21.609 1 84.94 491 HIS B N 1
ATOM 9101 C CA . HIS B 1 491 ? -22.328 -2.693 21.562 1 84.94 491 HIS B CA 1
ATOM 9102 C C . HIS B 1 491 ? -22.609 -2.15 22.969 1 84.94 491 HIS B C 1
ATOM 9104 O O . HIS B 1 491 ? -22.734 -0.938 23.141 1 84.94 491 HIS B O 1
ATOM 9110 N N . PHE B 1 492 ? -22.75 -3.047 23.906 1 82.25 492 PHE B N 1
ATOM 9111 C CA . PHE B 1 492 ? -23 -2.645 25.281 1 82.25 492 PHE B CA 1
ATOM 9112 C C . PHE B 1 492 ? -21.844 -1.787 25.797 1 82.25 492 PHE B C 1
ATOM 9114 O O . PHE B 1 492 ? -22.078 -0.729 26.391 1 82.25 492 PHE B O 1
ATOM 9121 N N . VAL B 1 493 ? -20.625 -2.244 25.625 1 86.44 493 VAL B N 1
ATOM 9122 C CA . VAL B 1 493 ? -19.438 -1.531 26.094 1 86.44 493 VAL B CA 1
ATOM 9123 C C . VAL B 1 493 ? -19.375 -0.16 25.422 1 86.44 493 VAL B C 1
ATOM 9125 O O . VAL B 1 493 ? -19.094 0.844 26.078 1 86.44 493 VAL B O 1
ATOM 9128 N N . ASP B 1 494 ? -19.688 -0.057 24.156 1 87.88 494 ASP B N 1
ATOM 9129 C CA . ASP B 1 494 ? -19.641 1.2 23.422 1 87.88 494 ASP B CA 1
ATOM 9130 C C . ASP B 1 494 ? -20.656 2.193 23.953 1 87.88 494 ASP B C 1
ATOM 9132 O O . ASP B 1 494 ? -20.359 3.383 24.094 1 87.88 494 ASP B O 1
ATOM 9136 N N . GLN B 1 495 ? -21.797 1.712 24.266 1 85.75 495 GLN B N 1
ATOM 9137 C CA . GLN B 1 495 ? -22.859 2.568 24.797 1 85.75 495 GLN B CA 1
ATOM 9138 C C . GLN B 1 495 ? -22.516 3.068 26.203 1 85.75 495 GLN B C 1
ATOM 9140 O O . GLN B 1 495 ? -22.812 4.215 26.547 1 85.75 495 GLN B O 1
ATOM 9145 N N . LEU B 1 496 ? -22 2.162 26.953 1 85.75 496 LEU B N 1
ATOM 9146 C CA . LEU B 1 496 ? -21.594 2.527 28.297 1 85.75 496 LEU B CA 1
ATOM 9147 C C . LEU B 1 496 ? -20.562 3.654 28.281 1 85.75 496 LEU B C 1
ATOM 9149 O O . LEU B 1 496 ? -20.703 4.641 29 1 85.75 496 LEU B O 1
ATOM 9153 N N . ILE B 1 497 ? -19.562 3.543 27.469 1 89.19 497 ILE B N 1
ATOM 9154 C CA . ILE B 1 497 ? -18.5 4.527 27.359 1 89.19 497 ILE B CA 1
ATOM 9155 C C . ILE B 1 497 ? -19.062 5.848 26.844 1 89.19 497 ILE B C 1
ATOM 9157 O O . ILE B 1 497 ? -18.734 6.918 27.375 1 89.19 497 ILE B O 1
ATOM 9161 N N . THR B 1 498 ? -19.906 5.785 25.859 1 88.5 498 THR B N 1
ATOM 9162 C CA . THR B 1 498 ? -20.516 6.98 25.266 1 88.5 498 THR B CA 1
ATOM 9163 C C . THR B 1 498 ? -21.375 7.711 26.297 1 88.5 498 THR B C 1
ATOM 9165 O O . THR B 1 498 ? -21.344 8.945 26.375 1 88.5 498 THR B O 1
ATOM 9168 N N . ASN B 1 499 ? -22.078 7.031 27.078 1 85.62 499 ASN B N 1
ATOM 9169 C CA . ASN B 1 499 ? -22.953 7.641 28.078 1 85.62 499 ASN B CA 1
ATOM 9170 C C . ASN B 1 499 ? -22.156 8.336 29.172 1 85.62 499 ASN B C 1
ATOM 9172 O O . ASN B 1 499 ? -22.531 9.406 29.641 1 85.62 499 ASN B O 1
ATOM 9176 N N . ILE B 1 500 ? -21.125 7.73 29.562 1 86.5 500 ILE B N 1
ATOM 9177 C CA . ILE B 1 500 ? -20.359 8.219 30.703 1 86.5 500 ILE B CA 1
ATOM 9178 C C . ILE B 1 500 ? -19.484 9.391 30.266 1 86.5 500 ILE B C 1
ATOM 9180 O O . ILE B 1 500 ? -19.375 10.391 30.969 1 86.5 500 ILE B O 1
ATOM 9184 N N . PHE B 1 501 ? -18.922 9.344 29.078 1 89.38 501 PHE B N 1
ATOM 9185 C CA . PHE B 1 501 ? -17.875 10.297 28.734 1 89.38 501 PHE B CA 1
ATOM 9186 C C . PHE B 1 501 ? -18.359 11.281 27.672 1 89.38 501 PHE B C 1
ATOM 9188 O O . PHE B 1 501 ? -17.734 12.32 27.469 1 89.38 501 PHE B O 1
ATOM 9195 N N . VAL B 1 502 ? -19.422 11.039 27 1 89.62 502 VAL B N 1
ATOM 9196 C CA . VAL B 1 502 ? -19.859 11.914 25.906 1 89.62 502 VAL B CA 1
ATOM 9197 C C . VAL B 1 502 ? -21.188 12.57 26.281 1 89.62 502 VAL B C 1
ATOM 9199 O O . VAL B 1 502 ? -21.266 13.781 26.469 1 89.62 502 VAL B O 1
ATOM 9202 N N . ASN B 1 503 ? -22.172 11.766 26.594 1 86.94 503 ASN B N 1
ATOM 9203 C CA . ASN B 1 503 ? -23.516 12.281 26.828 1 86.94 503 ASN B CA 1
ATOM 9204 C C . ASN B 1 503 ? -23.594 13.07 28.125 1 86.94 503 ASN B C 1
ATOM 9206 O O . ASN B 1 503 ? -24.344 14.039 28.234 1 86.94 503 ASN B O 1
ATOM 9210 N N . SER B 1 504 ? -22.844 12.648 29.047 1 86.94 504 SER B N 1
ATOM 9211 C CA . SER B 1 504 ? -22.891 13.266 30.375 1 86.94 504 SER B CA 1
ATOM 9212 C C . SER B 1 504 ? -22.25 14.641 30.375 1 86.94 504 SER B C 1
ATOM 9214 O O . SER B 1 504 ? -22.531 15.461 31.25 1 86.94 504 SER B O 1
ATOM 9216 N N . THR B 1 505 ? -21.438 14.961 29.406 1 90.31 505 THR B N 1
ATOM 9217 C CA . THR B 1 505 ? -20.703 16.219 29.406 1 90.31 505 THR B CA 1
ATOM 9218 C C . THR B 1 505 ? -20.844 16.938 28.062 1 90.31 505 THR B C 1
ATOM 9220 O O . THR B 1 505 ? -19.969 17.688 27.656 1 90.31 505 THR B O 1
ATOM 9223 N N . LYS B 1 506 ? -21.891 16.797 27.359 1 90 506 LYS B N 1
ATOM 9224 C CA . LYS B 1 506 ? -22.078 17.312 26.016 1 90 506 LYS B CA 1
ATOM 9225 C C . LYS B 1 506 ? -22.141 18.844 26.016 1 90 506 LYS B C 1
ATOM 9227 O O . LYS B 1 506 ? -21.484 19.5 25.219 1 90 506 LYS B O 1
ATOM 9232 N N . GLU B 1 507 ? -22.922 19.391 26.922 1 91.12 507 GLU B N 1
ATOM 9233 C CA . GLU B 1 507 ? -23.047 20.844 27 1 91.12 507 GLU B CA 1
ATOM 9234 C C . GLU B 1 507 ? -21.719 21.5 27.406 1 91.12 507 GLU B C 1
ATOM 9236 O O . GLU B 1 507 ? -21.359 22.547 26.891 1 91.12 507 GLU B O 1
ATOM 9241 N N . GLN B 1 508 ? -21.109 20.859 28.359 1 93 508 GLN B N 1
ATOM 9242 C CA . GLN B 1 508 ? -19.812 21.344 28.812 1 93 508 GLN B CA 1
ATOM 9243 C C . GLN B 1 508 ? -18.797 21.359 27.672 1 93 508 GLN B C 1
ATOM 9245 O O . GLN B 1 508 ? -18.062 22.328 27.5 1 93 508 GLN B O 1
ATOM 9250 N N . LEU B 1 509 ? -18.844 20.344 26.906 1 93.88 509 LEU B N 1
ATOM 9251 C CA . LEU B 1 509 ? -17.938 20.219 25.781 1 93.88 509 LEU B CA 1
ATOM 9252 C C . LEU B 1 509 ? -18.203 21.312 24.734 1 93.88 509 LEU B C 1
ATOM 9254 O O . LEU B 1 509 ? -17.266 21.906 24.219 1 93.88 509 LEU B O 1
ATOM 9258 N N . VAL B 1 510 ? -19.422 21.5 24.438 1 93.69 510 VAL B N 1
ATOM 9259 C CA . VAL B 1 510 ? -19.812 22.484 23.422 1 93.69 510 VAL B CA 1
ATOM 9260 C C . VAL B 1 510 ? -19.328 23.875 23.859 1 93.69 510 VAL B C 1
ATOM 9262 O O . VAL B 1 510 ? -18.812 24.641 23.031 1 93.69 510 VAL B O 1
ATOM 9265 N N . SER B 1 511 ? -19.484 24.172 25.109 1 94.56 511 SER B N 1
ATOM 9266 C CA . SER B 1 511 ? -19.078 25.469 25.609 1 94.56 511 SER B CA 1
ATOM 9267 C C . SER B 1 511 ? -17.562 25.656 25.531 1 94.56 511 SER B C 1
ATOM 9269 O O . SER B 1 511 ? -17.094 26.719 25.109 1 94.56 511 SER B O 1
ATOM 9271 N N . PHE B 1 512 ? -16.875 24.734 25.969 1 96.31 512 PHE B N 1
ATOM 9272 C CA . PHE B 1 512 ? -15.422 24.781 25.875 1 96.31 512 PHE B CA 1
ATOM 9273 C C . PHE B 1 512 ? -14.969 24.922 24.422 1 96.31 512 PHE B C 1
ATOM 9275 O O . PHE B 1 512 ? -14.102 25.734 24.109 1 96.31 512 PHE B O 1
ATOM 9282 N N . ALA B 1 513 ? -15.539 24.094 23.562 1 96.75 513 ALA B N 1
ATOM 9283 C CA . ALA B 1 513 ? -15.188 24.078 22.156 1 96.75 513 ALA B CA 1
ATOM 9284 C C . ALA B 1 513 ? -15.469 25.422 21.5 1 96.75 513 ALA B C 1
ATOM 9286 O O . ALA B 1 513 ? -14.703 25.875 20.641 1 96.75 513 ALA B O 1
ATOM 9287 N N . GLU B 1 514 ? -16.531 25.969 21.875 1 95.75 514 GLU B N 1
ATOM 9288 C CA . GLU B 1 514 ? -16.875 27.281 21.328 1 95.75 514 GLU B CA 1
ATOM 9289 C C . GLU B 1 514 ? -15.844 28.328 21.719 1 95.75 514 GLU B C 1
ATOM 9291 O O . GLU B 1 514 ? -15.469 29.172 20.906 1 95.75 514 GLU B O 1
ATOM 9296 N N . GLY B 1 515 ? -15.5 28.312 22.984 1 96.56 515 GLY B N 1
ATOM 9297 C CA . GLY B 1 515 ? -14.453 29.219 23.438 1 96.56 515 GLY B CA 1
ATOM 9298 C C . GLY B 1 515 ? -13.148 29.047 22.688 1 96.56 515 GLY B C 1
ATOM 9299 O O . GLY B 1 515 ? -12.555 30.031 22.219 1 96.56 515 GLY B O 1
ATOM 9300 N N . PHE B 1 516 ? -12.773 27.891 22.484 1 97.25 516 PHE B N 1
ATOM 9301 C CA . PHE B 1 516 ? -11.531 27.609 21.766 1 97.25 516 PHE B CA 1
ATOM 9302 C C . PHE B 1 516 ? -11.648 28.016 20.297 1 97.25 516 PHE B C 1
ATOM 9304 O O . PHE B 1 516 ? -10.727 28.609 19.734 1 97.25 516 PHE B O 1
ATOM 9311 N N . SER B 1 517 ? -12.727 27.641 19.672 1 96.25 517 SER B N 1
ATOM 9312 C CA . SER B 1 517 ? -12.961 27.938 18.266 1 96.25 517 SER B CA 1
ATOM 9313 C C . SER B 1 517 ? -12.867 29.438 17.984 1 96.25 517 SER B C 1
ATOM 9315 O O . SER B 1 517 ? -12.422 29.859 16.922 1 96.25 517 SER B O 1
ATOM 9317 N N . SER B 1 518 ? -13.273 30.188 18.953 1 95.44 518 SER B N 1
ATOM 9318 C CA . SER B 1 518 ? -13.266 31.641 18.797 1 95.44 518 SER B CA 1
ATOM 9319 C C . SER B 1 518 ? -11.844 32.188 18.75 1 95.44 518 SER B C 1
ATOM 9321 O O . SER B 1 518 ? -11.625 33.312 18.297 1 95.44 518 SER B O 1
ATOM 9323 N N . MET B 1 519 ? -10.914 31.438 19.172 1 95.06 519 MET B N 1
ATOM 9324 C CA . MET B 1 519 ? -9.523 31.875 19.219 1 95.06 519 MET B CA 1
ATOM 9325 C C . MET B 1 519 ? -8.797 31.531 17.922 1 95.06 519 MET B C 1
ATOM 9327 O O . MET B 1 519 ? -7.656 31.938 17.719 1 95.06 519 MET B O 1
ATOM 9331 N N . LEU B 1 520 ? -9.414 30.828 17.062 1 95.62 520 LEU B N 1
ATOM 9332 C CA . LEU B 1 520 ? -8.82 30.453 15.789 1 95.62 520 LEU B CA 1
ATOM 9333 C C . LEU B 1 520 ? -9.07 31.531 14.734 1 95.62 520 LEU B C 1
ATOM 9335 O O . LEU B 1 520 ? -9.992 32.344 14.867 1 95.62 520 LEU B O 1
ATOM 9339 N N . VAL B 1 521 ? -8.156 31.594 13.734 1 93.62 521 VAL B N 1
ATOM 9340 C CA . VAL B 1 521 ? -8.352 32.531 12.648 1 93.62 521 VAL B CA 1
ATOM 9341 C C . VAL B 1 521 ? -9.727 32.344 12.016 1 93.62 521 VAL B C 1
ATOM 9343 O O . VAL B 1 521 ? -10.438 33.312 11.742 1 93.62 521 VAL B O 1
ATOM 9346 N N . ASP B 1 522 ? -10.055 31.078 11.766 1 93.56 522 ASP B N 1
ATOM 9347 C CA . ASP B 1 522 ? -11.375 30.641 11.344 1 93.56 522 ASP B CA 1
ATOM 9348 C C . ASP B 1 522 ? -11.961 29.625 12.32 1 93.56 522 ASP B C 1
ATOM 9350 O O . ASP B 1 522 ? -11.43 28.516 12.453 1 93.56 522 ASP B O 1
ATOM 9354 N N . PRO B 1 523 ? -13.047 30.031 12.984 1 92.88 523 PRO B N 1
ATOM 9355 C CA . PRO B 1 523 ? -13.633 29.156 14.008 1 92.88 523 PRO B CA 1
ATOM 9356 C C . PRO B 1 523 ? -14 27.781 13.469 1 92.88 523 PRO B C 1
ATOM 9358 O O . PRO B 1 523 ? -14.031 26.812 14.227 1 92.88 523 PRO B O 1
ATOM 9361 N N . GLY B 1 524 ? -14.203 27.719 12.172 1 92.56 524 GLY B N 1
ATOM 9362 C CA . GLY B 1 524 ? -14.586 26.453 11.562 1 92.56 524 GLY B CA 1
ATOM 9363 C C . GLY B 1 524 ? -13.438 25.484 11.453 1 92.56 524 GLY B C 1
ATOM 9364 O O . GLY B 1 524 ? -13.641 24.297 11.164 1 92.56 524 GLY B O 1
ATOM 9365 N N . MET B 1 525 ? -12.25 25.859 11.875 1 94.44 525 MET B N 1
ATOM 9366 C CA . MET B 1 525 ? -11.055 25.031 11.688 1 94.44 525 MET B CA 1
ATOM 9367 C C . MET B 1 525 ? -10.742 24.234 12.945 1 94.44 525 MET B C 1
ATOM 9369 O O . MET B 1 525 ? -9.727 23.547 13.008 1 94.44 525 MET B O 1
ATOM 9373 N N . ARG B 1 526 ? -11.578 24.328 13.922 1 95.12 526 ARG B N 1
ATOM 9374 C CA . ARG B 1 526 ? -11.305 23.656 15.188 1 95.12 526 ARG B CA 1
ATOM 9375 C C . ARG B 1 526 ? -11.047 22.172 14.977 1 95.12 526 ARG B C 1
ATOM 9377 O O . ARG B 1 526 ? -10.039 21.625 15.461 1 95.12 526 ARG B O 1
ATOM 9384 N N . GLY B 1 527 ? -11.969 21.531 14.273 1 94.5 527 GLY B N 1
ATOM 9385 C CA . GLY B 1 527 ? -11.812 20.109 14.016 1 94.5 527 GLY B CA 1
ATOM 9386 C C . GLY B 1 527 ? -10.5 19.766 13.328 1 94.5 527 GLY B C 1
ATOM 9387 O O . GLY B 1 527 ? -9.812 18.828 13.734 1 94.5 527 GLY B O 1
ATOM 9388 N N . ALA B 1 528 ? -10.164 20.531 12.344 1 95.19 528 ALA B N 1
ATOM 9389 C CA . ALA B 1 528 ? -8.938 20.312 11.586 1 95.19 528 ALA B CA 1
ATOM 9390 C C . ALA B 1 528 ? -7.703 20.5 12.461 1 95.19 528 ALA B C 1
ATOM 9392 O O . ALA B 1 528 ? -6.707 19.797 12.32 1 95.19 528 ALA B O 1
ATOM 9393 N N . PHE B 1 529 ? -7.719 21.531 13.383 1 96.88 529 PHE B N 1
ATOM 9394 C CA . PHE B 1 529 ? -6.613 21.797 14.297 1 96.88 529 PHE B CA 1
ATOM 9395 C C . PHE B 1 529 ? -6.258 20.547 15.102 1 96.88 529 PHE B C 1
ATOM 9397 O O . PHE B 1 529 ? -5.098 20.141 15.117 1 96.88 529 PHE B O 1
ATOM 9404 N N . PHE B 1 530 ? -7.254 19.938 15.625 1 97.06 530 PHE B N 1
ATOM 9405 C CA . PHE B 1 530 ? -7.008 18.797 16.5 1 97.06 530 PHE B CA 1
ATOM 9406 C C . PHE B 1 530 ? -6.727 17.547 15.688 1 97.06 530 PHE B C 1
ATOM 9408 O O . PHE B 1 530 ? -5.957 16.688 16.109 1 97.06 530 PHE B O 1
ATOM 9415 N N . ARG B 1 531 ? -7.262 17.469 14.523 1 95.94 531 ARG B N 1
ATOM 9416 C CA . ARG B 1 531 ? -7.055 16.281 13.703 1 95.94 531 ARG B CA 1
ATOM 9417 C C . ARG B 1 531 ? -5.66 16.281 13.094 1 95.94 531 ARG B C 1
ATOM 9419 O O . ARG B 1 531 ? -5.141 15.219 12.727 1 95.94 531 ARG B O 1
ATOM 9426 N N . THR B 1 532 ? -5.148 17.406 12.961 1 96.88 532 THR B N 1
ATOM 9427 C CA . THR B 1 532 ? -3.807 17.516 12.398 1 96.88 532 THR B CA 1
ATOM 9428 C C . THR B 1 532 ? -2.76 17.031 13.391 1 96.88 532 THR B C 1
ATOM 9430 O O . THR B 1 532 ? -1.669 16.609 12.992 1 96.88 532 THR B O 1
ATOM 9433 N N . LEU B 1 533 ? -3.109 16.984 14.641 1 97.44 533 LEU B N 1
ATOM 9434 C CA . LEU B 1 533 ? -2.158 16.688 15.703 1 97.44 533 LEU B CA 1
ATOM 9435 C C . LEU B 1 533 ? -2.438 15.305 16.297 1 97.44 533 LEU B C 1
ATOM 9437 O O . LEU B 1 533 ? -3.572 14.828 16.25 1 97.44 533 LEU B O 1
ATOM 9441 N N . TYR B 1 534 ? -1.39 14.68 16.75 1 95.94 534 TYR B N 1
ATOM 9442 C CA . TYR B 1 534 ? -1.548 13.594 17.703 1 95.94 534 TYR B CA 1
ATOM 9443 C C . TYR B 1 534 ? -1.675 14.133 19.125 1 95.94 534 TYR B C 1
ATOM 9445 O O . TYR B 1 534 ? -1.288 15.273 19.406 1 95.94 534 TYR B O 1
ATOM 9453 N N . LEU B 1 535 ? -2.268 13.336 19.984 1 95.75 535 LEU B N 1
ATOM 9454 C CA . LEU B 1 535 ? -2.398 13.75 21.375 1 95.75 535 LEU B CA 1
ATOM 9455 C C . LEU B 1 535 ? -1.039 14.125 21.953 1 95.75 535 LEU B C 1
ATOM 9457 O O . LEU B 1 535 ? -0.922 15.102 22.688 1 95.75 535 LEU B O 1
ATOM 9461 N N . GLU B 1 536 ? -0.028 13.367 21.641 1 93.62 536 GLU B N 1
ATOM 9462 C CA . GLU B 1 536 ? 1.321 13.602 22.156 1 93.62 536 GLU B CA 1
ATOM 9463 C C . GLU B 1 536 ? 1.855 14.953 21.688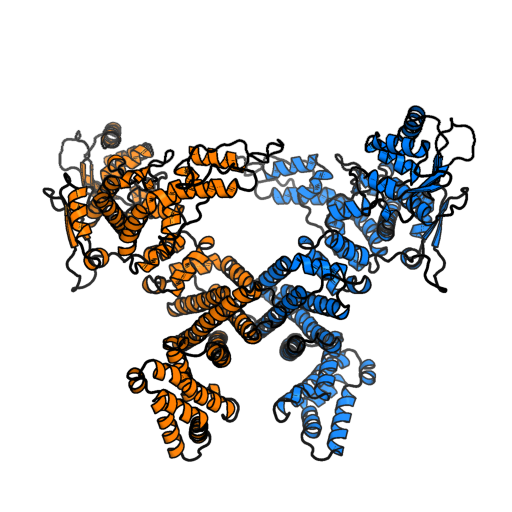 1 93.62 536 GLU B C 1
ATOM 9465 O O . GLU B 1 536 ? 2.635 15.594 22.391 1 93.62 536 GLU B O 1
ATOM 9470 N N . ASP B 1 537 ? 1.489 15.336 20.484 1 94.75 537 ASP B N 1
ATOM 9471 C CA . ASP B 1 537 ? 1.896 16.641 19.984 1 94.75 537 ASP B CA 1
ATOM 9472 C C . ASP B 1 537 ? 1.321 17.766 20.828 1 94.75 537 ASP B C 1
ATOM 9474 O O . ASP B 1 537 ? 2.029 18.719 21.172 1 94.75 537 ASP B O 1
ATOM 9478 N N . LEU B 1 538 ? 0.059 17.656 21.109 1 95.44 538 LEU B N 1
ATOM 9479 C CA . LEU B 1 538 ? -0.589 18.656 21.938 1 95.44 538 LEU B CA 1
ATOM 9480 C C . LEU B 1 538 ? 0.025 18.688 23.328 1 95.44 538 LEU B C 1
ATOM 9482 O O . LEU B 1 538 ? 0.14 19.75 23.953 1 95.44 538 LEU B O 1
ATOM 9486 N N . ASP B 1 539 ? 0.33 17.484 23.844 1 93.12 539 ASP B N 1
ATOM 9487 C CA . ASP B 1 539 ? 1.016 17.391 25.141 1 93.12 539 ASP B CA 1
ATOM 9488 C C . ASP B 1 539 ? 2.287 18.234 25.141 1 93.12 539 ASP B C 1
ATOM 9490 O O . ASP B 1 539 ? 2.57 18.938 26.109 1 93.12 539 ASP B O 1
ATOM 9494 N N . LYS B 1 540 ? 3.004 18.172 24.109 1 89.94 540 LYS B N 1
ATOM 9495 C CA . LYS B 1 540 ? 4.242 18.922 24 1 89.94 540 LYS B CA 1
ATOM 9496 C C . LYS B 1 540 ? 3.959 20.422 23.859 1 89.94 540 LYS B C 1
ATOM 9498 O O . LYS B 1 540 ? 4.688 21.25 24.406 1 89.94 540 LYS B O 1
ATOM 9503 N N . MET B 1 541 ? 2.934 20.766 23.188 1 91.44 541 MET B N 1
ATOM 9504 C CA . MET B 1 541 ? 2.615 22.156 22.922 1 91.44 541 MET B CA 1
ATOM 9505 C C . MET B 1 541 ? 2.066 22.844 24.172 1 91.44 541 MET B C 1
ATOM 9507 O O . MET B 1 541 ? 2.379 24 24.438 1 91.44 541 MET B O 1
ATOM 9511 N N . LEU B 1 542 ? 1.286 22.094 24.906 1 91.88 542 LEU B N 1
ATOM 9512 C CA . LEU B 1 542 ? 0.634 22.672 26.078 1 91.88 542 LEU B CA 1
ATOM 9513 C C . LEU B 1 542 ? 1.394 22.328 27.359 1 91.88 542 LEU B C 1
ATOM 9515 O O . LEU B 1 542 ? 1.463 23.141 28.281 1 91.88 542 LEU B O 1
ATOM 9519 N N . GLY B 1 543 ? 1.801 21.109 27.453 1 87.75 543 GLY B N 1
ATOM 9520 C CA . GLY B 1 543 ? 2.402 20.594 28.672 1 87.75 543 GLY B CA 1
ATOM 9521 C C . GLY B 1 543 ? 3.881 20.922 28.797 1 87.75 543 GLY B C 1
ATOM 9522 O O . GLY B 1 543 ? 4.418 21.016 29.906 1 87.75 543 GLY B O 1
ATOM 9523 N N . GLY B 1 544 ? 4.586 21.078 27.734 1 77.88 544 GLY B N 1
ATOM 9524 C CA . GLY B 1 544 ? 6.02 21.312 27.781 1 77.88 544 GLY B CA 1
ATOM 9525 C C . GLY B 1 544 ? 6.824 20.047 28 1 77.88 544 GLY B C 1
ATOM 9526 O O . GLY B 1 544 ? 6.285 18.938 27.906 1 77.88 544 GLY B O 1
ATOM 9527 N N . SER B 1 545 ? 8.125 20.156 28.125 1 71.31 545 SER B N 1
ATOM 9528 C CA . SER B 1 545 ? 9.023 19.016 28.25 1 71.31 545 SER B CA 1
ATOM 9529 C C . SER B 1 545 ? 9.133 18.562 29.703 1 71.31 545 SER B C 1
ATOM 9531 O O . SER B 1 545 ? 9.258 19.391 30.609 1 71.31 545 SER B O 1
ATOM 9533 N N . VAL B 1 546 ? 8.688 17.312 29.984 1 63.34 546 VAL B N 1
ATOM 9534 C CA . VAL B 1 546 ? 8.805 16.797 31.344 1 63.34 546 VAL B CA 1
ATOM 9535 C C . VAL B 1 546 ? 10.195 16.203 31.547 1 63.34 546 VAL B C 1
ATOM 9537 O O . VAL B 1 546 ? 10.602 15.922 32.688 1 63.34 546 VAL B O 1
ATOM 9540 N N . GLY B 1 547 ? 10.922 16.062 30.531 1 63.25 547 GLY B N 1
ATOM 9541 C CA . GLY B 1 547 ? 12.188 15.367 30.672 1 63.25 547 GLY B CA 1
ATOM 9542 C C . GLY B 1 547 ? 13.234 16.172 31.422 1 63.25 547 GLY B C 1
ATOM 9543 O O . GLY B 1 547 ? 12.922 17.234 31.984 1 63.25 547 GLY B O 1
ATOM 9544 N N . ALA B 1 548 ? 14.383 15.562 31.594 1 68.38 548 ALA B N 1
ATOM 9545 C CA . ALA B 1 548 ? 15.539 16.156 32.281 1 68.38 548 ALA B CA 1
ATOM 9546 C C . ALA B 1 548 ? 15.961 17.453 31.578 1 68.38 548 ALA B C 1
ATOM 9548 O O . ALA B 1 548 ? 15.914 17.547 30.344 1 68.38 548 ALA B O 1
ATOM 9549 N N . ILE B 1 549 ? 15.945 18.578 32.344 1 79.88 549 ILE B N 1
ATOM 9550 C CA . ILE B 1 549 ? 16.391 19.875 31.859 1 79.88 549 ILE B CA 1
ATOM 9551 C C . ILE B 1 549 ? 17.875 19.797 31.469 1 79.88 549 ILE B C 1
ATOM 9553 O O . ILE B 1 549 ? 18.688 19.234 32.219 1 79.88 549 ILE B O 1
ATOM 9557 N N . ASP B 1 550 ? 18.203 20.141 30.344 1 82.44 550 ASP B N 1
ATOM 9558 C CA . ASP B 1 550 ? 19.594 20.219 29.906 1 82.44 550 ASP B CA 1
ATOM 9559 C C . ASP B 1 550 ? 20.312 21.406 30.547 1 82.44 550 ASP B C 1
ATOM 9561 O O . ASP B 1 550 ? 20.203 22.547 30.078 1 82.44 550 ASP B O 1
ATOM 9565 N N . VAL B 1 551 ? 21.172 21.094 31.547 1 88.12 551 VAL B N 1
ATOM 9566 C CA . VAL B 1 551 ? 21.844 22.125 32.312 1 88.12 551 VAL B CA 1
ATOM 9567 C C . VAL B 1 551 ? 22.844 22.875 31.453 1 88.12 551 VAL B C 1
ATOM 9569 O O . VAL B 1 551 ? 23.047 24.078 31.609 1 88.12 551 VAL B O 1
ATOM 9572 N N . GLU B 1 552 ? 23.391 22.125 30.484 1 87.31 552 GLU B N 1
ATOM 9573 C CA . GLU B 1 552 ? 24.328 22.781 29.578 1 87.31 552 GLU B CA 1
ATOM 9574 C C . GLU B 1 552 ? 23.625 23.828 28.719 1 87.31 552 GLU B C 1
ATOM 9576 O O . GLU B 1 552 ? 24.156 24.906 28.484 1 87.31 552 GLU B O 1
ATOM 9581 N N . GLU B 1 553 ? 22.5 23.484 28.281 1 86.81 553 GLU B N 1
ATOM 9582 C CA . GLU B 1 553 ? 21.719 24.438 27.516 1 86.81 553 GLU B CA 1
ATOM 9583 C C . GLU B 1 553 ? 21.297 25.625 28.375 1 86.81 553 GLU B C 1
ATOM 9585 O O . GLU B 1 553 ? 21.281 26.766 27.906 1 86.81 553 GLU B O 1
ATOM 9590 N N . TRP B 1 554 ? 20.938 25.297 29.609 1 88.81 554 TRP B N 1
ATOM 9591 C CA . TRP B 1 554 ? 20.547 26.328 30.562 1 88.81 554 TRP B CA 1
ATOM 9592 C C . TRP B 1 554 ? 21.672 27.359 30.734 1 88.81 554 TRP B C 1
ATOM 9594 O O . TRP B 1 554 ? 21.453 28.562 30.547 1 88.81 554 TRP B O 1
ATOM 9604 N N . LYS B 1 555 ? 22.844 26.859 30.906 1 88.94 555 LYS B N 1
ATOM 9605 C CA . LYS B 1 555 ? 24.047 27.672 31.109 1 88.94 555 LYS B CA 1
ATOM 9606 C C . LYS B 1 555 ? 24.312 28.562 29.875 1 88.94 555 LYS B C 1
ATOM 9608 O O . LYS B 1 555 ? 24.672 29.719 30.016 1 88.94 555 LYS B O 1
ATOM 9613 N N . GLY B 1 556 ? 24.062 27.938 28.781 1 87.5 556 GLY B N 1
ATOM 9614 C CA . GLY B 1 556 ? 24.328 28.625 27.516 1 87.5 556 GLY B CA 1
ATOM 9615 C C . GLY B 1 556 ? 23.375 29.75 27.234 1 87.5 556 GLY B C 1
ATOM 9616 O O . GLY B 1 556 ? 23.641 30.609 26.391 1 87.5 556 GLY B O 1
ATOM 9617 N N . ASN B 1 557 ? 22.281 29.875 27.953 1 88.06 557 ASN B N 1
ATOM 9618 C CA . ASN B 1 557 ? 21.266 30.875 27.672 1 88.06 557 ASN B CA 1
ATOM 9619 C C . ASN B 1 557 ? 21.172 31.906 28.812 1 88.06 557 ASN B C 1
ATOM 9621 O O . ASN B 1 557 ? 20.156 32.594 28.938 1 88.06 557 ASN B O 1
ATOM 9625 N N . VAL B 1 558 ? 22.234 31.938 29.641 1 91.5 558 VAL B N 1
ATOM 9626 C CA . VAL B 1 558 ? 22.219 32.844 30.781 1 91.5 558 VAL B CA 1
ATOM 9627 C C . VAL B 1 558 ? 23.219 33.969 30.562 1 91.5 558 VAL B C 1
ATOM 9629 O O . VAL B 1 558 ? 24.344 33.75 30.109 1 91.5 558 VAL B O 1
ATOM 9632 N N . GLU B 1 559 ? 22.766 35.094 30.688 1 91.69 559 GLU B N 1
ATOM 9633 C CA . GLU B 1 559 ? 23.625 36.281 30.734 1 91.69 559 GLU B CA 1
ATOM 9634 C C . GLU B 1 559 ? 23.938 36.688 32.156 1 91.69 559 GLU B C 1
ATOM 9636 O O . GLU B 1 559 ? 23.078 36.625 33.031 1 91.69 559 GLU B O 1
ATOM 9641 N N . TYR B 1 560 ? 25.219 37.125 32.438 1 93.12 560 TYR B N 1
ATOM 9642 C CA . TYR B 1 560 ? 25.656 37.469 33.781 1 93.12 560 TYR B CA 1
ATOM 9643 C C . TYR B 1 560 ? 25.812 39 33.906 1 93.12 560 TYR B C 1
ATOM 9645 O O . TYR B 1 560 ? 26.438 39.625 33.062 1 93.12 560 TYR B O 1
ATOM 9653 N N . ARG B 1 561 ? 25.125 39.469 34.812 1 91.69 561 ARG B N 1
ATOM 9654 C CA . ARG B 1 561 ? 25.25 40.906 35.094 1 91.69 561 ARG B CA 1
ATOM 9655 C C . ARG B 1 561 ? 25.875 41.125 36.469 1 91.69 561 ARG B C 1
ATOM 9657 O O . ARG B 1 561 ? 25.281 40.781 37.5 1 91.69 561 ARG B O 1
ATOM 9664 N N . GLY B 1 562 ? 26.953 41.781 36.594 1 90.19 562 GLY B N 1
ATOM 9665 C CA . GLY B 1 562 ? 27.672 41.969 37.844 1 90.19 562 GLY B CA 1
ATOM 9666 C C . GLY B 1 562 ? 28.578 40.812 38.188 1 90.19 562 GLY B C 1
ATOM 9667 O O . GLY B 1 562 ? 29.328 40.875 39.188 1 90.19 562 GLY B O 1
ATOM 9668 N N . TYR B 1 563 ? 28.375 39.781 37.562 1 91.31 563 TYR B N 1
ATOM 9669 C CA . TYR B 1 563 ? 29.234 38.625 37.656 1 91.31 563 TYR B CA 1
ATOM 9670 C C . TYR B 1 563 ? 29.891 38.312 36.312 1 91.31 563 TYR B C 1
ATOM 9672 O O . TYR B 1 563 ? 29.438 38.781 35.281 1 91.31 563 TYR B O 1
ATOM 9680 N N . ASN B 1 564 ? 30.984 37.719 36.375 1 90.12 564 ASN B N 1
ATOM 9681 C CA . ASN B 1 564 ? 31.609 37.125 35.188 1 90.12 564 ASN B CA 1
ATOM 9682 C C . ASN B 1 564 ? 31.516 35.594 35.219 1 90.12 564 ASN B C 1
ATOM 9684 O O . ASN B 1 564 ? 31.438 35 36.312 1 90.12 564 ASN B O 1
ATOM 9688 N N . GLU B 1 565 ? 31.5 34.969 34.062 1 89.19 565 GLU B N 1
ATOM 9689 C CA . GLU B 1 565 ? 31.359 33.531 33.938 1 89.19 565 GLU B CA 1
ATOM 9690 C C . GLU B 1 565 ? 32.438 32.812 34.75 1 89.19 565 GLU B C 1
ATOM 9692 O O . GLU B 1 565 ? 32.188 31.703 35.219 1 89.19 565 GLU B O 1
ATOM 9697 N N . GLU B 1 566 ? 33.594 33.5 34.969 1 90.56 566 GLU B N 1
ATOM 9698 C CA . GLU B 1 566 ? 34.719 32.844 35.625 1 90.56 566 GLU B CA 1
ATOM 9699 C C . GLU B 1 566 ? 34.688 33.094 37.125 1 90.56 566 GLU B C 1
ATOM 9701 O O . GLU B 1 566 ? 35.5 32.5 37.875 1 90.56 566 GLU B O 1
ATOM 9706 N N . ASP B 1 567 ? 33.719 33.875 37.625 1 92.88 567 ASP B N 1
ATOM 9707 C CA . ASP B 1 567 ? 33.594 34.125 39.062 1 92.88 567 ASP B CA 1
ATOM 9708 C C . ASP B 1 567 ? 33.281 32.844 39.812 1 92.88 567 ASP B C 1
ATOM 9710 O O . ASP B 1 567 ? 32.562 31.969 39.312 1 92.88 567 ASP B O 1
ATOM 9714 N N . GLU B 1 568 ? 33.875 32.719 40.938 1 92.38 568 GLU B N 1
ATOM 9715 C CA . GLU B 1 568 ? 33.656 31.531 41.781 1 92.38 568 GLU B CA 1
ATOM 9716 C C . GLU B 1 568 ? 32.188 31.328 42.094 1 92.38 568 GLU B C 1
ATOM 9718 O O . GLU B 1 568 ? 31.719 30.188 42.156 1 92.38 568 GLU B O 1
ATOM 9723 N N . GLN B 1 569 ? 31.547 32.375 42.312 1 91.75 569 GLN B N 1
ATOM 9724 C CA . GLN B 1 569 ? 30.141 32.281 42.656 1 91.75 569 GLN B CA 1
ATOM 9725 C C . GLN B 1 569 ? 29.328 31.641 41.531 1 91.75 569 GLN B C 1
ATOM 9727 O O . GLN B 1 569 ? 28.391 30.875 41.812 1 91.75 569 GLN B O 1
ATOM 9732 N N . ILE B 1 570 ? 29.641 31.953 40.375 1 94.44 570 ILE B N 1
ATOM 9733 C CA . ILE B 1 570 ? 28.938 31.406 39.219 1 94.44 570 ILE B CA 1
ATOM 9734 C C . ILE B 1 570 ? 29.297 29.938 39.031 1 94.44 570 ILE B C 1
ATOM 9736 O O . ILE B 1 570 ? 28.438 29.109 38.719 1 94.44 570 ILE B O 1
ATOM 9740 N N . LYS B 1 571 ? 30.531 29.625 39.219 1 94.31 571 LYS B N 1
ATOM 9741 C CA . LYS B 1 571 ? 30.953 28.234 39.125 1 94.31 571 LYS B CA 1
ATOM 9742 C C . LYS B 1 571 ? 30.234 27.391 40.188 1 94.31 571 LYS B C 1
ATOM 9744 O O . LYS B 1 571 ? 29.766 26.297 39.875 1 94.31 571 LYS B O 1
ATOM 9749 N N . TRP B 1 572 ? 30.219 27.969 41.375 1 94.19 572 TRP B N 1
ATOM 9750 C CA . TRP B 1 572 ? 29.531 27.266 42.438 1 94.19 572 TRP B CA 1
ATOM 9751 C C . TRP B 1 572 ? 28.047 27.094 42.094 1 94.19 572 TRP B C 1
ATOM 9753 O O . TRP B 1 572 ? 27.453 26.047 42.406 1 94.19 572 TRP B O 1
ATOM 9763 N N . PHE B 1 573 ? 27.484 28.078 41.5 1 94.94 573 PHE B N 1
ATOM 9764 C CA . PHE B 1 573 ? 26.062 28.062 41.156 1 94.94 573 PHE B CA 1
ATOM 9765 C C . PHE B 1 573 ? 25.75 26.891 40.219 1 94.94 573 PHE B C 1
ATOM 9767 O O . PHE B 1 573 ? 24.859 26.094 40.5 1 94.94 573 PHE B O 1
ATOM 9774 N N . TRP B 1 574 ? 26.453 26.812 39.188 1 94.75 574 TRP B N 1
ATOM 9775 C CA . TRP B 1 574 ? 26.172 25.797 38.188 1 94.75 574 TRP B CA 1
ATOM 9776 C C . TRP B 1 574 ? 26.547 24.406 38.688 1 94.75 574 TRP B C 1
ATOM 9778 O O . TRP B 1 574 ? 25.891 23.422 38.375 1 94.75 574 TRP B O 1
ATOM 9788 N N . GLU B 1 575 ? 27.562 24.344 39.438 1 93.62 575 GLU B N 1
ATOM 9789 C CA . GLU B 1 575 ? 27.891 23.062 40.062 1 93.62 575 GLU B CA 1
ATOM 9790 C C . GLU B 1 575 ? 26.766 22.609 40.969 1 93.62 575 GLU B C 1
ATOM 9792 O O . GLU B 1 575 ? 26.469 21.406 41.062 1 93.62 575 GLU B O 1
ATOM 9797 N N . ALA B 1 576 ? 26.25 23.531 41.656 1 94 576 ALA B N 1
ATOM 9798 C CA . ALA B 1 576 ? 25.109 23.219 42.531 1 94 576 ALA B CA 1
ATOM 9799 C C . ALA B 1 576 ? 23.922 22.734 41.719 1 94 576 ALA B C 1
ATOM 9801 O O . ALA B 1 576 ? 23.281 21.75 42.062 1 94 576 ALA B O 1
ATOM 9802 N N . VAL B 1 577 ? 23.609 23.469 40.688 1 93.56 577 VAL B N 1
ATOM 9803 C CA . VAL B 1 577 ? 22.484 23.109 39.812 1 93.56 577 VAL B CA 1
ATOM 9804 C C . VAL B 1 577 ? 22.672 21.719 39.25 1 93.56 577 VAL B C 1
ATOM 9806 O O . VAL B 1 577 ? 21.734 20.922 39.188 1 93.56 577 VAL B O 1
ATOM 9809 N N . GLU B 1 578 ? 23.828 21.375 38.844 1 91.75 578 GLU B N 1
ATOM 9810 C CA . GLU B 1 578 ? 24.141 20.078 38.281 1 91.75 578 GLU B CA 1
ATOM 9811 C C . GLU B 1 578 ? 23.969 18.953 39.281 1 91.75 578 GLU B C 1
ATOM 9813 O O . GLU B 1 578 ? 23.656 17.828 38.938 1 91.75 578 GLU B O 1
ATOM 9818 N N . SER B 1 579 ? 24.172 19.328 40.469 1 90.31 579 SER B N 1
ATOM 9819 C CA . SER B 1 579 ? 24.078 18.328 41.531 1 90.31 579 SER B CA 1
ATOM 9820 C C . SER B 1 579 ? 22.641 18.109 42 1 90.31 579 SER B C 1
ATOM 9822 O O . SER B 1 579 ? 22.344 17.141 42.688 1 90.31 579 SER B O 1
ATOM 9824 N N . MET B 1 580 ? 21.734 18.922 41.594 1 89.19 580 MET B N 1
ATOM 9825 C CA . MET B 1 580 ? 20.328 18.859 41.969 1 89.19 580 MET B CA 1
ATOM 9826 C C . MET B 1 580 ? 19.594 17.781 41.188 1 89.19 580 MET B C 1
ATOM 9828 O O . MET B 1 580 ? 20.016 17.391 40.094 1 89.19 580 MET B O 1
ATOM 9832 N N . THR B 1 581 ? 18.531 17.297 41.812 1 86.62 581 THR B N 1
ATOM 9833 C CA . THR B 1 581 ? 17.656 16.359 41.125 1 86.62 581 THR B CA 1
ATOM 9834 C C . THR B 1 581 ? 16.844 17.078 40.062 1 86.62 581 THR B C 1
ATOM 9836 O O . THR B 1 581 ? 16.75 18.312 40.062 1 86.62 581 THR B O 1
ATOM 9839 N N . ALA B 1 582 ? 16.297 16.344 39.188 1 82.69 582 ALA B N 1
ATOM 9840 C CA . ALA B 1 582 ? 15.477 16.906 38.125 1 82.69 582 ALA B CA 1
ATOM 9841 C C . ALA B 1 582 ? 14.328 17.734 38.688 1 82.69 582 ALA B C 1
ATOM 9843 O O . ALA B 1 582 ? 13.992 18.797 38.156 1 82.69 582 ALA B O 1
ATOM 9844 N N . GLU B 1 583 ? 13.797 17.266 39.75 1 81.69 583 GLU B N 1
ATOM 9845 C CA . GLU B 1 583 ? 12.695 17.969 40.406 1 81.69 583 GLU B CA 1
ATOM 9846 C C . GLU B 1 583 ? 13.156 19.281 41 1 81.69 583 GLU B C 1
ATOM 9848 O O . GLU B 1 583 ? 12.469 20.297 40.906 1 81.69 583 GLU B O 1
ATOM 9853 N N . GLU B 1 584 ? 14.305 19.234 41.594 1 85.31 584 GLU B N 1
ATOM 9854 C CA . GLU B 1 584 ? 14.859 20.453 42.188 1 85.31 584 GLU B CA 1
ATOM 9855 C C . GLU B 1 584 ? 15.227 21.469 41.094 1 85.31 584 GLU B C 1
ATOM 9857 O O . GLU B 1 584 ? 15.023 22.672 41.281 1 85.31 584 GLU B O 1
ATOM 9862 N N . GLN B 1 585 ? 15.773 20.984 40.062 1 87.88 585 GLN B N 1
ATOM 9863 C CA . GLN B 1 585 ? 16.094 21.859 38.938 1 87.88 585 GLN B CA 1
ATOM 9864 C C . GLN B 1 585 ? 14.844 22.547 38.406 1 87.88 585 GLN B C 1
ATOM 9866 O O . GLN B 1 585 ? 14.859 23.75 38.125 1 87.88 585 GLN B O 1
ATOM 9871 N N . ARG B 1 586 ? 13.766 21.844 38.312 1 84.56 586 ARG B N 1
ATOM 9872 C CA . ARG B 1 586 ? 12.508 22.391 37.812 1 84.56 586 ARG B CA 1
ATOM 9873 C C . ARG B 1 586 ? 11.977 23.469 38.75 1 84.56 586 ARG B C 1
ATOM 9875 O O . ARG B 1 586 ? 11.453 24.484 38.312 1 84.56 586 ARG B O 1
ATOM 9882 N N . ARG B 1 587 ? 12.141 23.188 40 1 84.94 587 ARG B N 1
ATOM 9883 C CA . ARG B 1 587 ? 11.68 24.141 41 1 84.94 587 ARG B CA 1
ATOM 9884 C C . ARG B 1 587 ? 12.523 25.406 40.969 1 84.94 587 ARG B C 1
ATOM 9886 O O . ARG B 1 587 ? 12 26.516 41.156 1 84.94 587 ARG B O 1
ATOM 9893 N N . LEU B 1 588 ? 13.766 25.203 40.812 1 88.19 588 LEU B N 1
ATOM 9894 C CA . LEU B 1 588 ? 14.641 26.359 40.688 1 88.19 588 LEU B CA 1
ATOM 9895 C C . LEU B 1 588 ? 14.281 27.188 39.469 1 88.19 588 LEU B C 1
ATOM 9897 O O . LEU B 1 588 ? 14.242 28.422 39.5 1 88.19 588 LEU B O 1
ATOM 9901 N N . LEU B 1 589 ? 14.039 26.484 38.406 1 86.88 589 LEU B N 1
ATOM 9902 C CA . LEU B 1 589 ? 13.641 27.156 37.188 1 86.88 589 LEU B CA 1
ATOM 9903 C C . LEU B 1 589 ? 12.336 27.922 37.375 1 86.88 589 LEU B C 1
ATOM 9905 O O . LEU B 1 589 ? 12.188 29.047 36.875 1 86.88 589 LEU B O 1
ATOM 9909 N N . PHE B 1 590 ? 11.508 27.281 38.031 1 83.31 590 PHE B N 1
ATOM 9910 C CA . PHE B 1 590 ? 10.219 27.906 38.312 1 83.31 590 PHE B CA 1
ATOM 9911 C C . PHE B 1 590 ? 10.414 29.172 39.156 1 83.31 590 PHE B C 1
ATOM 9913 O O . PHE B 1 590 ? 9.773 30.188 38.906 1 83.31 590 PHE B O 1
ATOM 9920 N N . PHE B 1 591 ? 11.242 29.062 40.094 1 84.88 591 PHE B N 1
ATOM 9921 C CA . PHE B 1 591 ? 11.57 30.203 40.938 1 84.88 591 PHE B CA 1
ATOM 9922 C C . PHE B 1 591 ? 12.148 31.344 40.125 1 84.88 591 PHE B C 1
ATOM 9924 O O . PHE B 1 591 ? 11.828 32.531 40.344 1 84.88 591 PHE B O 1
ATOM 9931 N N . TRP B 1 592 ? 12.93 30.938 39.188 1 86.12 592 TRP B N 1
ATOM 9932 C CA . TRP B 1 592 ? 13.672 31.891 38.344 1 86.12 592 TRP B CA 1
ATOM 9933 C C . TRP B 1 592 ? 12.766 32.531 37.281 1 86.12 592 TRP B C 1
ATOM 9935 O O . TRP B 1 592 ? 12.867 33.719 37.031 1 86.12 592 TRP B O 1
ATOM 9945 N N . THR B 1 593 ? 11.922 31.781 36.594 1 80.69 593 THR B N 1
ATOM 9946 C CA . THR B 1 593 ? 11.242 32.219 35.406 1 80.69 593 THR B CA 1
ATOM 9947 C C . THR B 1 593 ? 9.734 32.031 35.531 1 80.69 593 THR B C 1
ATOM 9949 O O . THR B 1 593 ? 8.969 32.5 34.688 1 80.69 593 THR B O 1
ATOM 9952 N N . SER B 1 594 ? 9.25 31.391 36.531 1 74.44 594 SER B N 1
ATOM 9953 C CA . SER B 1 594 ? 7.855 31 36.75 1 74.44 594 SER B CA 1
ATOM 9954 C C . SER B 1 594 ? 7.418 29.969 35.719 1 74.44 594 SER B C 1
ATOM 9956 O O . SER B 1 594 ? 6.223 29.703 35.562 1 74.44 594 SER B O 1
ATOM 9958 N N . VAL B 1 595 ? 8.445 29.484 34.969 1 76.44 595 VAL B N 1
ATOM 9959 C CA . VAL B 1 595 ? 8.156 28.438 34 1 76.44 595 VAL B CA 1
ATOM 9960 C C . VAL B 1 595 ? 8.469 27.062 34.594 1 76.44 595 VAL B C 1
ATOM 9962 O O . VAL B 1 595 ? 9.594 26.812 35.031 1 76.44 595 VAL B O 1
ATOM 9965 N N . GLU B 1 596 ? 7.426 26.359 34.719 1 72.38 596 GLU B N 1
ATOM 9966 C CA . GLU B 1 596 ? 7.621 25.031 35.281 1 72.38 596 GLU B CA 1
ATOM 9967 C C . GLU B 1 596 ? 8.07 24.031 34.219 1 72.38 596 GLU B C 1
ATOM 9969 O O . GLU B 1 596 ? 8.844 23.125 34.5 1 72.38 596 GLU B O 1
ATOM 9974 N N . TYR B 1 597 ? 7.57 24.312 33.094 1 78.38 597 TYR B N 1
ATOM 9975 C CA . TYR B 1 597 ? 7.891 23.406 31.984 1 78.38 597 TYR B CA 1
ATOM 9976 C C . TYR B 1 597 ? 8.461 24.188 30.797 1 78.38 597 TYR B C 1
ATOM 9978 O O . TYR B 1 597 ? 7.875 25.188 30.359 1 78.38 597 TYR B O 1
ATOM 9986 N N . LEU B 1 598 ? 9.648 23.734 30.344 1 78.06 598 LEU B N 1
ATOM 9987 C CA . LEU B 1 598 ? 10.305 24.438 29.25 1 78.06 598 LEU B CA 1
ATOM 9988 C C . LEU B 1 598 ? 9.555 24.234 27.953 1 78.06 598 LEU B C 1
ATOM 9990 O O . LEU B 1 598 ? 9.008 23.156 27.703 1 78.06 598 LEU B O 1
ATOM 9994 N N . PRO B 1 599 ? 9.578 25.297 27.219 1 74.38 599 PRO B N 1
ATOM 9995 C CA . PRO B 1 599 ? 9.039 25.156 25.859 1 74.38 599 PRO B CA 1
ATOM 9996 C C . PRO B 1 599 ? 9.805 24.125 25.031 1 74.38 599 PRO B C 1
ATOM 9998 O O . PRO B 1 599 ? 10.891 23.688 25.422 1 74.38 599 PRO B O 1
ATOM 10001 N N . LEU B 1 600 ? 9.203 23.719 23.984 1 71.19 600 LEU B N 1
ATOM 10002 C CA . LEU B 1 600 ? 9.781 22.688 23.125 1 71.19 600 LEU B CA 1
ATOM 10003 C C . LEU B 1 600 ? 11.133 23.125 22.594 1 71.19 600 LEU B C 1
ATOM 10005 O O . LEU B 1 600 ? 12.039 22.312 22.422 1 71.19 600 LEU B O 1
ATOM 10009 N N . ASP B 1 601 ? 11.219 24.406 22.344 1 71.94 601 ASP B N 1
ATOM 10010 C CA . ASP B 1 601 ? 12.477 24.938 21.812 1 71.94 601 ASP B CA 1
ATOM 10011 C C . ASP B 1 601 ? 13.508 25.094 22.922 1 71.94 601 ASP B C 1
ATOM 10013 O O . ASP B 1 601 ? 14.586 25.641 22.703 1 71.94 601 ASP B O 1
ATOM 10017 N N . GLY B 1 602 ? 13.141 24.594 24.078 1 74.81 602 GLY B N 1
ATOM 10018 C CA . GLY B 1 602 ? 14.055 24.703 25.203 1 74.81 602 GLY B CA 1
ATOM 10019 C C . GLY B 1 602 ? 14.125 26.109 25.766 1 74.81 602 GLY B C 1
ATOM 10020 O O . GLY B 1 602 ? 13.109 26.797 25.859 1 74.81 602 GLY B O 1
ATOM 10021 N N . PHE B 1 603 ? 15.312 26.469 26.172 1 79.38 603 PHE B N 1
ATOM 10022 C CA . PHE B 1 603 ? 15.5 27.766 26.828 1 79.38 603 PHE B CA 1
ATOM 10023 C C . PHE B 1 603 ? 15.414 28.906 25.812 1 79.38 603 PHE B C 1
ATOM 10025 O O . PHE B 1 603 ? 15.125 30.047 26.172 1 79.38 603 PHE B O 1
ATOM 10032 N N . ARG B 1 604 ? 15.547 28.469 24.562 1 74.25 604 ARG B N 1
ATOM 10033 C CA . ARG B 1 604 ? 15.445 29.469 23.5 1 74.25 604 ARG B CA 1
ATOM 10034 C C . ARG B 1 604 ? 14.008 29.922 23.312 1 74.25 604 ARG B C 1
ATOM 10036 O O . ARG B 1 604 ? 13.758 31.047 22.844 1 74.25 604 ARG B O 1
ATOM 10043 N N . GLY B 1 605 ? 13.242 29.141 23.734 1 70.38 605 GLY B N 1
ATOM 10044 C CA . GLY B 1 605 ? 11.82 29.422 23.562 1 70.38 605 GLY B CA 1
ATOM 10045 C C . GLY B 1 605 ? 11.273 30.359 24.625 1 70.38 605 GLY B C 1
ATOM 10046 O O . GLY B 1 605 ? 10.133 30.828 24.531 1 70.38 605 GLY B O 1
ATOM 10047 N N . LEU B 1 606 ? 12.086 30.656 25.625 1 71.31 606 LEU B N 1
ATOM 10048 C CA . LEU B 1 606 ? 11.617 31.5 26.703 1 71.31 606 LEU B CA 1
ATOM 10049 C C . LEU B 1 606 ? 11.594 32.969 26.297 1 71.31 606 LEU B C 1
ATOM 10051 O O . LEU B 1 606 ? 11.031 33.812 27 1 71.31 606 LEU B O 1
ATOM 10055 N N . GLY B 1 607 ? 11.805 33.188 24.969 1 60.56 607 GLY B N 1
ATOM 10056 C CA . GLY B 1 607 ? 11.727 34.531 24.406 1 60.56 607 GLY B CA 1
ATOM 10057 C C . GLY B 1 607 ? 12.844 35.438 24.875 1 60.56 607 GLY B C 1
ATOM 10058 O O . GLY B 1 607 ? 13.336 36.25 24.109 1 60.56 607 GLY B O 1
ATOM 10059 N N . PHE B 1 608 ? 13.023 35.5 26.328 1 63.59 608 PHE B N 1
ATOM 10060 C CA . PHE B 1 608 ? 14.07 36.344 26.859 1 63.59 608 PHE B CA 1
ATOM 10061 C C . PHE B 1 608 ? 15.188 35.5 27.484 1 63.59 608 PHE B C 1
ATOM 10063 O O . PHE B 1 608 ? 14.938 34.406 27.969 1 63.59 608 PHE B O 1
ATOM 10070 N N . GLY B 1 609 ? 16.328 35.906 27.141 1 75.19 609 GLY B N 1
ATOM 10071 C CA . GLY B 1 609 ? 17.469 35.25 27.781 1 75.19 609 GLY B CA 1
ATOM 10072 C C . GLY B 1 609 ? 17.406 35.281 29.297 1 75.19 609 GLY B C 1
ATOM 10073 O O . GLY B 1 609 ? 16.641 36.062 29.875 1 75.19 609 GLY B O 1
ATOM 10074 N N . LEU B 1 610 ? 17.953 34.375 29.953 1 88 610 LEU B N 1
ATOM 10075 C CA . LEU B 1 610 ? 18.047 34.281 31.406 1 88 610 LEU B CA 1
ATOM 10076 C C . LEU B 1 610 ? 19.203 35.094 31.938 1 88 610 LEU B C 1
ATOM 10078 O O . LEU B 1 610 ? 20.234 35.219 31.266 1 88 610 LEU B O 1
ATOM 10082 N N . ILE B 1 611 ? 18.953 35.875 33.031 1 89.88 611 ILE B N 1
ATOM 10083 C CA . ILE B 1 611 ? 19.984 36.75 33.594 1 89.88 611 ILE B CA 1
ATOM 10084 C C . ILE B 1 611 ? 20.281 36.344 35.031 1 89.88 611 ILE B C 1
ATOM 10086 O O . ILE B 1 611 ? 19.359 36.125 35.812 1 89.88 611 ILE B O 1
ATOM 10090 N N . ILE B 1 612 ? 21.453 36.188 35.406 1 93.5 612 ILE B N 1
ATOM 10091 C CA . ILE B 1 612 ? 21.891 36.125 36.781 1 93.5 612 ILE B CA 1
ATOM 10092 C C . ILE B 1 612 ? 22.594 37.438 37.156 1 93.5 612 ILE B C 1
ATOM 10094 O O . ILE B 1 612 ? 23.562 37.844 36.531 1 93.5 612 ILE B O 1
ATOM 10098 N N . SER B 1 613 ? 22 38.156 38.094 1 92.19 613 SER B N 1
ATOM 10099 C CA . SER B 1 613 ? 22.562 39.406 38.531 1 92.19 613 SER B CA 1
ATOM 10100 C C . SER B 1 613 ? 23.109 39.312 39.969 1 92.19 613 SER B C 1
ATOM 10102 O O . SER B 1 613 ? 22.562 38.594 40.781 1 92.19 613 SER B O 1
ATOM 10104 N N . ARG B 1 614 ? 24.188 40.094 40.219 1 91.56 614 ARG B N 1
ATOM 10105 C CA . ARG B 1 614 ? 24.75 40.125 41.562 1 91.56 614 ARG B CA 1
ATOM 10106 C C . ARG B 1 614 ? 23.891 41 42.469 1 91.56 614 ARG B C 1
ATOM 10108 O O . ARG B 1 614 ? 23.562 42.125 42.156 1 91.56 614 ARG B O 1
ATOM 10115 N N . ALA B 1 615 ? 23.484 40.406 43.562 1 86.38 615 ALA B N 1
ATOM 10116 C CA . ALA B 1 615 ? 22.672 41.156 44.531 1 86.38 615 ALA B CA 1
ATOM 10117 C C . ALA B 1 615 ? 23.453 42.312 45.094 1 86.38 615 ALA B C 1
ATOM 10119 O O . ALA B 1 615 ? 24.656 42.219 45.312 1 86.38 615 ALA B O 1
ATOM 10120 N N . LEU B 1 616 ? 22.828 43.531 45.156 1 73.94 616 LEU B N 1
ATOM 10121 C CA . LEU B 1 616 ? 23.453 44.75 45.656 1 73.94 616 LEU B CA 1
ATOM 10122 C C . LEU B 1 616 ? 23.781 44.625 47.125 1 73.94 616 LEU B C 1
ATOM 10124 O O . LEU B 1 616 ? 24.703 45.281 47.625 1 73.94 616 LEU B O 1
ATOM 10128 N N . ASP B 1 617 ? 22.891 43.906 47.844 1 65.31 617 ASP B N 1
ATOM 10129 C CA . ASP B 1 617 ? 23.109 43.844 49.281 1 65.31 617 ASP B CA 1
ATOM 10130 C C . ASP B 1 617 ? 24.344 43.031 49.656 1 65.31 617 ASP B C 1
ATOM 10132 O O . ASP B 1 617 ? 24.578 41.969 49.062 1 65.31 617 ASP B O 1
ATOM 10136 N N . GLU B 1 618 ? 25.266 43.625 50.406 1 61.31 618 GLU B N 1
ATOM 10137 C CA . GLU B 1 618 ? 26.594 43.156 50.844 1 61.31 618 GLU B CA 1
ATOM 10138 C C . GLU B 1 618 ? 26.469 41.906 51.719 1 61.31 618 GLU B C 1
ATOM 10140 O O . GLU B 1 618 ? 27.484 41.25 52 1 61.31 618 GLU B O 1
ATOM 10145 N N . THR B 1 619 ? 25.266 41.625 52.25 1 66.25 619 THR B N 1
ATOM 10146 C CA . THR B 1 619 ? 25.234 40.5 53.156 1 66.25 619 THR B CA 1
ATOM 10147 C C . THR B 1 619 ? 25.125 39.188 52.406 1 66.25 619 THR B C 1
ATOM 10149 O O . THR B 1 619 ? 24.219 39 51.594 1 66.25 619 THR B O 1
ATOM 10152 N N . SER B 1 620 ? 26.031 38.312 52.562 1 70.44 620 SER B N 1
ATOM 10153 C CA . SER B 1 620 ? 26.203 37.062 51.875 1 70.44 620 SER B CA 1
ATOM 10154 C C . SER B 1 620 ? 25.203 36 52.344 1 70.44 620 SER B C 1
ATOM 10156 O O . SER B 1 620 ? 25.078 34.938 51.75 1 70.44 620 SER B O 1
ATOM 10158 N N . ASP B 1 621 ? 24.375 36.344 53.281 1 77.81 621 ASP B N 1
ATOM 10159 C CA . ASP B 1 621 ? 23.578 35.281 53.875 1 77.81 621 ASP B CA 1
ATOM 10160 C C . ASP B 1 621 ? 22.141 35.281 53.375 1 77.81 621 ASP B C 1
ATOM 10162 O O . ASP B 1 621 ? 21.344 34.406 53.656 1 77.81 621 ASP B O 1
ATOM 10166 N N . HIS B 1 622 ? 21.797 36.188 52.5 1 84.56 622 HIS B N 1
ATOM 10167 C CA . HIS B 1 622 ? 20.422 36.281 52 1 84.56 622 HIS B CA 1
ATOM 10168 C C . HIS B 1 622 ? 20.141 35.25 50.938 1 84.56 622 HIS B C 1
ATOM 10170 O O . HIS B 1 622 ? 21.062 34.75 50.281 1 84.56 622 HIS B O 1
ATOM 10176 N N . LEU B 1 623 ? 18.906 34.844 50.906 1 88.62 623 LEU B N 1
ATOM 10177 C CA . LEU B 1 623 ? 18.484 33.938 49.844 1 88.62 623 LEU B CA 1
ATOM 10178 C C . LEU B 1 623 ? 18.391 34.656 48.5 1 88.62 623 LEU B C 1
ATOM 10180 O O . LEU B 1 623 ? 18.172 35.875 48.469 1 88.62 623 LEU B O 1
ATOM 10184 N N . PRO B 1 624 ? 18.656 34 47.406 1 89.69 624 PRO B N 1
ATOM 10185 C CA . PRO B 1 624 ? 18.484 34.625 46.094 1 89.69 624 PRO B CA 1
ATOM 10186 C C . PRO B 1 624 ? 17.047 35.125 45.875 1 89.69 624 PRO B C 1
ATOM 10188 O O . PRO B 1 624 ? 16.109 34.594 46.5 1 89.69 624 PRO B O 1
ATOM 10191 N N . SER B 1 625 ? 16.844 36.188 45.219 1 87.12 625 SER B N 1
ATOM 10192 C CA . SER B 1 625 ? 15.539 36.688 44.812 1 87.12 625 SER B CA 1
ATOM 10193 C C . SER B 1 625 ? 15.406 36.688 43.281 1 87.12 625 SER B C 1
ATOM 10195 O O . SER B 1 625 ? 16.406 36.594 42.562 1 87.12 625 SER B O 1
ATOM 10197 N N . SER B 1 626 ? 14.203 36.531 42.875 1 85.81 626 SER B N 1
ATOM 10198 C CA . SER B 1 626 ? 14.023 36.469 41.438 1 85.81 626 SER B CA 1
ATOM 10199 C C . SER B 1 626 ? 12.992 37.469 40.969 1 85.81 626 SER B C 1
ATOM 10201 O O . SER B 1 626 ? 12.117 37.906 41.719 1 85.81 626 SER B O 1
ATOM 10203 N N . SER B 1 627 ? 13.266 38.031 39.812 1 78.62 627 SER B N 1
ATOM 10204 C CA . SER B 1 627 ? 12.266 38.75 39.031 1 78.62 627 SER B CA 1
ATOM 10205 C C . SER B 1 627 ? 11.82 37.938 37.844 1 78.62 627 SER B C 1
ATOM 10207 O O . SER B 1 627 ? 12.375 38.062 36.75 1 78.62 627 SER B O 1
ATOM 10209 N N . THR B 1 628 ? 10.781 37.156 38.031 1 76.75 628 THR B N 1
ATOM 10210 C CA . THR B 1 628 ? 10.375 36.094 37.094 1 76.75 628 THR B CA 1
ATOM 10211 C C . THR B 1 628 ? 9.961 36.688 35.75 1 76.75 628 THR B C 1
ATOM 10213 O O . THR B 1 628 ? 10.133 36.062 34.688 1 76.75 628 THR B O 1
ATOM 10216 N N . CYS B 1 629 ? 9.453 37.875 35.844 1 70.12 629 CYS B N 1
ATOM 10217 C CA . CYS B 1 629 ? 9.008 38.531 34.625 1 70.12 629 CYS B CA 1
ATOM 10218 C C . CYS B 1 629 ? 10.188 38.875 33.719 1 70.12 629 CYS B C 1
ATOM 10220 O O . CYS B 1 629 ? 10.039 38.969 32.5 1 70.12 629 CYS B O 1
ATOM 10222 N N . LEU B 1 630 ? 11.359 39.125 34.312 1 72.81 630 LEU B N 1
ATOM 10223 C CA . LEU B 1 630 ? 12.562 39.469 33.562 1 72.81 630 LEU B CA 1
ATOM 10224 C C . LEU B 1 630 ? 13.5 38.25 33.469 1 72.81 630 LEU B C 1
ATOM 10226 O O . LEU B 1 630 ? 14.609 38.375 32.938 1 72.81 630 LEU B O 1
ATOM 10230 N N . ASN B 1 631 ? 13 37.219 33.875 1 82.25 631 ASN B N 1
ATOM 10231 C CA . ASN B 1 631 ? 13.859 36.031 34 1 82.25 631 ASN B CA 1
ATOM 10232 C C . ASN B 1 631 ? 15.195 36.375 34.656 1 82.25 631 ASN B C 1
ATOM 10234 O O . ASN B 1 631 ? 16.25 36.031 34.125 1 82.25 631 ASN B O 1
ATOM 10238 N N . LEU B 1 632 ? 15.133 37.094 35.75 1 86.81 632 LEU B N 1
ATOM 10239 C CA . LEU B 1 632 ? 16.312 37.562 36.438 1 86.81 632 LEU B CA 1
ATOM 10240 C C . LEU B 1 632 ? 16.453 36.906 37.812 1 86.81 632 LEU B C 1
ATOM 10242 O O . LEU B 1 632 ? 15.484 36.844 38.562 1 86.81 632 LEU B O 1
ATOM 10246 N N . LEU B 1 633 ? 17.531 36.344 38.031 1 91.31 633 LEU B N 1
ATOM 10247 C CA . LEU B 1 633 ? 17.875 35.781 39.312 1 91.31 633 LEU B CA 1
ATOM 10248 C C . LEU B 1 633 ? 18.938 36.625 40 1 91.31 633 LEU B C 1
ATOM 10250 O O . LEU B 1 633 ? 20.031 36.844 39.469 1 91.31 633 LEU B O 1
ATOM 10254 N N . ASN B 1 634 ? 18.609 37.188 41.094 1 91 634 ASN B N 1
ATOM 10255 C CA . ASN B 1 634 ? 19.578 37.906 41.906 1 91 634 ASN B CA 1
ATOM 10256 C C . ASN B 1 634 ? 20.328 36.969 42.844 1 91 634 ASN B C 1
ATOM 10258 O O . ASN B 1 634 ? 19.766 36.469 43.844 1 91 634 ASN B O 1
ATOM 10262 N N . LEU B 1 635 ? 21.562 36.844 42.562 1 92.56 635 LEU B N 1
ATOM 10263 C CA . LEU B 1 635 ? 22.391 35.906 43.344 1 92.56 635 LEU B CA 1
ATOM 10264 C C . LEU B 1 635 ? 23.344 36.656 44.25 1 92.56 635 LEU B C 1
ATOM 10266 O O . LEU B 1 635 ? 24.203 37.406 43.781 1 92.56 635 LEU B O 1
ATOM 10270 N N . PRO B 1 636 ? 23.156 36.469 45.469 1 91.38 636 PRO B N 1
ATOM 10271 C CA . PRO B 1 636 ? 24.109 37.094 46.406 1 91.38 636 PRO B CA 1
ATOM 10272 C C . PRO B 1 636 ? 25.531 36.531 46.25 1 91.38 636 PRO B C 1
ATOM 10274 O O . PRO B 1 636 ? 25.719 35.5 45.625 1 91.38 636 PRO B O 1
ATOM 10277 N N . SER B 1 637 ? 26.516 37.25 46.781 1 90 637 SER B N 1
ATOM 10278 C CA . SER B 1 637 ? 27.906 36.812 46.688 1 90 637 SER B CA 1
ATOM 10279 C C . SER B 1 637 ? 28.25 35.812 47.75 1 90 637 SER B C 1
ATOM 10281 O O . SER B 1 637 ? 28.922 36.125 48.719 1 90 637 SER B O 1
ATOM 10283 N N . TYR B 1 638 ? 27.828 34.656 47.438 1 91.12 638 TYR B N 1
ATOM 10284 C CA . TYR B 1 638 ? 28.078 33.594 48.406 1 91.12 638 TYR B CA 1
ATOM 10285 C C . TYR B 1 638 ? 29.562 33.281 48.5 1 91.12 638 TYR B C 1
ATOM 10287 O O . TYR B 1 638 ? 30.328 33.531 47.562 1 91.12 638 TYR B O 1
ATOM 10295 N N . THR B 1 639 ? 29.953 32.719 49.688 1 88.88 639 THR B N 1
ATOM 10296 C CA . THR B 1 639 ? 31.391 32.594 49.969 1 88.88 639 THR B CA 1
ATOM 10297 C C . THR B 1 639 ? 31.875 31.172 49.75 1 88.88 639 THR B C 1
ATOM 10299 O O . THR B 1 639 ? 33.062 30.906 49.844 1 88.88 639 THR B O 1
ATOM 10302 N N . SER B 1 640 ? 30.938 30.266 49.594 1 91.94 640 SER B N 1
ATOM 10303 C CA . SER B 1 640 ? 31.344 28.875 49.406 1 91.94 640 SER B CA 1
ATOM 10304 C C . SER B 1 640 ? 30.297 28.109 48.625 1 91.94 640 SER B C 1
ATOM 10306 O O . SER B 1 640 ? 29.141 28.531 48.5 1 91.94 640 SER B O 1
ATOM 10308 N N . PHE B 1 641 ? 30.719 26.969 48.156 1 93.25 641 PHE B N 1
ATOM 10309 C CA . PHE B 1 641 ? 29.828 26.062 47.469 1 93.25 641 PHE B CA 1
ATOM 10310 C C . PHE B 1 641 ? 28.734 25.531 48.375 1 93.25 641 PHE B C 1
ATOM 10312 O O . PHE B 1 641 ? 27.562 25.469 48 1 93.25 641 PHE B O 1
ATOM 10319 N N . ALA B 1 642 ? 29.141 25.141 49.562 1 91.88 642 ALA B N 1
ATOM 10320 C CA . ALA B 1 642 ? 28.188 24.594 50.5 1 91.88 642 ALA B CA 1
ATOM 10321 C C . ALA B 1 642 ? 27.078 25.594 50.812 1 91.88 642 ALA B C 1
ATOM 10323 O O . ALA B 1 642 ? 25.922 25.219 50.938 1 91.88 642 ALA B O 1
ATOM 10324 N N . MET B 1 643 ? 27.5 26.781 50.938 1 91 643 MET B N 1
ATOM 10325 C CA . MET B 1 643 ? 26.516 27.828 51.188 1 91 643 MET B CA 1
ATOM 10326 C C . MET B 1 643 ? 25.594 28 50 1 91 643 MET B C 1
ATOM 10328 O O . MET B 1 643 ? 24.375 28.141 50.156 1 91 643 MET B O 1
ATOM 10332 N N . THR B 1 644 ? 26.188 28.031 48.844 1 92.94 644 THR B N 1
ATOM 10333 C CA . THR B 1 644 ? 25.406 28.188 47.625 1 92.94 644 THR B CA 1
ATOM 10334 C C . THR B 1 644 ? 24.406 27.047 47.469 1 92.94 644 THR B C 1
ATOM 10336 O O . THR B 1 644 ? 23.219 27.297 47.188 1 92.94 644 THR B O 1
ATOM 10339 N N . LEU B 1 645 ? 24.797 25.859 47.625 1 92.94 645 LEU B N 1
ATOM 10340 C CA . LEU B 1 645 ? 23.938 24.688 47.5 1 92.94 645 LEU B CA 1
ATOM 10341 C C . LEU B 1 645 ? 22.812 24.719 48.531 1 92.94 645 LEU B C 1
ATOM 10343 O O . LEU B 1 645 ? 21.656 24.422 48.188 1 92.94 645 LEU B O 1
ATOM 10347 N N . SER B 1 646 ? 23.172 25 49.719 1 90.38 646 SER B N 1
ATOM 10348 C CA . SER B 1 646 ? 22.188 25.047 50.781 1 90.38 646 SER B CA 1
ATOM 10349 C C . SER B 1 646 ? 21.109 26.094 50.5 1 90.38 646 SER B C 1
ATOM 10351 O O . SER B 1 646 ? 19.922 25.844 50.719 1 90.38 646 SER B O 1
ATOM 10353 N N . ARG B 1 647 ? 21.531 27.266 50.062 1 90.69 647 ARG B N 1
ATOM 10354 C CA . ARG B 1 647 ? 20.594 28.344 49.781 1 90.69 647 ARG B CA 1
ATOM 10355 C C . ARG B 1 647 ? 19.703 28.016 48.562 1 90.69 647 ARG B C 1
ATOM 10357 O O . ARG B 1 647 ? 18.5 28.297 48.594 1 90.69 647 ARG B O 1
ATOM 10364 N N . LEU B 1 648 ? 20.266 27.453 47.594 1 91.62 648 LEU B N 1
ATOM 10365 C CA . LEU B 1 648 ? 19.5 27.078 46.406 1 91.62 648 LEU B CA 1
ATOM 10366 C C . LEU B 1 648 ? 18.516 25.953 46.75 1 91.62 648 LEU B C 1
ATOM 10368 O O . LEU B 1 648 ? 17.406 25.922 46.188 1 91.62 648 LEU B O 1
ATOM 10372 N N . LYS B 1 649 ? 18.844 25.047 47.531 1 89.81 649 LYS B N 1
ATOM 10373 C CA . LYS B 1 649 ? 17.969 23.953 47.938 1 89.81 649 LYS B CA 1
ATOM 10374 C C . LYS B 1 649 ? 16.75 24.469 48.688 1 89.81 649 LYS B C 1
ATOM 10376 O O . LYS B 1 649 ? 15.656 23.922 48.594 1 89.81 649 LYS B O 1
ATOM 10381 N N . ILE B 1 650 ? 17 25.453 49.5 1 87.38 650 ILE B N 1
ATOM 10382 C CA . ILE B 1 650 ? 15.891 26.062 50.219 1 87.38 650 ILE B CA 1
ATOM 10383 C C . ILE B 1 650 ? 14.867 26.641 49.25 1 87.38 650 ILE B C 1
ATOM 10385 O O . ILE B 1 650 ? 13.664 26.453 49.406 1 87.38 650 ILE B O 1
ATOM 10389 N N . ILE B 1 651 ? 15.383 27.281 48.219 1 85.06 651 ILE B N 1
ATOM 10390 C CA . ILE B 1 651 ? 14.523 27.859 47.188 1 85.06 651 ILE B CA 1
ATOM 10391 C C . ILE B 1 651 ? 13.789 26.75 46.438 1 85.06 651 ILE B C 1
ATOM 10393 O O . ILE B 1 651 ? 12.609 26.891 46.125 1 85.06 651 ILE B O 1
ATOM 10397 N N . ALA B 1 652 ? 14.492 25.734 46.188 1 82.12 652 ALA B N 1
ATOM 10398 C CA . ALA B 1 652 ? 13.914 24.625 45.438 1 82.12 652 ALA B CA 1
ATOM 10399 C C . ALA B 1 652 ? 12.906 23.844 46.281 1 82.12 652 ALA B C 1
ATOM 10401 O O . ALA B 1 652 ? 12.039 23.156 45.75 1 82.12 652 ALA B O 1
ATOM 10402 N N . GLN B 1 653 ? 12.992 23.797 47.594 1 71.88 653 GLN B N 1
ATOM 10403 C CA . GLN B 1 653 ? 12.07 23.094 48.469 1 71.88 653 GLN B CA 1
ATOM 10404 C C . GLN B 1 653 ? 10.844 23.953 48.75 1 71.88 653 GLN B C 1
ATOM 10406 O O . GLN B 1 653 ? 9.734 23.438 48.906 1 71.88 653 GLN B O 1
ATOM 10411 N N . GLU B 1 654 ? 11 25.203 49.156 1 55.31 654 GLU B N 1
ATOM 10412 C CA . GLU B 1 654 ? 9.953 26.078 49.688 1 55.31 654 GLU B CA 1
ATOM 10413 C C . GLU B 1 654 ? 9.031 26.578 48.562 1 55.31 654 GLU B C 1
ATOM 10415 O O . GLU B 1 654 ? 7.887 26.953 48.844 1 55.31 654 GLU B O 1
ATOM 10420 N N . HIS B 1 655 ? 9.516 26.875 47.562 1 47.34 655 HIS B N 1
ATOM 10421 C CA . HIS B 1 655 ? 8.594 27.547 46.688 1 47.34 655 HIS B CA 1
ATOM 10422 C C . HIS B 1 655 ? 7.539 26.594 46.156 1 47.34 655 HIS B C 1
ATOM 10424 O O . HIS B 1 655 ? 6.906 26.859 45.125 1 47.34 655 HIS B O 1
ATOM 10430 N N . VAL B 1 656 ? 7.125 25.578 46.938 1 37.91 656 VAL B N 1
ATOM 10431 C CA . VAL B 1 656 ? 5.777 25.109 46.656 1 37.91 656 VAL B CA 1
ATOM 10432 C C . VAL B 1 656 ? 4.758 26.188 47 1 37.91 656 VAL B C 1
ATOM 10434 O O . VAL B 1 656 ? 4.816 26.766 48.094 1 37.91 656 VAL B O 1
#

Radius of gyration: 41.8 Å; Cα contacts (8 Å, |Δi|>4): 1844; chains: 2; bounding box: 79×124×115 Å

Nearest PDB structures (foldseek):
  2xbb-assembly2_B  TM=6.212E-01  e=1.004E-19  Homo sapiens
  5c7j-assembly1_A  TM=6.251E-01  e=4.308E-19  Homo sapiens
  2oni-assembly1_A  TM=5.932E-01  e=1.716E-17  Homo sapiens
  3jw0-assembly2_D  TM=5.799E-01  e=1.272E-17  Homo sapiens
  3jvz-assembly2_D  TM=5.801E-01  e=4.221E-17  Homo sapiens

pLDDT: mean 83.27, std 13.72, range [36.69, 97.44]

Solvent-accessible surface area (backbone atoms only — not comparable to full-atom values): 70152 Å² total; per-residue (Å²): 108,68,46,57,50,48,49,48,44,58,70,68,44,50,49,45,50,37,44,45,33,41,72,66,46,86,47,67,65,51,22,50,49,28,48,49,55,54,48,59,74,63,40,56,76,66,45,71,74,41,57,71,73,39,45,37,49,47,38,62,48,37,49,46,43,48,53,36,36,45,72,69,29,78,90,73,50,24,81,74,36,69,66,45,49,50,41,51,49,49,34,25,52,38,36,57,76,29,42,84,77,46,61,59,68,56,50,51,67,66,42,48,63,54,29,51,49,36,46,48,50,43,52,50,32,41,74,72,75,34,78,54,53,70,66,56,49,51,45,24,49,29,37,43,52,47,42,42,55,45,48,31,51,53,46,52,52,46,56,63,44,66,76,38,85,78,86,78,82,74,76,80,65,52,62,61,50,51,52,51,50,50,50,37,45,54,49,49,53,49,48,53,53,53,46,72,64,54,59,88,72,74,55,53,69,67,58,52,50,51,48,50,54,52,51,39,51,40,53,51,43,41,72,47,45,79,44,60,40,56,50,33,15,50,55,43,49,51,61,76,39,23,71,48,49,34,47,51,52,67,45,48,52,49,73,62,40,56,32,67,58,45,45,65,44,41,44,76,45,36,88,57,42,47,68,69,34,35,49,50,49,40,53,30,42,29,45,68,70,73,68,83,78,67,73,90,82,64,65,72,61,33,72,43,78,30,40,80,91,44,40,62,62,40,47,48,55,53,58,72,68,47,50,64,61,45,67,56,73,20,44,72,35,46,43,53,64,96,49,78,86,64,91,31,47,66,33,38,35,49,45,49,53,32,51,46,49,52,56,57,60,28,61,86,68,35,48,28,37,60,16,80,88,44,67,49,26,30,34,81,28,55,73,31,58,77,62,41,69,62,42,37,49,51,30,19,48,49,19,34,50,52,35,50,28,56,43,69,61,39,34,54,49,48,29,73,26,54,62,47,49,59,47,54,27,32,80,54,72,84,54,82,70,86,72,54,72,75,44,36,39,59,69,37,48,65,58,33,52,53,48,50,47,59,66,64,52,69,69,49,85,55,91,78,47,52,58,76,53,72,74,80,69,77,59,48,99,84,57,70,89,67,74,35,20,81,86,43,31,64,59,51,50,46,44,41,51,40,39,66,69,42,66,53,36,46,69,51,46,51,29,20,49,51,22,27,18,62,48,28,74,50,48,84,43,40,15,48,44,44,44,27,42,53,72,69,52,50,32,40,53,27,24,16,52,84,65,80,76,57,63,68,58,51,59,71,44,48,45,64,42,89,48,51,86,81,36,65,54,48,48,33,47,52,53,36,54,68,69,44,51,64,67,39,43,35,32,40,39,22,57,28,45,60,44,69,25,45,36,81,66,36,70,70,50,63,79,53,63,35,33,43,30,51,41,83,61,85,59,50,81,59,70,66,49,54,44,33,39,61,24,26,30,30,39,41,66,42,90,44,51,69,56,42,40,53,48,50,48,49,51,30,63,56,76,110,108,68,47,55,49,49,50,49,44,58,70,69,45,51,49,45,50,37,43,46,34,42,71,68,44,87,48,67,65,50,23,51,50,27,47,48,55,56,48,58,76,61,40,57,78,65,45,72,73,41,56,71,72,40,43,36,51,47,37,63,47,36,47,46,42,48,51,34,38,45,73,71,28,78,90,72,49,26,80,73,35,67,66,45,49,50,41,51,50,48,33,27,52,36,37,58,75,30,42,85,78,46,60,58,68,57,49,51,68,66,43,48,63,54,29,51,50,34,46,48,50,42,50,49,31,39,75,72,75,35,79,55,51,69,66,55,49,50,44,23,48,30,39,44,52,46,43,42,56,45,47,31,52,52,47,53,52,45,56,62,47,66,76,37,85,78,86,77,81,73,77,79,65,54,63,60,50,50,54,52,49,52,50,37,45,54,48,48,53,48,48,52,54,54,48,73,64,54,60,90,72,74,56,53,68,66,56,51,50,51,49,50,54,53,52,38,50,41,53,52,43,41,72,47,45,81,44,60,40,58,49,33,16,50,55,42,48,50,61,76,38,23,72,48,50,33,48,50,52,67,46,47,50,49,73,63,41,55,32,67,58,45,44,66,45,40,43,76,45,36,88,58,42,48,69,70,34,34,49,50,51,39,54,31,43,28,45,70,70,72,68,83,78,64,74,93,81,63,66,73,61,36,72,44,76,30,40,79,90,45,39,62,63,40,47,49,54,54,58,70,68,46,49,65,61,46,68,56,72,20,44,71,36,48,44,54,64,96,50,80,84,64,92,33,47,66,34,39,36,50,45,48,52,31,51,45,49,50,57,57,60,29,62,86,69,34,49,28,38,58,17,80,87,45,68,50,25,30,34,80,28,55,73,32,58,76,63,41,68,62,42,36,49,50,30,18,48,48,18,34,51,52,33,50,29,56,45,70,61,40,33,54,49,48,30,75,27,54,61,47,49,58,46,54,27,31,79,53,72,86,52,82,70,86,73,54,72,75,41,36,39,59,68,36,48,65,58,34,53,53,48,50,48,59,66,66,53,70,72,52,83,56,90,78,48,50,57,77,52,75,75,80,71,75,58,48,99,85,56,68,89,66,75,36,21,81,85,42,31,64,59,51,50,45,43,41,50,38,40,67,68,42,66,52,35,45,69,53,48,51,29,20,50,49,22,27,18,62,48,29,74,50,50,84,43,41,15,46,44,44,44,28,43,53,72,67,54,50,32,40,53,29,25,17,52,84,64,80,76,57,63,69,58,51,58,71,43,48,45,63,41,90,48,53,85,84,37,64,56,48,48,34,46,52,53,35,56,70,69,43,51,66,68,39,46,34,34,41,40,22,58,28,43,62,42,67,24,45,37,82,67,33,72,71,51,61,78,54,64,34,33,42,30,52,40,86,61,87,61,52,80,57,68,65,48,54,44,32,40,58,25,25,31,30,39,40,67,42,91,44,51,69,56,42,38,54,47,51,48,50,52,30,63,56,74,111